Protein AF-A0A9E1ZDC1-F1 (afdb_monomer)

Radius of gyration: 34.67 Å; Cα contacts (8 Å, |Δi|>4): 1556; chains: 1; bounding box: 84×92×98 Å

pLDDT: mean 88.83, std 11.98, range [33.97, 98.5]

Sequence (794 aa):
MKNNKIIIIGAGPSALVVSKELAKLGYKIEIFEALDRVGGMCRSFEWRGYTVDIGPHVFHTSDSELEKYWKEQFGDLLIEGVYWTKNIQGELFDQFYDYPLSWEAISTYPKIIKNKIIGEIGQLNEANKANALNYSEYIDSIAGETLRKMFFEKYPEKIWGISVDKMTADWAPKRVNIYEKKTPFFNKQWTAVGVKGAGAIYERISDEIEKLNGVVNLNSAITEINASEGVINSISTKKRKININQKDIVISTIPVVPLLKMLGNESNLQYRGVIIFYLDCAREHVLADNISWQYYDSDEVYFTRITEPKQMGIQAPLEGNTLITIEVPYSPGDILDQKDKDIICQEIIDQTIKVGLLNKEDVQDITMVKEKFVYPIQYEGYQDELARIEGIIGKYTQLYSLGAGARFNYTDTQVLFKKAFDLADSLSKETTRSIQKIKQQASIEFNRVIKINNRVIGDDSYPYIIAEAGMNHNGDLSLGKKLIDAALTTGCDAIKFQTFLPDSRVSSKVKSADFVEVADGIEETMYDMFSRLSMSFSEQKELFDYAKQLGMEIFSTPFDFESVDFLESLGVDLYKVASMDLVNLPLIKYVAKTNKPIILSTGMANLGTIEDALGVIASAGNLNVALLHCNSTYPAAQEDMNINAINTLKKCFNIPVGLSDHSFGLLVSTVALSIGADIIERHFTLSKAFEGPDHILSSEPDEMRRLVATSRTIKGVLGDGVKRAKSSEYDTINLQQKSIFALTDIKKGQIISQNLLTVKGPSSGILPKFLDIVEGRKAKKDILKDYPITWDDI

Solvent-accessible surface area (backbone atoms only — not comparable to full-atom values): 42229 Å² total; per-residue (Å²): 116,64,86,33,45,37,37,30,39,34,38,25,64,31,40,37,51,23,44,35,54,34,22,77,74,52,34,42,40,40,34,30,17,57,42,89,63,53,11,56,69,46,16,48,48,80,53,95,75,37,60,42,44,66,55,94,63,72,50,54,43,74,49,69,67,60,52,50,49,47,47,76,76,39,42,92,45,44,40,75,54,83,50,29,39,34,39,31,54,62,90,49,61,89,46,79,38,70,35,53,45,18,52,54,57,49,69,72,43,59,70,70,61,37,52,49,41,53,55,42,52,75,66,53,43,75,70,48,44,77,65,30,77,16,20,47,50,32,40,36,33,72,51,12,64,63,49,26,64,65,66,60,34,50,36,52,24,59,59,66,74,48,55,41,78,49,25,28,30,88,70,42,67,96,72,79,58,75,34,73,52,80,54,48,62,61,64,89,38,53,38,29,31,33,69,60,17,51,11,52,60,39,47,51,40,48,55,52,22,43,76,49,68,27,44,80,38,56,64,34,38,76,71,42,46,47,65,57,97,43,39,59,48,29,40,29,33,94,88,50,75,44,80,41,54,90,74,27,38,36,40,35,39,47,42,43,62,65,52,36,45,34,66,76,41,88,73,89,79,48,48,27,16,38,36,38,35,42,37,40,29,69,32,66,67,72,61,63,91,70,36,24,33,39,37,39,38,27,89,91,43,75,47,42,37,41,34,31,54,53,56,56,74,36,82,56,78,47,91,55,31,31,49,40,40,38,36,26,53,37,45,86,82,38,74,76,61,69,48,56,68,69,59,54,52,50,52,50,52,53,43,39,37,73,52,67,60,46,55,82,86,34,56,76,49,76,51,73,51,80,44,66,72,66,41,55,55,58,42,72,70,46,63,61,57,48,51,54,48,49,58,58,52,64,49,24,59,42,54,43,73,42,42,38,42,23,64,65,38,82,70,58,68,58,59,32,50,50,55,16,51,52,50,31,49,55,72,65,42,79,55,31,68,53,50,49,42,62,47,63,39,64,81,75,75,40,33,44,54,39,69,54,86,96,44,58,34,25,87,90,44,61,43,44,36,34,36,27,35,47,58,71,32,63,45,36,65,69,51,40,50,51,50,52,55,46,44,61,76,28,61,47,64,30,42,32,37,62,38,53,55,54,80,61,74,45,61,90,80,60,78,69,93,84,64,69,57,82,63,89,87,45,91,48,45,69,40,55,52,48,42,61,38,40,58,55,71,70,55,50,49,54,51,52,54,50,34,53,75,72,72,44,48,57,38,41,31,47,62,45,69,70,36,46,55,50,44,57,76,70,63,50,67,44,42,37,42,50,34,84,47,41,79,36,50,71,58,47,34,57,57,20,60,71,62,46,38,35,38,37,32,47,16,97,56,54,71,67,55,51,49,54,38,50,52,40,22,49,74,49,72,28,43,41,48,32,41,20,41,37,46,84,42,92,65,28,57,78,82,74,51,54,68,68,52,38,59,50,51,32,71,75,64,49,31,25,29,14,36,42,51,36,34,75,71,64,61,64,63,52,52,37,49,74,78,62,31,25,30,42,35,33,42,33,32,90,44,51,86,48,89,61,94,59,20,70,52,21,37,33,53,73,55,47,27,51,51,38,55,45,44,76,44,46,65,73,71,64,59,86,80,74,92,67,89,54,80,89,44,49,65,54,42,42,60,63,34,54,6,28,22,27,62,40,70,43,51,55,69,38,68,38,47,70,90,41,48,38,80,45,61,46,42,75,29,41,51,59,92,44,47,79,70,51,37,75,31,46,24,69,40,70,43,52,50,76,35,58,42,41,77,83,42,76

Structure (mmCIF, N/CA/C/O backbone):
data_AF-A0A9E1ZDC1-F1
#
_entry.id   AF-A0A9E1ZDC1-F1
#
loop_
_atom_site.group_PDB
_atom_site.id
_atom_site.type_symbol
_atom_site.label_atom_id
_atom_site.label_alt_id
_atom_site.label_comp_id
_atom_site.label_asym_id
_atom_site.label_entity_id
_atom_site.label_seq_id
_atom_site.pdbx_PDB_ins_code
_atom_site.Cartn_x
_atom_site.Cartn_y
_atom_site.Cartn_z
_atom_site.occupancy
_atom_site.B_iso_or_equiv
_atom_site.auth_seq_id
_atom_site.auth_comp_id
_atom_site.auth_asym_id
_atom_site.auth_atom_id
_atom_site.pdbx_PDB_model_num
ATOM 1 N N . MET A 1 1 ? -7.986 -31.735 0.603 1.00 49.97 1 MET A N 1
ATOM 2 C CA . MET A 1 1 ? -7.912 -30.595 -0.338 1.00 49.97 1 MET A CA 1
ATOM 3 C C . MET A 1 1 ? -7.763 -31.032 -1.797 1.00 49.97 1 MET A C 1
ATOM 5 O O . MET A 1 1 ? -8.345 -30.370 -2.637 1.00 49.97 1 MET A O 1
ATOM 9 N N . LYS A 1 2 ? -7.132 -32.178 -2.116 1.00 51.31 2 LYS A N 1
ATOM 10 C CA . LYS A 1 2 ? -6.975 -32.688 -3.502 1.00 51.31 2 LYS A CA 1
ATOM 11 C C . LYS A 1 2 ? -8.265 -32.956 -4.314 1.00 51.31 2 LYS A C 1
ATOM 13 O O . LYS A 1 2 ? -8.186 -33.150 -5.517 1.00 51.31 2 LYS A O 1
ATOM 18 N N . ASN A 1 3 ? -9.447 -32.945 -3.688 1.00 60.28 3 ASN A N 1
ATOM 19 C CA . ASN A 1 3 ? -10.737 -33.051 -4.392 1.00 60.28 3 ASN A CA 1
ATOM 20 C C . ASN A 1 3 ? -11.372 -31.691 -4.731 1.00 60.28 3 ASN A C 1
ATOM 22 O O . ASN A 1 3 ? -12.411 -31.677 -5.387 1.00 60.28 3 ASN A O 1
ATOM 26 N N . ASN A 1 4 ? -10.789 -30.577 -4.277 1.00 70.81 4 ASN A N 1
ATOM 27 C CA . ASN A 1 4 ? -11.313 -29.242 -4.544 1.00 70.81 4 ASN A CA 1
ATOM 28 C C . ASN A 1 4 ? -10.957 -28.835 -5.975 1.00 70.81 4 ASN A C 1
ATOM 30 O O . ASN A 1 4 ? -9.847 -29.095 -6.449 1.00 70.81 4 ASN A O 1
ATOM 34 N N . LYS A 1 5 ? -11.905 -28.194 -6.651 1.00 89.19 5 LYS A N 1
ATOM 35 C CA . LYS A 1 5 ? -11.703 -27.652 -7.986 1.00 89.19 5 LYS A CA 1
ATOM 36 C C . LYS A 1 5 ? -11.059 -26.273 -7.869 1.00 89.19 5 LYS A C 1
ATOM 38 O O . LYS A 1 5 ? -11.479 -25.462 -7.046 1.00 89.19 5 LYS A O 1
ATOM 43 N N . ILE A 1 6 ? -10.045 -26.014 -8.684 1.00 94.31 6 ILE A N 1
ATOM 44 C CA . ILE A 1 6 ? -9.440 -24.693 -8.821 1.00 94.31 6 ILE A CA 1
ATOM 45 C C . ILE A 1 6 ? -9.876 -24.139 -10.165 1.00 94.31 6 ILE A C 1
ATOM 47 O O . ILE A 1 6 ? -9.665 -24.751 -11.212 1.00 94.31 6 ILE A O 1
ATOM 51 N N . ILE A 1 7 ? -10.535 -22.996 -10.104 1.00 96.62 7 ILE A N 1
ATOM 52 C CA . ILE A 1 7 ? -11.113 -22.301 -11.239 1.00 96.62 7 ILE A CA 1
ATOM 53 C C . ILE A 1 7 ? -10.281 -21.053 -11.476 1.00 96.62 7 ILE A C 1
ATOM 55 O O . ILE A 1 7 ? -10.085 -20.257 -10.560 1.00 96.62 7 ILE A O 1
ATOM 59 N N . ILE A 1 8 ? -9.784 -20.882 -12.694 1.00 97.50 8 ILE A N 1
ATOM 60 C CA . ILE A 1 8 ? -8.896 -19.778 -13.038 1.00 97.50 8 ILE A CA 1
ATOM 61 C C . ILE A 1 8 ? -9.574 -18.900 -14.086 1.00 97.50 8 ILE A C 1
ATOM 63 O O . ILE A 1 8 ? -10.061 -19.394 -15.102 1.00 97.50 8 ILE A O 1
ATOM 67 N N . ILE A 1 9 ? -9.630 -17.596 -13.820 1.00 97.25 9 ILE A N 1
ATOM 68 C CA . ILE A 1 9 ? -10.214 -16.588 -14.708 1.00 97.25 9 ILE A CA 1
ATOM 69 C C . ILE A 1 9 ? -9.068 -15.820 -15.374 1.00 97.25 9 ILE A C 1
ATOM 71 O O . ILE A 1 9 ? -8.386 -15.025 -14.722 1.00 97.25 9 ILE A O 1
ATOM 75 N N . GLY A 1 10 ? -8.894 -16.055 -16.675 1.00 96.81 10 GLY A N 1
ATOM 76 C CA . GLY A 1 10 ? -7.767 -15.607 -17.493 1.00 96.81 10 GLY A CA 1
ATOM 77 C C . GLY A 1 10 ? -6.690 -16.686 -17.656 1.00 96.81 10 GLY A C 1
ATOM 78 O O . GLY A 1 10 ? -6.469 -17.495 -16.761 1.00 96.81 10 GLY A O 1
ATOM 79 N N . ALA A 1 11 ? -5.999 -16.685 -18.794 1.00 97.19 11 ALA A N 1
ATOM 80 C CA . ALA A 1 11 ? -4.887 -17.580 -19.124 1.00 97.19 11 ALA A CA 1
ATOM 81 C C . ALA A 1 11 ? -3.605 -16.794 -19.457 1.00 97.19 11 ALA A C 1
ATOM 83 O O . ALA A 1 11 ? -2.862 -17.133 -20.378 1.00 97.19 11 ALA A O 1
ATOM 84 N N . GLY A 1 12 ? -3.345 -15.716 -18.711 1.00 95.25 12 GLY A N 1
ATOM 85 C CA . GLY A 1 12 ? -2.080 -14.977 -18.773 1.00 95.25 12 GLY A CA 1
ATOM 86 C C . GLY A 1 12 ? -0.920 -15.696 -18.065 1.00 95.25 12 GLY A C 1
ATOM 87 O O . GLY A 1 12 ? -1.117 -16.765 -17.481 1.00 95.25 12 GLY A O 1
ATOM 88 N N . PRO A 1 13 ? 0.283 -15.089 -18.027 1.00 94.69 13 PRO A N 1
ATOM 89 C CA . PRO A 1 13 ? 1.482 -15.706 -17.456 1.00 94.69 13 PRO A CA 1
ATOM 90 C C . PRO A 1 13 ? 1.276 -16.244 -16.039 1.00 94.69 13 PRO A C 1
ATOM 92 O O . PRO A 1 13 ? 1.517 -17.418 -15.768 1.00 94.69 13 PRO A O 1
ATOM 95 N N . SER A 1 14 ? 0.750 -15.410 -15.139 1.00 94.00 14 SER A N 1
ATOM 96 C CA . SER A 1 14 ? 0.503 -15.798 -13.750 1.00 94.00 14 SER A CA 1
ATOM 97 C C . SER A 1 14 ? -0.494 -16.947 -13.611 1.00 94.00 14 SER A C 1
ATOM 99 O O . SER A 1 14 ? -0.284 -17.824 -12.777 1.00 94.00 14 SER A O 1
ATOM 101 N N . ALA A 1 15 ? -1.557 -16.952 -14.422 1.00 96.88 15 ALA A N 1
ATOM 102 C CA . ALA A 1 15 ? -2.596 -17.979 -14.397 1.00 96.88 15 ALA A CA 1
ATOM 103 C C . ALA A 1 15 ? -2.041 -19.343 -14.803 1.00 96.88 15 ALA A C 1
ATOM 105 O O . ALA A 1 15 ? -2.305 -20.342 -14.139 1.00 96.88 15 ALA A O 1
ATOM 106 N N . LEU A 1 16 ? -1.249 -19.382 -15.871 1.00 98.06 16 LEU A N 1
ATOM 107 C CA . LEU A 1 16 ? -0.673 -20.619 -16.382 1.00 98.06 16 LEU A CA 1
ATOM 108 C C . LEU A 1 16 ? 0.394 -21.166 -15.435 1.00 98.06 16 LEU A C 1
ATOM 110 O O . LEU A 1 16 ? 0.363 -22.345 -15.100 1.00 98.06 16 LEU A O 1
ATOM 114 N N . VAL A 1 17 ? 1.291 -20.315 -14.930 1.00 96.94 17 VAL A N 1
ATOM 115 C CA . VAL A 1 17 ? 2.350 -20.756 -14.010 1.00 96.94 17 VAL A CA 1
ATOM 116 C C . VAL A 1 17 ? 1.753 -21.330 -12.722 1.00 96.94 17 VAL A C 1
ATOM 118 O O . VAL A 1 17 ? 2.096 -22.449 -12.344 1.00 96.94 17 VAL A O 1
ATOM 121 N N . VAL A 1 18 ? 0.803 -20.630 -12.083 1.00 95.81 18 VAL A N 1
ATOM 122 C CA . VAL A 1 18 ? 0.175 -21.138 -10.848 1.00 95.81 18 VAL A CA 1
ATOM 123 C C . VAL A 1 18 ? -0.628 -22.414 -11.118 1.00 95.81 18 VAL A C 1
ATOM 125 O O . VAL A 1 18 ? -0.587 -23.352 -10.324 1.00 95.81 18 VAL A O 1
ATOM 128 N N . SER A 1 19 ? -1.311 -22.488 -12.266 1.00 97.31 19 SER A N 1
ATOM 129 C CA . SER A 1 19 ? -2.090 -23.665 -12.661 1.00 97.31 19 SER A CA 1
ATOM 130 C C . SER A 1 19 ? -1.210 -24.886 -12.897 1.00 97.31 19 SER A C 1
ATOM 132 O O . SER A 1 19 ? -1.560 -25.964 -12.429 1.00 97.31 19 SER A O 1
ATOM 134 N N . LYS A 1 20 ? -0.058 -24.732 -13.565 1.00 96.88 20 LYS A N 1
ATOM 135 C CA . LYS A 1 20 ? 0.916 -25.814 -13.780 1.00 96.88 20 LYS A CA 1
ATOM 136 C C . LYS A 1 20 ? 1.414 -26.369 -12.453 1.00 96.88 20 LYS A C 1
ATOM 138 O O . LYS A 1 20 ? 1.384 -27.582 -12.251 1.00 96.88 20 LYS A O 1
ATOM 143 N N . GLU A 1 21 ? 1.835 -25.503 -11.534 1.00 94.81 21 GLU A N 1
ATOM 144 C CA . GLU A 1 21 ? 2.350 -25.956 -10.240 1.00 94.81 21 GLU A CA 1
ATOM 145 C C . GLU A 1 21 ? 1.261 -26.633 -9.391 1.00 94.81 21 GLU A C 1
ATOM 147 O O . GLU A 1 21 ? 1.492 -27.698 -8.820 1.00 94.81 21 GLU A O 1
ATOM 152 N N . LEU A 1 22 ? 0.031 -26.111 -9.386 1.00 93.25 22 LEU A N 1
ATOM 153 C CA . LEU A 1 22 ? -1.095 -26.753 -8.697 1.00 93.25 22 LEU A CA 1
ATOM 154 C C . LEU A 1 22 ? -1.521 -28.078 -9.357 1.00 93.25 22 LEU A C 1
ATOM 156 O O . LEU A 1 22 ? -1.839 -29.042 -8.656 1.00 93.25 22 LEU A O 1
ATOM 160 N N . ALA A 1 23 ? -1.488 -28.168 -10.688 1.00 94.25 23 ALA A N 1
ATOM 161 C CA . ALA A 1 23 ? -1.781 -29.401 -11.414 1.00 94.25 23 ALA A CA 1
ATOM 162 C C . ALA A 1 23 ? -0.762 -30.505 -11.082 1.00 94.25 23 ALA A C 1
ATOM 164 O O . ALA A 1 23 ? -1.160 -31.639 -10.815 1.00 94.25 23 ALA A O 1
ATOM 165 N N . LYS A 1 24 ? 0.539 -30.175 -10.984 1.00 93.06 24 LYS A N 1
ATOM 166 C CA . LYS A 1 24 ? 1.595 -31.121 -10.558 1.00 93.06 24 LYS A CA 1
ATOM 167 C C . LYS A 1 24 ? 1.329 -31.715 -9.172 1.00 93.06 24 LYS A C 1
ATOM 169 O O . LYS A 1 24 ? 1.695 -32.855 -8.898 1.00 93.06 24 LYS A O 1
ATOM 174 N N . LEU A 1 25 ? 0.667 -30.956 -8.302 1.00 90.06 25 LEU A N 1
ATOM 175 C CA . LEU A 1 25 ? 0.296 -31.373 -6.948 1.00 90.06 25 LEU A CA 1
ATOM 176 C C . LEU A 1 25 ? -1.012 -32.192 -6.896 1.00 90.06 25 LEU A C 1
ATOM 178 O O . LEU A 1 25 ? -1.396 -32.693 -5.831 1.00 90.06 25 LEU A O 1
ATOM 182 N N . GLY A 1 26 ? -1.675 -32.370 -8.043 1.00 89.31 26 GLY A N 1
ATOM 183 C CA . GLY A 1 26 ? -2.882 -33.177 -8.215 1.00 89.31 26 GLY A CA 1
ATOM 184 C C . GLY A 1 26 ? -4.197 -32.421 -8.009 1.00 89.31 26 GLY A C 1
ATOM 185 O O . GLY A 1 26 ? -5.221 -33.064 -7.777 1.00 89.31 26 GLY A O 1
ATOM 186 N N . TYR A 1 27 ? -4.193 -31.085 -8.049 1.00 90.94 27 TYR A N 1
ATOM 187 C CA . TYR A 1 27 ? -5.428 -30.295 -8.034 1.00 90.94 27 TYR A CA 1
ATOM 188 C C . TYR A 1 27 ? -6.152 -30.357 -9.386 1.00 90.94 27 TYR A C 1
ATOM 190 O O . TYR A 1 27 ? -5.524 -30.408 -10.441 1.00 90.94 27 TYR A O 1
ATOM 198 N N . LYS A 1 28 ? -7.491 -30.309 -9.365 1.00 93.50 28 LYS A N 1
ATOM 199 C CA . LYS A 1 28 ? -8.307 -30.240 -10.588 1.00 93.50 28 LYS A CA 1
ATOM 200 C C . LYS A 1 28 ? -8.386 -28.799 -11.078 1.00 93.50 28 LYS A C 1
ATOM 202 O O . LYS A 1 28 ? -9.041 -27.982 -10.433 1.00 93.50 28 LYS A O 1
ATOM 207 N N . ILE A 1 29 ? -7.745 -28.514 -12.205 1.00 96.44 29 ILE A N 1
ATOM 208 C CA . ILE A 1 29 ? -7.633 -27.172 -12.785 1.00 96.44 29 ILE A CA 1
ATOM 209 C C . ILE A 1 29 ? -8.661 -26.991 -13.906 1.00 96.44 29 ILE A C 1
ATOM 211 O O . ILE A 1 29 ? -8.739 -27.819 -14.812 1.00 96.44 29 ILE A O 1
ATOM 215 N N . GLU A 1 30 ? -9.418 -25.894 -13.880 1.00 97.31 30 GLU A N 1
ATOM 216 C CA . GLU A 1 30 ? -10.218 -25.438 -15.021 1.00 97.31 30 GLU A CA 1
ATOM 217 C C . GLU A 1 30 ? -9.996 -23.939 -15.266 1.00 97.31 30 GLU A C 1
ATOM 219 O O . GLU A 1 30 ? -10.356 -23.103 -14.437 1.00 97.31 30 GLU A O 1
ATOM 224 N N . ILE A 1 31 ? -9.398 -23.606 -16.409 1.00 98.19 31 ILE A N 1
ATOM 225 C CA . ILE A 1 31 ? -9.072 -22.241 -16.833 1.00 98.19 31 ILE A CA 1
ATOM 226 C C . ILE A 1 31 ? -10.138 -21.744 -17.815 1.00 98.19 31 ILE A C 1
ATOM 228 O O . ILE A 1 31 ? -10.599 -22.499 -18.676 1.00 98.19 31 ILE A O 1
ATOM 232 N N . PHE A 1 32 ? -10.514 -20.472 -17.700 1.00 97.69 32 PHE A N 1
ATOM 233 C CA . PHE A 1 32 ? -11.421 -19.775 -18.609 1.00 97.69 32 PHE A CA 1
ATOM 234 C C . PHE A 1 32 ? -10.732 -18.547 -19.199 1.00 97.69 32 PHE A C 1
ATOM 236 O O . PHE A 1 32 ? -10.439 -17.591 -18.482 1.00 97.69 32 PHE A O 1
ATOM 243 N N . GLU A 1 33 ? -10.503 -18.566 -20.509 1.00 97.44 33 GLU A N 1
ATOM 244 C CA . GLU A 1 33 ? -9.873 -17.484 -21.263 1.00 97.44 33 GLU A CA 1
ATOM 245 C C . GLU A 1 33 ? -10.869 -16.903 -22.267 1.00 97.44 33 GLU A C 1
ATOM 247 O O . GLU A 1 33 ? -11.598 -17.629 -22.945 1.00 97.44 33 GLU A O 1
ATOM 252 N N . ALA A 1 34 ? -10.930 -15.576 -22.339 1.00 96.00 34 ALA A N 1
ATOM 253 C CA . ALA A 1 34 ? -11.798 -14.865 -23.263 1.00 96.00 34 ALA A CA 1
ATOM 254 C C . ALA A 1 34 ? -11.298 -14.962 -24.710 1.00 96.00 34 ALA A C 1
ATOM 256 O O . ALA A 1 34 ? -12.120 -15.009 -25.626 1.00 96.00 34 ALA A O 1
ATOM 257 N N . LEU A 1 35 ? -9.980 -14.990 -24.897 1.00 95.12 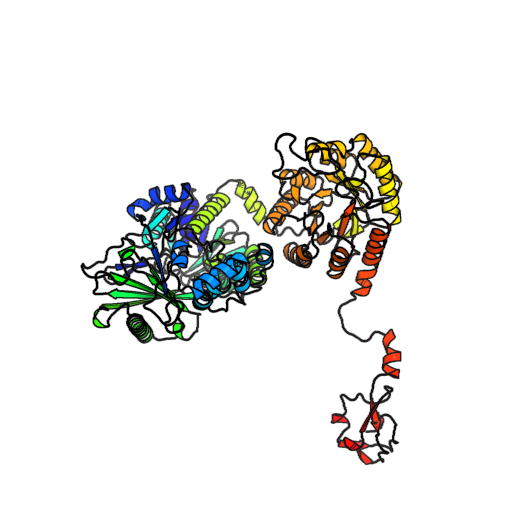35 LEU A N 1
ATOM 258 C CA . LEU A 1 35 ? -9.313 -15.062 -26.189 1.00 95.12 35 LEU A CA 1
ATOM 259 C C . LEU A 1 35 ? -9.285 -16.487 -26.759 1.00 95.12 35 LEU A C 1
ATOM 261 O O . LEU A 1 35 ? -9.610 -17.474 -26.097 1.00 95.12 35 LEU A O 1
ATOM 265 N N . ASP A 1 36 ? -8.882 -16.580 -28.022 1.00 95.44 36 ASP A N 1
ATOM 266 C CA . ASP A 1 36 ? -8.714 -17.825 -28.773 1.00 95.44 36 ASP A CA 1
ATOM 267 C C . ASP A 1 36 ? -7.396 -18.554 -28.473 1.00 95.44 36 ASP A C 1
ATOM 269 O O . ASP A 1 36 ? -7.132 -19.589 -29.078 1.00 95.44 36 ASP A O 1
ATOM 273 N N . ARG A 1 37 ? -6.577 -18.011 -27.567 1.00 95.69 37 ARG A N 1
ATOM 274 C CA . ARG A 1 37 ? -5.244 -18.503 -27.208 1.00 95.69 37 ARG A CA 1
ATOM 275 C C . ARG A 1 37 ? -4.849 -18.070 -25.801 1.00 95.69 37 ARG A C 1
ATOM 277 O O . ARG A 1 37 ? -5.437 -17.148 -25.236 1.00 95.69 37 ARG A O 1
ATOM 284 N N . VAL A 1 38 ? -3.821 -18.718 -25.265 1.00 97.62 38 VAL A N 1
ATOM 285 C CA . VAL A 1 38 ? -3.239 -18.421 -23.950 1.00 97.62 38 VAL A CA 1
ATOM 286 C C . VAL A 1 38 ? -2.105 -17.389 -24.041 1.00 97.62 38 VAL A C 1
ATOM 288 O O . VAL A 1 38 ? -1.715 -16.971 -25.127 1.00 97.62 38 VAL A O 1
ATOM 291 N N . GLY A 1 39 ? -1.574 -16.960 -22.894 1.00 94.31 39 GLY A N 1
ATOM 292 C CA . GLY A 1 39 ? -0.420 -16.056 -22.793 1.00 94.31 39 GLY A CA 1
ATOM 293 C C . GLY A 1 39 ? -0.781 -14.621 -22.410 1.00 94.31 39 GLY A C 1
ATOM 294 O O . GLY A 1 39 ? 0.091 -13.865 -21.991 1.00 94.31 39 GLY A O 1
ATOM 295 N N . GLY A 1 40 ? -2.063 -14.241 -22.452 1.00 93.75 40 GLY A N 1
ATOM 296 C CA . GLY A 1 40 ? -2.523 -12.907 -22.048 1.00 93.75 40 GLY A CA 1
ATOM 297 C C . GLY A 1 40 ? -1.822 -11.795 -22.835 1.00 93.75 40 GLY A C 1
ATOM 298 O O . GLY A 1 40 ? -1.868 -11.787 -24.063 1.00 93.75 40 GLY A O 1
ATOM 299 N N . MET A 1 41 ? -1.161 -10.865 -22.137 1.00 92.12 41 MET A N 1
ATOM 300 C CA . MET A 1 41 ? -0.338 -9.831 -22.784 1.00 92.12 41 MET A CA 1
ATOM 301 C C . MET A 1 41 ? 0.963 -10.378 -23.374 1.00 92.12 41 MET A C 1
ATOM 303 O O . MET A 1 41 ? 1.533 -9.714 -24.211 1.00 92.12 41 MET A O 1
ATOM 307 N N . CYS A 1 42 ? 1.414 -11.573 -22.989 1.00 94.44 42 CYS A N 1
ATOM 308 C CA . CYS A 1 42 ? 2.620 -12.202 -23.530 1.00 94.44 42 CYS A CA 1
ATOM 309 C C . CYS A 1 42 ? 2.321 -13.238 -24.618 1.00 94.44 42 CYS A C 1
ATOM 311 O O . CYS A 1 42 ? 3.142 -14.113 -24.874 1.00 94.44 42 CYS A O 1
ATOM 313 N N . ARG A 1 43 ? 1.120 -13.209 -25.201 1.00 95.69 43 ARG A N 1
ATOM 314 C CA . ARG A 1 43 ? 0.751 -14.116 -26.290 1.00 95.69 43 ARG A CA 1
ATOM 315 C C . ARG A 1 43 ? 1.437 -13.705 -27.592 1.00 95.69 43 ARG A C 1
ATOM 317 O O . ARG A 1 43 ? 1.748 -12.531 -27.786 1.00 95.69 43 ARG A O 1
ATOM 324 N N . SER A 1 44 ? 1.548 -14.663 -28.503 1.00 95.62 44 SER A N 1
ATOM 325 C CA . SER A 1 44 ? 2.071 -14.438 -29.849 1.00 95.62 44 SER A CA 1
ATOM 326 C C . SER A 1 44 ? 1.042 -14.835 -30.904 1.00 95.62 44 SER A C 1
ATOM 328 O O . SER A 1 44 ? 0.084 -15.574 -30.633 1.00 95.62 44 SER A O 1
ATOM 330 N N . PHE A 1 45 ? 1.209 -14.326 -32.119 1.00 94.19 45 PHE A N 1
ATOM 331 C CA . PHE A 1 45 ? 0.434 -14.750 -33.278 1.00 94.19 45 PHE A CA 1
ATOM 332 C C . PHE A 1 45 ? 1.266 -14.703 -34.558 1.00 94.19 45 PHE A C 1
ATOM 334 O O . PHE A 1 45 ? 2.273 -14.008 -34.635 1.00 94.19 45 PHE A O 1
ATOM 341 N N . GLU A 1 46 ? 0.827 -15.457 -35.562 1.00 94.50 46 GLU A N 1
ATOM 342 C CA . GLU A 1 46 ? 1.470 -15.504 -36.871 1.00 94.50 46 GLU A CA 1
ATOM 343 C C . GLU A 1 46 ? 0.924 -14.407 -37.783 1.00 94.50 46 GLU A C 1
ATOM 345 O O . GLU A 1 46 ? -0.292 -14.261 -37.948 1.00 94.50 46 GLU A O 1
ATOM 350 N N . TRP A 1 47 ? 1.821 -13.669 -38.426 1.00 94.62 47 TRP A N 1
ATOM 351 C CA . TRP A 1 47 ? 1.485 -12.687 -39.449 1.00 94.62 47 TRP A CA 1
ATOM 352 C C . TRP A 1 47 ? 2.592 -12.633 -40.500 1.00 94.62 47 TRP A C 1
ATOM 354 O O . TRP A 1 47 ? 3.742 -12.366 -40.185 1.00 94.62 47 TRP A O 1
ATOM 364 N N . ARG A 1 48 ? 2.256 -12.918 -41.766 1.00 91.69 48 ARG A N 1
ATOM 365 C CA . ARG A 1 48 ? 3.208 -12.934 -42.901 1.00 91.69 48 ARG A CA 1
ATOM 366 C C . ARG A 1 48 ? 4.447 -13.825 -42.689 1.00 91.69 48 ARG A C 1
ATOM 368 O O . ARG A 1 48 ? 5.515 -13.550 -43.220 1.00 91.69 48 ARG A O 1
ATOM 375 N N . GLY A 1 49 ? 4.296 -14.905 -41.922 1.00 90.56 49 GLY A N 1
ATOM 376 C CA . GLY A 1 49 ? 5.392 -15.811 -41.561 1.00 90.56 49 GLY A CA 1
ATOM 377 C C . GLY A 1 49 ? 6.245 -15.331 -40.385 1.00 90.56 49 GLY A C 1
ATOM 378 O O . GLY A 1 49 ? 7.120 -16.073 -39.951 1.00 90.56 49 GLY A O 1
ATOM 379 N N . TYR A 1 50 ? 5.997 -14.125 -39.867 1.00 91.69 50 TYR A N 1
ATOM 380 C CA . TYR A 1 50 ? 6.549 -13.668 -38.599 1.00 91.69 50 TYR A CA 1
ATOM 381 C C . TYR A 1 50 ? 5.708 -14.203 -37.442 1.00 91.69 50 TYR A C 1
ATOM 383 O O . TYR A 1 50 ? 4.483 -14.047 -37.439 1.00 91.69 50 TYR A O 1
ATOM 391 N N . THR A 1 51 ? 6.374 -14.706 -36.406 1.00 93.12 51 THR A N 1
ATOM 392 C CA . THR A 1 51 ? 5.764 -14.853 -35.085 1.00 93.12 51 THR A CA 1
ATOM 393 C C . THR A 1 51 ? 5.940 -13.546 -34.320 1.00 93.12 51 THR A C 1
ATOM 395 O O . THR A 1 51 ? 7.067 -13.149 -34.023 1.00 93.12 51 THR A O 1
ATOM 398 N N . VAL A 1 52 ? 4.839 -12.859 -34.012 1.00 93.19 52 VAL A N 1
ATOM 399 C CA . VAL A 1 52 ? 4.871 -11.543 -33.365 1.00 93.19 52 VAL A CA 1
ATOM 400 C C . VAL A 1 52 ? 4.212 -11.565 -31.991 1.00 93.19 52 VAL A C 1
ATOM 402 O O . VAL A 1 52 ? 3.166 -12.184 -31.794 1.00 93.19 52 VAL A O 1
ATOM 405 N N . ASP A 1 53 ? 4.829 -10.865 -31.043 1.00 94.56 53 ASP A N 1
ATOM 406 C CA . ASP A 1 53 ? 4.354 -10.724 -29.667 1.00 94.56 53 ASP A CA 1
ATOM 407 C C . ASP A 1 53 ? 3.461 -9.495 -29.499 1.00 94.56 53 ASP A C 1
ATOM 409 O O . ASP A 1 53 ? 3.579 -8.524 -30.251 1.00 94.56 53 ASP A O 1
ATOM 413 N N . ILE A 1 54 ? 2.605 -9.482 -28.474 1.00 92.81 54 ILE A N 1
ATOM 414 C CA . ILE A 1 54 ? 1.866 -8.280 -28.052 1.00 92.81 54 ILE A CA 1
ATOM 415 C C . ILE A 1 54 ? 2.797 -7.342 -27.265 1.00 92.81 54 ILE A C 1
ATOM 417 O O . ILE A 1 54 ? 2.626 -7.069 -26.079 1.00 92.81 54 ILE A O 1
ATOM 421 N N . GLY A 1 55 ? 3.784 -6.817 -27.988 1.00 84.31 55 GLY A N 1
ATOM 422 C CA . GLY A 1 55 ? 4.843 -5.957 -27.479 1.00 84.31 55 GLY A CA 1
ATOM 423 C C . GLY A 1 55 ? 6.142 -6.735 -27.290 1.00 84.31 55 GLY A C 1
ATOM 424 O O . GLY A 1 55 ? 6.138 -7.962 -27.237 1.00 84.31 55 GLY A O 1
ATOM 425 N N . PRO A 1 56 ? 7.285 -6.046 -27.213 1.00 85.19 56 PRO A N 1
ATOM 426 C CA . PRO A 1 56 ? 8.569 -6.695 -27.027 1.00 85.19 56 PRO A CA 1
ATOM 427 C C . PRO A 1 56 ? 8.663 -7.258 -25.605 1.00 85.19 56 PRO A C 1
ATOM 429 O O . PRO A 1 56 ? 8.663 -6.517 -24.617 1.00 85.19 56 PRO A O 1
ATOM 432 N N . HIS A 1 57 ? 8.764 -8.581 -25.490 1.00 92.81 57 HIS A N 1
ATOM 433 C CA . HIS A 1 57 ? 8.943 -9.259 -24.211 1.00 92.81 57 HIS A CA 1
ATOM 434 C C . HIS A 1 57 ? 10.362 -9.788 -24.069 1.00 92.81 57 HIS A C 1
ATOM 436 O O . HIS A 1 57 ? 10.816 -10.633 -24.837 1.00 92.81 57 HIS A O 1
ATOM 442 N N . VAL A 1 58 ? 11.042 -9.324 -23.023 1.00 94.38 58 VAL A N 1
ATOM 443 C CA . VAL A 1 58 ? 12.350 -9.836 -22.622 1.00 94.38 58 VAL A CA 1
ATOM 444 C C . VAL A 1 58 ? 12.193 -10.585 -21.311 1.00 94.38 58 VAL A C 1
ATOM 446 O O . VAL A 1 58 ? 11.695 -10.042 -20.324 1.00 94.38 58 VAL A O 1
ATOM 449 N N . PHE A 1 59 ? 12.640 -11.834 -21.286 1.00 95.50 59 PHE A N 1
ATOM 450 C CA . PHE A 1 59 ? 12.825 -12.577 -20.050 1.00 95.50 59 PHE A CA 1
ATOM 451 C C . PHE A 1 59 ? 14.118 -12.095 -19.420 1.00 95.50 59 PHE A C 1
ATOM 453 O O . PHE A 1 59 ? 15.170 -12.176 -20.048 1.00 95.50 59 PHE A O 1
ATOM 460 N N . HIS A 1 60 ? 14.041 -11.571 -18.199 1.00 94.69 60 HIS A N 1
ATOM 461 C CA . HIS A 1 60 ? 15.218 -11.113 -17.479 1.00 94.69 60 HIS A CA 1
ATOM 462 C C . HIS A 1 60 ? 15.124 -11.416 -15.989 1.00 94.69 60 HIS A C 1
ATOM 464 O O . HIS A 1 60 ? 14.041 -11.331 -15.403 1.00 94.69 60 HIS A O 1
ATOM 470 N N . THR A 1 61 ? 16.251 -11.768 -15.368 1.00 91.94 61 THR A N 1
ATOM 471 C CA . THR A 1 61 ? 16.315 -11.939 -13.914 1.00 91.94 61 THR A CA 1
ATOM 472 C C . THR A 1 61 ? 17.734 -11.864 -13.356 1.00 91.94 61 THR A C 1
ATOM 474 O O . THR A 1 61 ? 18.704 -12.162 -14.045 1.00 91.94 61 THR A O 1
ATOM 477 N N . SER A 1 62 ? 17.854 -11.451 -12.093 1.00 88.38 62 SER A N 1
ATOM 478 C CA . SER A 1 62 ? 19.078 -11.595 -11.289 1.00 88.38 62 SER A CA 1
ATOM 479 C C . SER A 1 62 ? 19.006 -12.778 -10.313 1.00 88.38 62 SER A C 1
ATOM 481 O O . SER A 1 62 ? 19.938 -12.979 -9.540 1.00 88.38 62 SER A O 1
ATOM 483 N N . ASP A 1 63 ? 17.883 -13.501 -10.275 1.00 88.38 63 ASP A N 1
ATOM 484 C CA . ASP A 1 63 ? 17.671 -14.661 -9.408 1.00 88.38 63 ASP A CA 1
ATOM 485 C C . ASP A 1 63 ? 18.175 -15.922 -10.124 1.00 88.38 63 ASP A C 1
ATOM 487 O O . ASP A 1 63 ? 17.592 -16.360 -11.120 1.00 88.38 63 ASP A O 1
ATOM 491 N N . SER A 1 64 ? 19.269 -16.499 -9.622 1.00 90.81 64 SER A N 1
ATOM 492 C CA . SER A 1 64 ? 19.923 -17.655 -10.240 1.00 90.81 64 SER A CA 1
ATOM 493 C C . SER A 1 64 ? 19.035 -18.900 -10.281 1.00 90.81 64 SER A C 1
ATOM 495 O O . SER A 1 64 ? 19.174 -19.716 -11.191 1.00 90.81 64 SER A O 1
ATOM 497 N N . GLU A 1 65 ? 18.108 -19.056 -9.330 1.00 89.56 65 GLU A N 1
ATOM 498 C CA . GLU A 1 65 ? 17.191 -20.201 -9.313 1.00 89.56 65 GLU A CA 1
ATOM 499 C C . GLU A 1 65 ? 16.123 -20.062 -10.400 1.00 89.56 65 GLU A C 1
ATOM 501 O O . GLU A 1 65 ? 15.799 -21.032 -11.088 1.00 89.56 65 GLU A O 1
ATOM 506 N N . LEU A 1 66 ? 15.612 -18.844 -10.610 1.00 91.75 66 LEU A N 1
ATOM 507 C CA . LEU A 1 66 ? 14.654 -18.581 -11.680 1.00 91.75 66 LEU A CA 1
ATOM 508 C C . LEU A 1 66 ? 15.309 -18.666 -13.063 1.00 91.75 66 LEU A C 1
ATOM 510 O O . LEU A 1 66 ? 14.711 -19.231 -13.978 1.00 91.75 66 LEU A O 1
ATOM 514 N N . GLU A 1 67 ? 16.536 -18.156 -13.209 1.00 95.12 67 GLU A N 1
ATOM 515 C CA . GLU A 1 67 ? 17.333 -18.329 -14.430 1.00 95.12 67 GLU A CA 1
ATOM 516 C C . GLU A 1 67 ? 17.465 -19.816 -14.770 1.00 95.12 67 GLU A C 1
ATOM 518 O O . GLU A 1 67 ? 17.126 -20.241 -15.877 1.00 95.12 67 GLU A O 1
ATOM 523 N N . LYS A 1 68 ? 17.916 -20.620 -13.802 1.00 96.25 68 LYS A N 1
ATOM 524 C CA . LYS A 1 68 ? 18.077 -22.062 -13.974 1.00 96.25 68 LYS A CA 1
ATOM 525 C C . LYS A 1 68 ? 16.760 -22.728 -14.369 1.00 96.25 68 LYS A C 1
ATOM 527 O O . LYS A 1 68 ? 16.738 -23.495 -15.329 1.00 96.25 68 LYS A O 1
ATOM 532 N N . TYR A 1 69 ? 15.662 -22.389 -13.694 1.00 95.00 69 TYR A N 1
ATOM 533 C CA . TYR A 1 69 ? 14.336 -22.900 -14.032 1.00 95.00 69 TYR A CA 1
ATOM 534 C C . TYR A 1 69 ? 13.943 -22.573 -15.480 1.00 95.00 69 TYR A C 1
ATOM 536 O O . TYR A 1 69 ? 13.509 -23.460 -16.214 1.00 95.00 69 TYR A O 1
ATOM 544 N N . TRP A 1 70 ? 14.105 -21.325 -15.928 1.00 96.75 70 TRP A N 1
ATOM 545 C CA . TRP A 1 70 ? 13.759 -20.945 -17.300 1.00 96.75 70 TRP A CA 1
ATOM 546 C C . TRP A 1 70 ? 14.625 -21.652 -18.340 1.00 96.75 70 TRP A C 1
ATOM 548 O O . TRP A 1 70 ? 14.086 -22.124 -19.340 1.00 96.75 70 TRP A O 1
ATOM 558 N N . LYS A 1 71 ? 15.929 -21.805 -18.087 1.00 96.44 71 LYS A N 1
ATOM 559 C CA . LYS A 1 71 ? 16.823 -22.573 -18.966 1.00 96.44 71 LYS A CA 1
ATOM 560 C C . LYS A 1 71 ? 16.413 -24.038 -19.062 1.00 96.44 71 LYS A C 1
ATOM 562 O O . LYS A 1 71 ? 16.344 -24.584 -20.158 1.00 96.44 71 LYS A O 1
ATOM 567 N N . GLU A 1 72 ? 16.105 -24.666 -17.933 1.00 96.31 72 GLU A N 1
ATOM 568 C CA . GLU A 1 72 ? 15.728 -26.081 -17.886 1.00 96.31 72 GLU A CA 1
ATOM 569 C C . GLU A 1 72 ? 14.367 -26.354 -18.537 1.00 96.31 72 GLU A C 1
ATOM 571 O O . GLU A 1 72 ? 14.190 -27.385 -19.180 1.00 96.31 72 GLU A O 1
ATOM 576 N N . GLN A 1 73 ? 13.393 -25.457 -18.365 1.00 94.94 73 GLN A N 1
ATOM 577 C CA . GLN A 1 73 ? 12.025 -25.666 -18.857 1.00 94.94 73 GLN A CA 1
ATOM 578 C C . GLN A 1 73 ? 11.807 -25.157 -20.290 1.00 94.94 73 GLN A C 1
ATOM 580 O O . GLN A 1 73 ? 10.972 -25.697 -21.022 1.00 94.94 73 GLN A O 1
ATOM 585 N N . PHE A 1 74 ? 12.519 -24.098 -20.683 1.00 97.06 74 PHE A N 1
ATOM 586 C CA . PHE A 1 74 ? 12.231 -23.323 -21.893 1.00 97.06 74 PHE A CA 1
ATOM 587 C C . PHE A 1 74 ? 13.478 -22.956 -22.705 1.00 97.06 74 PHE A C 1
ATOM 589 O O . PHE A 1 74 ? 13.366 -22.163 -23.633 1.00 97.06 74 PHE A O 1
ATOM 596 N N . GLY A 1 75 ? 14.657 -23.504 -22.392 1.00 95.25 75 GLY A N 1
ATOM 597 C CA . GLY A 1 75 ? 15.910 -23.142 -23.066 1.00 95.25 75 GLY A CA 1
ATOM 598 C C . GLY A 1 75 ? 15.911 -23.378 -24.581 1.00 95.25 75 GLY A C 1
ATOM 599 O O . GLY A 1 75 ? 16.589 -22.667 -25.306 1.00 95.25 75 GLY A O 1
ATOM 600 N N . ASP A 1 76 ? 15.110 -24.317 -25.083 1.00 96.19 76 ASP A N 1
ATOM 601 C CA . ASP A 1 76 ? 14.914 -24.559 -26.520 1.00 96.19 76 ASP A CA 1
ATOM 602 C C . ASP A 1 76 ? 13.946 -23.564 -27.193 1.00 96.19 76 ASP A C 1
ATOM 604 O O . ASP A 1 76 ? 13.869 -23.506 -28.419 1.00 96.19 76 ASP A O 1
ATOM 608 N N . LEU A 1 77 ? 13.204 -22.783 -26.402 1.00 96.50 77 LEU A N 1
ATOM 609 C CA . LEU A 1 77 ? 12.337 -21.694 -26.860 1.00 96.50 77 LEU A CA 1
ATOM 610 C C . LEU A 1 77 ? 12.947 -20.313 -26.628 1.00 96.50 77 LEU A C 1
ATOM 612 O O . LEU A 1 77 ? 12.320 -19.322 -26.995 1.00 96.50 77 LEU A O 1
ATOM 616 N N . LEU A 1 78 ? 14.137 -20.232 -26.034 1.00 96.38 78 LEU A N 1
ATOM 617 C CA . LEU A 1 78 ? 14.764 -18.984 -25.620 1.00 96.38 78 LEU A CA 1
ATOM 618 C C . LEU A 1 78 ? 16.112 -18.792 -26.317 1.00 96.38 78 LEU A C 1
ATOM 620 O O . LEU A 1 78 ? 16.916 -19.714 -26.407 1.00 96.38 78 LEU A O 1
ATOM 624 N N . ILE A 1 79 ? 16.371 -17.569 -26.776 1.00 95.62 79 ILE A N 1
ATOM 625 C CA . ILE A 1 79 ? 17.688 -17.131 -27.249 1.00 95.62 79 ILE A CA 1
ATOM 626 C C . ILE A 1 79 ? 18.214 -16.089 -26.272 1.00 95.62 79 ILE A C 1
ATOM 628 O O . ILE A 1 79 ? 17.562 -15.073 -26.027 1.00 95.62 79 ILE A O 1
ATOM 632 N N . GLU A 1 80 ? 19.388 -16.359 -25.704 1.00 96.06 80 GLU A N 1
ATOM 633 C CA . GLU A 1 80 ? 20.095 -15.402 -24.858 1.00 96.06 80 GLU A CA 1
ATOM 634 C C . GLU A 1 80 ? 20.659 -14.255 -25.698 1.00 96.06 80 GLU A C 1
ATOM 636 O O . GLU A 1 80 ? 21.153 -14.460 -26.808 1.00 96.06 80 GLU A O 1
ATOM 641 N N . GLY A 1 81 ? 20.622 -13.043 -25.153 1.00 94.19 81 GLY A N 1
ATOM 642 C CA . GLY A 1 81 ? 21.086 -11.860 -25.866 1.00 94.19 81 GLY A CA 1
ATOM 643 C C . GLY A 1 81 ? 21.404 -10.705 -24.933 1.00 94.19 81 GLY A C 1
ATOM 644 O O . GLY A 1 81 ? 20.934 -10.660 -23.797 1.00 94.19 81 GLY A O 1
ATOM 645 N N . VAL A 1 82 ? 22.212 -9.765 -25.422 1.00 94.50 82 VAL A N 1
ATOM 646 C CA . VAL A 1 82 ? 22.555 -8.522 -24.723 1.00 94.50 82 VAL A CA 1
ATOM 647 C C . VAL A 1 82 ? 21.908 -7.368 -25.471 1.00 94.50 82 VAL A C 1
ATOM 649 O O . VAL A 1 82 ? 22.192 -7.160 -26.646 1.00 94.50 82 VAL A O 1
ATOM 652 N N . TYR A 1 83 ? 21.058 -6.611 -24.782 1.00 94.81 83 TYR A N 1
ATOM 653 C CA . TYR A 1 83 ? 20.205 -5.617 -25.430 1.00 94.81 83 TYR A CA 1
ATOM 654 C C . TYR A 1 83 ? 20.598 -4.189 -25.061 1.00 94.81 83 TYR A C 1
ATOM 656 O O . TYR A 1 83 ? 20.804 -3.867 -23.883 1.00 94.81 83 TYR A O 1
ATOM 664 N N . TRP A 1 84 ? 20.657 -3.330 -26.075 1.00 94.50 84 TRP A N 1
ATOM 665 C CA . TRP A 1 84 ? 20.968 -1.909 -25.944 1.00 94.50 84 TRP A CA 1
ATOM 666 C C . TRP A 1 84 ? 19.841 -1.058 -26.515 1.00 94.50 84 TRP A C 1
ATOM 668 O O . TRP A 1 84 ? 19.086 -1.494 -27.381 1.00 94.50 84 TRP A O 1
ATOM 678 N N . THR A 1 85 ? 19.737 0.175 -26.031 1.00 93.75 85 THR A N 1
ATOM 679 C CA . THR A 1 85 ? 18.677 1.101 -26.429 1.00 93.75 85 THR A CA 1
ATOM 680 C C . THR A 1 85 ? 19.195 2.527 -26.524 1.00 93.75 85 THR A C 1
ATOM 682 O O . THR A 1 85 ? 20.239 2.872 -25.963 1.00 93.75 85 THR A O 1
ATOM 685 N N . LYS A 1 86 ? 18.432 3.367 -27.223 1.00 93.38 86 LYS A N 1
ATOM 686 C CA . LYS A 1 86 ? 18.639 4.815 -27.295 1.00 93.38 86 LYS A CA 1
ATOM 687 C C . LYS A 1 86 ? 17.375 5.579 -26.918 1.00 93.38 86 LYS A C 1
ATOM 689 O O . LYS A 1 86 ? 16.270 5.076 -27.102 1.00 93.38 86 LYS A O 1
ATOM 694 N N . ASN A 1 87 ? 17.560 6.796 -26.427 1.00 91.81 87 ASN A N 1
ATOM 695 C CA . ASN A 1 87 ? 16.514 7.802 -26.286 1.00 91.81 87 ASN A CA 1
ATOM 696 C C . ASN A 1 87 ? 16.651 8.831 -27.408 1.00 91.81 87 ASN A C 1
ATOM 698 O O . ASN A 1 87 ? 17.766 9.254 -27.722 1.00 91.81 87 ASN A O 1
ATOM 702 N N . ILE A 1 88 ? 15.522 9.255 -27.959 1.00 91.56 88 ILE A N 1
ATOM 703 C CA . ILE A 1 88 ? 15.415 10.350 -28.918 1.00 91.56 88 ILE A CA 1
ATOM 704 C C . ILE A 1 88 ? 14.522 11.407 -28.282 1.00 91.56 88 ILE A C 1
ATOM 706 O O . ILE A 1 88 ? 13.400 11.107 -27.865 1.00 91.56 88 ILE A O 1
ATOM 710 N N . GLN A 1 89 ? 15.061 12.619 -28.172 1.00 83.62 89 GLN A N 1
ATOM 711 C CA . GLN A 1 89 ? 14.448 13.715 -27.433 1.00 83.62 89 GLN A CA 1
ATOM 712 C C . GLN A 1 89 ? 13.964 14.816 -28.384 1.00 83.62 89 GLN A C 1
ATOM 714 O O . GLN A 1 89 ? 14.718 15.292 -29.233 1.00 83.62 89 GLN A O 1
ATOM 719 N N . GLY A 1 90 ? 12.743 15.301 -28.167 1.00 83.50 90 GLY A N 1
ATOM 720 C CA . GLY A 1 90 ? 12.212 16.495 -28.816 1.00 83.50 90 GLY A CA 1
ATOM 721 C C . GLY A 1 90 ? 11.975 16.322 -30.318 1.00 83.50 90 GLY A C 1
ATOM 722 O O . GLY A 1 90 ? 11.470 15.302 -30.773 1.00 83.50 90 GLY A O 1
ATOM 723 N N . GLU A 1 91 ? 12.273 17.360 -31.095 1.00 84.06 91 GLU A N 1
ATOM 724 C CA . GLU A 1 91 ? 11.952 17.424 -32.534 1.00 84.06 91 GLU A CA 1
ATOM 725 C C . GLU A 1 91 ? 13.151 17.062 -33.432 1.00 84.06 91 GLU A C 1
ATOM 727 O O . GLU A 1 91 ? 13.015 16.940 -34.648 1.00 84.06 91 GLU A O 1
ATOM 732 N N . LEU A 1 92 ? 14.338 16.876 -32.843 1.00 85.50 92 LEU A N 1
ATOM 733 C CA . LEU A 1 92 ? 15.565 16.517 -33.557 1.00 85.50 92 LEU A CA 1
ATOM 734 C C . LEU A 1 92 ? 15.753 14.998 -33.538 1.00 85.50 92 LEU A C 1
ATOM 736 O O . LEU A 1 92 ? 16.472 14.446 -32.705 1.00 85.50 92 LEU A O 1
ATOM 740 N N . PHE A 1 93 ? 15.079 14.316 -34.463 1.00 88.00 93 PHE A N 1
ATOM 741 C CA . PHE A 1 93 ? 15.058 12.850 -34.534 1.00 88.00 93 PHE A CA 1
ATOM 742 C C . PHE A 1 93 ? 16.397 12.202 -34.931 1.00 88.00 93 PHE A C 1
ATOM 744 O O . PHE A 1 93 ? 16.530 10.984 -34.870 1.00 88.00 93 PHE A O 1
ATOM 751 N N . ASP A 1 94 ? 17.398 13.000 -35.303 1.00 84.12 94 ASP A N 1
ATOM 752 C CA . ASP A 1 94 ? 18.762 12.570 -3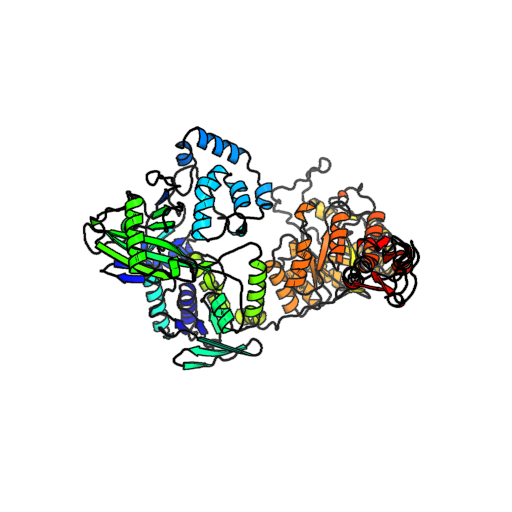5.611 1.00 84.12 94 ASP A CA 1
ATOM 753 C C . ASP A 1 94 ? 19.702 12.569 -34.386 1.00 84.12 94 ASP A C 1
ATOM 755 O O . ASP A 1 94 ? 20.861 12.157 -34.492 1.00 84.12 94 ASP A O 1
ATOM 759 N N . GLN A 1 95 ? 19.222 12.998 -33.211 1.00 86.75 95 GLN A N 1
ATOM 760 C CA . GLN A 1 95 ? 19.994 13.015 -31.967 1.00 86.75 95 GLN A CA 1
ATOM 761 C C . GLN A 1 95 ? 19.660 11.826 -31.061 1.00 86.75 95 GLN A C 1
ATOM 763 O O . GLN A 1 95 ? 18.544 11.679 -30.566 1.00 86.75 95 GLN A O 1
ATOM 768 N N . PHE A 1 96 ? 20.678 11.005 -30.786 1.00 89.88 96 PHE A N 1
ATOM 769 C CA . PHE A 1 96 ? 20.550 9.791 -29.981 1.00 89.88 96 PHE A CA 1
ATOM 770 C C . PHE A 1 96 ? 21.283 9.920 -28.649 1.00 89.88 96 PHE A C 1
ATOM 772 O O . PHE A 1 96 ? 22.491 10.165 -28.606 1.00 89.88 96 PHE A O 1
ATOM 779 N N . TYR A 1 97 ? 20.574 9.631 -27.566 1.00 91.75 97 TYR A N 1
ATOM 780 C CA . TYR A 1 97 ? 21.111 9.594 -26.211 1.00 91.75 97 TYR A CA 1
ATOM 781 C C . TYR A 1 97 ? 21.177 8.154 -25.700 1.00 91.75 97 TYR A C 1
ATOM 783 O O . TYR A 1 97 ? 20.303 7.336 -25.985 1.00 91.75 97 TYR A O 1
ATOM 791 N N . ASP A 1 98 ? 22.234 7.817 -24.961 1.00 90.50 98 ASP A N 1
ATOM 792 C CA . ASP A 1 98 ? 22.377 6.489 -24.361 1.00 90.50 98 ASP A CA 1
ATOM 793 C C . ASP A 1 98 ? 21.357 6.275 -23.238 1.00 90.50 98 ASP A C 1
ATOM 795 O O . ASP A 1 98 ? 21.126 7.166 -22.419 1.00 90.50 98 ASP A O 1
ATOM 799 N N . TYR A 1 99 ? 20.792 5.069 -23.169 1.00 87.94 99 TYR A N 1
ATOM 800 C CA . TYR A 1 99 ? 20.034 4.614 -22.011 1.00 87.94 99 TYR A CA 1
ATOM 801 C C . TYR A 1 99 ? 20.365 3.141 -21.714 1.00 87.94 99 TYR A C 1
ATOM 803 O O . TYR A 1 99 ? 20.414 2.344 -22.653 1.00 87.94 99 TYR A O 1
ATOM 811 N N . PRO A 1 100 ? 20.579 2.739 -20.447 1.00 89.12 100 PRO A N 1
ATOM 812 C CA . PRO A 1 100 ? 20.570 3.543 -19.219 1.00 89.12 100 PRO A CA 1
ATOM 813 C C . PRO A 1 100 ? 21.618 4.668 -19.203 1.00 89.12 100 PRO A C 1
ATOM 815 O O . PRO A 1 100 ? 22.631 4.591 -19.898 1.00 89.12 100 PRO A O 1
ATOM 818 N N . LEU A 1 101 ? 21.362 5.728 -18.428 1.00 89.94 101 LEU A N 1
ATOM 819 C CA . LEU A 1 101 ? 22.249 6.894 -18.366 1.00 89.94 101 LEU A CA 1
ATOM 820 C C . LEU A 1 101 ? 23.608 6.525 -17.761 1.00 89.94 101 LEU A C 1
ATOM 822 O O . LEU A 1 101 ? 23.690 5.734 -16.818 1.00 89.94 101 LEU A O 1
ATOM 826 N N . SER A 1 102 ? 24.676 7.141 -18.270 1.00 91.25 102 SER A N 1
ATOM 827 C CA . SER A 1 102 ? 26.017 6.986 -17.711 1.00 91.25 102 SER A CA 1
ATOM 828 C C . SER A 1 102 ? 26.832 8.276 -17.730 1.00 91.25 102 SER A C 1
ATOM 830 O O . SER A 1 102 ? 26.637 9.131 -18.595 1.00 91.25 102 SER A O 1
ATOM 832 N N . TRP A 1 103 ? 27.783 8.406 -16.805 1.00 90.62 103 TRP A N 1
ATOM 833 C CA . TRP A 1 103 ? 28.739 9.512 -16.774 1.00 90.62 103 TRP A CA 1
ATOM 834 C C . TRP A 1 103 ? 29.605 9.549 -18.028 1.00 90.62 103 TRP A C 1
ATOM 836 O O . TRP A 1 103 ? 29.852 10.629 -18.562 1.00 90.62 103 TRP A O 1
ATOM 846 N N . GLU A 1 104 ? 29.992 8.385 -18.556 1.00 92.19 104 GLU A N 1
ATOM 847 C CA . GLU A 1 104 ? 30.643 8.268 -19.862 1.00 92.19 104 GLU A CA 1
ATOM 848 C C . GLU A 1 104 ? 29.823 8.952 -20.969 1.00 92.19 104 GLU A C 1
ATOM 850 O O . GLU A 1 104 ? 30.367 9.777 -21.703 1.00 92.19 104 GLU A O 1
ATOM 855 N N . ALA A 1 105 ? 28.515 8.687 -21.057 1.00 90.56 105 ALA A N 1
ATOM 856 C CA . ALA A 1 105 ? 27.645 9.324 -22.045 1.00 90.56 105 ALA A CA 1
ATOM 857 C C . ALA A 1 105 ? 27.461 10.827 -21.769 1.00 90.56 105 ALA A C 1
ATOM 859 O O . ALA A 1 105 ? 27.701 11.650 -22.656 1.00 90.56 105 ALA A O 1
ATOM 860 N N . ILE A 1 106 ? 27.132 11.205 -20.529 1.00 91.12 106 ILE A N 1
ATOM 861 C CA . ILE A 1 106 ? 26.914 12.603 -20.113 1.00 91.12 106 ILE A CA 1
ATOM 862 C C . ILE A 1 106 ? 28.171 13.459 -20.342 1.00 91.12 106 ILE A C 1
ATOM 864 O O . ILE A 1 106 ? 28.074 14.642 -20.671 1.00 91.12 106 ILE A O 1
ATOM 868 N N . SER A 1 107 ? 29.371 12.877 -20.238 1.00 90.50 107 SER A N 1
ATOM 869 C CA . SER A 1 107 ? 30.635 13.587 -20.472 1.00 90.50 107 SER A CA 1
ATOM 870 C C . SER A 1 107 ? 30.747 14.180 -21.885 1.00 90.50 107 SER A C 1
ATOM 872 O O . SER A 1 107 ? 31.408 15.216 -22.060 1.00 90.50 107 SER A O 1
ATOM 874 N N . THR A 1 108 ? 30.057 13.566 -22.854 1.00 91.06 108 THR A N 1
ATOM 875 C CA . THR A 1 108 ? 30.024 13.964 -24.268 1.00 91.06 108 THR A CA 1
ATOM 876 C C . THR A 1 108 ? 28.990 15.050 -24.574 1.00 91.06 108 THR A C 1
ATOM 878 O O . THR A 1 108 ? 29.023 15.631 -25.656 1.00 91.06 108 THR A O 1
ATOM 881 N N . TYR A 1 109 ? 28.101 15.371 -23.626 1.00 91.75 109 TYR A N 1
ATOM 882 C CA . TYR A 1 109 ? 27.052 16.371 -23.830 1.00 91.75 109 TYR A CA 1
ATOM 883 C C . TYR A 1 109 ? 27.639 17.784 -23.992 1.00 91.75 109 TYR A C 1
ATOM 885 O O . TYR A 1 109 ? 28.739 18.067 -23.489 1.00 91.75 109 TYR A O 1
ATOM 893 N N . PRO A 1 110 ? 26.901 18.714 -24.639 1.00 92.25 110 PRO A N 1
ATOM 894 C CA . PRO A 1 110 ? 27.311 20.108 -24.753 1.00 92.25 110 PRO A CA 1
ATOM 895 C C . PRO A 1 110 ? 27.723 20.693 -23.399 1.00 92.25 110 PRO A C 1
ATOM 897 O O . PRO A 1 110 ? 27.043 20.499 -22.390 1.00 92.25 110 PRO A O 1
ATOM 900 N N . LYS A 1 111 ? 28.831 21.446 -23.376 1.00 91.31 111 LYS A N 1
ATOM 901 C CA . LYS A 1 111 ? 29.473 21.934 -22.139 1.00 91.31 111 LYS A CA 1
ATOM 902 C C . LYS A 1 111 ? 28.501 22.641 -21.186 1.00 91.31 111 LYS A C 1
ATOM 904 O O . LYS A 1 111 ? 28.606 22.463 -19.979 1.00 91.31 111 LYS A O 1
ATOM 909 N N . ILE A 1 112 ? 27.561 23.416 -21.728 1.00 93.12 112 ILE A N 1
ATOM 910 C CA . ILE A 1 112 ? 26.549 24.146 -20.951 1.00 93.12 112 ILE A CA 1
ATOM 911 C C . ILE A 1 112 ? 25.615 23.170 -20.221 1.00 93.12 112 ILE A C 1
ATOM 913 O O . ILE A 1 112 ? 25.464 23.270 -19.007 1.00 93.12 112 ILE A O 1
ATOM 917 N N . ILE A 1 113 ? 25.048 22.199 -20.944 1.00 92.06 113 ILE A N 1
ATOM 918 C CA . ILE A 1 113 ? 24.124 21.195 -20.394 1.00 92.06 113 ILE A CA 1
ATOM 919 C C . ILE A 1 113 ? 24.846 20.326 -19.363 1.00 92.06 113 ILE A C 1
ATOM 921 O O . ILE A 1 113 ? 24.370 20.166 -18.245 1.00 92.06 113 ILE A O 1
ATOM 925 N N . LYS A 1 114 ? 26.043 19.834 -19.701 1.00 93.19 114 LYS A N 1
ATOM 926 C CA . LYS A 1 114 ? 26.861 19.019 -18.795 1.00 93.19 114 LYS A CA 1
ATOM 927 C C . LYS A 1 114 ? 27.169 19.735 -17.479 1.00 93.19 114 LYS A C 1
ATOM 929 O O . LYS A 1 114 ? 27.022 19.144 -16.416 1.00 93.19 114 LYS A O 1
ATOM 934 N N . ASN A 1 115 ? 27.589 21.000 -17.538 1.00 91.81 115 ASN A N 1
ATOM 935 C CA . ASN A 1 115 ? 27.886 21.772 -16.331 1.00 91.81 115 ASN A CA 1
ATOM 936 C C . ASN A 1 115 ? 26.634 21.982 -15.466 1.00 91.81 115 ASN A C 1
ATOM 938 O O . ASN A 1 115 ? 26.748 21.952 -14.243 1.00 91.81 115 ASN A O 1
ATOM 942 N N . LYS A 1 116 ? 25.459 22.160 -16.088 1.00 95.00 116 LYS A N 1
ATOM 943 C CA . LYS A 1 116 ? 24.180 22.257 -15.373 1.00 95.00 116 LYS A CA 1
ATOM 944 C C . LYS A 1 116 ? 23.846 20.945 -14.657 1.00 95.00 116 LYS A C 1
ATOM 946 O O . LYS A 1 116 ? 23.618 20.973 -13.455 1.00 95.00 116 LYS A O 1
ATOM 951 N N . ILE A 1 117 ? 23.945 19.809 -15.356 1.00 93.81 117 ILE A N 1
ATOM 952 C CA . ILE A 1 117 ? 23.722 18.467 -14.787 1.00 93.81 117 ILE A CA 1
ATOM 953 C C . ILE A 1 117 ? 24.650 18.210 -13.591 1.00 93.81 117 ILE A C 1
ATOM 955 O O . ILE A 1 117 ? 24.190 17.800 -12.532 1.00 93.81 117 ILE A O 1
ATOM 959 N N . ILE A 1 118 ? 25.954 18.483 -13.727 1.00 90.88 118 ILE A N 1
ATOM 960 C CA . ILE A 1 118 ? 26.924 18.286 -12.634 1.00 90.88 118 ILE A CA 1
ATOM 961 C C . ILE A 1 118 ? 26.601 19.193 -11.439 1.00 90.88 118 ILE A C 1
ATOM 963 O O . ILE A 1 118 ? 26.696 18.753 -10.295 1.00 90.88 118 ILE A O 1
ATOM 967 N N . GLY A 1 119 ? 26.220 20.449 -11.693 1.00 91.88 119 GLY A N 1
ATOM 968 C CA . GLY A 1 119 ? 25.844 21.396 -10.645 1.00 91.88 119 GLY A CA 1
ATOM 969 C C . GLY A 1 119 ? 24.595 20.967 -9.873 1.00 91.88 119 GLY A C 1
ATOM 970 O O . GLY A 1 119 ? 24.597 21.037 -8.650 1.00 91.88 119 GLY A O 1
ATOM 971 N N . GLU A 1 120 ? 23.566 20.492 -10.576 1.00 92.94 120 GLU A N 1
ATOM 972 C CA . GLU A 1 120 ? 22.325 19.985 -9.976 1.00 92.94 120 GLU A CA 1
ATOM 973 C C . GLU A 1 120 ? 22.571 18.703 -9.177 1.00 92.94 120 GLU A C 1
ATOM 975 O O . GLU A 1 120 ? 22.168 18.617 -8.020 1.00 92.94 120 GLU A O 1
ATOM 980 N N . ILE A 1 121 ? 23.305 17.740 -9.748 1.00 87.94 121 ILE A N 1
ATOM 981 C CA . ILE A 1 121 ? 23.627 16.476 -9.071 1.00 87.94 121 ILE A CA 1
ATOM 982 C C . ILE A 1 121 ? 24.472 16.714 -7.810 1.00 87.94 121 ILE A C 1
ATOM 984 O O . ILE A 1 121 ? 24.258 16.070 -6.787 1.00 87.94 121 ILE A O 1
ATOM 988 N N . GLY A 1 122 ? 25.403 17.672 -7.847 1.00 83.75 122 GLY A N 1
ATOM 989 C CA . GLY A 1 122 ? 26.217 18.041 -6.685 1.00 83.75 122 GLY A CA 1
ATOM 990 C C . GLY A 1 122 ? 25.439 18.706 -5.540 1.00 83.75 122 GLY A C 1
ATOM 991 O O . GLY A 1 122 ? 26.000 18.878 -4.460 1.00 83.75 122 GLY A O 1
ATOM 992 N N . GLN A 1 123 ? 24.179 19.090 -5.765 1.00 83.50 123 GLN A N 1
ATOM 993 C CA . GLN A 1 123 ? 23.296 19.726 -4.779 1.00 83.50 123 GLN A CA 1
ATOM 994 C C . GLN A 1 123 ? 22.193 18.786 -4.270 1.00 83.50 123 GLN A C 1
ATOM 996 O O . GLN A 1 123 ? 21.358 19.208 -3.466 1.00 83.50 123 GLN A O 1
ATOM 1001 N N . LEU A 1 124 ? 22.169 17.527 -4.720 1.00 83.25 124 LEU A N 1
ATOM 1002 C CA . LEU A 1 124 ? 21.175 16.552 -4.278 1.00 83.25 124 LEU A CA 1
ATOM 1003 C C . LEU A 1 124 ? 21.355 16.226 -2.792 1.00 83.25 124 LEU A C 1
ATOM 1005 O O . LEU A 1 124 ? 22.470 16.067 -2.296 1.00 83.25 124 LEU A O 1
ATOM 1009 N N . ASN A 1 125 ? 20.233 16.111 -2.087 1.00 73.75 125 ASN A N 1
ATOM 1010 C CA . ASN A 1 125 ? 20.173 15.789 -0.667 1.00 73.75 125 ASN A CA 1
ATOM 1011 C C . ASN A 1 125 ? 19.182 14.638 -0.454 1.00 73.75 125 ASN A C 1
ATOM 1013 O O . ASN A 1 125 ? 18.031 14.732 -0.882 1.00 73.75 125 ASN A O 1
ATOM 1017 N N . GLU A 1 126 ? 19.605 13.588 0.256 1.00 68.69 126 GLU A N 1
ATOM 1018 C CA . GLU A 1 126 ? 18.758 12.440 0.614 1.00 68.69 126 GLU A CA 1
ATOM 1019 C C . GLU A 1 126 ? 17.499 12.852 1.403 1.00 68.69 126 GLU A C 1
ATOM 1021 O O . GLU A 1 126 ? 16.454 12.222 1.254 1.00 68.69 126 GLU A O 1
ATOM 1026 N N . ALA A 1 127 ? 17.533 13.955 2.162 1.00 69.25 127 ALA A N 1
ATOM 1027 C CA . ALA A 1 127 ? 16.346 14.468 2.854 1.00 69.25 127 ALA A CA 1
ATOM 1028 C C . ALA A 1 127 ? 15.226 14.897 1.885 1.00 69.25 127 ALA A C 1
ATOM 1030 O O . ALA A 1 127 ? 14.047 14.737 2.189 1.00 69.25 127 ALA A O 1
ATOM 1031 N N . ASN A 1 128 ? 15.566 15.402 0.694 1.00 72.75 128 ASN A N 1
ATOM 1032 C CA . ASN A 1 128 ? 14.563 15.816 -0.294 1.00 72.75 128 ASN A CA 1
ATOM 1033 C C . ASN A 1 128 ? 13.865 14.609 -0.932 1.00 72.75 128 ASN A C 1
ATOM 1035 O O . ASN A 1 128 ? 12.695 14.692 -1.286 1.00 72.75 128 ASN A O 1
ATOM 1039 N N . LYS A 1 129 ? 14.563 13.475 -1.035 1.00 71.00 129 LYS A N 1
ATOM 1040 C CA . LYS A 1 129 ? 14.014 12.226 -1.570 1.00 71.00 129 LYS A CA 1
ATOM 1041 C C . LYS A 1 129 ? 12.964 11.615 -0.646 1.00 71.00 129 LYS A C 1
ATOM 1043 O O . LYS A 1 129 ? 11.945 11.133 -1.126 1.00 71.00 129 LYS A O 1
ATOM 1048 N N . ALA A 1 130 ? 13.195 11.653 0.668 1.00 69.81 130 ALA A N 1
ATOM 1049 C CA . ALA A 1 130 ? 12.230 11.176 1.661 1.00 69.81 130 ALA A CA 1
ATOM 1050 C C . ALA A 1 130 ? 10.957 12.043 1.718 1.00 69.81 130 ALA A C 1
ATOM 1052 O O . ALA A 1 130 ? 9.884 11.533 2.028 1.00 69.81 130 ALA A O 1
ATOM 1053 N N . ASN A 1 131 ? 11.080 13.330 1.382 1.00 74.94 131 ASN A N 1
ATOM 1054 C CA . ASN A 1 131 ? 9.993 14.308 1.430 1.00 74.94 131 ASN A CA 1
ATOM 1055 C C . ASN A 1 131 ? 9.241 14.490 0.099 1.00 74.94 131 ASN A C 1
ATOM 1057 O O . ASN A 1 131 ? 8.302 15.281 0.050 1.00 74.94 131 ASN A O 1
ATOM 1061 N N . ALA A 1 132 ? 9.647 13.806 -0.975 1.00 79.06 132 ALA A N 1
ATOM 1062 C CA . ALA A 1 132 ? 9.035 13.966 -2.290 1.00 79.06 132 ALA A CA 1
ATOM 1063 C C . ALA A 1 132 ? 7.573 13.491 -2.292 1.00 79.06 132 ALA A C 1
ATOM 1065 O O . ALA A 1 132 ? 7.278 12.339 -1.968 1.00 79.06 132 ALA A O 1
ATOM 1066 N N . LEU A 1 133 ? 6.660 14.372 -2.701 1.00 79.69 133 LEU A N 1
ATOM 1067 C CA . LEU A 1 133 ? 5.219 14.105 -2.711 1.00 79.69 133 LEU A CA 1
ATOM 1068 C C . LEU A 1 133 ? 4.754 13.485 -4.036 1.00 79.69 133 LEU A C 1
ATOM 1070 O O . LEU A 1 133 ? 3.800 12.705 -4.075 1.00 79.69 133 LEU A O 1
ATOM 1074 N N . ASN A 1 134 ? 5.445 13.808 -5.128 1.00 85.31 134 ASN A N 1
ATOM 1075 C CA . ASN A 1 134 ? 5.101 13.392 -6.485 1.00 85.31 134 ASN A CA 1
ATOM 1076 C C . ASN A 1 134 ? 6.329 12.878 -7.258 1.00 85.31 134 ASN A C 1
ATOM 1078 O O . ASN A 1 134 ? 7.473 12.956 -6.803 1.00 85.31 134 ASN A O 1
ATOM 1082 N N . TYR A 1 135 ? 6.084 12.314 -8.442 1.00 88.00 135 TYR A N 1
ATOM 1083 C CA . TYR A 1 135 ? 7.120 11.756 -9.311 1.00 88.00 135 TYR A CA 1
ATOM 1084 C C . TYR A 1 135 ? 8.167 12.809 -9.696 1.00 88.00 135 TYR A C 1
ATOM 1086 O O . TYR A 1 135 ? 9.359 12.513 -9.690 1.00 88.00 135 TYR A O 1
ATOM 1094 N N . SER A 1 136 ? 7.734 14.030 -10.019 1.00 90.44 136 SER A N 1
ATOM 1095 C CA . SER A 1 136 ? 8.606 15.125 -10.458 1.00 90.44 136 SER A CA 1
ATOM 1096 C C . SER A 1 136 ? 9.656 15.467 -9.395 1.00 90.44 136 SER A C 1
ATOM 1098 O O . SER A 1 136 ? 10.857 15.391 -9.659 1.00 90.44 136 SER A O 1
ATOM 1100 N N . GLU A 1 137 ? 9.203 15.704 -8.161 1.00 88.69 137 GLU A N 1
ATOM 1101 C CA . GLU A 1 137 ? 10.056 15.973 -6.999 1.00 88.69 137 GLU A CA 1
ATOM 1102 C C . GLU A 1 137 ? 10.999 14.806 -6.691 1.00 88.69 137 GLU A C 1
ATOM 1104 O O . GLU A 1 137 ? 12.181 15.009 -6.397 1.00 88.69 137 GLU A O 1
ATOM 1109 N N . TYR A 1 138 ? 10.507 13.568 -6.806 1.00 87.56 138 TYR A N 1
ATOM 1110 C CA . TYR A 1 138 ? 11.337 12.392 -6.568 1.00 87.56 138 TYR A CA 1
ATOM 1111 C C . TYR A 1 138 ? 12.460 12.281 -7.606 1.00 87.56 138 TYR A C 1
ATOM 1113 O O . TYR A 1 138 ? 13.609 12.033 -7.239 1.00 87.56 138 TYR A O 1
ATOM 1121 N N . ILE A 1 139 ? 12.174 12.491 -8.896 1.00 89.00 139 ILE A N 1
ATOM 1122 C CA . ILE A 1 139 ? 13.220 12.477 -9.927 1.00 89.00 139 ILE A CA 1
ATOM 1123 C C . ILE A 1 139 ? 14.203 13.635 -9.738 1.00 89.00 139 ILE A C 1
ATOM 1125 O O . ILE A 1 139 ? 15.412 13.423 -9.869 1.00 89.00 139 ILE A O 1
ATOM 1129 N N . ASP A 1 140 ? 13.725 14.828 -9.382 1.00 90.00 140 ASP A N 1
ATOM 1130 C CA . ASP A 1 140 ? 14.605 15.961 -9.083 1.00 90.00 140 ASP A CA 1
ATOM 1131 C C . ASP A 1 140 ? 15.575 15.629 -7.947 1.00 90.00 140 ASP A C 1
ATOM 1133 O O . ASP A 1 140 ? 16.748 15.983 -8.037 1.00 90.00 140 ASP A O 1
ATOM 1137 N N . SER A 1 141 ? 15.138 14.860 -6.944 1.00 86.56 141 SER A N 1
ATOM 1138 C CA . SER A 1 141 ? 15.985 14.444 -5.821 1.00 86.56 141 SER A CA 1
ATOM 1139 C C . SER A 1 141 ? 17.097 13.440 -6.171 1.00 86.56 141 SER A C 1
ATOM 1141 O O . SER A 1 141 ? 18.053 13.323 -5.406 1.00 86.56 141 SER A O 1
ATOM 1143 N N . ILE A 1 142 ? 17.008 12.726 -7.304 1.00 84.94 142 ILE A N 1
ATOM 1144 C CA . ILE A 1 142 ? 17.975 11.671 -7.687 1.00 84.94 142 ILE A CA 1
ATOM 1145 C C . ILE A 1 142 ? 18.755 11.969 -8.973 1.00 84.94 142 ILE A C 1
ATOM 1147 O O . ILE A 1 142 ? 19.862 11.463 -9.145 1.00 84.94 142 ILE A O 1
ATOM 1151 N N . ALA A 1 143 ? 18.188 12.754 -9.889 1.00 87.81 143 ALA A N 1
ATOM 1152 C CA . ALA A 1 143 ? 18.773 13.034 -11.200 1.00 87.81 143 ALA A CA 1
ATOM 1153 C C . ALA A 1 143 ? 18.894 14.537 -11.501 1.00 87.81 143 ALA A C 1
ATOM 1155 O O . ALA A 1 143 ? 19.626 14.912 -12.418 1.00 87.81 143 ALA A O 1
ATOM 1156 N N . GLY A 1 144 ? 18.213 15.394 -10.734 1.00 91.00 144 GLY A N 1
ATOM 1157 C CA . GLY A 1 144 ? 18.145 16.830 -10.985 1.00 91.00 144 GLY A CA 1
ATOM 1158 C C . GLY A 1 144 ? 17.229 17.217 -12.153 1.00 91.00 144 GLY A C 1
ATOM 1159 O O . GLY A 1 144 ? 16.881 16.409 -13.021 1.00 91.00 144 GLY A O 1
ATOM 1160 N N . GLU A 1 145 ? 16.878 18.502 -12.183 1.00 93.12 145 GLU A N 1
ATOM 1161 C CA . GLU A 1 145 ? 15.887 19.084 -13.096 1.00 93.12 145 GLU A CA 1
ATOM 1162 C C . GLU A 1 145 ? 16.235 18.883 -14.576 1.00 93.12 145 GLU A C 1
ATOM 1164 O O . GLU A 1 145 ? 15.363 18.617 -15.404 1.00 93.12 145 GLU A O 1
ATOM 1169 N N . THR A 1 146 ? 17.513 18.997 -14.940 1.00 93.81 146 THR A N 1
ATOM 1170 C CA . THR A 1 146 ? 17.939 18.891 -16.339 1.00 93.81 146 THR A CA 1
ATOM 1171 C C . THR A 1 146 ? 17.732 17.479 -16.868 1.00 93.81 146 THR A C 1
ATOM 1173 O O . THR A 1 146 ? 17.142 17.313 -17.933 1.00 93.81 146 THR A O 1
ATOM 1176 N N . LEU A 1 147 ? 18.168 16.451 -16.131 1.00 91.75 147 LEU A N 1
ATOM 1177 C CA . LEU A 1 147 ? 17.951 15.065 -16.552 1.00 91.75 147 LEU A CA 1
ATOM 1178 C C . LEU A 1 147 ? 16.473 14.681 -16.471 1.00 91.75 147 LEU A C 1
ATOM 1180 O O . LEU A 1 147 ? 16.010 13.932 -17.335 1.00 91.75 147 LEU A O 1
ATOM 1184 N N . ARG A 1 148 ? 15.722 15.227 -15.500 1.00 92.19 148 ARG A N 1
ATOM 1185 C CA . ARG A 1 148 ? 14.265 15.066 -15.440 1.00 92.19 148 ARG A CA 1
ATOM 1186 C C . ARG A 1 148 ? 13.613 15.540 -16.733 1.00 92.19 148 ARG A C 1
ATOM 1188 O O . ARG A 1 148 ? 12.967 14.744 -17.406 1.00 92.19 148 ARG A O 1
ATOM 1195 N N . LYS A 1 149 ? 13.861 16.786 -17.136 1.00 91.69 149 LYS A N 1
ATOM 1196 C CA . LYS A 1 149 ? 13.309 17.367 -18.370 1.00 91.69 149 LYS A CA 1
ATOM 1197 C C . LYS A 1 149 ? 13.752 16.640 -19.637 1.00 91.69 149 LYS A C 1
ATOM 1199 O O . LYS A 1 149 ? 12.987 16.577 -20.592 1.00 91.69 149 LYS A O 1
ATOM 1204 N N . MET A 1 150 ? 14.969 16.096 -19.657 1.00 90.31 150 MET A N 1
ATOM 1205 C CA . MET A 1 150 ? 15.488 15.373 -20.823 1.00 90.31 150 MET A CA 1
ATOM 1206 C C . MET A 1 150 ? 14.898 13.966 -20.989 1.00 90.31 150 MET A C 1
ATOM 1208 O O . MET A 1 150 ? 14.692 13.543 -22.120 1.00 90.31 150 MET A O 1
ATOM 1212 N N . PHE A 1 151 ? 14.663 13.219 -19.902 1.00 89.12 151 PHE A N 1
ATOM 1213 C CA . PHE A 1 151 ? 14.364 11.777 -20.002 1.00 89.12 151 PHE A CA 1
ATOM 1214 C C . PHE A 1 151 ? 13.176 11.292 -19.171 1.00 89.12 151 PHE A C 1
ATOM 1216 O O . PHE A 1 151 ? 12.641 10.216 -19.436 1.00 89.12 151 PHE A O 1
ATOM 1223 N N . PHE A 1 152 ? 12.764 12.046 -18.156 1.00 90.75 152 PHE A N 1
ATOM 1224 C CA . PHE A 1 152 ? 11.809 11.589 -17.149 1.00 90.75 152 PHE A CA 1
ATOM 1225 C C . PHE A 1 152 ? 10.600 12.519 -16.992 1.00 90.75 152 PHE A C 1
ATOM 1227 O O . PHE A 1 152 ? 9.847 12.350 -16.046 1.00 90.75 152 PHE A O 1
ATOM 1234 N N . GLU A 1 153 ? 10.385 13.474 -17.894 1.00 92.19 153 GLU A N 1
ATOM 1235 C CA . GLU A 1 153 ? 9.200 14.342 -17.899 1.00 92.19 153 GLU A CA 1
ATOM 1236 C C . GLU A 1 153 ? 8.265 13.931 -19.043 1.00 92.19 153 GLU A C 1
ATOM 1238 O O . GLU A 1 153 ? 7.351 13.135 -18.839 1.00 92.19 153 GLU A O 1
ATOM 1243 N N . LYS A 1 154 ? 8.565 14.355 -20.276 1.00 93.50 154 LYS A N 1
ATOM 1244 C CA . LYS A 1 154 ? 7.703 14.115 -21.442 1.00 93.50 154 LYS A CA 1
ATOM 1245 C C . LYS A 1 154 ? 7.431 12.641 -21.734 1.00 93.50 154 LYS A C 1
ATOM 1247 O O . LYS A 1 154 ? 6.295 12.266 -22.012 1.00 93.50 154 LYS A O 1
ATOM 1252 N N . TYR A 1 155 ? 8.454 11.788 -21.660 1.00 92.25 155 TYR A N 1
ATOM 1253 C CA . TYR A 1 155 ? 8.293 10.366 -21.971 1.00 92.25 155 TYR A CA 1
ATOM 1254 C C . TYR A 1 155 ? 7.313 9.658 -21.008 1.00 92.25 155 TYR A C 1
ATOM 1256 O O . TYR A 1 155 ? 6.351 9.049 -21.492 1.00 92.25 155 TYR A O 1
ATOM 1264 N N . PRO A 1 156 ? 7.470 9.752 -19.668 1.00 90.88 156 PRO A N 1
ATOM 1265 C CA . PRO A 1 156 ? 6.455 9.266 -18.734 1.00 90.88 156 PRO A CA 1
ATOM 1266 C C . PRO A 1 156 ? 5.070 9.888 -18.941 1.00 90.88 156 PRO A C 1
ATOM 1268 O O . PRO A 1 156 ? 4.086 9.151 -18.928 1.00 90.88 156 PRO A O 1
ATOM 1271 N N . GLU A 1 157 ? 4.960 11.198 -19.177 1.00 92.56 157 GLU A N 1
ATOM 1272 C CA . GLU A 1 157 ? 3.652 11.830 -19.414 1.00 92.56 157 GLU A CA 1
ATOM 1273 C C . GLU A 1 157 ? 2.953 11.245 -20.644 1.00 92.56 157 GLU A C 1
ATOM 1275 O O . GLU A 1 157 ? 1.762 10.927 -20.604 1.00 92.56 157 GLU A O 1
ATOM 1280 N N . LYS A 1 158 ? 3.708 11.010 -21.719 1.00 93.00 158 LYS A N 1
ATOM 1281 C CA . LYS A 1 158 ? 3.204 10.414 -22.955 1.00 93.00 158 LYS A CA 1
ATOM 1282 C C . LYS A 1 158 ? 2.731 8.973 -22.752 1.00 93.00 158 LYS A C 1
ATOM 1284 O O . LYS A 1 158 ? 1.660 8.601 -23.242 1.00 93.00 158 LYS A O 1
ATOM 1289 N N . ILE A 1 159 ? 3.483 8.167 -21.997 1.00 90.88 159 ILE A N 1
ATOM 1290 C CA . ILE A 1 159 ? 3.130 6.764 -21.736 1.00 90.88 159 ILE A CA 1
ATOM 1291 C C . ILE A 1 159 ? 1.935 6.646 -20.775 1.00 90.88 159 ILE A C 1
ATOM 1293 O O . ILE A 1 159 ? 0.985 5.916 -21.062 1.00 90.88 159 ILE A O 1
ATOM 1297 N N . TRP A 1 160 ? 1.923 7.415 -19.680 1.00 88.88 160 TRP A N 1
ATOM 1298 C CA . TRP A 1 160 ? 0.927 7.305 -18.605 1.00 88.88 160 TRP A CA 1
ATOM 1299 C C . TRP A 1 160 ? -0.293 8.203 -18.802 1.00 88.88 160 TRP A C 1
ATOM 1301 O O . TRP A 1 160 ? -1.319 7.974 -18.163 1.00 88.88 160 TRP A O 1
ATOM 1311 N N . GLY A 1 161 ? -0.224 9.189 -19.700 1.00 90.00 161 GLY A N 1
ATOM 1312 C CA . GLY A 1 161 ? -1.320 10.113 -20.009 1.00 90.00 161 GLY A CA 1
ATOM 1313 C C . GLY A 1 161 ? -1.687 11.066 -18.868 1.00 90.00 161 GLY A C 1
ATOM 1314 O O . GLY A 1 161 ? -2.771 11.648 -18.888 1.00 90.00 161 GLY A O 1
ATOM 1315 N N . ILE A 1 162 ? -0.817 11.206 -17.867 1.00 90.50 162 ILE A N 1
ATOM 1316 C CA . ILE A 1 162 ? -0.968 12.113 -16.728 1.00 90.50 162 ILE A CA 1
ATOM 1317 C C . ILE A 1 162 ? 0.346 12.852 -16.496 1.00 90.50 162 ILE A C 1
ATOM 1319 O O . ILE A 1 162 ? 1.410 12.317 -16.793 1.00 90.50 162 ILE A O 1
ATOM 1323 N N . SER A 1 163 ? 0.261 14.074 -15.971 1.00 92.12 163 SER A N 1
ATOM 1324 C CA . SER A 1 163 ? 1.456 14.871 -15.693 1.00 92.12 163 SER A CA 1
ATOM 1325 C C . SER A 1 163 ? 2.282 14.271 -14.557 1.00 92.12 163 SER A C 1
ATOM 1327 O O . SER A 1 163 ? 1.707 13.764 -13.588 1.00 92.12 163 SER A O 1
ATOM 1329 N N . VAL A 1 164 ? 3.610 14.389 -14.642 1.00 91.19 164 VAL A N 1
ATOM 1330 C CA . VAL A 1 164 ? 4.537 13.922 -13.596 1.00 91.19 164 VAL A CA 1
ATOM 1331 C C . VAL A 1 164 ? 4.300 14.578 -12.233 1.00 91.19 164 VAL A C 1
ATOM 1333 O O . VAL A 1 164 ? 4.579 13.961 -11.210 1.00 91.19 164 VAL A O 1
ATOM 1336 N N . ASP A 1 165 ? 3.699 15.766 -12.186 1.00 90.56 165 ASP A N 1
ATOM 1337 C CA . ASP A 1 165 ? 3.352 16.430 -10.921 1.00 90.56 165 ASP A CA 1
ATOM 1338 C C . ASP A 1 165 ? 2.121 15.802 -10.237 1.00 90.56 165 ASP A C 1
ATOM 1340 O O . ASP A 1 165 ? 1.893 16.001 -9.049 1.00 90.56 165 ASP A O 1
ATOM 1344 N N . LYS A 1 166 ? 1.314 15.030 -10.980 1.00 88.31 166 LYS A N 1
ATOM 1345 C CA . LYS A 1 166 ? 0.128 14.308 -10.469 1.00 88.31 166 LYS A CA 1
ATOM 1346 C C . LYS A 1 166 ? 0.379 12.816 -10.247 1.00 88.31 166 LYS A C 1
ATOM 1348 O O . LYS A 1 166 ? -0.499 12.102 -9.755 1.00 88.31 166 LYS A O 1
ATOM 1353 N N . MET A 1 167 ? 1.541 12.332 -10.674 1.00 86.81 167 MET A N 1
ATOM 1354 C CA . MET A 1 167 ? 1.986 10.960 -10.470 1.00 86.81 167 MET A CA 1
ATOM 1355 C C . MET A 1 167 ? 2.556 10.819 -9.062 1.00 86.81 167 MET A C 1
ATOM 1357 O O . MET A 1 167 ? 3.289 11.687 -8.594 1.00 86.81 167 MET A O 1
ATOM 1361 N N . THR A 1 168 ? 2.258 9.709 -8.390 1.00 82.12 168 THR A N 1
ATOM 1362 C CA . THR A 1 168 ? 2.844 9.420 -7.074 1.00 82.12 168 THR A CA 1
ATOM 1363 C C . THR A 1 168 ? 4.367 9.233 -7.154 1.00 82.12 168 THR A C 1
ATOM 1365 O O . THR A 1 168 ? 4.884 8.684 -8.132 1.00 82.12 168 THR A O 1
ATOM 1368 N N . ALA A 1 169 ? 5.086 9.632 -6.100 1.00 79.75 169 ALA A N 1
ATOM 1369 C CA . ALA A 1 169 ? 6.516 9.353 -5.950 1.00 79.75 169 ALA A CA 1
ATOM 1370 C C . ALA A 1 169 ? 6.839 7.842 -5.984 1.00 79.75 169 ALA A C 1
ATOM 1372 O O . ALA A 1 169 ? 7.895 7.458 -6.483 1.00 79.75 169 ALA A O 1
ATOM 1373 N N . ASP A 1 170 ? 5.910 6.971 -5.559 1.00 69.88 170 ASP A N 1
ATOM 1374 C CA . ASP A 1 170 ? 6.071 5.504 -5.597 1.00 69.88 170 ASP A CA 1
ATOM 1375 C C . ASP A 1 170 ? 6.323 4.954 -7.010 1.00 69.88 170 ASP A C 1
ATOM 1377 O O . ASP A 1 170 ? 6.878 3.861 -7.176 1.00 69.88 170 ASP A O 1
ATOM 1381 N N . TRP A 1 171 ? 5.896 5.705 -8.027 1.00 70.19 171 TRP A N 1
ATOM 1382 C CA . TRP A 1 171 ? 6.007 5.332 -9.430 1.00 70.19 171 TRP A CA 1
ATOM 1383 C C . TRP A 1 171 ? 7.340 5.700 -10.057 1.00 70.19 171 TRP A C 1
ATOM 1385 O O . TRP A 1 171 ? 7.698 5.177 -11.118 1.00 70.19 171 TRP A O 1
ATOM 1395 N N . ALA A 1 172 ? 8.079 6.610 -9.423 1.00 66.12 172 ALA A N 1
ATOM 1396 C CA . ALA A 1 172 ? 9.403 6.941 -9.888 1.00 66.12 172 ALA A CA 1
ATOM 1397 C C . ALA A 1 172 ? 10.242 5.660 -9.913 1.00 66.12 172 ALA A C 1
ATOM 1399 O O . ALA A 1 172 ? 10.219 4.884 -8.948 1.00 66.12 172 ALA A O 1
ATOM 1400 N N . PRO A 1 173 ? 10.963 5.377 -11.014 1.00 59.19 173 PRO A N 1
ATOM 1401 C CA . PRO A 1 173 ? 11.723 4.152 -11.095 1.00 59.19 173 PRO A CA 1
ATOM 1402 C C . PRO A 1 173 ? 12.672 4.117 -9.903 1.00 59.19 173 PRO A C 1
ATOM 1404 O O . PRO A 1 173 ? 13.584 4.935 -9.794 1.00 59.19 173 PRO A O 1
ATOM 1407 N N . LYS A 1 174 ? 12.531 3.105 -9.041 1.00 53.78 174 LYS A N 1
ATOM 1408 C CA . LYS A 1 174 ? 13.474 2.850 -7.934 1.00 53.78 174 LYS A CA 1
ATOM 1409 C C . LYS A 1 174 ? 14.910 2.573 -8.426 1.00 53.78 174 LYS A C 1
ATOM 1411 O O . LYS A 1 174 ? 15.785 2.243 -7.636 1.00 53.78 174 LYS A O 1
ATOM 1416 N N . ARG A 1 175 ? 15.129 2.638 -9.745 1.00 52.41 175 ARG A N 1
ATOM 1417 C CA . ARG A 1 175 ? 16.323 2.280 -10.509 1.00 52.41 175 ARG A CA 1
ATOM 1418 C C . ARG A 1 175 ? 16.743 3.382 -11.497 1.00 52.41 175 ARG A C 1
ATOM 1420 O O . ARG A 1 175 ? 17.303 3.055 -12.540 1.00 52.41 175 ARG A O 1
ATOM 1427 N N . VAL A 1 176 ? 16.484 4.665 -11.226 1.00 68.06 176 VAL A N 1
ATOM 1428 C CA . VAL A 1 176 ? 17.181 5.737 -11.968 1.00 68.06 176 VAL A CA 1
ATOM 1429 C C . VAL A 1 176 ? 18.617 5.804 -11.449 1.00 68.06 176 VAL A C 1
ATOM 1431 O O . VAL A 1 176 ? 18.931 6.547 -10.529 1.00 68.06 176 VAL A O 1
ATOM 1434 N N . ASN A 1 177 ? 19.478 4.954 -12.006 1.00 69.38 177 ASN A N 1
ATOM 1435 C CA . ASN A 1 177 ? 20.904 4.936 -11.708 1.00 69.38 177 ASN A CA 1
ATOM 1436 C C . ASN A 1 177 ? 21.668 5.563 -12.873 1.00 69.38 177 ASN A C 1
ATOM 1438 O O . ASN A 1 177 ? 21.451 5.191 -14.027 1.00 69.38 177 ASN A O 1
ATOM 1442 N N . ILE A 1 178 ? 22.589 6.474 -12.560 1.00 84.25 178 ILE A N 1
ATOM 1443 C CA . ILE A 1 178 ? 23.592 6.959 -13.510 1.00 84.25 178 ILE A CA 1
ATOM 1444 C C . ILE A 1 178 ? 24.827 6.079 -13.332 1.00 84.25 178 ILE A C 1
ATOM 1446 O O . ILE A 1 178 ? 25.482 6.108 -12.293 1.00 84.25 178 ILE A O 1
ATOM 1450 N N . TYR A 1 179 ? 25.118 5.245 -14.325 1.00 86.00 179 TYR A N 1
ATOM 1451 C CA . TYR A 1 179 ? 26.264 4.338 -14.285 1.00 86.00 179 TYR A CA 1
ATOM 1452 C C . TYR A 1 179 ? 27.570 5.073 -14.607 1.00 86.00 179 TYR A C 1
ATOM 1454 O O . TYR A 1 179 ? 27.574 6.088 -15.290 1.00 86.00 179 TYR A O 1
ATOM 1462 N N . GLU A 1 180 ? 28.716 4.542 -14.188 1.00 86.75 180 GLU A N 1
ATOM 1463 C CA . GLU A 1 180 ? 30.013 5.118 -14.583 1.00 86.75 180 GLU A CA 1
ATOM 1464 C C . GLU A 1 180 ? 30.255 5.012 -16.096 1.00 86.75 180 GLU A C 1
ATOM 1466 O O . GLU A 1 180 ? 30.659 5.968 -16.756 1.00 86.75 180 GLU A O 1
ATOM 1471 N N . LYS A 1 181 ? 29.962 3.837 -16.659 1.00 91.50 181 LYS A N 1
ATOM 1472 C CA . LYS A 1 181 ? 30.176 3.503 -18.072 1.00 91.50 181 LYS A CA 1
ATOM 1473 C C . LYS A 1 181 ? 28.873 3.108 -18.744 1.00 91.50 181 LYS A C 1
ATOM 1475 O O . LYS A 1 181 ? 27.904 2.766 -18.066 1.00 91.50 181 LYS A O 1
ATOM 1480 N N . LYS A 1 182 ? 28.848 3.135 -20.076 1.00 90.19 182 LYS A N 1
ATOM 1481 C CA . LYS A 1 182 ? 27.729 2.596 -20.860 1.00 90.19 182 LYS A CA 1
ATOM 1482 C C . LYS A 1 182 ? 27.541 1.115 -20.534 1.00 90.19 182 LYS A C 1
ATOM 1484 O O . LYS A 1 182 ? 28.504 0.349 -20.507 1.00 90.19 182 LYS A O 1
ATOM 1489 N N . THR A 1 183 ? 26.300 0.716 -20.274 1.00 91.00 183 THR A N 1
ATOM 1490 C CA . THR A 1 183 ? 25.949 -0.672 -19.949 1.00 91.00 183 THR A CA 1
ATOM 1491 C C . THR A 1 183 ? 24.706 -1.108 -20.722 1.00 91.00 183 THR A C 1
ATOM 1493 O O . THR A 1 183 ? 23.902 -0.248 -21.088 1.00 91.00 183 THR A O 1
ATOM 1496 N N . PRO A 1 184 ? 24.535 -2.419 -20.973 1.00 91.75 184 PRO A N 1
ATOM 1497 C CA . PRO A 1 184 ? 23.297 -2.947 -21.533 1.00 91.75 184 PRO A CA 1
ATOM 1498 C C . PRO A 1 184 ? 22.092 -2.610 -20.650 1.00 91.75 184 PRO A C 1
ATOM 1500 O O . PRO A 1 184 ? 22.236 -2.417 -19.441 1.00 91.75 184 PRO A O 1
ATOM 1503 N N . PHE A 1 185 ? 20.890 -2.623 -21.226 1.00 90.00 185 PHE A N 1
ATOM 1504 C CA . PHE A 1 185 ? 19.670 -2.233 -20.512 1.00 90.00 185 PHE A CA 1
ATOM 1505 C C . PHE A 1 185 ? 19.413 -3.060 -19.246 1.00 90.00 185 PHE A C 1
ATOM 1507 O O . PHE A 1 185 ? 19.114 -2.517 -18.184 1.00 90.00 185 PHE A O 1
ATOM 1514 N N . PHE A 1 186 ? 19.596 -4.376 -19.334 1.00 89.12 186 PHE A N 1
ATOM 1515 C CA . PHE A 1 186 ? 19.443 -5.309 -18.217 1.00 89.12 186 PHE A CA 1
ATOM 1516 C C . PHE A 1 186 ? 20.802 -5.680 -17.606 1.00 89.12 186 PHE A C 1
ATOM 1518 O O . PHE A 1 186 ? 21.130 -6.851 -17.433 1.00 89.12 186 PHE A O 1
ATOM 1525 N N . ASN A 1 187 ? 21.627 -4.678 -17.294 1.00 87.31 187 ASN A N 1
ATOM 1526 C CA . ASN A 1 187 ? 22.947 -4.901 -16.707 1.00 87.31 187 ASN A CA 1
ATOM 1527 C C . ASN A 1 187 ? 22.880 -5.803 -15.452 1.00 87.31 187 ASN A C 1
ATOM 1529 O O . ASN A 1 187 ? 22.041 -5.592 -14.571 1.00 87.31 187 ASN A O 1
ATOM 1533 N N . LYS A 1 188 ? 23.797 -6.779 -15.358 1.00 87.75 188 LYS A N 1
ATOM 1534 C CA . LYS A 1 188 ? 23.886 -7.800 -14.288 1.00 87.75 188 LYS A CA 1
ATOM 1535 C C . LYS A 1 188 ? 22.670 -8.730 -14.154 1.00 87.75 188 LYS A C 1
ATOM 1537 O O . LYS A 1 188 ? 22.462 -9.305 -13.088 1.00 87.75 188 LYS A O 1
ATOM 1542 N N . GLN A 1 189 ? 21.867 -8.872 -15.202 1.00 91.69 189 GLN A N 1
ATOM 1543 C CA . GLN A 1 189 ? 20.768 -9.832 -15.250 1.00 91.69 189 GLN A CA 1
ATOM 1544 C C . GLN A 1 189 ? 20.991 -10.801 -16.404 1.00 91.69 189 GLN A C 1
ATOM 1546 O O . GLN A 1 189 ? 21.549 -10.429 -17.436 1.00 91.69 189 GLN A O 1
ATOM 1551 N N . TRP A 1 190 ? 20.544 -12.038 -16.222 1.00 96.19 190 TRP A N 1
ATOM 1552 C CA . TRP A 1 190 ? 20.371 -12.962 -17.330 1.00 96.19 190 TRP A CA 1
ATOM 1553 C C . TRP A 1 190 ? 19.225 -12.475 -18.212 1.00 96.19 190 TRP A C 1
ATOM 1555 O O . TRP A 1 190 ? 18.224 -11.997 -17.675 1.00 96.19 190 TRP A O 1
ATOM 1565 N N . THR A 1 191 ? 19.364 -12.592 -19.533 1.00 96.88 191 THR A N 1
ATOM 1566 C CA . THR A 1 191 ? 18.391 -12.077 -20.501 1.00 96.88 191 THR A CA 1
ATOM 1567 C C . THR A 1 191 ? 18.187 -12.988 -21.700 1.00 96.88 191 THR A C 1
ATOM 1569 O O . THR A 1 191 ? 19.152 -13.455 -22.301 1.00 96.88 191 THR A O 1
ATOM 1572 N N . ALA A 1 192 ? 16.928 -13.164 -22.104 1.00 96.75 192 ALA A N 1
ATOM 1573 C CA . ALA A 1 192 ? 16.554 -13.926 -23.290 1.00 96.75 192 ALA A CA 1
ATOM 1574 C C . ALA A 1 192 ? 15.237 -13.445 -23.922 1.00 96.75 192 ALA A C 1
ATOM 1576 O O . ALA A 1 192 ? 14.411 -12.809 -23.264 1.00 96.75 192 ALA A O 1
ATOM 1577 N N . VAL A 1 193 ? 15.032 -13.774 -25.197 1.00 96.06 193 VAL A N 1
ATOM 1578 C CA . VAL A 1 193 ? 13.763 -13.595 -25.928 1.00 96.06 193 VAL A CA 1
ATOM 1579 C C . VAL A 1 193 ? 13.241 -14.925 -26.460 1.00 96.06 193 VAL A C 1
ATOM 1581 O O . VAL A 1 193 ? 14.008 -15.870 -26.641 1.00 96.06 193 VAL A O 1
ATOM 1584 N N . GLY A 1 194 ? 11.932 -15.006 -26.704 1.00 94.62 194 GLY A N 1
ATOM 1585 C CA . GLY A 1 194 ? 11.300 -16.200 -27.262 1.00 94.62 194 GLY A CA 1
ATOM 1586 C C . GLY A 1 194 ? 11.571 -16.350 -28.760 1.00 94.62 194 GLY A C 1
ATOM 1587 O O . GLY A 1 194 ? 11.202 -15.472 -29.532 1.00 94.62 194 GLY A O 1
ATOM 1588 N N . VAL A 1 195 ? 12.153 -17.475 -29.193 1.00 91.62 195 VAL A N 1
ATOM 1589 C CA . VAL A 1 195 ? 12.483 -17.731 -30.618 1.00 91.62 195 VAL A CA 1
ATOM 1590 C C . VAL A 1 195 ? 11.237 -17.743 -31.501 1.00 91.62 195 VAL A C 1
ATOM 1592 O O . VAL A 1 195 ? 11.272 -17.327 -32.653 1.00 91.62 195 VAL A O 1
ATOM 1595 N N . LYS A 1 196 ? 10.130 -18.237 -30.945 1.00 91.19 196 LYS A N 1
ATOM 1596 C CA . LYS A 1 196 ? 8.807 -18.299 -31.576 1.00 91.19 196 LYS A CA 1
ATOM 1597 C C . LYS A 1 196 ? 7.832 -17.386 -30.831 1.00 91.19 196 LYS A C 1
ATOM 1599 O O . LYS A 1 196 ? 6.709 -17.782 -30.531 1.00 91.19 196 LYS A O 1
ATOM 1604 N N . GLY A 1 197 ? 8.320 -16.208 -30.447 1.00 93.62 197 GLY A N 1
ATOM 1605 C CA . GLY A 1 197 ? 7.619 -15.285 -29.563 1.00 93.62 197 GLY A CA 1
ATOM 1606 C C . GLY A 1 197 ? 7.545 -15.765 -28.110 1.00 93.62 197 GLY A C 1
ATOM 1607 O O . GLY A 1 197 ? 7.772 -16.937 -27.788 1.00 93.62 197 GLY A O 1
ATOM 1608 N N . ALA A 1 198 ? 7.234 -14.848 -27.196 1.00 95.25 198 ALA A N 1
ATOM 1609 C CA . ALA A 1 198 ? 7.049 -15.159 -25.779 1.00 95.25 198 ALA A CA 1
ATOM 1610 C C . ALA A 1 198 ? 5.844 -16.085 -25.522 1.00 95.25 198 ALA A C 1
ATOM 1612 O O . ALA A 1 198 ? 5.840 -16.839 -24.546 1.00 95.25 198 ALA A O 1
ATOM 1613 N N . GLY A 1 199 ? 4.848 -16.076 -26.410 1.00 96.38 199 GLY A N 1
ATOM 1614 C CA . GLY A 1 199 ? 3.626 -16.874 -26.326 1.00 96.38 199 GLY A CA 1
ATOM 1615 C C . GLY A 1 199 ? 3.880 -18.376 -26.324 1.00 96.38 199 GLY A C 1
ATOM 1616 O O . GLY A 1 199 ? 3.230 -19.090 -25.563 1.00 96.38 199 GLY A O 1
ATOM 1617 N N . ALA A 1 200 ? 4.884 -18.848 -27.070 1.00 96.44 200 ALA A N 1
ATOM 1618 C CA . ALA A 1 200 ? 5.221 -20.269 -27.168 1.00 96.44 200 ALA A CA 1
ATOM 1619 C C . ALA A 1 200 ? 5.568 -20.907 -25.806 1.00 96.44 200 ALA A C 1
ATOM 1621 O O . ALA A 1 200 ? 5.296 -22.085 -25.563 1.00 96.44 200 ALA A O 1
ATOM 1622 N N . ILE A 1 201 ? 6.137 -20.127 -24.881 1.00 97.12 201 ILE A N 1
ATOM 1623 C CA . ILE A 1 201 ? 6.436 -20.570 -23.509 1.00 97.12 201 ILE A CA 1
ATOM 1624 C C . ILE A 1 201 ? 5.137 -20.857 -22.756 1.00 97.12 201 ILE A C 1
ATOM 1626 O O . ILE A 1 201 ? 5.010 -21.864 -22.062 1.00 97.12 201 ILE A O 1
ATOM 1630 N N . TYR A 1 202 ? 4.152 -19.979 -22.909 1.00 97.50 202 TYR A N 1
ATOM 1631 C CA . TYR A 1 202 ? 2.861 -20.080 -22.239 1.00 97.50 202 TYR A CA 1
ATOM 1632 C C . TYR A 1 202 ? 1.958 -21.142 -22.867 1.00 97.50 202 TYR A C 1
ATOM 1634 O O . TYR A 1 202 ? 1.248 -21.836 -22.142 1.00 97.50 202 TYR A O 1
ATOM 1642 N N . GLU A 1 203 ? 2.042 -21.335 -24.181 1.00 97.88 203 GLU A N 1
ATOM 1643 C CA . GLU A 1 203 ? 1.428 -22.467 -24.880 1.00 97.88 203 GLU A CA 1
ATOM 1644 C C . GLU A 1 203 ? 1.983 -23.796 -24.357 1.00 97.88 203 GLU A C 1
ATOM 1646 O O . GLU A 1 203 ? 1.209 -24.659 -23.953 1.00 97.88 203 GLU A O 1
ATOM 1651 N N . ARG A 1 204 ? 3.310 -23.925 -24.206 1.00 97.94 204 ARG A N 1
ATOM 1652 C CA . ARG A 1 204 ? 3.915 -25.116 -23.586 1.00 97.94 204 ARG A CA 1
ATOM 1653 C C . ARG A 1 204 ? 3.410 -25.355 -22.164 1.00 97.94 204 ARG A C 1
ATOM 1655 O O . ARG A 1 204 ? 3.104 -26.490 -21.807 1.00 97.94 204 ARG A O 1
ATOM 1662 N N . ILE A 1 205 ? 3.326 -24.308 -21.341 1.00 98.06 205 ILE A N 1
ATOM 1663 C CA . ILE A 1 205 ? 2.791 -24.434 -19.978 1.00 98.06 205 ILE A CA 1
ATOM 1664 C C . ILE A 1 205 ? 1.326 -24.900 -20.021 1.00 98.06 205 ILE A C 1
ATOM 1666 O O . ILE A 1 205 ? 0.937 -25.745 -19.217 1.00 98.06 205 ILE A O 1
ATOM 1670 N N . SER A 1 206 ? 0.527 -24.390 -20.962 1.00 98.19 206 SER A N 1
ATOM 1671 C CA . SER A 1 206 ? -0.852 -24.839 -21.186 1.00 98.19 206 SER A CA 1
ATOM 1672 C C . SER A 1 206 ? -0.917 -26.327 -21.544 1.00 98.19 206 SER A C 1
ATOM 1674 O O . SER A 1 206 ? -1.648 -27.071 -20.893 1.00 98.19 206 SER A O 1
ATOM 1676 N N . ASP A 1 207 ? -0.094 -26.789 -22.489 1.00 97.81 207 ASP A N 1
ATOM 1677 C CA . ASP A 1 207 ? -0.018 -28.205 -22.873 1.00 97.81 207 ASP A CA 1
ATOM 1678 C C . ASP A 1 207 ? 0.366 -29.104 -21.688 1.00 97.81 207 ASP A C 1
ATOM 1680 O O . ASP A 1 207 ? -0.129 -30.222 -21.536 1.00 97.81 207 ASP A O 1
ATOM 1684 N N . GLU A 1 208 ? 1.277 -28.640 -20.830 1.00 97.62 208 GLU A N 1
ATOM 1685 C CA . GLU A 1 208 ? 1.660 -29.356 -19.612 1.00 97.62 208 GLU A CA 1
ATOM 1686 C C . GLU A 1 208 ? 0.511 -29.448 -18.603 1.00 97.62 208 GLU A C 1
ATOM 1688 O O . GLU A 1 208 ? 0.329 -30.498 -17.986 1.00 97.62 208 GLU A O 1
ATOM 1693 N N . ILE A 1 209 ? -0.293 -28.392 -18.455 1.00 97.81 209 ILE A N 1
ATOM 1694 C CA . ILE A 1 209 ? -1.491 -28.409 -17.606 1.00 97.81 209 ILE A CA 1
ATOM 1695 C C . ILE A 1 209 ? -2.493 -29.447 -18.120 1.00 97.81 209 ILE A C 1
ATOM 1697 O O . ILE A 1 209 ? -3.016 -30.231 -17.326 1.00 97.81 209 ILE A O 1
ATOM 1701 N N . GLU A 1 210 ? -2.734 -29.502 -19.431 1.00 96.94 210 GLU A N 1
ATOM 1702 C CA . GLU A 1 210 ? -3.646 -30.482 -20.032 1.00 96.94 210 GLU A CA 1
ATOM 1703 C C . GLU A 1 210 ? -3.134 -31.921 -19.877 1.00 96.94 210 GLU A C 1
ATOM 1705 O O . GLU A 1 210 ? -3.899 -32.815 -19.505 1.00 96.94 210 GLU A O 1
ATOM 1710 N N . LYS A 1 211 ? -1.821 -32.149 -20.035 1.00 97.44 211 LYS A N 1
ATOM 1711 C CA . LYS A 1 211 ? -1.176 -33.447 -19.739 1.00 97.44 211 LYS A CA 1
ATOM 1712 C C . LYS A 1 211 ? -1.340 -33.873 -18.277 1.00 97.44 211 LYS A C 1
ATOM 1714 O O . LYS A 1 211 ? -1.329 -35.066 -17.980 1.00 97.44 211 LYS A O 1
ATOM 1719 N N . LEU A 1 212 ? -1.517 -32.915 -17.369 1.00 96.00 212 LEU A N 1
ATOM 1720 C CA . LEU A 1 212 ? -1.797 -33.135 -15.949 1.00 96.00 212 LEU A CA 1
ATOM 1721 C C . LEU A 1 212 ? -3.309 -33.197 -15.636 1.00 96.00 212 LEU A C 1
ATOM 1723 O O . LEU A 1 212 ? -3.696 -33.144 -14.470 1.00 96.00 212 LEU A O 1
ATOM 1727 N N . ASN A 1 213 ? -4.163 -33.383 -16.651 1.00 93.81 213 ASN A N 1
ATOM 1728 C CA . ASN A 1 213 ? -5.632 -33.432 -16.571 1.00 93.81 213 ASN A CA 1
ATOM 1729 C C . ASN A 1 213 ? -6.309 -32.105 -16.176 1.00 93.81 213 ASN A C 1
ATOM 1731 O O . ASN A 1 213 ? -7.443 -32.109 -15.685 1.00 93.81 213 ASN A O 1
ATOM 1735 N N . GLY A 1 214 ? -5.633 -30.970 -16.364 1.00 96.00 214 GLY A N 1
ATOM 1736 C CA . GLY A 1 214 ? -6.278 -29.660 -16.346 1.00 96.00 214 GLY A CA 1
ATOM 1737 C C . GLY A 1 214 ? -7.087 -29.410 -17.622 1.00 96.00 214 GLY A C 1
ATOM 1738 O O . GLY A 1 214 ? -6.884 -30.068 -18.638 1.00 96.00 214 GLY A O 1
ATOM 1739 N N . VAL A 1 215 ? -8.019 -28.459 -17.570 1.00 97.12 215 VAL A N 1
ATOM 1740 C CA . VAL A 1 215 ? -8.853 -28.071 -18.720 1.00 97.12 215 VAL A CA 1
ATOM 1741 C C . VAL A 1 215 ? -8.663 -26.589 -19.014 1.00 97.12 215 VAL A C 1
ATOM 1743 O O . VAL A 1 215 ? -8.870 -25.763 -18.125 1.00 97.12 215 VAL A O 1
ATOM 1746 N N . VAL A 1 216 ? -8.335 -26.241 -20.260 1.00 97.81 216 VAL A N 1
ATOM 1747 C CA . VAL A 1 216 ? -8.202 -24.849 -20.710 1.00 97.81 216 VAL A CA 1
ATOM 1748 C C . VAL A 1 216 ? -9.329 -24.506 -21.683 1.00 97.81 216 VAL A C 1
ATOM 1750 O O . VAL A 1 216 ? -9.374 -24.967 -22.818 1.00 97.81 216 VAL A O 1
ATOM 1753 N N . ASN A 1 217 ? -10.286 -23.690 -21.235 1.00 97.25 217 ASN A N 1
ATOM 1754 C CA . ASN A 1 217 ? -11.426 -23.275 -22.050 1.00 97.25 217 ASN A CA 1
ATOM 1755 C C . ASN A 1 217 ? -11.133 -21.922 -22.711 1.00 97.25 217 ASN A C 1
ATOM 1757 O O . ASN A 1 217 ? -11.303 -20.871 -22.091 1.00 97.25 217 ASN A O 1
ATOM 1761 N N . LEU A 1 218 ? -10.740 -21.948 -23.983 1.00 97.19 218 LEU A N 1
ATOM 1762 C CA . LEU A 1 218 ? -10.577 -20.754 -24.820 1.00 97.19 218 LEU A CA 1
ATOM 1763 C C . LEU A 1 218 ? -11.940 -20.240 -25.319 1.00 97.19 218 LEU A C 1
ATOM 1765 O O . LEU A 1 218 ? -12.946 -20.964 -25.289 1.00 97.19 218 LEU A O 1
ATOM 1769 N N . ASN A 1 219 ? -12.003 -18.991 -25.788 1.00 96.69 219 ASN A N 1
ATOM 1770 C CA . ASN A 1 219 ? -13.234 -18.332 -26.255 1.00 96.69 219 ASN A CA 1
ATOM 1771 C C . ASN A 1 219 ? -14.399 -18.433 -25.246 1.00 96.69 219 ASN A C 1
ATOM 1773 O O . ASN A 1 219 ? -15.568 -18.619 -25.612 1.00 96.69 219 ASN A O 1
ATOM 1777 N N . SER A 1 220 ? -14.068 -18.382 -23.959 1.00 96.31 220 SER A N 1
ATOM 1778 C CA . SER A 1 220 ? -14.955 -18.662 -22.831 1.00 96.31 220 SER A CA 1
ATOM 1779 C C . SER A 1 220 ? -14.876 -17.544 -21.796 1.00 96.31 220 SER A C 1
ATOM 1781 O O . SER A 1 220 ? -14.631 -17.776 -20.615 1.00 96.31 220 SER A O 1
ATOM 1783 N N . ALA A 1 221 ? -15.119 -16.313 -22.253 1.00 95.00 221 ALA A N 1
ATOM 1784 C CA . ALA A 1 221 ? -15.158 -15.137 -21.394 1.00 95.00 221 ALA A CA 1
ATOM 1785 C C . ALA A 1 221 ? -16.177 -15.308 -20.255 1.00 95.00 221 ALA A C 1
ATOM 1787 O O . ALA A 1 221 ? -17.349 -15.625 -20.503 1.00 95.00 221 ALA A O 1
ATOM 1788 N N . ILE A 1 222 ? -15.732 -15.051 -19.024 1.00 95.75 222 ILE A N 1
ATOM 1789 C CA . ILE A 1 222 ? -16.622 -14.912 -17.872 1.00 95.75 222 ILE A CA 1
ATOM 1790 C C . ILE A 1 222 ? -17.388 -13.601 -18.022 1.00 95.75 222 ILE A C 1
ATOM 1792 O O . ILE A 1 222 ? -16.796 -12.548 -18.243 1.00 95.75 222 ILE A O 1
ATOM 1796 N N . THR A 1 223 ? -18.713 -13.672 -17.949 1.00 91.50 223 THR A N 1
ATOM 1797 C CA . THR A 1 223 ? -19.604 -12.516 -18.114 1.00 91.50 223 THR A CA 1
ATOM 1798 C C . THR A 1 223 ? -20.222 -12.062 -16.800 1.00 91.50 223 THR A C 1
ATOM 1800 O O . THR A 1 223 ? -20.611 -10.906 -16.685 1.00 91.50 223 THR A O 1
ATOM 1803 N N . GLU A 1 224 ? -20.328 -12.960 -15.823 1.00 92.38 224 GLU A N 1
ATOM 1804 C CA . GLU A 1 224 ? -20.990 -12.705 -14.545 1.00 92.38 224 GLU A CA 1
ATOM 1805 C C . GLU A 1 224 ? -20.396 -13.602 -13.453 1.00 92.38 224 GLU A C 1
ATOM 1807 O O . GLU A 1 224 ? -20.112 -14.781 -13.700 1.00 92.38 224 GLU A O 1
ATOM 1812 N N . ILE A 1 225 ? -20.245 -13.051 -12.246 1.00 95.44 225 ILE A N 1
ATOM 1813 C CA . ILE A 1 225 ? -19.899 -13.795 -11.035 1.00 95.44 225 ILE A CA 1
ATOM 1814 C C . ILE A 1 225 ? -21.052 -13.615 -10.049 1.00 95.44 225 ILE A C 1
ATOM 1816 O O . ILE A 1 225 ? -21.308 -12.514 -9.571 1.00 95.44 225 ILE A O 1
ATOM 1820 N N . ASN A 1 226 ? -21.752 -14.702 -9.732 1.00 93.38 226 ASN A N 1
ATOM 1821 C CA . ASN A 1 226 ? -22.827 -14.671 -8.751 1.00 93.38 226 ASN A CA 1
ATOM 1822 C C . ASN A 1 226 ? -22.283 -15.095 -7.386 1.00 93.38 226 ASN A C 1
ATOM 1824 O O . ASN A 1 226 ? -21.792 -16.219 -7.221 1.00 93.38 226 ASN A O 1
ATOM 1828 N N . ALA A 1 227 ? -22.392 -14.193 -6.418 1.00 90.94 227 ALA A N 1
ATOM 1829 C CA . ALA A 1 227 ? -21.910 -14.406 -5.068 1.00 90.94 227 ALA A CA 1
ATOM 1830 C C . ALA A 1 227 ? -22.911 -13.885 -4.031 1.00 90.94 227 ALA A C 1
ATOM 1832 O O . ALA A 1 227 ? -23.622 -12.909 -4.269 1.00 90.94 227 ALA A O 1
ATOM 1833 N N . SER A 1 228 ? -22.953 -14.537 -2.874 1.00 86.00 228 SER A N 1
ATOM 1834 C CA . SER A 1 228 ? -23.768 -14.146 -1.722 1.00 86.00 228 SER A CA 1
ATOM 1835 C C . SER A 1 228 ? -22.953 -14.337 -0.450 1.00 86.00 228 SER A C 1
ATOM 1837 O O . SER A 1 228 ? -22.240 -15.330 -0.338 1.00 86.00 228 SER A O 1
ATOM 1839 N N . GLU A 1 229 ? -23.046 -13.401 0.497 1.00 81.94 229 GLU A N 1
ATOM 1840 C CA . GLU A 1 229 ? -22.394 -13.518 1.817 1.00 81.94 229 GLU A CA 1
ATOM 1841 C C . GLU A 1 229 ? -20.875 -13.807 1.744 1.00 81.94 229 GLU A C 1
ATOM 1843 O O . GLU A 1 229 ? -20.332 -14.573 2.533 1.00 81.94 229 GLU A O 1
ATOM 1848 N N . GLY A 1 230 ? -20.166 -13.227 0.764 1.00 81.69 230 GLY A N 1
ATOM 1849 C CA . GLY A 1 230 ? -18.717 -13.447 0.596 1.00 81.69 230 GLY A CA 1
ATOM 1850 C C . GLY A 1 230 ? -18.341 -14.819 0.014 1.00 81.69 230 GLY A C 1
ATOM 1851 O O . GLY A 1 230 ? -17.179 -15.224 0.039 1.00 81.69 230 GLY A O 1
ATOM 1852 N N . VAL A 1 231 ? -19.301 -15.555 -0.547 1.00 89.12 231 VAL A N 1
ATOM 1853 C CA . VAL A 1 231 ? -19.092 -16.866 -1.175 1.00 89.12 231 VAL A CA 1
ATOM 1854 C C . VAL A 1 231 ? -19.503 -16.774 -2.643 1.00 89.12 231 VAL A C 1
ATOM 1856 O O . VAL A 1 231 ? -20.616 -16.360 -2.959 1.00 89.12 231 VAL A O 1
ATOM 1859 N N . ILE A 1 232 ? -18.603 -17.150 -3.555 1.00 93.69 232 ILE A N 1
ATOM 1860 C CA . ILE A 1 232 ? -18.925 -17.268 -4.979 1.00 93.69 232 ILE A CA 1
ATOM 1861 C C . ILE A 1 232 ? -19.679 -18.584 -5.175 1.00 93.69 232 ILE A C 1
ATOM 1863 O O . ILE A 1 232 ? -19.152 -19.657 -4.889 1.00 93.69 232 ILE A O 1
ATOM 1867 N N . ASN A 1 233 ? -20.918 -18.492 -5.654 1.00 93.38 233 ASN A N 1
ATOM 1868 C CA . ASN A 1 233 ? -21.796 -19.644 -5.868 1.00 93.38 233 ASN A CA 1
ATOM 1869 C C . ASN A 1 233 ? -21.686 -20.175 -7.296 1.00 93.38 233 ASN A C 1
ATOM 1871 O O . ASN A 1 233 ? -21.872 -21.363 -7.560 1.00 93.38 233 ASN A O 1
ATOM 1875 N N . SER A 1 234 ? -21.442 -19.277 -8.251 1.00 95.38 234 SER A N 1
ATOM 1876 C CA . SER A 1 234 ? -21.298 -19.647 -9.654 1.00 95.38 234 SER A CA 1
ATOM 1877 C C . SER A 1 234 ? -20.624 -18.558 -10.474 1.00 95.38 234 SER A C 1
ATOM 1879 O O . SER A 1 234 ? -20.717 -17.375 -10.151 1.00 95.38 234 SER A O 1
ATOM 1881 N N . ILE A 1 235 ? -20.013 -18.974 -11.577 1.00 95.94 235 ILE A N 1
ATOM 1882 C CA . ILE A 1 235 ? -19.555 -18.088 -12.648 1.00 95.94 235 ILE A CA 1
ATOM 1883 C C . ILE A 1 235 ? -20.250 -18.465 -13.951 1.00 95.94 235 ILE A C 1
ATOM 1885 O O . ILE A 1 235 ? -20.532 -19.640 -14.202 1.00 95.94 235 ILE A O 1
ATOM 1889 N N . SER A 1 236 ? -20.526 -17.473 -14.787 1.00 95.19 236 SER A N 1
ATOM 1890 C CA . SER A 1 236 ? -21.217 -17.672 -16.058 1.00 95.19 236 SER A CA 1
ATOM 1891 C C . SER A 1 236 ? -20.317 -17.294 -17.225 1.00 95.19 236 SER A C 1
ATOM 1893 O O . SER A 1 236 ? -19.664 -16.254 -17.215 1.00 95.19 236 SER A O 1
ATOM 1895 N N . THR A 1 237 ? -20.330 -18.133 -18.256 1.00 94.69 237 THR A N 1
ATOM 1896 C CA . THR A 1 237 ? -19.871 -17.794 -19.609 1.00 94.69 237 THR A CA 1
ATOM 1897 C C . THR A 1 237 ? -21.091 -17.613 -20.507 1.00 94.69 237 THR A C 1
ATOM 1899 O O . THR A 1 237 ? -22.193 -18.040 -20.158 1.00 94.69 237 THR A O 1
ATOM 1902 N N . LYS A 1 238 ? -20.897 -17.113 -21.733 1.00 91.06 238 LYS A N 1
ATOM 1903 C CA . LYS A 1 238 ? -21.964 -17.105 -22.753 1.00 91.06 238 LYS A CA 1
ATOM 1904 C C . LYS A 1 238 ? -22.547 -18.496 -23.056 1.00 91.06 238 LYS A C 1
ATOM 1906 O O . LYS A 1 238 ? -23.678 -18.586 -23.516 1.00 91.06 238 LYS A O 1
ATOM 1911 N N . LYS A 1 239 ? -21.770 -19.568 -22.856 1.00 90.62 239 LYS A N 1
ATOM 1912 C CA . LYS A 1 239 ? -22.142 -20.941 -23.241 1.00 90.62 239 LYS A CA 1
ATOM 1913 C C . LYS A 1 239 ? -22.760 -21.738 -22.095 1.00 90.62 239 LYS A C 1
ATOM 1915 O O . LYS A 1 239 ? -23.611 -22.587 -22.335 1.00 90.62 239 LYS A O 1
ATOM 1920 N N . ARG A 1 240 ? -22.291 -21.526 -20.863 1.00 92.88 240 ARG A N 1
ATOM 1921 C CA . ARG A 1 240 ? -22.706 -22.305 -19.690 1.00 92.88 240 ARG A CA 1
ATOM 1922 C C . ARG A 1 240 ? -22.466 -21.571 -18.377 1.00 92.88 240 ARG A C 1
ATOM 1924 O O . ARG A 1 240 ? -21.553 -20.749 -18.273 1.00 92.88 240 ARG A O 1
ATOM 1931 N N . LYS A 1 241 ? -23.229 -21.977 -17.364 1.00 94.44 241 LYS A N 1
ATOM 1932 C CA . LYS A 1 241 ? -23.034 -21.631 -15.954 1.00 94.44 241 LYS A CA 1
ATOM 1933 C C . LYS A 1 241 ? -22.229 -22.727 -15.252 1.00 94.44 241 LYS A C 1
ATOM 1935 O O . LYS A 1 241 ? -22.500 -23.910 -15.451 1.00 94.44 241 LYS A O 1
ATOM 1940 N N . ILE A 1 242 ? -21.250 -22.337 -14.444 1.00 94.69 242 ILE A N 1
ATOM 1941 C CA . ILE A 1 242 ? -20.396 -23.228 -13.656 1.00 94.69 242 ILE A CA 1
ATOM 1942 C C . ILE A 1 242 ? -20.684 -22.977 -12.180 1.00 94.69 242 ILE A C 1
ATOM 1944 O O . ILE A 1 242 ? -20.472 -21.872 -11.686 1.00 94.69 242 ILE A O 1
ATOM 1948 N N . ASN A 1 243 ? -21.168 -24.001 -11.479 1.00 93.56 243 ASN A N 1
ATOM 1949 C CA . ASN A 1 243 ? -21.383 -23.937 -10.035 1.00 93.56 243 ASN A CA 1
ATOM 1950 C C . ASN A 1 243 ? -20.046 -24.083 -9.300 1.00 93.56 243 ASN A C 1
ATOM 1952 O O . ASN A 1 243 ? -19.208 -24.897 -9.697 1.00 93.56 243 ASN A O 1
ATOM 1956 N N . ILE A 1 244 ? -19.876 -23.303 -8.238 1.00 93.31 244 ILE A N 1
ATOM 1957 C CA . ILE A 1 244 ? -18.671 -23.260 -7.413 1.00 93.31 244 ILE A CA 1
ATOM 1958 C C . ILE A 1 244 ? -19.065 -23.651 -5.994 1.00 93.31 244 ILE A C 1
ATOM 1960 O O . ILE A 1 244 ? -19.967 -23.059 -5.403 1.00 93.31 244 ILE A O 1
ATOM 1964 N N . ASN A 1 245 ? -18.425 -24.688 -5.457 1.00 89.62 245 ASN A N 1
ATOM 1965 C CA . ASN A 1 245 ? -18.661 -25.100 -4.080 1.00 89.62 245 ASN A CA 1
ATOM 1966 C C . ASN A 1 245 ? -17.851 -24.221 -3.128 1.00 89.62 245 ASN A C 1
ATOM 1968 O O . ASN A 1 245 ? -16.779 -23.739 -3.467 1.00 89.62 245 ASN A O 1
ATOM 1972 N N . GLN A 1 246 ? -18.280 -24.129 -1.872 1.00 84.56 246 GLN A N 1
ATOM 1973 C CA . GLN A 1 246 ? -17.599 -23.327 -0.846 1.00 84.56 246 GLN A CA 1
ATOM 1974 C C . GLN A 1 246 ? -16.116 -23.696 -0.617 1.00 84.56 246 GLN A C 1
ATOM 1976 O O . GLN A 1 246 ? -15.352 -22.894 -0.089 1.00 84.56 246 GLN A O 1
ATOM 1981 N N . LYS A 1 247 ? -15.706 -24.922 -0.971 1.00 85.50 247 LYS A N 1
ATOM 1982 C CA . LYS A 1 247 ? -14.320 -25.406 -0.838 1.00 85.50 247 LYS A CA 1
ATOM 1983 C C . LYS A 1 247 ? -13.485 -25.226 -2.107 1.00 85.50 247 LYS A C 1
ATOM 1985 O O . LYS A 1 247 ? -12.277 -25.464 -2.054 1.00 85.50 247 LYS A O 1
ATOM 1990 N N . ASP A 1 248 ? -14.118 -24.886 -3.224 1.00 91.06 248 ASP A N 1
ATOM 1991 C CA . ASP A 1 248 ? -13.422 -24.623 -4.477 1.00 91.06 248 ASP A CA 1
ATOM 1992 C C . ASP A 1 248 ? -12.682 -23.283 -4.375 1.00 91.06 248 ASP A C 1
ATOM 1994 O O . ASP A 1 248 ? -13.008 -22.426 -3.553 1.00 91.06 248 ASP A O 1
ATOM 1998 N N . ILE A 1 249 ? -11.629 -23.135 -5.172 1.00 92.50 249 ILE A N 1
ATOM 1999 C CA . ILE A 1 249 ? -10.788 -21.936 -5.183 1.00 92.50 249 ILE A CA 1
ATOM 2000 C C . ILE A 1 249 ? -10.978 -21.243 -6.524 1.00 92.50 249 ILE A C 1
ATOM 2002 O O . ILE A 1 249 ? -10.944 -21.892 -7.566 1.00 92.50 249 ILE A O 1
ATOM 2006 N N . VAL A 1 250 ? -11.131 -19.924 -6.499 1.00 95.38 250 VAL A N 1
ATOM 2007 C CA . VAL A 1 250 ? -11.186 -19.073 -7.684 1.00 95.38 250 VAL A CA 1
ATOM 2008 C C . VAL A 1 250 ? -9.941 -18.195 -7.709 1.00 95.38 250 VAL A C 1
ATOM 2010 O O . VAL A 1 250 ? -9.719 -17.403 -6.797 1.00 95.38 250 VAL A O 1
ATOM 2013 N N . ILE A 1 251 ? -9.123 -18.316 -8.749 1.00 95.75 251 ILE A N 1
ATOM 2014 C CA . ILE A 1 251 ? -7.965 -17.449 -8.980 1.00 95.75 251 ILE A CA 1
ATOM 2015 C C . ILE A 1 251 ? -8.290 -16.547 -10.165 1.00 95.75 251 ILE A C 1
ATOM 2017 O O . ILE A 1 251 ? -8.477 -17.017 -11.283 1.00 95.75 251 ILE A O 1
ATOM 2021 N N . SER A 1 252 ? -8.364 -15.244 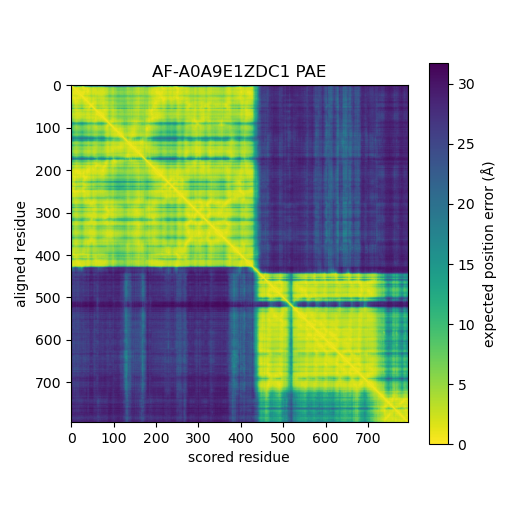-9.932 1.00 96.44 252 SER A N 1
ATOM 2022 C CA . SER A 1 252 ? -8.560 -14.252 -10.980 1.00 96.44 252 SER A CA 1
ATOM 2023 C C . SER A 1 252 ? -7.237 -13.595 -11.337 1.00 96.44 252 SER A C 1
ATOM 2025 O O . SER A 1 252 ? -6.563 -13.042 -10.466 1.00 96.44 252 SER A O 1
ATOM 2027 N N . THR A 1 253 ? -6.902 -13.597 -12.627 1.00 95.06 253 THR A N 1
ATOM 2028 C CA . THR A 1 253 ? -5.753 -12.851 -13.159 1.00 95.06 253 THR A CA 1
ATOM 2029 C C . THR A 1 253 ? -6.139 -11.749 -14.133 1.00 95.06 253 THR A C 1
ATOM 2031 O O . THR A 1 253 ? -5.270 -11.130 -14.748 1.00 95.06 253 THR A O 1
ATOM 2034 N N . ILE A 1 254 ? -7.439 -11.499 -14.293 1.00 94.88 254 ILE A N 1
ATOM 2035 C CA . ILE A 1 254 ? -7.946 -10.382 -15.088 1.00 94.88 254 ILE A CA 1
ATOM 2036 C C . ILE A 1 254 ? -7.760 -9.049 -14.342 1.00 94.88 254 ILE A C 1
ATOM 2038 O O . ILE A 1 254 ? -7.630 -9.049 -13.115 1.00 94.88 254 ILE A O 1
ATOM 2042 N N . PRO A 1 255 ? -7.766 -7.906 -15.051 1.00 94.44 255 PRO A N 1
ATOM 2043 C CA . PRO A 1 255 ? -7.677 -6.591 -14.425 1.00 94.44 255 PRO A CA 1
ATOM 2044 C C . PRO A 1 255 ? -8.738 -6.374 -13.334 1.00 94.44 255 PRO A C 1
ATOM 2046 O O . PRO A 1 255 ? -9.862 -6.871 -13.431 1.00 94.44 255 PRO A O 1
ATOM 2049 N N . VAL A 1 256 ? -8.393 -5.621 -12.286 1.00 93.62 256 VAL A N 1
ATOM 2050 C CA . VAL A 1 256 ? -9.238 -5.516 -11.083 1.00 93.62 256 VAL A CA 1
ATOM 2051 C C . VAL A 1 256 ? -10.579 -4.823 -11.352 1.00 93.62 256 VAL A C 1
ATOM 2053 O O . VAL A 1 256 ? -11.606 -5.211 -10.804 1.00 93.62 256 VAL A O 1
ATOM 2056 N N . VAL A 1 257 ? -10.594 -3.844 -12.258 1.00 94.06 257 VAL A N 1
ATOM 2057 C CA . VAL A 1 257 ? -11.796 -3.082 -12.630 1.00 94.06 257 VAL A CA 1
ATOM 2058 C C . VAL A 1 257 ? -12.879 -3.966 -13.274 1.00 94.06 257 VAL A C 1
ATOM 2060 O O . VAL A 1 257 ? -14.006 -3.972 -12.776 1.00 94.06 257 VAL A O 1
ATOM 2063 N N . PRO A 1 258 ? -12.605 -4.753 -14.338 1.00 93.62 258 PRO A N 1
ATOM 2064 C CA . PRO A 1 258 ? -13.604 -5.674 -14.873 1.00 93.62 258 PRO A CA 1
ATOM 2065 C C . PRO A 1 258 ? -14.002 -6.769 -13.875 1.00 93.62 258 PRO A C 1
ATOM 2067 O O . PRO A 1 258 ? -15.176 -7.135 -13.851 1.00 93.62 258 PRO A O 1
ATOM 2070 N N . LEU A 1 259 ? -13.089 -7.245 -13.017 1.00 94.50 259 LEU A N 1
ATOM 2071 C CA . LEU A 1 259 ? -13.430 -8.197 -11.953 1.00 94.50 259 LEU A CA 1
ATOM 2072 C C . LEU A 1 259 ? -14.454 -7.611 -10.968 1.00 94.50 259 LEU A C 1
ATOM 2074 O O . LEU A 1 259 ? -15.468 -8.246 -10.689 1.00 94.50 259 LEU A O 1
ATOM 2078 N N . LEU A 1 260 ? -14.227 -6.389 -10.475 1.00 93.31 260 LEU A N 1
ATOM 2079 C CA . LEU A 1 260 ? -15.160 -5.696 -9.581 1.00 93.31 260 LEU A CA 1
ATOM 2080 C C . LEU A 1 260 ? -16.527 -5.501 -10.219 1.00 93.31 260 LEU A C 1
ATOM 2082 O O . LEU A 1 260 ? -17.543 -5.748 -9.571 1.00 93.31 260 LEU A O 1
ATOM 2086 N N . LYS A 1 261 ? -16.550 -5.123 -11.500 1.00 93.31 261 LYS A N 1
ATOM 2087 C CA . LYS A 1 261 ? -17.796 -4.971 -12.249 1.00 93.31 261 LYS A CA 1
ATOM 2088 C C . LYS A 1 261 ? -18.579 -6.282 -12.306 1.00 93.31 261 LYS A C 1
ATOM 2090 O O . LYS A 1 261 ? -19.790 -6.272 -12.108 1.00 93.31 261 LYS A O 1
ATOM 2095 N N . MET A 1 262 ? -17.902 -7.412 -12.524 1.00 93.44 262 MET A N 1
ATOM 2096 C CA . MET A 1 262 ? -18.535 -8.740 -12.496 1.00 93.44 262 MET A CA 1
ATOM 2097 C C . MET A 1 262 ? -19.036 -9.138 -11.102 1.00 93.44 262 MET A C 1
ATOM 2099 O O . MET A 1 262 ? -19.962 -9.936 -11.009 1.00 93.44 262 MET A O 1
ATOM 2103 N N . LEU A 1 263 ? -18.449 -8.573 -10.045 1.00 91.31 263 LEU A N 1
ATOM 2104 C CA . LEU A 1 263 ? -18.888 -8.704 -8.653 1.00 91.31 263 LEU A CA 1
ATOM 2105 C C . LEU A 1 263 ? -19.937 -7.643 -8.253 1.00 91.31 263 LEU A C 1
ATOM 2107 O O . LEU A 1 263 ? -20.257 -7.526 -7.072 1.00 91.31 263 LEU A O 1
ATOM 2111 N N . GLY A 1 264 ? -20.444 -6.841 -9.198 1.00 90.56 264 GLY A N 1
ATOM 2112 C CA . GLY A 1 264 ? -21.481 -5.830 -8.956 1.00 90.56 264 GLY A CA 1
ATOM 2113 C C . GLY A 1 264 ? -20.992 -4.535 -8.297 1.00 90.56 264 GLY A C 1
ATOM 2114 O O . GLY A 1 264 ? -21.784 -3.848 -7.661 1.00 90.56 264 GLY A O 1
ATOM 2115 N N . ASN A 1 265 ? -19.702 -4.209 -8.411 1.00 91.00 265 ASN A N 1
ATOM 2116 C CA . ASN A 1 265 ? -19.095 -3.012 -7.824 1.00 91.00 265 ASN A CA 1
ATOM 2117 C C . ASN A 1 265 ? -18.453 -2.120 -8.898 1.00 91.00 265 ASN A C 1
ATOM 2119 O O . ASN A 1 265 ? -18.008 -2.600 -9.940 1.00 91.00 265 ASN A O 1
ATOM 2123 N N . GLU A 1 266 ? -18.356 -0.822 -8.618 1.00 92.12 266 GLU A N 1
ATOM 2124 C CA . GLU A 1 266 ? -17.680 0.156 -9.479 1.00 92.12 266 GLU A CA 1
ATOM 2125 C C . GLU A 1 266 ? -16.327 0.583 -8.898 1.00 92.12 266 GLU A C 1
ATOM 2127 O O . GLU A 1 266 ? -16.047 0.391 -7.708 1.00 92.12 266 GLU A O 1
ATOM 2132 N N . SER A 1 267 ? -15.478 1.151 -9.755 1.00 91.81 267 SER A N 1
ATOM 2133 C CA . SER A 1 267 ? -14.178 1.691 -9.373 1.00 91.81 267 SER A CA 1
ATOM 2134 C C . SER A 1 267 ? -13.776 2.875 -10.243 1.00 91.81 267 SER A C 1
ATOM 2136 O O . SER A 1 267 ? -14.074 2.899 -11.438 1.00 91.81 267 SER A O 1
ATOM 2138 N N . ASN A 1 268 ? -13.041 3.804 -9.632 1.00 90.00 268 ASN A N 1
ATOM 2139 C CA . ASN A 1 268 ? -12.409 4.933 -10.310 1.00 90.00 268 ASN A CA 1
ATOM 2140 C C . ASN A 1 268 ? -10.980 4.634 -10.791 1.00 90.00 268 ASN A C 1
ATOM 2142 O O . ASN A 1 268 ? -10.362 5.503 -11.400 1.00 90.00 268 ASN A O 1
ATOM 2146 N N . LEU A 1 269 ? -10.444 3.433 -10.538 1.00 91.50 269 LEU A N 1
ATOM 2147 C CA . LEU A 1 269 ? -9.129 3.042 -11.038 1.00 91.50 269 LEU A CA 1
ATOM 2148 C C . LEU A 1 269 ? -9.125 2.989 -12.567 1.00 91.50 269 LEU A C 1
ATOM 2150 O O . LEU A 1 269 ? -10.060 2.496 -13.202 1.00 91.50 269 LEU A O 1
ATOM 2154 N N . GLN A 1 270 ? -8.037 3.469 -13.159 1.00 91.00 270 GLN A N 1
ATOM 2155 C CA . GLN A 1 270 ? -7.911 3.613 -14.604 1.00 91.00 270 GLN A CA 1
ATOM 2156 C C . GLN A 1 270 ? -6.707 2.845 -15.135 1.00 91.00 270 GLN A C 1
ATOM 2158 O O . GLN A 1 270 ? -5.696 2.678 -14.454 1.00 91.00 270 GLN A O 1
ATOM 2163 N N . TYR A 1 271 ? -6.822 2.398 -16.382 1.00 92.31 271 TYR A N 1
ATOM 2164 C CA . TYR A 1 271 ? -5.722 1.812 -17.133 1.00 92.31 271 TYR A CA 1
ATOM 2165 C C . TYR A 1 271 ? -5.549 2.565 -18.443 1.00 92.31 271 TYR A C 1
ATOM 2167 O O . TYR A 1 271 ? -6.543 2.956 -19.063 1.00 92.31 271 TYR A O 1
ATOM 2175 N N . ARG A 1 272 ? -4.303 2.682 -18.899 1.00 92.94 272 ARG A N 1
ATOM 2176 C CA . ARG A 1 272 ? -4.003 2.948 -20.302 1.00 92.94 272 ARG A CA 1
ATOM 2177 C C . ARG A 1 272 ? -3.811 1.653 -21.073 1.00 92.94 272 ARG A C 1
ATOM 2179 O O . ARG A 1 272 ? -3.342 0.636 -20.546 1.00 92.94 272 ARG A O 1
ATOM 2186 N N . GLY A 1 273 ? -4.215 1.719 -22.330 1.00 94.75 273 GLY A N 1
ATOM 2187 C CA . GLY A 1 273 ? -3.979 0.696 -23.323 1.00 94.75 273 GLY A CA 1
ATOM 2188 C C . GLY A 1 273 ? -2.752 1.006 -24.171 1.00 94.75 273 GLY A C 1
ATOM 2189 O O . GLY A 1 273 ? -2.176 2.092 -24.095 1.00 94.75 273 GLY A O 1
ATOM 2190 N N . VAL A 1 274 ? -2.378 0.044 -25.006 1.00 95.75 274 VAL A N 1
ATOM 2191 C CA . VAL A 1 274 ? -1.346 0.200 -26.034 1.00 95.75 274 VAL A CA 1
ATOM 2192 C C . VAL A 1 274 ? -1.873 -0.336 -27.357 1.00 95.75 274 VAL A C 1
ATOM 2194 O O . VAL A 1 274 ? -2.496 -1.398 -27.407 1.00 95.75 274 VAL A O 1
ATOM 2197 N N . ILE A 1 275 ? -1.636 0.415 -28.427 1.00 97.00 275 ILE A N 1
ATOM 2198 C CA . ILE A 1 275 ? -1.741 -0.062 -29.798 1.00 97.00 275 ILE A CA 1
ATOM 2199 C C . ILE A 1 275 ? -0.344 -0.477 -30.239 1.00 97.00 275 ILE A C 1
ATOM 2201 O O . ILE A 1 275 ? 0.602 0.299 -30.117 1.00 97.00 275 ILE A O 1
ATOM 2205 N N . ILE A 1 276 ? -0.222 -1.698 -30.741 1.00 97.25 276 ILE A N 1
ATOM 2206 C CA . ILE A 1 276 ? 1.041 -2.259 -31.206 1.00 97.25 276 ILE A CA 1
ATOM 2207 C C . ILE A 1 276 ? 0.925 -2.431 -32.703 1.00 97.25 276 ILE A C 1
ATOM 2209 O O . ILE A 1 276 ? 0.061 -3.176 -33.166 1.00 97.25 276 ILE A O 1
ATOM 2213 N N . PHE A 1 277 ? 1.763 -1.714 -33.440 1.00 97.81 277 PHE A N 1
ATOM 2214 C CA . PHE A 1 277 ? 1.865 -1.818 -34.886 1.00 97.81 277 PHE A CA 1
ATOM 2215 C C . PHE A 1 277 ? 3.044 -2.708 -35.254 1.00 97.81 277 PHE A C 1
ATOM 2217 O O . PHE A 1 277 ? 4.087 -2.669 -34.606 1.00 97.81 277 PHE A O 1
ATOM 2224 N N . TYR A 1 278 ? 2.870 -3.482 -36.314 1.00 97.25 278 TYR A N 1
ATOM 2225 C CA . TYR A 1 278 ? 3.862 -4.396 -36.864 1.00 97.25 278 TYR A CA 1
ATOM 2226 C C . TYR A 1 278 ? 4.075 -4.000 -38.316 1.00 97.25 278 TYR A C 1
ATOM 2228 O O . TYR A 1 278 ? 3.112 -4.026 -39.084 1.00 97.25 278 TYR A O 1
ATOM 2236 N N . LEU A 1 279 ? 5.291 -3.587 -38.668 1.00 96.50 279 LEU A N 1
ATOM 2237 C CA . LEU A 1 279 ? 5.633 -3.147 -40.020 1.00 96.50 279 LEU A CA 1
ATOM 2238 C C . LEU A 1 279 ? 6.656 -4.113 -40.617 1.00 96.50 279 LEU A C 1
ATOM 2240 O O . LEU A 1 279 ? 7.753 -4.264 -40.076 1.00 96.50 279 LEU A O 1
ATOM 2244 N N . ASP A 1 280 ? 6.275 -4.752 -41.722 1.00 96.06 280 ASP A N 1
ATOM 2245 C CA . ASP A 1 280 ? 7.162 -5.582 -42.541 1.00 96.06 280 ASP A CA 1
ATOM 2246 C C . ASP A 1 280 ? 7.967 -4.664 -43.463 1.00 96.06 280 ASP A C 1
ATOM 2248 O O . ASP A 1 280 ? 7.392 -3.943 -44.287 1.00 96.06 280 ASP A O 1
ATOM 2252 N N . CYS A 1 281 ? 9.287 -4.661 -43.297 1.00 96.25 281 CYS A N 1
ATOM 2253 C CA . CYS A 1 281 ? 10.185 -3.727 -43.959 1.00 96.25 281 CYS A CA 1
ATOM 2254 C C . CYS A 1 281 ? 11.131 -4.471 -44.908 1.00 96.25 281 CYS A C 1
ATOM 2256 O O . CYS A 1 281 ? 11.845 -5.385 -44.495 1.00 96.25 281 CYS A O 1
ATOM 2258 N N . ALA A 1 282 ? 11.204 -4.022 -46.163 1.00 94.38 282 ALA A N 1
ATOM 2259 C CA . ALA A 1 282 ? 12.122 -4.491 -47.204 1.00 94.38 282 ALA A CA 1
ATOM 2260 C C . ALA A 1 282 ? 13.557 -3.964 -46.994 1.00 94.38 282 ALA A C 1
ATOM 2262 O O . ALA A 1 282 ? 14.170 -3.389 -47.895 1.00 94.38 282 ALA A O 1
ATOM 2263 N N . ARG A 1 283 ? 14.068 -4.098 -45.770 1.00 92.50 283 ARG A N 1
ATOM 2264 C CA . ARG A 1 283 ? 15.405 -3.674 -45.354 1.00 92.50 283 ARG A CA 1
ATOM 2265 C C . ARG A 1 283 ? 16.034 -4.710 -44.448 1.00 92.50 283 ARG A C 1
ATOM 2267 O O . ARG A 1 283 ? 15.354 -5.319 -43.629 1.00 92.50 283 ARG A O 1
ATOM 2274 N N . GLU A 1 284 ? 17.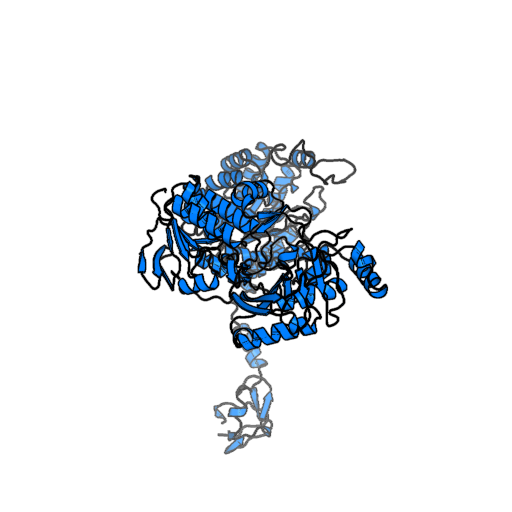357 -4.822 -44.529 1.00 91.25 284 GLU A N 1
ATOM 2275 C CA . GLU A 1 284 ? 18.093 -5.741 -43.666 1.00 91.25 284 GLU A CA 1
ATOM 2276 C C . GLU A 1 284 ? 18.020 -5.314 -42.195 1.00 91.25 284 GLU A C 1
ATOM 2278 O O . GLU A 1 284 ? 17.747 -6.160 -41.344 1.00 91.25 284 GLU A O 1
ATOM 2283 N N . HIS A 1 285 ? 18.185 -4.013 -41.928 1.00 93.06 285 HIS A N 1
ATOM 2284 C CA . HIS A 1 285 ? 18.034 -3.384 -40.616 1.00 93.06 285 HIS A CA 1
ATOM 2285 C C . HIS A 1 285 ? 17.397 -1.996 -40.733 1.00 93.06 285 HIS A C 1
ATOM 2287 O O . HIS A 1 285 ? 17.624 -1.285 -41.718 1.00 93.06 285 HIS A O 1
ATOM 2293 N N . VAL A 1 286 ? 16.606 -1.612 -39.727 1.00 94.38 286 VAL A N 1
ATOM 2294 C CA . VAL A 1 286 ? 15.986 -0.276 -39.637 1.00 94.38 286 VAL A CA 1
ATOM 2295 C C . VAL A 1 286 ? 16.642 0.549 -38.537 1.00 94.38 286 VAL A C 1
ATOM 2297 O O . VAL A 1 286 ? 16.943 1.724 -38.743 1.00 94.38 286 VAL A O 1
ATOM 2300 N N . LEU A 1 287 ? 16.885 -0.056 -37.375 1.00 94.19 287 LEU A N 1
ATOM 2301 C CA . LEU A 1 287 ? 17.625 0.575 -36.291 1.00 94.19 287 LEU A CA 1
ATOM 2302 C C . LEU A 1 287 ? 19.134 0.427 -36.528 1.00 94.19 287 LEU A C 1
ATOM 2304 O O . LEU A 1 287 ? 19.591 -0.468 -37.237 1.00 94.19 287 LEU A O 1
ATOM 2308 N N . ALA A 1 288 ? 19.916 1.316 -35.914 1.00 90.06 288 ALA A N 1
ATOM 2309 C CA . ALA A 1 288 ? 21.372 1.221 -35.941 1.00 90.06 288 ALA A CA 1
ATOM 2310 C C . ALA A 1 288 ? 21.866 -0.096 -35.315 1.00 90.06 288 ALA A C 1
ATOM 2312 O O . ALA A 1 288 ? 21.251 -0.614 -34.380 1.00 90.06 288 ALA A O 1
ATOM 2313 N N . ASP A 1 289 ? 23.013 -0.588 -35.786 1.00 87.50 289 ASP A N 1
ATOM 2314 C CA . ASP A 1 289 ? 23.602 -1.847 -35.324 1.00 87.50 289 ASP A CA 1
ATOM 2315 C C . ASP A 1 289 ? 23.696 -1.932 -33.794 1.00 87.50 289 ASP A C 1
ATOM 2317 O O . ASP A 1 289 ? 24.191 -1.019 -33.123 1.00 87.50 289 ASP A O 1
ATOM 2321 N N . ASN A 1 290 ? 23.279 -3.079 -33.251 1.00 86.56 290 ASN A N 1
ATOM 2322 C CA . ASN A 1 290 ? 23.226 -3.400 -31.823 1.00 86.56 290 ASN A CA 1
ATOM 2323 C C . ASN A 1 290 ? 22.181 -2.619 -31.013 1.00 86.56 290 ASN A C 1
ATOM 2325 O O . ASN A 1 290 ? 22.159 -2.762 -29.792 1.00 86.56 290 ASN A O 1
ATOM 2329 N N . ILE A 1 291 ? 21.314 -1.814 -31.634 1.00 94.44 291 ILE A N 1
ATOM 2330 C CA . ILE A 1 291 ? 20.213 -1.140 -30.938 1.00 94.44 291 ILE A CA 1
ATOM 2331 C C . ILE A 1 291 ? 18.947 -1.982 -31.060 1.00 94.44 291 ILE A C 1
ATOM 2333 O O . ILE A 1 291 ? 18.332 -2.059 -32.116 1.00 94.44 291 ILE A O 1
ATOM 2337 N N . SER A 1 292 ? 18.537 -2.590 -29.949 1.00 95.38 292 SER A N 1
ATOM 2338 C CA . SER A 1 292 ? 17.359 -3.454 -29.892 1.00 95.38 292 SER A CA 1
ATOM 2339 C C . SER A 1 292 ? 16.054 -2.654 -29.963 1.00 95.38 292 SER A C 1
ATOM 2341 O O . SER A 1 292 ? 15.118 -3.065 -30.646 1.00 95.38 292 SER A O 1
ATOM 2343 N N . TRP A 1 293 ? 15.987 -1.500 -29.290 1.00 95.81 293 TRP A N 1
ATOM 2344 C CA . TRP A 1 293 ? 14.842 -0.586 -29.355 1.00 95.81 293 TRP A CA 1
ATOM 2345 C C . TRP A 1 293 ? 15.235 0.878 -29.119 1.00 95.81 293 TRP A C 1
ATOM 2347 O O . TRP A 1 293 ? 16.348 1.189 -28.689 1.00 95.81 293 TRP A O 1
ATOM 2357 N N . GLN A 1 294 ? 14.310 1.786 -29.424 1.00 95.44 294 GLN A N 1
ATOM 2358 C CA . GLN A 1 294 ? 14.455 3.232 -29.261 1.00 95.44 294 GLN A CA 1
ATOM 2359 C C . GLN A 1 294 ? 13.213 3.828 -28.596 1.00 95.44 294 GLN A C 1
ATOM 2361 O O . GLN A 1 294 ? 12.089 3.405 -28.881 1.00 95.44 294 GLN A O 1
ATOM 2366 N N . TYR A 1 295 ? 13.423 4.810 -27.720 1.00 95.06 295 TYR A N 1
ATOM 2367 C CA . TYR A 1 295 ? 12.364 5.557 -27.042 1.00 95.06 295 TYR A CA 1
ATOM 2368 C C . TYR A 1 295 ? 12.191 6.956 -27.634 1.00 95.06 295 TYR A C 1
ATOM 2370 O O . TYR A 1 295 ? 13.180 7.620 -27.943 1.00 95.06 295 TYR A O 1
ATOM 2378 N N . TYR A 1 296 ? 10.940 7.407 -27.726 1.00 95.44 296 TYR A N 1
ATOM 2379 C CA . TYR A 1 296 ? 10.550 8.698 -28.293 1.00 95.44 296 TYR A CA 1
ATOM 2380 C C . TYR A 1 296 ? 9.646 9.461 -27.325 1.00 95.44 296 TYR A C 1
ATOM 2382 O O . TYR A 1 296 ? 8.569 8.980 -26.962 1.00 95.44 296 TYR A O 1
ATOM 2390 N N . ASP A 1 297 ? 10.054 10.668 -26.942 1.00 93.88 297 ASP A N 1
ATOM 2391 C CA . ASP A 1 297 ? 9.290 11.539 -26.038 1.00 93.88 297 ASP A CA 1
ATOM 2392 C C . ASP A 1 297 ? 8.471 12.624 -26.766 1.00 93.88 297 ASP A C 1
ATOM 2394 O O . ASP A 1 297 ? 7.606 13.251 -26.163 1.00 93.88 297 ASP A O 1
ATOM 2398 N N . SER A 1 298 ? 8.727 12.827 -28.061 1.00 94.00 298 SER A N 1
ATOM 2399 C CA . SER A 1 298 ? 8.174 13.924 -28.858 1.00 94.00 298 SER A CA 1
ATOM 2400 C C . SER A 1 298 ? 6.658 13.858 -29.009 1.00 94.00 298 SER A C 1
ATOM 2402 O O . SER A 1 298 ? 6.122 12.817 -29.388 1.00 94.00 298 SER A O 1
ATOM 2404 N N . ASP A 1 299 ? 5.974 14.985 -28.823 1.00 91.19 299 ASP A N 1
ATOM 2405 C CA . ASP A 1 299 ? 4.525 15.116 -29.039 1.00 91.19 299 ASP A CA 1
ATOM 2406 C C . ASP A 1 299 ? 4.141 15.070 -30.534 1.00 91.19 299 ASP A C 1
ATOM 2408 O O . ASP A 1 299 ? 2.971 14.932 -30.889 1.00 91.19 299 ASP A O 1
ATOM 2412 N N . GLU A 1 300 ? 5.129 15.159 -31.430 1.00 93.69 300 GLU A N 1
ATOM 2413 C CA . GLU A 1 300 ? 4.936 15.151 -32.881 1.00 93.69 300 GLU A CA 1
ATOM 2414 C C . GLU A 1 300 ? 4.665 13.766 -33.489 1.00 93.69 300 GLU A C 1
ATOM 2416 O O . GLU A 1 300 ? 4.292 13.668 -34.664 1.00 93.69 300 GLU A O 1
ATOM 2421 N N . VAL A 1 301 ? 4.886 12.704 -32.715 1.00 95.81 301 VAL A N 1
ATOM 2422 C CA . VAL A 1 301 ? 4.640 11.312 -33.105 1.00 95.81 301 VAL A CA 1
ATOM 2423 C C . VAL A 1 301 ? 3.810 10.619 -32.038 1.00 95.81 301 VAL A C 1
ATOM 2425 O O . VAL A 1 301 ? 3.900 10.949 -30.860 1.00 95.81 301 VAL A O 1
ATOM 2428 N N . TYR A 1 302 ? 3.012 9.626 -32.412 1.00 96.19 302 TYR A N 1
ATOM 2429 C CA . TYR A 1 302 ? 2.147 8.929 -31.457 1.00 96.19 302 TYR A CA 1
ATOM 2430 C C . TYR A 1 302 ? 2.908 7.894 -30.631 1.00 96.19 302 TYR A C 1
ATOM 2432 O O . TYR A 1 302 ? 2.599 7.681 -29.460 1.00 96.19 302 TYR A O 1
ATOM 2440 N N . PHE A 1 303 ? 3.913 7.257 -31.226 1.00 96.12 303 PHE A N 1
ATOM 2441 C CA . PHE A 1 303 ? 4.621 6.151 -30.597 1.00 96.12 303 PHE A CA 1
ATOM 2442 C C . PHE A 1 303 ? 5.597 6.595 -29.511 1.00 96.12 303 PHE A C 1
ATOM 2444 O O . PHE A 1 303 ? 6.182 7.678 -29.567 1.00 96.12 303 PHE A O 1
ATOM 2451 N N . THR A 1 304 ? 5.775 5.732 -28.516 1.00 95.50 304 THR A N 1
ATOM 2452 C CA . THR A 1 304 ? 6.751 5.901 -27.432 1.00 95.50 304 THR A CA 1
ATOM 2453 C C . THR A 1 304 ? 7.943 4.973 -27.587 1.00 95.50 304 THR A C 1
ATOM 2455 O O . THR A 1 304 ? 9.036 5.322 -27.152 1.00 95.50 304 THR A O 1
ATOM 2458 N N . ARG A 1 305 ? 7.764 3.799 -28.203 1.00 96.25 305 ARG A N 1
ATOM 2459 C CA . ARG A 1 305 ? 8.838 2.820 -28.389 1.00 96.25 305 ARG A CA 1
ATOM 2460 C C . ARG A 1 305 ? 8.762 2.156 -29.756 1.00 96.25 305 ARG A C 1
ATOM 2462 O O . ARG A 1 305 ? 7.680 1.783 -30.204 1.00 96.25 305 ARG A O 1
ATOM 2469 N N . ILE A 1 306 ? 9.925 1.975 -30.375 1.00 97.06 306 ILE A N 1
ATOM 2470 C CA . ILE A 1 306 ? 10.115 1.159 -31.578 1.00 97.06 306 ILE A CA 1
ATOM 2471 C C . ILE A 1 306 ? 11.155 0.091 -31.265 1.00 97.06 306 ILE A C 1
ATOM 2473 O O . ILE A 1 306 ? 12.235 0.418 -30.784 1.00 97.06 306 ILE A O 1
ATOM 2477 N N . THR A 1 307 ? 10.834 -1.170 -31.533 1.00 97.06 307 THR A N 1
ATOM 2478 C CA . THR A 1 307 ? 11.728 -2.320 -31.326 1.00 97.06 307 THR A CA 1
ATOM 2479 C C . THR A 1 307 ? 11.939 -3.052 -32.641 1.00 97.06 307 THR A C 1
ATOM 2481 O O . THR A 1 307 ? 10.998 -3.191 -33.420 1.00 97.06 307 THR A O 1
ATOM 2484 N N . GLU A 1 308 ? 13.152 -3.547 -32.872 1.00 95.94 308 GLU A N 1
ATOM 2485 C CA . GLU A 1 308 ? 13.482 -4.400 -34.014 1.00 95.94 308 GLU A CA 1
ATOM 2486 C C . GLU A 1 308 ? 13.863 -5.803 -33.506 1.00 95.94 308 GLU A C 1
ATOM 2488 O O . GLU A 1 308 ? 15.006 -6.016 -33.093 1.00 95.94 308 GLU A O 1
ATOM 2493 N N . PRO A 1 309 ? 12.945 -6.792 -33.525 1.00 94.19 309 PRO A N 1
ATOM 2494 C CA . PRO A 1 309 ? 13.215 -8.138 -33.007 1.00 94.19 309 PRO A CA 1
ATOM 2495 C C . PRO A 1 309 ? 14.440 -8.824 -33.628 1.00 94.19 309 PRO A C 1
ATOM 2497 O O . PRO A 1 309 ? 15.100 -9.629 -32.969 1.00 94.19 309 PRO A O 1
ATOM 2500 N N . LYS A 1 310 ? 14.805 -8.464 -34.864 1.00 92.88 310 LYS A N 1
ATOM 2501 C CA . LYS A 1 310 ? 16.009 -8.969 -35.536 1.00 92.88 310 LYS A CA 1
ATOM 2502 C C . LYS A 1 310 ? 17.302 -8.614 -34.800 1.00 92.88 310 LYS A C 1
ATOM 2504 O O . LYS A 1 310 ? 18.183 -9.461 -34.675 1.00 92.88 310 LYS A O 1
ATOM 2509 N N . GLN A 1 311 ? 17.367 -7.425 -34.196 1.00 92.88 311 GLN A N 1
ATOM 2510 C CA . GLN A 1 311 ? 18.477 -6.982 -33.336 1.00 92.88 311 GLN A CA 1
ATOM 2511 C C . GLN A 1 311 ? 18.536 -7.744 -31.997 1.00 92.88 311 GLN A C 1
ATOM 2513 O O . GLN A 1 311 ? 19.476 -7.582 -31.222 1.00 92.88 311 GLN A O 1
ATOM 2518 N N . MET A 1 312 ? 17.530 -8.571 -31.704 1.00 93.19 312 MET A N 1
ATOM 2519 C CA . MET A 1 312 ? 17.448 -9.417 -30.510 1.00 93.19 312 MET A CA 1
ATOM 2520 C C . MET A 1 312 ? 17.661 -10.904 -30.835 1.00 93.19 312 MET A C 1
ATOM 2522 O O . MET A 1 312 ? 17.499 -11.752 -29.963 1.00 93.19 312 MET A O 1
ATOM 2526 N N . GLY A 1 313 ? 18.030 -11.226 -32.081 1.00 89.56 313 GLY A N 1
ATOM 2527 C CA . GLY A 1 313 ? 18.291 -12.593 -32.537 1.00 89.56 313 GLY A CA 1
ATOM 2528 C C . GLY A 1 313 ? 17.081 -13.318 -33.133 1.00 89.56 313 GLY A C 1
ATOM 2529 O O . GLY A 1 313 ? 17.191 -14.503 -33.445 1.00 89.56 313 GLY A O 1
ATOM 2530 N N . ILE A 1 314 ? 15.941 -12.639 -33.320 1.00 90.44 314 ILE A N 1
ATOM 2531 C CA . ILE A 1 314 ? 14.756 -13.222 -33.965 1.00 90.44 314 ILE A CA 1
ATOM 2532 C C . ILE A 1 314 ? 14.889 -13.126 -35.486 1.00 90.44 314 ILE A C 1
ATOM 2534 O O . ILE A 1 314 ? 15.061 -12.045 -36.041 1.00 90.44 314 ILE A O 1
ATOM 2538 N N . GLN A 1 315 ? 14.808 -14.255 -36.183 1.00 85.81 315 GLN A N 1
ATOM 2539 C CA . GLN A 1 315 ? 14.991 -14.278 -37.634 1.00 85.81 315 GLN A CA 1
ATOM 2540 C C . GLN A 1 315 ? 13.753 -13.769 -38.379 1.00 85.81 315 GLN A C 1
ATOM 2542 O O . GLN A 1 315 ? 12.621 -14.102 -38.027 1.00 85.81 315 GLN A O 1
ATOM 2547 N N . ALA A 1 316 ? 13.984 -12.994 -39.440 1.00 86.75 316 ALA A N 1
ATOM 2548 C CA . ALA A 1 316 ? 12.941 -12.632 -40.389 1.00 86.75 316 ALA A CA 1
ATOM 2549 C C . ALA A 1 316 ? 12.633 -13.818 -41.335 1.00 86.75 316 ALA A C 1
ATOM 2551 O O . ALA A 1 316 ? 13.534 -14.606 -41.631 1.00 86.75 316 ALA A O 1
ATOM 2552 N N . PRO A 1 317 ? 11.398 -13.944 -41.854 1.00 85.06 317 PRO A N 1
ATOM 2553 C CA . PRO A 1 317 ? 11.010 -15.008 -42.782 1.00 85.06 317 PRO A CA 1
ATOM 2554 C C . PRO A 1 317 ? 11.707 -14.913 -44.142 1.00 85.06 317 PRO A C 1
ATOM 2556 O O . PRO A 1 317 ? 11.881 -15.928 -44.815 1.00 85.06 317 PRO A O 1
ATOM 2559 N N . LEU A 1 318 ? 12.070 -13.697 -44.560 1.00 87.56 318 LEU A N 1
ATOM 2560 C CA . LEU A 1 318 ? 12.724 -13.406 -45.833 1.00 87.56 318 LEU A CA 1
ATOM 2561 C C . LEU A 1 318 ? 14.075 -12.729 -45.586 1.00 87.56 318 LEU A C 1
ATOM 2563 O O . LEU A 1 318 ? 14.190 -11.818 -44.767 1.00 87.56 318 LEU A O 1
ATOM 2567 N N . GLU A 1 319 ? 15.093 -13.173 -46.319 1.00 86.81 319 GLU A N 1
ATOM 2568 C CA . GLU A 1 319 ? 16.410 -12.533 -46.337 1.00 86.81 319 GLU A CA 1
ATOM 2569 C C . GLU A 1 319 ? 16.301 -11.127 -46.950 1.00 86.81 319 GLU A C 1
ATOM 2571 O O . GLU A 1 319 ? 15.578 -10.935 -47.928 1.00 86.81 319 GLU A O 1
ATOM 2576 N N . GLY A 1 320 ? 16.991 -10.138 -46.374 1.00 89.44 320 GLY A N 1
ATOM 2577 C CA . GLY A 1 320 ? 16.867 -8.738 -46.789 1.00 89.44 320 GLY A CA 1
ATOM 2578 C C . GLY A 1 320 ? 15.670 -7.992 -46.192 1.00 89.44 320 GLY A C 1
ATOM 2579 O O . GLY A 1 320 ? 15.539 -6.798 -46.454 1.00 89.44 320 GLY A O 1
ATOM 2580 N N . ASN A 1 321 ? 14.831 -8.654 -45.384 1.00 93.56 321 ASN A N 1
ATOM 2581 C CA . ASN A 1 321 ? 13.717 -8.037 -44.662 1.00 93.56 321 ASN A CA 1
ATOM 2582 C C . ASN A 1 321 ? 13.963 -7.982 -43.144 1.00 93.56 321 ASN A C 1
ATOM 2584 O O . ASN A 1 321 ? 14.761 -8.740 -42.574 1.00 93.56 321 ASN A O 1
ATOM 2588 N N . THR A 1 322 ? 13.211 -7.107 -42.479 1.00 95.19 322 THR A N 1
ATOM 2589 C CA . THR A 1 322 ? 13.116 -7.017 -41.022 1.00 95.19 322 THR A CA 1
ATOM 2590 C C . THR A 1 322 ? 11.698 -6.632 -40.600 1.00 95.19 322 THR A C 1
ATOM 2592 O O . THR A 1 322 ? 10.878 -6.198 -41.409 1.00 95.19 322 THR A O 1
ATOM 2595 N N . LEU A 1 323 ? 11.419 -6.780 -39.309 1.00 95.50 323 LEU A N 1
ATOM 2596 C CA . LEU A 1 323 ? 10.172 -6.372 -38.674 1.00 95.50 323 LEU A CA 1
ATOM 2597 C C . LEU A 1 323 ? 10.491 -5.273 -37.670 1.00 95.50 323 LEU A C 1
ATOM 2599 O O . LEU A 1 323 ? 11.396 -5.442 -36.852 1.00 95.50 323 LEU A O 1
ATOM 2603 N N . ILE A 1 324 ? 9.702 -4.203 -37.662 1.00 96.31 324 ILE A N 1
ATOM 2604 C CA . ILE A 1 324 ? 9.674 -3.286 -36.521 1.00 96.31 324 ILE A CA 1
ATOM 2605 C C . ILE A 1 324 ? 8.320 -3.343 -35.824 1.00 96.31 324 ILE A C 1
ATOM 2607 O O . ILE A 1 324 ? 7.265 -3.417 -36.459 1.00 96.31 324 ILE A O 1
ATOM 2611 N N . THR A 1 325 ? 8.360 -3.306 -34.496 1.00 97.06 325 THR A N 1
ATOM 2612 C CA . THR A 1 325 ? 7.176 -3.212 -33.644 1.00 97.06 325 THR A CA 1
ATOM 2613 C C . THR A 1 325 ? 7.123 -1.834 -33.011 1.00 97.06 325 THR A C 1
ATOM 2615 O O . THR A 1 325 ? 8.103 -1.406 -32.398 1.00 97.06 325 THR A O 1
ATOM 2618 N N . ILE A 1 326 ? 5.990 -1.154 -33.132 1.00 97.88 326 ILE A N 1
ATOM 2619 C CA . ILE A 1 326 ? 5.809 0.231 -32.698 1.00 97.88 326 ILE A CA 1
ATOM 2620 C C . ILE A 1 326 ? 4.700 0.277 -31.649 1.00 97.88 326 ILE A C 1
ATOM 2622 O O . ILE A 1 326 ? 3.583 -0.165 -31.908 1.00 97.88 326 ILE A O 1
ATOM 2626 N N . GLU A 1 327 ? 4.992 0.831 -30.476 1.00 97.69 327 GLU A N 1
ATOM 2627 C CA . GLU A 1 327 ? 4.044 0.948 -29.367 1.00 97.69 327 GLU A CA 1
ATOM 2628 C C . GLU A 1 327 ? 3.515 2.372 -29.228 1.00 97.69 327 GLU A C 1
ATOM 2630 O O . GLU A 1 327 ? 4.282 3.328 -29.092 1.00 97.69 327 GLU A O 1
ATOM 2635 N N . VAL A 1 328 ? 2.188 2.493 -29.222 1.00 97.25 328 VAL A N 1
ATOM 2636 C CA . VAL A 1 328 ? 1.451 3.751 -29.089 1.00 97.25 328 VAL A CA 1
ATOM 2637 C C . VAL A 1 328 ? 0.504 3.652 -27.889 1.00 97.25 328 VAL A C 1
ATOM 2639 O O . VAL A 1 328 ? -0.481 2.910 -27.953 1.00 97.25 328 VAL A O 1
ATOM 2642 N N . PRO A 1 329 ? 0.758 4.370 -26.784 1.00 95.50 329 PRO A N 1
ATOM 2643 C CA . PRO A 1 329 ? -0.150 4.387 -25.645 1.00 95.50 329 PRO A CA 1
ATOM 2644 C C . PRO A 1 329 ? -1.451 5.115 -26.005 1.00 95.50 329 PRO A C 1
ATOM 2646 O O . PRO A 1 329 ? -1.441 6.159 -26.657 1.00 95.50 329 PRO A O 1
ATOM 2649 N N . TYR A 1 330 ? -2.583 4.590 -25.544 1.00 95.62 330 TYR A N 1
ATOM 2650 C CA . TYR A 1 330 ? -3.894 5.208 -25.738 1.00 95.62 330 TYR A CA 1
ATOM 2651 C C . TYR A 1 330 ? -4.772 5.041 -24.495 1.00 95.62 330 TYR A C 1
ATOM 2653 O O . TYR A 1 330 ? -4.518 4.217 -23.615 1.00 95.62 330 TYR A O 1
ATOM 2661 N N . SER A 1 331 ? -5.812 5.856 -24.393 1.00 93.19 331 SER A N 1
ATOM 2662 C CA . SER A 1 331 ? -6.839 5.751 -23.362 1.00 93.19 331 SER A CA 1
ATOM 2663 C C . SER A 1 331 ? -8.133 5.246 -23.992 1.00 93.19 331 SER A C 1
ATOM 2665 O O . SER A 1 331 ? -8.543 5.768 -25.027 1.00 93.19 331 SER A O 1
ATOM 2667 N N . PRO A 1 332 ? -8.818 4.258 -23.394 1.00 88.56 332 PRO A N 1
ATOM 2668 C CA . PRO A 1 332 ? -10.068 3.758 -23.952 1.00 88.56 332 PRO A CA 1
ATOM 2669 C C . PRO A 1 332 ? -11.093 4.879 -24.155 1.00 88.56 332 PRO A C 1
ATOM 2671 O O . PRO A 1 332 ? -11.424 5.598 -23.213 1.00 88.56 332 PRO A O 1
ATOM 2674 N N . GLY A 1 333 ? -11.606 5.002 -25.377 1.00 88.88 333 GLY A N 1
ATOM 2675 C CA . GLY A 1 333 ? -12.518 6.066 -25.790 1.00 88.88 333 GLY A CA 1
ATOM 2676 C C . GLY A 1 333 ? -11.860 7.378 -26.231 1.00 88.88 333 GLY A C 1
ATOM 2677 O O . GLY A 1 333 ? -12.600 8.298 -26.570 1.00 88.88 333 GLY A O 1
ATOM 2678 N N . ASP A 1 334 ? -10.530 7.493 -26.261 1.00 92.19 334 ASP A N 1
ATOM 2679 C CA . ASP A 1 334 ? -9.856 8.665 -26.830 1.00 92.19 334 ASP A CA 1
ATOM 2680 C C . ASP A 1 334 ? -9.861 8.670 -28.374 1.00 92.19 334 ASP A C 1
ATOM 2682 O O . ASP A 1 334 ? -10.405 7.778 -29.030 1.00 92.19 334 ASP A O 1
ATOM 2686 N N . ILE A 1 335 ? -9.268 9.711 -28.968 1.00 92.88 335 ILE A N 1
ATOM 2687 C CA . ILE A 1 335 ? -9.225 9.893 -30.426 1.00 92.88 335 ILE A CA 1
ATOM 2688 C C . ILE A 1 335 ? -8.490 8.732 -31.115 1.00 92.88 335 ILE A C 1
ATOM 2690 O O . ILE A 1 335 ? -8.912 8.308 -32.189 1.00 92.88 335 ILE A O 1
ATOM 2694 N N . LEU A 1 336 ? -7.420 8.201 -30.515 1.00 93.31 336 LEU A N 1
ATOM 2695 C CA . LEU A 1 336 ? -6.646 7.093 -31.084 1.00 93.31 336 LEU A CA 1
ATOM 2696 C C . LEU A 1 336 ? -7.408 5.765 -30.971 1.00 93.31 336 LEU A C 1
ATOM 2698 O O . LEU A 1 336 ? -7.351 4.929 -31.877 1.00 93.31 336 LEU A O 1
ATOM 2702 N N . ASP A 1 337 ? -8.177 5.574 -29.897 1.00 94.12 337 ASP A N 1
ATOM 2703 C CA . ASP A 1 337 ? -9.032 4.400 -29.745 1.00 94.12 337 ASP A CA 1
ATOM 2704 C C . ASP A 1 337 ? -10.158 4.367 -30.787 1.00 94.12 337 ASP A C 1
ATOM 2706 O O . ASP A 1 337 ? -10.496 3.310 -31.318 1.00 94.12 337 ASP A O 1
ATOM 2710 N N . GLN A 1 338 ? -10.720 5.529 -31.116 1.00 94.38 338 GLN A N 1
ATOM 2711 C CA . GLN A 1 338 ? -11.851 5.637 -32.040 1.00 94.38 338 GLN A CA 1
ATOM 2712 C C . GLN A 1 338 ? -11.443 5.728 -33.518 1.00 94.38 338 GLN A C 1
ATOM 2714 O O . GLN A 1 338 ? -12.299 5.588 -34.393 1.00 94.38 338 GLN A O 1
ATOM 2719 N N . LYS A 1 339 ? -10.161 5.975 -33.811 1.00 95.12 339 LYS A N 1
ATOM 2720 C CA . LYS A 1 339 ? -9.661 6.141 -35.180 1.00 95.12 339 LYS A CA 1
ATOM 2721 C C . LYS A 1 339 ? -9.749 4.833 -35.975 1.00 95.12 339 LYS A C 1
ATOM 2723 O O . LYS A 1 339 ? -9.514 3.745 -35.444 1.00 95.12 339 LYS A O 1
ATOM 2728 N N . ASP A 1 340 ? -10.075 4.967 -37.260 1.00 96.00 340 ASP A N 1
ATOM 2729 C CA . ASP A 1 340 ? -10.106 3.854 -38.208 1.00 96.00 340 ASP A CA 1
ATOM 2730 C C . ASP A 1 340 ? -8.721 3.205 -38.360 1.00 96.00 340 ASP A C 1
ATOM 2732 O O . ASP A 1 340 ? -7.698 3.899 -38.348 1.00 96.00 340 ASP A O 1
ATOM 2736 N N . LYS A 1 341 ? -8.705 1.873 -38.502 1.00 95.38 341 LYS A N 1
ATOM 2737 C CA . LYS A 1 341 ? -7.479 1.066 -38.558 1.00 95.38 341 LYS A CA 1
ATOM 2738 C C . LYS A 1 341 ? -6.567 1.500 -39.706 1.00 95.38 341 LYS A C 1
ATOM 2740 O O . LYS A 1 341 ? -5.367 1.646 -39.496 1.00 95.38 341 LYS A O 1
ATOM 2745 N N . ASP A 1 342 ? -7.114 1.709 -40.898 1.00 96.00 342 ASP A N 1
ATOM 2746 C CA . ASP A 1 342 ? -6.300 1.980 -42.082 1.00 96.00 342 ASP A CA 1
ATOM 2747 C C . ASP A 1 342 ? -5.726 3.400 -42.020 1.00 96.00 342 ASP A C 1
ATOM 2749 O O . ASP A 1 342 ? -4.563 3.623 -42.361 1.00 96.00 342 ASP A O 1
ATOM 2753 N N . ILE A 1 343 ? -6.504 4.347 -41.481 1.00 96.88 343 ILE A N 1
ATOM 2754 C CA . ILE A 1 343 ? -6.056 5.727 -41.252 1.00 96.88 343 ILE A CA 1
ATOM 2755 C C . ILE A 1 343 ? -4.889 5.764 -40.263 1.00 96.88 343 ILE A C 1
ATOM 2757 O O . ILE A 1 343 ? -3.855 6.359 -40.563 1.00 96.88 343 ILE A O 1
ATOM 2761 N N . ILE A 1 344 ? -5.032 5.139 -39.088 1.00 97.12 344 ILE A N 1
ATOM 2762 C CA . ILE A 1 344 ? -3.972 5.185 -38.072 1.00 97.12 344 ILE A CA 1
ATOM 2763 C C . ILE A 1 344 ? -2.721 4.420 -38.524 1.00 97.12 344 ILE A C 1
ATOM 2765 O O . ILE A 1 344 ? -1.611 4.873 -38.264 1.00 97.12 344 ILE A O 1
ATOM 2769 N N . CYS A 1 345 ? -2.872 3.315 -39.261 1.00 97.50 345 CYS A N 1
ATOM 2770 C CA . CYS A 1 345 ? -1.743 2.619 -39.876 1.00 97.50 345 CYS A CA 1
ATOM 2771 C C . CYS A 1 345 ? -0.971 3.525 -40.849 1.00 97.50 345 CYS A C 1
ATOM 2773 O O . CYS A 1 345 ? 0.258 3.576 -40.788 1.00 97.50 345 CYS A O 1
ATOM 2775 N N . GLN A 1 346 ? -1.669 4.272 -41.711 1.00 97.19 346 GLN A N 1
ATOM 2776 C CA . GLN A 1 346 ? -1.016 5.199 -42.637 1.00 97.19 346 GLN A CA 1
ATOM 2777 C C . GLN A 1 346 ? -0.300 6.336 -41.896 1.00 97.19 346 GLN A C 1
ATOM 2779 O O . GLN A 1 346 ? 0.835 6.660 -42.234 1.00 97.19 346 GLN A O 1
ATOM 2784 N N . GLU A 1 347 ? -0.913 6.897 -40.852 1.00 97.50 347 GLU A N 1
ATOM 2785 C CA . GLU A 1 347 ? -0.284 7.939 -40.029 1.00 97.50 347 GLU A CA 1
ATOM 2786 C C . GLU A 1 347 ? 0.979 7.435 -39.323 1.00 97.50 347 GLU A C 1
ATOM 2788 O O . GLU A 1 347 ? 1.960 8.170 -39.225 1.00 97.50 347 GLU A O 1
ATOM 2793 N N . ILE A 1 348 ? 0.993 6.181 -38.863 1.00 97.81 348 ILE A N 1
ATOM 2794 C CA . ILE A 1 348 ? 2.189 5.570 -38.274 1.00 97.81 348 ILE A CA 1
ATOM 2795 C C . ILE A 1 348 ? 3.297 5.414 -39.315 1.00 97.81 348 ILE A C 1
ATOM 2797 O O . ILE A 1 348 ? 4.439 5.765 -39.023 1.00 97.81 348 ILE A O 1
ATOM 2801 N N . ILE A 1 349 ? 2.979 4.973 -40.537 1.00 97.69 349 ILE A N 1
ATOM 2802 C CA . ILE A 1 349 ? 3.956 4.937 -41.637 1.00 97.69 349 ILE A CA 1
ATOM 2803 C C . ILE A 1 349 ? 4.518 6.343 -41.884 1.00 97.69 349 ILE A C 1
ATOM 2805 O O . ILE A 1 349 ? 5.735 6.532 -41.872 1.00 97.69 349 ILE A O 1
ATOM 2809 N N . ASP A 1 350 ? 3.654 7.347 -42.023 1.00 97.81 350 ASP A N 1
ATOM 2810 C CA . ASP A 1 350 ? 4.071 8.727 -42.278 1.00 97.81 350 ASP A CA 1
ATOM 2811 C C . ASP A 1 350 ? 4.952 9.278 -41.141 1.00 97.81 350 ASP A C 1
ATOM 2813 O O . ASP A 1 350 ? 5.942 9.965 -41.396 1.00 97.81 350 ASP A O 1
ATOM 2817 N N . GLN A 1 351 ? 4.658 8.928 -39.884 1.00 97.19 351 GLN A N 1
ATOM 2818 C CA . GLN A 1 351 ? 5.487 9.293 -38.733 1.00 97.19 351 GLN A CA 1
ATOM 2819 C C . GLN A 1 351 ? 6.846 8.583 -38.734 1.00 97.19 351 GLN A C 1
ATOM 2821 O O . GLN A 1 351 ? 7.843 9.226 -38.413 1.00 97.19 351 GLN A O 1
ATOM 2826 N N . THR A 1 352 ? 6.931 7.306 -39.130 1.00 96.62 352 THR A N 1
ATOM 2827 C CA . THR A 1 352 ? 8.232 6.615 -39.264 1.00 96.62 352 THR A CA 1
ATOM 2828 C C . THR A 1 352 ? 9.121 7.254 -40.333 1.00 96.62 352 THR A C 1
ATOM 2830 O O . THR A 1 352 ? 10.335 7.348 -40.149 1.00 96.62 352 THR A O 1
ATOM 2833 N N . ILE A 1 353 ? 8.517 7.766 -41.410 1.00 95.50 353 ILE A N 1
ATOM 2834 C CA . ILE A 1 353 ? 9.219 8.532 -42.446 1.00 95.50 353 ILE A CA 1
ATOM 2835 C C . ILE A 1 353 ? 9.647 9.896 -41.901 1.00 95.50 353 ILE A C 1
ATOM 2837 O O . ILE A 1 353 ? 10.789 10.309 -42.093 1.00 95.50 353 ILE A O 1
ATOM 2841 N N . LYS A 1 354 ? 8.759 10.580 -41.168 1.00 94.56 354 LYS A N 1
ATOM 2842 C CA . LYS A 1 354 ? 9.040 11.880 -40.545 1.00 94.56 354 LYS A CA 1
ATOM 2843 C C . LYS A 1 354 ? 10.254 11.832 -39.615 1.00 94.56 354 LYS A C 1
ATOM 2845 O O . LYS A 1 354 ? 11.063 12.754 -39.642 1.00 94.56 354 LYS A O 1
ATOM 2850 N N . VAL A 1 355 ? 10.394 10.771 -38.819 1.00 94.31 355 VAL A N 1
ATOM 2851 C CA . VAL A 1 355 ? 11.546 10.598 -37.915 1.00 94.31 355 VAL A CA 1
ATOM 2852 C C . VAL A 1 355 ? 12.793 10.043 -38.614 1.00 94.31 355 VAL A C 1
ATOM 2854 O O . VAL A 1 355 ? 13.798 9.794 -37.957 1.00 94.31 355 VAL A O 1
ATOM 2857 N N . GLY A 1 356 ? 12.744 9.834 -39.933 1.00 92.31 356 GLY A N 1
ATOM 2858 C CA . GLY A 1 356 ? 13.882 9.389 -40.737 1.00 92.31 356 GLY A CA 1
ATOM 2859 C C . GLY A 1 356 ? 14.234 7.904 -40.606 1.00 92.31 356 GLY A C 1
ATOM 2860 O O . GLY A 1 356 ? 15.322 7.513 -41.021 1.00 92.31 356 GLY A O 1
ATOM 2861 N N . LEU A 1 357 ? 13.347 7.071 -40.047 1.00 92.38 357 LEU A N 1
ATOM 2862 C CA . LEU A 1 357 ? 13.597 5.630 -39.910 1.00 92.38 357 LEU A CA 1
ATOM 2863 C C . LEU A 1 357 ? 13.403 4.869 -41.225 1.00 92.38 357 LEU A C 1
ATOM 2865 O O . LEU A 1 357 ? 14.136 3.922 -41.511 1.00 92.38 357 LEU A O 1
ATOM 2869 N N . LEU A 1 358 ? 12.395 5.257 -42.007 1.00 94.75 358 LEU A N 1
ATOM 2870 C CA . LEU A 1 358 ? 11.951 4.527 -43.193 1.00 94.75 358 LEU A CA 1
ATOM 2871 C C . LEU A 1 358 ? 11.663 5.476 -44.355 1.00 94.75 358 LEU A C 1
ATOM 2873 O O . LEU A 1 358 ? 11.306 6.633 -44.159 1.00 94.75 358 LEU A O 1
ATOM 2877 N N . ASN A 1 359 ? 11.746 4.955 -45.573 1.00 94.50 359 ASN A N 1
ATOM 2878 C CA . ASN A 1 359 ? 11.125 5.533 -46.755 1.00 94.50 359 ASN A CA 1
ATOM 2879 C C . ASN A 1 359 ? 9.814 4.803 -47.060 1.00 94.50 359 ASN A C 1
ATOM 2881 O O . ASN A 1 359 ? 9.612 3.651 -46.680 1.00 94.50 359 ASN A O 1
ATOM 2885 N N . LYS A 1 360 ? 8.925 5.447 -47.822 1.00 90.44 360 LYS A N 1
ATOM 2886 C CA . LYS A 1 360 ? 7.629 4.857 -48.200 1.00 90.44 360 LYS A CA 1
ATOM 2887 C C . LYS A 1 360 ? 7.762 3.516 -48.934 1.00 90.44 360 LYS A C 1
ATOM 2889 O O . LYS A 1 360 ? 6.909 2.652 -48.787 1.00 90.44 360 LYS A O 1
ATOM 2894 N N . GLU A 1 361 ? 8.815 3.364 -49.727 1.00 93.06 361 GLU A N 1
ATOM 2895 C CA . GLU A 1 361 ? 9.125 2.151 -50.490 1.00 93.06 361 GLU A CA 1
ATOM 2896 C C . GLU A 1 361 ? 9.703 1.010 -49.644 1.00 93.06 361 GLU A C 1
ATOM 2898 O O . GLU A 1 361 ? 9.666 -0.138 -50.082 1.00 93.06 361 GLU A O 1
ATOM 2903 N N . ASP A 1 362 ? 10.185 1.303 -48.429 1.00 94.00 362 ASP A N 1
ATOM 2904 C CA . ASP A 1 362 ? 10.696 0.282 -47.515 1.00 94.00 362 ASP A CA 1
ATOM 2905 C C . ASP A 1 362 ? 9.550 -0.525 -46.874 1.00 94.00 362 ASP A C 1
ATOM 2907 O O . ASP A 1 362 ? 9.764 -1.663 -46.466 1.00 94.00 362 ASP A O 1
ATOM 2911 N N . VAL A 1 363 ? 8.336 0.030 -46.771 1.00 95.31 363 VAL A N 1
ATOM 2912 C CA . VAL A 1 363 ? 7.208 -0.608 -46.067 1.00 95.31 363 VAL A CA 1
ATOM 2913 C C . VAL A 1 363 ? 6.432 -1.529 -47.005 1.00 95.31 363 VAL A C 1
ATOM 2915 O O . VAL A 1 363 ? 5.806 -1.075 -47.963 1.00 95.31 363 VAL A O 1
ATOM 2918 N N . GLN A 1 364 ? 6.425 -2.828 -46.704 1.00 94.62 364 GLN A N 1
ATOM 2919 C CA . GLN A 1 364 ? 5.686 -3.830 -47.476 1.00 94.62 364 GLN A CA 1
ATOM 2920 C C . GLN A 1 364 ? 4.251 -4.009 -46.982 1.00 94.62 364 GLN A C 1
ATOM 2922 O O . GLN A 1 364 ? 3.337 -4.169 -47.792 1.00 94.62 364 GLN A O 1
ATOM 2927 N N . ASP A 1 365 ? 4.053 -4.025 -45.664 1.00 95.69 365 ASP A N 1
ATOM 2928 C CA . ASP A 1 365 ? 2.743 -4.222 -45.046 1.00 95.69 365 ASP A CA 1
ATOM 2929 C C . ASP A 1 365 ? 2.741 -3.715 -43.597 1.00 95.69 365 ASP A C 1
ATOM 2931 O O . ASP A 1 365 ? 3.793 -3.606 -42.959 1.00 95.69 365 ASP A O 1
ATOM 2935 N N . ILE A 1 366 ? 1.550 -3.439 -43.067 1.00 96.94 366 ILE A N 1
ATOM 2936 C CA . ILE A 1 366 ? 1.346 -3.025 -41.680 1.00 96.94 366 ILE A CA 1
ATOM 2937 C C . ILE A 1 366 ? 0.095 -3.673 -41.090 1.00 96.94 366 ILE A C 1
ATOM 2939 O O . ILE A 1 366 ? -0.977 -3.715 -41.694 1.00 96.94 366 ILE A O 1
ATOM 2943 N N . THR A 1 367 ? 0.199 -4.140 -39.851 1.00 96.56 367 THR A N 1
ATOM 2944 C CA . THR A 1 367 ? -0.972 -4.523 -39.056 1.00 96.56 367 THR A CA 1
ATOM 2945 C C . THR A 1 367 ? -0.868 -3.983 -37.639 1.00 96.56 367 THR A C 1
ATOM 2947 O O . THR A 1 367 ? 0.162 -3.448 -37.239 1.00 96.56 367 THR A O 1
ATOM 2950 N N . MET A 1 368 ? -1.950 -4.102 -36.872 1.00 96.50 368 MET A N 1
ATOM 2951 C CA . MET A 1 368 ? -1.993 -3.621 -35.498 1.00 96.50 368 MET A CA 1
ATOM 2952 C C . MET A 1 368 ? -2.880 -4.465 -34.589 1.00 96.50 368 MET A C 1
ATOM 2954 O O . MET A 1 368 ? -3.863 -5.060 -35.039 1.00 96.50 368 MET A O 1
ATOM 2958 N N . VAL A 1 369 ? -2.561 -4.444 -33.294 1.00 95.25 369 VAL A N 1
ATOM 2959 C CA . VAL A 1 369 ? -3.378 -5.001 -32.208 1.00 95.25 369 VAL A CA 1
ATOM 2960 C C . VAL A 1 369 ? -3.558 -3.950 -31.115 1.00 95.25 369 VAL A C 1
ATOM 2962 O O . VAL A 1 369 ? -2.640 -3.191 -30.822 1.00 95.25 369 VAL A O 1
ATOM 2965 N N . LYS A 1 370 ? -4.750 -3.899 -30.509 1.00 94.75 370 LYS A N 1
ATOM 2966 C CA . LYS A 1 370 ? -5.049 -3.029 -29.365 1.00 94.75 370 LYS A CA 1
ATOM 2967 C C . LYS A 1 370 ? -5.171 -3.851 -28.090 1.00 94.75 370 LYS A C 1
ATOM 2969 O O . LYS A 1 370 ? -5.964 -4.787 -28.040 1.00 94.75 370 LYS A O 1
ATOM 2974 N N . GLU A 1 371 ? -4.476 -3.426 -27.044 1.00 93.88 371 GLU A N 1
ATOM 2975 C CA . GLU A 1 371 ? -4.654 -3.922 -25.682 1.00 93.88 371 GLU A CA 1
ATOM 2976 C C . GLU A 1 371 ? -5.181 -2.828 -24.775 1.00 93.88 371 GLU A C 1
ATOM 2978 O O . GLU A 1 371 ? -4.681 -1.710 -24.792 1.00 93.88 371 GLU A O 1
ATOM 2983 N N . LYS A 1 372 ? -6.213 -3.135 -23.989 1.00 92.19 372 LYS A N 1
ATOM 2984 C CA . LYS A 1 372 ? -6.939 -2.125 -23.206 1.00 92.19 372 LYS A CA 1
ATOM 2985 C C . LYS A 1 372 ? -6.369 -1.899 -21.805 1.00 92.19 372 LYS A C 1
ATOM 2987 O O . LYS A 1 372 ? -6.463 -0.797 -21.275 1.00 92.19 372 LYS A O 1
ATOM 2992 N N . PHE A 1 373 ? -5.840 -2.947 -21.184 1.00 91.62 373 PHE A N 1
ATOM 2993 C CA . PHE A 1 373 ? -5.507 -2.960 -19.759 1.00 91.62 373 PHE A CA 1
ATOM 2994 C C . PHE A 1 373 ? -4.023 -3.263 -19.549 1.00 91.62 373 PHE A C 1
ATOM 2996 O O . PHE A 1 373 ? -3.676 -4.302 -18.992 1.00 91.62 373 PHE A O 1
ATOM 3003 N N . VAL A 1 374 ? -3.158 -2.366 -20.026 1.00 90.81 374 VAL A N 1
ATOM 3004 C CA . VAL A 1 374 ? -1.699 -2.557 -19.986 1.00 90.81 374 VAL A CA 1
ATOM 3005 C C . VAL A 1 374 ? -1.094 -1.828 -18.788 1.00 90.81 374 VAL A C 1
ATOM 3007 O O . VAL A 1 374 ? -0.411 -2.422 -17.955 1.00 90.81 374 VAL A O 1
ATOM 3010 N N . TYR A 1 375 ? -1.400 -0.541 -18.667 1.00 89.31 375 TYR A N 1
ATOM 3011 C CA . TYR A 1 375 ? -0.711 0.391 -17.784 1.00 89.31 375 TYR A CA 1
ATOM 3012 C C . TYR A 1 375 ? -1.654 0.890 -16.680 1.00 89.31 375 TYR A C 1
ATOM 3014 O O . TYR A 1 375 ? -2.523 1.709 -16.975 1.00 89.31 375 TYR A O 1
ATOM 3022 N N . PRO A 1 376 ? -1.550 0.413 -15.424 1.00 89.00 376 PRO A N 1
ATOM 3023 C CA . PRO A 1 376 ? -2.357 0.938 -14.322 1.00 89.00 376 PRO A CA 1
ATOM 3024 C C . PRO A 1 376 ? -1.930 2.374 -13.990 1.00 89.00 376 PRO A C 1
ATOM 3026 O O . PRO A 1 376 ? -0.750 2.631 -13.760 1.00 89.00 376 PRO A O 1
ATOM 3029 N N . ILE A 1 377 ? -2.880 3.310 -13.974 1.00 88.94 377 ILE A N 1
ATOM 3030 C CA . ILE A 1 377 ? -2.604 4.733 -13.732 1.00 88.94 377 ILE A CA 1
ATOM 3031 C C . ILE A 1 377 ? -2.606 5.002 -12.223 1.00 88.94 377 ILE A C 1
ATOM 3033 O O . ILE A 1 377 ? -3.660 4.977 -11.588 1.00 88.94 377 ILE A O 1
ATOM 3037 N N . GLN A 1 378 ? -1.432 5.282 -11.654 1.00 82.94 378 GLN A N 1
ATOM 3038 C CA . GLN A 1 378 ? -1.246 5.573 -10.227 1.00 82.94 378 GLN A CA 1
ATOM 3039 C C . GLN A 1 378 ? -1.190 7.087 -9.964 1.00 82.94 378 GLN A C 1
ATOM 3041 O O . GLN A 1 378 ? -0.122 7.683 -9.817 1.00 82.94 378 GLN A O 1
ATOM 3046 N N . TYR A 1 379 ? -2.363 7.716 -9.955 1.00 82.06 379 TYR A N 1
ATOM 3047 C CA . TYR A 1 379 ? -2.540 9.132 -9.614 1.00 82.06 379 TYR A CA 1
ATOM 3048 C C . TYR A 1 379 ? -2.528 9.347 -8.091 1.00 82.06 379 TYR A C 1
ATOM 3050 O O . TYR A 1 379 ? -2.810 8.421 -7.337 1.00 82.06 379 TYR A O 1
ATOM 3058 N N . GLU A 1 380 ? -2.240 10.556 -7.615 1.00 74.25 380 GLU A N 1
ATOM 3059 C CA . GLU A 1 380 ? -2.282 10.879 -6.178 1.00 74.25 380 GLU A CA 1
ATOM 3060 C C . GLU A 1 380 ? -3.607 10.443 -5.505 1.00 74.25 380 GLU A C 1
ATOM 3062 O O . GLU A 1 380 ? -4.697 10.802 -5.949 1.00 74.25 380 GLU A O 1
ATOM 3067 N N . GLY A 1 381 ? -3.523 9.638 -4.438 1.00 73.31 381 GLY A N 1
ATOM 3068 C CA . GLY A 1 381 ? -4.691 9.118 -3.714 1.00 73.31 381 GLY A CA 1
ATOM 3069 C C . GLY A 1 381 ? -5.310 7.836 -4.292 1.00 73.31 381 GLY A C 1
ATOM 3070 O O . GLY A 1 381 ? -6.310 7.352 -3.759 1.00 73.31 381 GLY A O 1
ATOM 3071 N N . TYR A 1 382 ? -4.735 7.230 -5.342 1.00 81.19 382 TYR A N 1
ATOM 3072 C CA . TYR A 1 382 ? -5.212 5.937 -5.863 1.00 81.19 382 TYR A CA 1
ATOM 3073 C C . TYR A 1 382 ? -5.170 4.812 -4.810 1.00 81.19 382 TYR A C 1
ATOM 3075 O O . TYR A 1 382 ? -5.948 3.861 -4.908 1.00 81.19 382 TYR A O 1
ATOM 3083 N N . GLN A 1 383 ? -4.284 4.913 -3.807 1.00 77.94 383 GLN A N 1
ATOM 3084 C CA . GLN A 1 383 ? -4.128 3.916 -2.747 1.00 77.94 383 GLN A CA 1
ATOM 3085 C C . GLN A 1 383 ? -5.401 3.757 -1.904 1.00 77.94 383 GLN A C 1
ATOM 3087 O O . GLN A 1 383 ? -5.733 2.634 -1.534 1.00 77.94 383 GLN A O 1
ATOM 3092 N N . ASP A 1 384 ? -6.146 4.839 -1.652 1.00 77.38 384 ASP A N 1
ATOM 3093 C CA . ASP A 1 384 ? -7.405 4.788 -0.894 1.00 77.38 384 ASP A CA 1
ATOM 3094 C C . ASP A 1 384 ? -8.463 3.960 -1.636 1.00 77.38 384 ASP A C 1
ATOM 3096 O O . ASP A 1 384 ? -9.154 3.113 -1.062 1.00 77.38 384 ASP A O 1
ATOM 3100 N N . GLU A 1 385 ? -8.560 4.178 -2.947 1.00 85.38 385 GLU A N 1
ATOM 3101 C CA . GLU A 1 385 ? -9.463 3.436 -3.819 1.00 85.38 385 GLU A CA 1
ATOM 3102 C C . GLU A 1 385 ? -9.017 1.973 -3.962 1.00 85.38 385 GLU A C 1
ATOM 3104 O O . GLU A 1 385 ? -9.849 1.065 -3.894 1.00 85.38 385 GLU A O 1
ATOM 3109 N N . LEU A 1 386 ? -7.711 1.718 -4.092 1.00 80.75 386 LEU A N 1
ATOM 3110 C CA . LEU A 1 386 ? -7.167 0.362 -4.128 1.00 80.75 386 LEU A CA 1
ATOM 3111 C C . LEU A 1 386 ? -7.437 -0.388 -2.813 1.00 80.75 386 LEU A C 1
ATOM 3113 O O . LEU A 1 386 ? -7.906 -1.523 -2.861 1.00 80.75 386 LEU A O 1
ATOM 3117 N N . ALA A 1 387 ? -7.246 0.248 -1.655 1.00 73.75 387 ALA A N 1
ATOM 3118 C CA . ALA A 1 387 ? -7.533 -0.341 -0.347 1.00 73.75 387 ALA A CA 1
ATOM 3119 C C . ALA A 1 387 ? -9.026 -0.677 -0.185 1.00 73.75 387 ALA A C 1
ATOM 3121 O O . ALA A 1 387 ? -9.381 -1.764 0.279 1.00 73.75 387 ALA A O 1
ATOM 3122 N N . ARG A 1 388 ? -9.926 0.208 -0.640 1.00 86.31 388 ARG A N 1
ATOM 3123 C CA . ARG A 1 388 ? -11.374 -0.063 -0.679 1.00 86.31 388 ARG A CA 1
ATOM 3124 C C . ARG A 1 388 ? -11.689 -1.308 -1.512 1.00 86.31 388 ARG A C 1
ATOM 3126 O O . ARG A 1 388 ? -12.491 -2.150 -1.102 1.00 86.31 388 ARG A O 1
ATOM 3133 N N . ILE A 1 389 ? -11.071 -1.422 -2.684 1.00 83.12 389 ILE A N 1
ATOM 3134 C CA . ILE A 1 389 ? -11.243 -2.542 -3.616 1.00 83.12 389 ILE A CA 1
ATOM 3135 C C . ILE A 1 389 ? -10.716 -3.844 -3.026 1.00 83.12 389 ILE A C 1
ATOM 3137 O O . ILE A 1 389 ? -11.396 -4.869 -3.103 1.00 83.12 389 ILE A O 1
ATOM 3141 N N . GLU A 1 390 ? -9.536 -3.810 -2.414 1.00 77.88 390 GLU A N 1
ATOM 3142 C CA . GLU A 1 390 ? -8.964 -4.959 -1.720 1.00 77.88 390 GLU A CA 1
ATOM 3143 C C . GLU A 1 390 ? -9.861 -5.408 -0.567 1.00 77.88 390 GLU A C 1
ATOM 3145 O O . GLU A 1 390 ? -10.101 -6.605 -0.434 1.00 77.88 390 GLU A O 1
ATOM 3150 N N . GLY A 1 391 ? -10.473 -4.480 0.174 1.00 69.19 391 GLY A N 1
ATOM 3151 C CA . GLY A 1 391 ? -11.484 -4.795 1.186 1.00 69.19 391 GLY A CA 1
ATOM 3152 C C . GLY A 1 391 ? -12.748 -5.453 0.615 1.00 69.19 391 GLY A C 1
ATOM 3153 O O . GLY A 1 391 ? -13.344 -6.313 1.261 1.00 69.19 391 GLY A O 1
ATOM 3154 N N . ILE A 1 392 ? -13.166 -5.108 -0.608 1.00 81.69 392 ILE A N 1
ATOM 3155 C CA . ILE A 1 392 ? -14.293 -5.771 -1.290 1.00 81.69 392 ILE A CA 1
ATOM 3156 C C . ILE A 1 392 ? -13.904 -7.182 -1.731 1.00 81.69 392 ILE A C 1
ATOM 3158 O O . ILE A 1 392 ? -14.648 -8.128 -1.478 1.00 81.69 392 ILE A O 1
ATOM 3162 N N . ILE A 1 393 ? -12.747 -7.332 -2.379 1.00 81.31 393 ILE A N 1
ATOM 3163 C CA . ILE A 1 393 ? -12.250 -8.626 -2.865 1.00 81.31 393 ILE A CA 1
ATOM 3164 C C . ILE A 1 393 ? -11.944 -9.562 -1.687 1.00 81.31 393 ILE A C 1
ATOM 3166 O O . ILE A 1 393 ? -12.254 -10.750 -1.753 1.00 81.31 393 ILE A O 1
ATOM 3170 N N . GLY A 1 394 ? -11.407 -9.024 -0.590 1.00 76.12 394 GLY A N 1
ATOM 3171 C CA . GLY A 1 394 ? -11.050 -9.753 0.626 1.00 76.12 394 GLY A CA 1
ATOM 3172 C C . GLY A 1 394 ? -12.235 -10.410 1.335 1.00 76.12 394 GLY A C 1
ATOM 3173 O O . GLY A 1 394 ? -12.049 -11.415 2.016 1.00 76.12 394 GLY A O 1
ATOM 3174 N N . LYS A 1 395 ? -13.469 -9.935 1.106 1.00 80.81 395 LYS A N 1
ATOM 3175 C CA . LYS A 1 395 ? -14.695 -10.595 1.600 1.00 80.81 395 LYS A CA 1
ATOM 3176 C C . LYS A 1 395 ? -14.896 -11.988 1.002 1.00 80.81 395 LYS A C 1
ATOM 3178 O O . LYS A 1 395 ? -15.604 -12.803 1.588 1.00 80.81 395 LYS A O 1
ATOM 3183 N N . TYR A 1 396 ? -14.304 -12.264 -0.161 1.00 83.25 396 TYR A N 1
ATOM 3184 C CA . TYR A 1 396 ? -14.450 -13.537 -0.853 1.00 83.25 396 TYR A CA 1
ATOM 3185 C C . TYR A 1 396 ? -13.341 -14.508 -0.459 1.00 83.25 396 TYR A C 1
ATOM 3187 O O . TYR A 1 396 ? -12.256 -14.529 -1.038 1.00 83.25 396 TYR A O 1
ATOM 3195 N N . THR A 1 397 ? -13.640 -15.382 0.499 1.00 75.75 397 THR A N 1
ATOM 3196 C CA . THR A 1 397 ? -12.671 -16.348 1.056 1.00 75.75 397 THR A CA 1
ATOM 3197 C C . THR A 1 397 ? -12.030 -17.242 -0.015 1.00 75.75 397 THR A C 1
ATOM 3199 O O . THR A 1 397 ? -10.829 -17.519 0.013 1.00 75.75 397 THR A O 1
ATOM 3202 N N . GLN A 1 398 ? -12.814 -17.623 -1.020 1.00 89.81 398 GLN A N 1
ATOM 3203 C CA . GLN A 1 398 ? -12.409 -18.476 -2.137 1.00 89.81 398 GLN A CA 1
ATOM 3204 C C . GLN A 1 398 ? -11.748 -17.725 -3.305 1.00 89.81 398 GLN A C 1
ATOM 3206 O O . GLN A 1 398 ? -11.174 -18.378 -4.170 1.00 89.81 398 GLN A O 1
ATOM 3211 N N . LEU A 1 399 ? -11.769 -16.386 -3.332 1.00 91.12 399 LEU A N 1
ATOM 3212 C CA . LEU A 1 399 ? -11.202 -15.592 -4.425 1.00 91.12 399 LEU A CA 1
ATOM 3213 C C . LEU A 1 399 ? -9.766 -15.158 -4.114 1.00 91.12 399 LEU A C 1
ATOM 3215 O O . LEU A 1 399 ? -9.470 -14.620 -3.047 1.00 91.12 399 LEU A O 1
ATOM 3219 N N . TYR A 1 400 ? -8.863 -15.371 -5.061 1.00 88.38 400 TYR A N 1
ATOM 3220 C CA . TYR A 1 400 ? -7.482 -14.905 -5.019 1.00 88.38 400 TYR A CA 1
ATOM 3221 C C . TYR A 1 400 ? -7.217 -14.060 -6.261 1.00 88.38 400 TYR A C 1
ATOM 3223 O O . TYR A 1 400 ? -7.591 -14.449 -7.364 1.00 88.38 400 TYR A O 1
ATOM 3231 N N . SER A 1 401 ? -6.575 -12.908 -6.084 1.00 87.25 401 SER A N 1
ATOM 3232 C CA . SER A 1 401 ? -6.167 -12.035 -7.185 1.00 87.25 401 SER A CA 1
ATOM 3233 C C . SER A 1 401 ? -4.664 -12.171 -7.411 1.00 87.25 401 SER A C 1
ATOM 3235 O O . SER A 1 401 ? -3.886 -12.043 -6.464 1.00 87.25 401 SER A O 1
ATOM 3237 N N . LEU A 1 402 ? -4.245 -12.444 -8.647 1.00 86.44 402 LEU A N 1
ATOM 3238 C CA . LEU A 1 402 ? -2.839 -12.635 -9.005 1.00 86.44 402 LEU A CA 1
ATOM 3239 C C . LEU A 1 402 ? -2.534 -12.002 -10.367 1.00 86.44 402 LEU A C 1
ATOM 3241 O O . LEU A 1 402 ? -3.283 -12.166 -11.318 1.00 86.44 402 LEU A O 1
ATOM 3245 N N . GLY A 1 403 ? -1.392 -11.332 -10.489 1.00 82.00 403 GLY A N 1
ATOM 3246 C CA . GLY A 1 403 ? -0.924 -10.763 -11.754 1.00 82.00 403 GLY A CA 1
ATOM 3247 C C . GLY A 1 403 ? -0.942 -9.237 -11.784 1.00 82.00 403 GLY A C 1
ATOM 3248 O O . GLY A 1 403 ? -1.508 -8.595 -10.900 1.00 82.00 403 GLY A O 1
ATOM 3249 N N . ALA A 1 404 ? -0.296 -8.665 -12.803 1.00 80.19 404 ALA A N 1
ATOM 3250 C CA . ALA A 1 404 ? -0.064 -7.225 -12.928 1.00 80.19 404 ALA A CA 1
ATOM 3251 C C . ALA A 1 404 ? -1.378 -6.420 -12.919 1.00 80.19 404 ALA A C 1
ATOM 3253 O O . ALA A 1 404 ? -1.652 -5.646 -12.000 1.00 80.19 404 ALA A O 1
ATOM 3254 N N . GLY A 1 405 ? -2.261 -6.693 -13.886 1.00 83.94 405 GLY A N 1
ATOM 3255 C CA . GLY A 1 405 ? -3.566 -6.036 -13.967 1.00 83.94 405 GLY A CA 1
ATOM 3256 C C . GLY A 1 405 ? -4.456 -6.323 -12.754 1.00 83.94 405 GLY A C 1
ATOM 3257 O O . GLY A 1 405 ? -5.127 -5.420 -12.262 1.00 83.94 405 GLY A O 1
ATOM 3258 N N . ALA A 1 406 ? -4.446 -7.554 -12.241 1.00 86.19 406 ALA A N 1
ATOM 3259 C CA . ALA A 1 406 ? -5.307 -7.979 -11.135 1.00 86.19 406 ALA A CA 1
ATOM 3260 C C . ALA A 1 406 ? -4.953 -7.310 -9.792 1.00 86.19 406 ALA A C 1
ATOM 3262 O O . ALA A 1 406 ? -5.819 -7.131 -8.934 1.00 86.19 406 ALA A O 1
ATOM 3263 N N . ARG A 1 407 ? -3.683 -6.924 -9.617 1.00 82.25 407 ARG A N 1
ATOM 3264 C CA . ARG A 1 407 ? -3.157 -6.237 -8.425 1.00 82.25 407 ARG A CA 1
ATOM 3265 C C . ARG A 1 407 ? -2.904 -4.744 -8.657 1.00 82.25 407 ARG A C 1
ATOM 3267 O O . ARG A 1 407 ? -2.223 -4.131 -7.845 1.00 82.25 407 ARG A O 1
ATOM 3274 N N . PHE A 1 408 ? -3.413 -4.187 -9.760 1.00 84.81 408 PHE A N 1
ATOM 3275 C CA . PHE A 1 408 ? -3.223 -2.785 -10.152 1.00 84.81 408 PHE A CA 1
ATOM 3276 C C . PHE A 1 408 ? -1.752 -2.328 -10.087 1.00 84.81 408 PHE A C 1
ATOM 3278 O O . PHE A 1 408 ? -1.424 -1.241 -9.617 1.00 84.81 408 PHE A O 1
ATOM 3285 N N . ASN A 1 409 ? -0.842 -3.195 -10.534 1.00 76.25 409 ASN A N 1
ATOM 3286 C CA . ASN A 1 409 ? 0.593 -2.974 -10.424 1.00 76.25 409 ASN A CA 1
ATOM 3287 C C . ASN A 1 409 ? 1.292 -3.350 -11.734 1.00 76.25 409 ASN A C 1
ATOM 3289 O O . ASN A 1 409 ? 1.068 -4.436 -12.266 1.00 76.25 409 ASN A O 1
ATOM 3293 N N . TYR A 1 410 ? 2.138 -2.464 -12.254 1.00 74.44 410 TYR A N 1
ATOM 3294 C CA . TYR A 1 410 ? 2.954 -2.753 -13.430 1.00 74.44 410 TYR A CA 1
ATOM 3295 C C . TYR A 1 410 ? 4.154 -3.612 -13.013 1.00 74.44 410 TYR A C 1
ATOM 3297 O O . TYR A 1 410 ? 4.837 -3.308 -12.037 1.00 74.44 410 TYR A O 1
ATOM 3305 N N . THR A 1 411 ? 4.366 -4.764 -13.652 1.00 75.81 411 THR A N 1
ATOM 3306 C CA . THR A 1 411 ? 5.281 -5.782 -13.113 1.00 75.81 411 THR A CA 1
ATOM 3307 C C . THR A 1 411 ? 5.818 -6.718 -14.196 1.00 75.81 411 THR A C 1
ATOM 3309 O O . THR A 1 411 ? 5.048 -7.224 -15.009 1.00 75.81 411 THR A O 1
ATOM 3312 N N . ASP A 1 412 ? 7.121 -7.009 -14.132 1.00 82.31 412 ASP A N 1
ATOM 3313 C CA . ASP A 1 412 ? 7.827 -7.897 -15.063 1.00 82.31 412 ASP A CA 1
ATOM 3314 C C . ASP A 1 412 ? 7.522 -9.387 -14.839 1.00 82.31 412 ASP A C 1
ATOM 3316 O O . ASP A 1 412 ? 7.215 -9.839 -13.727 1.00 82.31 412 ASP A O 1
ATOM 3320 N N . THR A 1 413 ? 7.726 -10.188 -15.887 1.00 86.69 413 THR A N 1
ATOM 3321 C CA . THR A 1 413 ? 7.478 -11.637 -15.908 1.00 86.69 413 THR A CA 1
ATOM 3322 C C . THR A 1 413 ? 8.158 -12.398 -14.766 1.00 86.69 413 THR A C 1
ATOM 3324 O O . THR A 1 413 ? 7.532 -13.280 -14.181 1.00 86.69 413 THR A O 1
ATOM 3327 N N . GLN A 1 414 ? 9.388 -12.045 -14.373 1.00 86.00 414 GLN A N 1
ATOM 3328 C CA . GLN A 1 414 ? 10.083 -12.708 -13.255 1.00 86.00 414 GLN A CA 1
ATOM 3329 C C . GLN A 1 414 ? 9.303 -12.640 -11.933 1.00 86.00 414 GLN A C 1
ATOM 3331 O O . GLN A 1 414 ? 9.197 -13.625 -11.200 1.00 86.00 414 GLN A O 1
ATOM 3336 N N . VAL A 1 415 ? 8.687 -11.491 -11.647 1.00 79.44 415 VAL A N 1
ATOM 3337 C CA . VAL A 1 415 ? 7.890 -11.296 -10.433 1.00 79.44 415 VAL A CA 1
ATOM 3338 C C . VAL A 1 415 ? 6.562 -12.039 -10.560 1.00 79.44 415 VAL A C 1
ATOM 3340 O O . VAL A 1 415 ? 6.072 -12.589 -9.574 1.00 79.44 415 VAL A O 1
ATOM 3343 N N . LEU A 1 416 ? 5.984 -12.099 -11.766 1.00 86.38 416 LEU A N 1
ATOM 3344 C CA . LEU A 1 416 ? 4.767 -12.869 -12.028 1.00 86.38 416 LEU A CA 1
ATOM 3345 C C . LEU A 1 416 ? 4.973 -14.372 -11.795 1.00 86.38 416 LEU A C 1
ATOM 3347 O O . LEU A 1 416 ? 4.095 -14.999 -11.204 1.00 86.38 416 LEU A O 1
ATOM 3351 N N . PHE A 1 417 ? 6.118 -14.927 -12.210 1.00 89.62 417 PHE A N 1
ATOM 3352 C CA . PHE A 1 417 ? 6.494 -16.319 -11.933 1.00 89.62 417 PHE A CA 1
ATOM 3353 C C . PHE A 1 417 ? 6.652 -16.558 -10.432 1.00 89.62 417 PHE A C 1
ATOM 3355 O O . PHE A 1 417 ? 6.018 -17.460 -9.891 1.00 89.62 417 PHE A O 1
ATOM 3362 N N . LYS A 1 418 ? 7.414 -15.705 -9.738 1.00 80.06 418 LYS A N 1
ATOM 3363 C CA . LYS A 1 418 ? 7.648 -15.846 -8.294 1.00 80.06 418 LYS A CA 1
ATOM 3364 C C . LYS A 1 418 ? 6.352 -15.793 -7.484 1.00 80.06 418 LYS A C 1
ATOM 3366 O O . LYS A 1 418 ? 6.071 -16.713 -6.729 1.00 80.06 418 LYS A O 1
ATOM 3371 N N . LYS A 1 419 ? 5.491 -14.799 -7.736 1.00 79.25 419 LYS A N 1
ATOM 3372 C CA . LYS A 1 419 ? 4.179 -14.699 -7.072 1.00 79.25 419 LYS A CA 1
ATOM 3373 C C . LYS A 1 419 ? 3.270 -15.895 -7.372 1.00 79.25 419 LYS A C 1
ATOM 3375 O O . LYS A 1 419 ? 2.475 -16.286 -6.521 1.00 79.25 419 LYS A O 1
ATOM 3380 N N . ALA A 1 420 ? 3.353 -16.459 -8.578 1.00 88.19 420 ALA A N 1
ATOM 3381 C CA . ALA A 1 420 ? 2.611 -17.664 -8.930 1.00 88.19 420 ALA A CA 1
ATOM 3382 C C . ALA A 1 420 ? 3.133 -18.895 -8.170 1.00 88.19 420 ALA A C 1
ATOM 3384 O O . ALA A 1 420 ? 2.323 -19.669 -7.662 1.00 88.19 420 ALA A O 1
ATOM 3385 N N . PHE A 1 421 ? 4.454 -19.046 -8.034 1.00 85.06 421 PHE A N 1
ATOM 3386 C CA . PHE A 1 421 ? 5.065 -20.091 -7.209 1.00 85.06 421 PHE A CA 1
ATOM 3387 C C . PHE A 1 421 ? 4.679 -19.948 -5.737 1.00 85.06 421 PHE A C 1
ATOM 3389 O O . PHE A 1 421 ? 4.221 -20.921 -5.142 1.00 85.06 421 PHE A O 1
ATOM 3396 N N . ASP A 1 422 ? 4.758 -18.738 -5.182 1.00 76.19 422 ASP A N 1
ATOM 3397 C CA . ASP A 1 422 ? 4.387 -18.456 -3.792 1.00 76.19 422 ASP A CA 1
ATOM 3398 C C . ASP A 1 422 ? 2.910 -18.784 -3.527 1.00 76.19 422 ASP A C 1
ATOM 3400 O O . ASP A 1 422 ? 2.569 -19.387 -2.507 1.00 76.19 422 ASP A O 1
ATOM 3404 N N . LEU A 1 423 ? 2.011 -18.436 -4.460 1.00 82.31 423 LEU A N 1
ATOM 3405 C CA . LEU A 1 423 ? 0.593 -18.769 -4.332 1.00 82.31 423 LEU A CA 1
ATOM 3406 C C . LEU A 1 423 ? 0.351 -20.281 -4.434 1.00 82.31 423 LEU A C 1
ATOM 3408 O O . LEU A 1 423 ? -0.422 -20.823 -3.645 1.00 82.31 423 LEU A O 1
ATOM 3412 N N . ALA A 1 424 ? 1.000 -20.971 -5.375 1.00 88.44 424 ALA A N 1
ATOM 3413 C CA . ALA A 1 424 ? 0.883 -22.423 -5.496 1.00 88.44 424 ALA A CA 1
ATOM 3414 C C . ALA A 1 424 ? 1.388 -23.132 -4.229 1.00 88.44 424 ALA A C 1
ATOM 3416 O O . ALA A 1 424 ? 0.711 -24.015 -3.701 1.00 88.44 424 ALA A O 1
ATOM 3417 N N . ASP A 1 425 ? 2.530 -22.700 -3.694 1.00 79.88 425 ASP A N 1
ATOM 3418 C CA . ASP A 1 425 ? 3.110 -23.213 -2.455 1.00 79.88 425 ASP A CA 1
ATOM 3419 C C . ASP A 1 425 ? 2.172 -22.985 -1.254 1.00 79.88 425 ASP A C 1
ATOM 3421 O O . ASP A 1 425 ? 1.815 -23.933 -0.548 1.00 79.88 425 ASP A O 1
ATOM 3425 N N . SER A 1 426 ? 1.663 -21.759 -1.106 1.00 72.56 426 SER A N 1
ATOM 3426 C CA . SER A 1 426 ? 0.674 -21.347 -0.098 1.00 72.56 426 SER A CA 1
ATOM 3427 C C . SER A 1 426 ? -0.605 -22.202 -0.113 1.00 72.56 426 SER A C 1
ATOM 3429 O O . SER A 1 426 ? -1.114 -22.612 0.937 1.00 72.56 426 SER A O 1
ATOM 3431 N N . LEU A 1 427 ? -1.107 -22.534 -1.305 1.00 79.19 427 LEU A N 1
ATOM 3432 C CA . LEU A 1 427 ? -2.293 -23.374 -1.490 1.00 79.19 427 LEU A CA 1
ATOM 3433 C C . LEU A 1 427 ? -2.016 -24.883 -1.353 1.00 79.19 427 LEU A C 1
ATOM 3435 O O . LEU A 1 427 ? -2.960 -25.669 -1.251 1.00 79.19 427 LEU A O 1
ATOM 3439 N N . SER A 1 428 ? -0.754 -25.316 -1.390 1.00 75.00 428 SER A N 1
ATOM 3440 C CA . SER A 1 428 ? -0.384 -26.737 -1.448 1.00 75.00 428 SER A CA 1
ATOM 3441 C C . SER A 1 428 ? 0.058 -27.339 -0.120 1.00 75.00 428 SER A C 1
ATOM 3443 O O . SER A 1 428 ? -0.247 -28.503 0.158 1.00 75.00 428 SER A O 1
ATOM 3445 N N . LYS A 1 429 ? 0.775 -26.574 0.704 1.00 64.38 429 LYS A N 1
ATOM 3446 C CA . LYS A 1 429 ? 1.265 -27.047 1.998 1.00 64.38 429 LYS A CA 1
ATOM 3447 C C . LYS A 1 429 ? 0.096 -27.224 2.971 1.00 64.38 429 LYS A C 1
ATOM 3449 O O . LYS A 1 429 ? -0.851 -26.451 2.947 1.00 64.38 429 LYS A O 1
ATOM 3454 N N . GLU A 1 430 ? 0.171 -28.173 3.912 1.00 46.28 430 GLU A N 1
ATOM 3455 C CA . GLU A 1 430 ? -0.825 -28.297 5.002 1.00 46.28 430 GLU A CA 1
ATOM 3456 C C . GLU A 1 430 ? -0.931 -27.033 5.885 1.00 46.28 430 GLU A C 1
ATOM 3458 O O . GLU A 1 430 ? -1.887 -26.893 6.652 1.00 46.28 430 GLU A O 1
ATOM 3463 N N . THR A 1 431 ? -0.038 -26.052 5.700 1.00 42.44 431 THR A N 1
ATOM 3464 C CA . THR A 1 431 ? -0.226 -24.643 6.080 1.00 42.44 431 THR A CA 1
ATOM 3465 C C . THR A 1 431 ? -1.463 -24.004 5.462 1.00 42.44 431 THR A C 1
ATOM 3467 O O . THR A 1 431 ? -1.827 -22.918 5.885 1.00 42.44 431 THR A O 1
ATOM 3470 N N . THR A 1 432 ? -2.198 -24.646 4.554 1.00 42.06 432 THR A N 1
ATOM 3471 C CA . THR A 1 432 ? -3.556 -24.231 4.209 1.00 42.06 432 THR A CA 1
ATOM 3472 C C . THR A 1 432 ? -4.478 -24.328 5.428 1.00 42.06 432 THR A C 1
ATOM 3474 O O . THR A 1 432 ? -5.387 -23.526 5.535 1.00 42.06 432 THR A O 1
ATOM 3477 N N . ARG A 1 433 ? -4.217 -25.160 6.451 1.00 41.69 433 ARG A N 1
ATOM 3478 C CA . ARG A 1 433 ? -4.907 -24.991 7.749 1.00 41.69 433 ARG A CA 1
ATOM 3479 C C . ARG A 1 433 ? -4.544 -23.687 8.456 1.00 41.69 433 ARG A C 1
ATOM 3481 O O . ARG A 1 433 ? -5.299 -23.297 9.327 1.00 41.69 433 ARG A O 1
ATOM 3488 N N . SER A 1 434 ? -3.440 -23.037 8.107 1.00 36.56 434 SER A N 1
ATOM 3489 C CA . SER A 1 434 ? -3.005 -21.725 8.599 1.00 36.56 434 SER A CA 1
ATOM 3490 C C . SER A 1 434 ? -3.501 -20.601 7.689 1.00 36.56 434 SER A C 1
ATOM 3492 O O . SER A 1 434 ? -4.008 -19.622 8.198 1.00 36.56 434 SER A O 1
ATOM 3494 N N . ILE A 1 435 ? -3.461 -20.764 6.361 1.00 38.25 435 ILE A N 1
ATOM 3495 C CA . ILE A 1 435 ? -3.823 -19.749 5.354 1.00 38.25 435 ILE A CA 1
ATOM 3496 C C . ILE A 1 435 ? -5.320 -19.772 5.027 1.00 38.25 435 ILE A C 1
ATOM 3498 O O . ILE A 1 435 ? -5.932 -18.717 4.928 1.00 38.25 435 ILE A O 1
ATOM 3502 N N . GLN A 1 436 ? -5.966 -20.943 4.973 1.00 36.69 436 GLN A N 1
ATOM 3503 C CA . GLN A 1 436 ? -7.419 -21.017 5.158 1.00 36.69 436 GLN A CA 1
ATOM 3504 C C . GLN A 1 436 ? -7.815 -20.735 6.602 1.00 36.69 436 GLN A C 1
ATOM 3506 O O . GLN A 1 436 ? -8.953 -20.364 6.760 1.00 36.69 436 GLN A O 1
ATOM 3511 N N . LYS A 1 437 ? -6.970 -20.816 7.646 1.00 34.31 437 LYS A N 1
ATOM 3512 C CA . LYS A 1 437 ? -7.327 -20.173 8.936 1.00 34.31 437 LYS A CA 1
ATOM 3513 C C . LYS A 1 437 ? -7.191 -18.657 8.883 1.00 34.31 437 LYS A C 1
ATOM 3515 O O . LYS A 1 437 ? -7.944 -18.017 9.582 1.00 34.31 437 LYS A O 1
ATOM 3520 N N . ILE A 1 438 ? -6.304 -18.097 8.063 1.00 39.16 438 ILE A N 1
ATOM 3521 C CA . ILE A 1 438 ? -6.184 -16.649 7.829 1.00 39.16 438 ILE A CA 1
ATOM 3522 C C . ILE A 1 438 ? -7.342 -16.152 6.940 1.00 39.16 438 ILE A C 1
ATOM 3524 O O . ILE A 1 438 ? -7.862 -15.073 7.162 1.00 39.16 438 ILE A O 1
ATOM 3528 N N . LYS A 1 439 ? -7.840 -16.968 5.996 1.00 34.78 439 LYS A N 1
ATOM 3529 C CA . LYS A 1 439 ? -9.036 -16.667 5.176 1.00 34.78 439 LYS A CA 1
ATOM 3530 C C . LYS A 1 439 ? -10.375 -17.154 5.760 1.00 34.78 439 LYS A C 1
ATOM 3532 O O . LYS A 1 439 ? -11.416 -16.646 5.372 1.00 34.78 439 LYS A O 1
ATOM 3537 N N . GLN A 1 440 ? -10.373 -18.138 6.663 1.00 35.34 440 GLN A N 1
ATOM 3538 C CA . GLN A 1 440 ? -11.490 -18.517 7.555 1.00 35.34 440 GLN A CA 1
ATOM 3539 C C . GLN A 1 440 ? -11.348 -17.868 8.932 1.00 35.34 440 GLN A C 1
ATOM 3541 O O . GLN A 1 440 ? -12.093 -18.213 9.852 1.00 35.34 440 GLN A O 1
ATOM 3546 N N . GLN A 1 441 ? -10.439 -16.910 9.101 1.00 39.53 441 GLN A N 1
ATOM 3547 C CA . GLN A 1 441 ? -10.716 -15.857 10.048 1.00 39.53 441 GLN A CA 1
ATOM 3548 C C . GLN A 1 441 ? -11.888 -15.136 9.399 1.00 39.53 441 GLN A C 1
ATOM 3550 O O . GLN A 1 441 ? -11.713 -14.293 8.525 1.00 39.53 441 GLN A O 1
ATOM 3555 N N . ALA A 1 442 ? -13.105 -15.568 9.762 1.00 38.88 442 ALA A N 1
ATOM 3556 C CA . ALA A 1 442 ? -14.254 -14.678 9.791 1.00 38.88 442 ALA A CA 1
ATOM 3557 C C . ALA A 1 442 ? -13.685 -13.329 10.190 1.00 38.88 442 ALA A C 1
ATOM 3559 O O . ALA A 1 442 ? -13.025 -13.337 11.226 1.00 38.88 442 ALA A O 1
ATOM 3560 N N . SER A 1 443 ? -13.798 -12.308 9.323 1.00 46.84 443 SER A N 1
ATOM 3561 C CA . SER A 1 443 ? -13.200 -10.978 9.505 1.00 46.84 443 SER A CA 1
ATOM 3562 C C . SER A 1 443 ? -13.038 -10.739 10.993 1.00 46.84 443 SER A C 1
ATOM 3564 O O . SER A 1 443 ? -14.059 -10.582 11.668 1.00 46.84 443 SER A O 1
ATOM 3566 N N . ILE A 1 444 ? -11.826 -10.947 11.531 1.00 61.09 444 ILE A N 1
ATOM 3567 C CA . ILE A 1 444 ? -11.705 -10.968 12.982 1.00 61.09 444 ILE A CA 1
ATOM 3568 C C . ILE A 1 444 ? -11.831 -9.518 13.376 1.00 61.09 444 ILE A C 1
ATOM 3570 O O . ILE A 1 444 ? -10.911 -8.717 13.239 1.00 61.09 444 ILE A O 1
ATOM 3574 N N . GLU A 1 445 ? -13.049 -9.184 13.774 1.00 76.31 445 GLU A N 1
ATOM 3575 C CA . GLU A 1 445 ? -13.371 -7.914 14.359 1.00 76.31 445 GLU A CA 1
ATOM 3576 C C . GLU A 1 445 ? -12.775 -7.963 15.752 1.00 76.31 445 GLU A C 1
ATOM 3578 O O . GLU A 1 445 ? -13.337 -8.515 16.698 1.00 76.31 445 GLU A O 1
ATOM 3583 N N . PHE A 1 446 ? -11.564 -7.430 15.845 1.00 89.00 446 PHE A N 1
ATOM 3584 C CA . PHE A 1 446 ? -11.040 -6.988 17.116 1.00 89.00 446 PHE A CA 1
ATOM 3585 C C . PHE A 1 446 ? -12.025 -6.013 17.756 1.00 89.00 446 PHE A C 1
ATOM 3587 O O . PHE A 1 446 ? -12.805 -5.326 17.085 1.00 89.00 446 PHE A O 1
ATOM 3594 N N . ASN A 1 447 ? -11.975 -5.936 19.078 1.00 91.25 447 ASN A N 1
ATOM 3595 C CA . ASN A 1 447 ? -12.869 -5.055 19.792 1.00 91.25 447 ASN A CA 1
ATOM 3596 C C . ASN A 1 447 ? -12.510 -3.598 19.475 1.00 91.25 447 ASN A C 1
ATOM 3598 O O . ASN A 1 447 ? -11.396 -3.149 19.737 1.00 91.25 447 ASN A O 1
ATOM 3602 N N . ARG A 1 448 ? -13.492 -2.836 18.976 1.00 91.81 448 ARG A N 1
ATOM 3603 C CA . ARG A 1 448 ? -13.400 -1.368 18.823 1.00 91.81 448 ARG A CA 1
ATOM 3604 C C . ARG A 1 448 ? -13.156 -0.653 20.146 1.00 91.81 448 ARG A C 1
ATOM 3606 O O . ARG A 1 448 ? -12.716 0.491 20.167 1.00 91.81 448 ARG A O 1
ATOM 3613 N N . VAL A 1 449 ? -13.465 -1.347 21.237 1.00 92.25 449 VAL A N 1
ATOM 3614 C CA . VAL A 1 449 ? -13.353 -0.869 22.599 1.00 92.25 449 VAL A CA 1
ATOM 3615 C C . VAL A 1 449 ? -12.652 -1.919 23.440 1.00 92.25 449 VAL A C 1
ATOM 3617 O O . VAL A 1 449 ? -13.117 -3.054 23.529 1.00 92.25 449 VAL A O 1
ATOM 3620 N N . ILE A 1 450 ? -11.572 -1.531 24.110 1.00 94.44 450 ILE A N 1
ATOM 3621 C CA . ILE A 1 450 ? -10.907 -2.380 25.100 1.00 94.44 450 ILE A CA 1
ATOM 3622 C C . ILE A 1 450 ? -11.129 -1.826 26.503 1.00 94.44 450 ILE A C 1
ATOM 3624 O O . ILE A 1 450 ? -11.282 -0.619 26.706 1.00 94.44 450 ILE A O 1
ATOM 3628 N N . LYS A 1 451 ? -11.149 -2.725 27.485 1.00 93.06 451 LYS A N 1
ATOM 3629 C CA . LYS A 1 451 ? -11.260 -2.369 28.897 1.00 93.06 451 LYS A CA 1
ATOM 3630 C C . LYS A 1 451 ? -9.938 -2.666 29.588 1.00 93.06 451 LYS A C 1
ATOM 3632 O O . LYS A 1 451 ? -9.513 -3.816 29.625 1.00 93.06 451 LYS A O 1
ATOM 3637 N N . ILE A 1 452 ? -9.324 -1.626 30.137 1.00 90.00 452 ILE A N 1
ATOM 3638 C CA . ILE A 1 452 ? -8.140 -1.720 30.987 1.00 90.00 452 ILE A CA 1
ATOM 3639 C C . ILE A 1 452 ? -8.585 -1.291 32.380 1.00 90.00 452 ILE A C 1
ATOM 3641 O O . ILE A 1 452 ? -8.922 -0.124 32.598 1.00 90.00 452 ILE A O 1
ATOM 3645 N N . ASN A 1 453 ? -8.664 -2.252 33.302 1.00 82.12 453 ASN A N 1
ATOM 3646 C CA . ASN A 1 453 ? -9.209 -2.042 34.642 1.00 82.12 453 ASN A CA 1
ATOM 3647 C C . ASN A 1 453 ? -10.614 -1.390 34.581 1.00 82.12 453 ASN A C 1
ATOM 3649 O O . ASN A 1 453 ? -11.524 -1.943 33.963 1.00 82.12 453 ASN A O 1
ATOM 3653 N N . ASN A 1 454 ? -10.819 -0.204 35.161 1.00 82.50 454 ASN A N 1
ATOM 3654 C CA . ASN A 1 454 ? -12.095 0.527 35.117 1.00 82.50 454 ASN A CA 1
ATOM 3655 C C . ASN A 1 454 ? -12.201 1.535 33.961 1.00 82.50 454 ASN A C 1
ATOM 3657 O O . ASN A 1 454 ? -13.172 2.292 33.888 1.00 82.50 454 ASN A O 1
ATOM 3661 N N . ARG A 1 455 ? -11.215 1.572 33.061 1.00 90.12 455 ARG A N 1
ATOM 3662 C CA . ARG A 1 455 ? -11.152 2.520 31.948 1.00 90.12 455 ARG A CA 1
ATOM 3663 C C . ARG A 1 455 ? -11.522 1.828 30.644 1.00 90.12 455 ARG A C 1
ATOM 3665 O O . ARG A 1 455 ? -11.094 0.714 30.354 1.00 90.12 455 ARG A O 1
ATOM 3672 N N . VAL A 1 456 ? -12.354 2.517 29.878 1.00 93.12 456 VAL A N 1
ATOM 3673 C CA . VAL A 1 456 ? -12.792 2.116 28.545 1.00 93.12 456 VAL A CA 1
ATOM 3674 C C . VAL A 1 456 ? -11.975 2.926 27.546 1.00 93.12 456 VAL A C 1
ATOM 3676 O O . VAL A 1 456 ? -11.848 4.138 27.711 1.00 93.12 456 VAL A O 1
ATOM 3679 N N . ILE A 1 457 ? -11.392 2.256 26.557 1.00 93.94 457 ILE A N 1
ATOM 3680 C CA . ILE A 1 457 ? -10.537 2.863 25.535 1.00 93.94 457 ILE A CA 1
ATOM 3681 C C . ILE A 1 457 ? -11.142 2.545 24.171 1.00 93.94 457 ILE A C 1
ATOM 3683 O O . ILE A 1 457 ? -11.392 1.377 23.883 1.00 93.94 457 ILE A O 1
ATOM 3687 N N . GLY A 1 458 ? -11.365 3.572 23.350 1.00 89.00 458 GLY A N 1
ATOM 3688 C CA . GLY A 1 458 ? -12.142 3.497 22.107 1.00 89.00 458 GLY A CA 1
ATOM 3689 C C . GLY A 1 458 ? -13.542 4.119 22.235 1.00 89.00 458 GLY A C 1
ATOM 3690 O O . GLY A 1 458 ? -13.922 4.585 23.314 1.00 89.00 458 GLY A O 1
ATOM 3691 N N . ASP A 1 459 ? -14.285 4.149 21.121 1.00 74.69 459 ASP A N 1
ATOM 3692 C CA . ASP A 1 459 ? -15.660 4.674 20.971 1.00 74.69 459 ASP A CA 1
ATOM 3693 C C . ASP A 1 459 ? -15.948 5.957 21.776 1.00 74.69 459 ASP A C 1
ATOM 3695 O O . ASP A 1 459 ? -16.763 5.984 22.699 1.00 74.69 459 ASP A O 1
ATOM 3699 N N . ASP A 1 460 ? -15.261 7.048 21.429 1.00 71.38 460 ASP A N 1
ATOM 3700 C CA . ASP A 1 460 ? -15.446 8.379 22.023 1.00 71.38 460 ASP A CA 1
ATOM 3701 C C . ASP A 1 460 ? -15.161 8.480 23.541 1.00 71.38 460 ASP A C 1
ATOM 3703 O O . ASP A 1 460 ? -15.572 9.449 24.197 1.00 71.38 460 ASP A O 1
ATOM 3707 N N . SER A 1 461 ? -14.452 7.514 24.127 1.00 86.38 461 SER A N 1
ATOM 3708 C CA . SER A 1 461 ? -13.960 7.605 25.508 1.00 86.38 461 SER A CA 1
ATOM 3709 C C . SER A 1 461 ? -12.855 8.663 25.650 1.00 86.38 461 SER A C 1
ATOM 3711 O O . SER A 1 461 ? -12.264 9.116 24.671 1.00 86.38 461 SER A O 1
ATOM 3713 N N . TYR A 1 462 ? -12.568 9.094 26.883 1.00 90.62 462 TYR A N 1
ATOM 3714 C CA . TYR A 1 462 ? -11.421 9.978 27.113 1.00 90.62 462 TYR A CA 1
ATOM 3715 C C . TYR A 1 462 ? -10.109 9.239 26.826 1.00 90.62 462 TYR A C 1
ATOM 3717 O O . TYR A 1 462 ? -9.971 8.111 27.305 1.00 90.62 462 TYR A O 1
ATOM 3725 N N . PRO A 1 463 ? -9.136 9.877 26.149 1.00 94.75 463 PRO A N 1
ATOM 3726 C CA . PRO A 1 463 ? -7.866 9.240 25.832 1.00 94.75 463 PRO A CA 1
ATOM 3727 C C . PRO A 1 463 ? -7.131 8.731 27.074 1.00 94.75 463 PRO A C 1
ATOM 3729 O O . PRO A 1 463 ? -7.145 9.376 28.129 1.00 94.75 463 PRO A O 1
ATOM 3732 N N . TYR A 1 464 ? -6.500 7.570 26.944 1.00 96.62 464 TYR A N 1
ATOM 3733 C CA . TYR A 1 464 ? -5.753 6.904 28.006 1.00 96.62 464 TYR A CA 1
ATOM 3734 C C . TYR A 1 464 ? -4.297 7.383 28.009 1.00 96.62 464 TYR A C 1
ATOM 3736 O O . TYR A 1 464 ? -3.616 7.284 26.990 1.00 96.62 464 TYR A O 1
ATOM 3744 N N . ILE A 1 465 ? -3.819 7.931 29.126 1.00 97.75 465 ILE A N 1
ATOM 3745 C CA . ILE A 1 465 ? -2.488 8.548 29.215 1.00 97.75 465 ILE A CA 1
ATOM 3746 C C . ILE A 1 465 ? -1.540 7.652 30.007 1.00 97.75 465 ILE A C 1
ATOM 3748 O O . ILE A 1 465 ? -1.788 7.374 31.181 1.00 97.75 465 ILE A O 1
ATOM 3752 N N . ILE A 1 466 ? -0.445 7.238 29.370 1.00 98.19 466 ILE A N 1
ATOM 3753 C CA . ILE A 1 466 ? 0.571 6.346 29.935 1.00 98.19 466 ILE A CA 1
ATOM 3754 C C . ILE A 1 466 ? 1.850 7.142 30.201 1.00 98.19 466 ILE A C 1
ATOM 3756 O O . ILE A 1 466 ? 2.438 7.715 29.279 1.00 98.19 466 ILE A O 1
ATOM 3760 N N . ALA A 1 467 ? 2.297 7.131 31.456 1.00 98.12 467 ALA A N 1
ATOM 3761 C CA . ALA A 1 467 ? 3.624 7.586 31.845 1.00 98.12 467 ALA A CA 1
ATOM 3762 C C . ALA A 1 467 ? 4.624 6.428 31.694 1.00 98.12 467 ALA A C 1
ATOM 3764 O O . ALA A 1 467 ? 4.646 5.508 32.511 1.00 98.12 467 ALA A O 1
ATOM 3765 N N . GLU A 1 468 ? 5.443 6.445 30.645 1.00 97.12 468 GLU A N 1
ATOM 3766 C CA . GLU A 1 468 ? 6.487 5.439 30.427 1.00 97.12 468 GLU A CA 1
ATOM 3767 C C . GLU A 1 468 ? 7.716 5.776 31.277 1.00 97.12 468 GLU A C 1
ATOM 3769 O O . GLU A 1 468 ? 8.566 6.571 30.888 1.00 97.12 468 GLU A O 1
ATOM 3774 N N . ALA A 1 469 ? 7.823 5.180 32.461 1.00 96.31 469 ALA A N 1
ATOM 3775 C CA . ALA A 1 469 ? 9.041 5.265 33.258 1.00 96.31 469 ALA A CA 1
ATOM 3776 C C . ALA A 1 469 ? 10.192 4.506 32.584 1.00 96.31 469 ALA A C 1
ATOM 3778 O O . ALA A 1 469 ? 11.344 4.906 32.732 1.00 96.31 469 ALA A O 1
ATOM 3779 N N . GLY A 1 470 ? 9.888 3.445 31.825 1.00 91.00 470 GLY A N 1
ATOM 3780 C CA . GLY A 1 470 ? 10.868 2.709 31.029 1.00 91.00 470 GLY A CA 1
ATOM 3781 C C . GLY A 1 470 ? 12.089 2.314 31.855 1.00 91.00 470 GLY A C 1
ATOM 3782 O O . GLY A 1 470 ? 11.959 1.550 32.808 1.00 91.00 470 GLY A O 1
ATOM 3783 N N . MET A 1 471 ? 13.245 2.877 31.496 1.00 89.75 471 MET A N 1
ATOM 3784 C CA . MET A 1 471 ? 14.533 2.694 32.175 1.00 89.75 471 MET A CA 1
ATOM 3785 C C . MET A 1 471 ? 14.990 3.920 32.992 1.00 89.75 471 MET A C 1
ATOM 3787 O O . MET A 1 471 ? 16.063 3.882 33.587 1.00 89.75 471 MET A O 1
ATOM 3791 N N . ASN A 1 472 ? 14.176 4.979 33.104 1.00 92.44 472 ASN A N 1
ATOM 3792 C CA . ASN A 1 472 ? 14.494 6.220 33.841 1.00 92.44 472 ASN A CA 1
ATOM 3793 C C . ASN A 1 472 ? 14.610 6.031 35.366 1.00 92.44 472 ASN A C 1
ATOM 3795 O O . ASN A 1 472 ? 14.855 6.982 36.108 1.00 92.44 472 ASN A O 1
ATOM 3799 N N . HIS A 1 473 ? 14.393 4.812 35.860 1.00 93.12 473 HIS A N 1
ATOM 3800 C CA . HIS A 1 473 ? 14.717 4.437 37.231 1.00 93.12 473 HIS A CA 1
ATOM 3801 C C . HIS A 1 473 ? 16.216 4.154 37.420 1.00 93.12 473 HIS A C 1
ATOM 3803 O O . HIS A 1 473 ? 16.644 4.002 38.556 1.00 93.12 473 HIS A O 1
ATOM 3809 N N . ASN A 1 474 ? 17.014 4.069 36.349 1.00 88.81 474 ASN A N 1
ATOM 3810 C CA . ASN A 1 474 ? 18.467 3.876 36.399 1.00 88.81 474 ASN A CA 1
ATOM 3811 C C . ASN A 1 474 ? 18.935 2.679 37.247 1.00 88.81 474 ASN A C 1
ATOM 3813 O O . ASN A 1 474 ? 19.932 2.763 37.958 1.00 88.81 474 ASN A O 1
ATOM 3817 N N . GLY A 1 475 ? 18.189 1.571 37.215 1.00 88.50 475 GLY A N 1
ATOM 3818 C CA . GLY A 1 475 ? 18.440 0.406 38.079 1.00 88.50 475 GLY A CA 1
ATOM 3819 C C . GLY A 1 475 ? 18.133 0.614 39.576 1.00 88.50 475 GLY A C 1
ATOM 3820 O O . GLY A 1 475 ? 18.327 -0.304 40.363 1.00 88.50 475 GLY A O 1
ATOM 3821 N N . ASP A 1 476 ? 17.617 1.777 39.992 1.00 92.19 476 ASP A N 1
ATOM 3822 C CA . ASP A 1 476 ? 17.332 2.120 41.392 1.00 92.19 476 ASP A CA 1
ATOM 3823 C C . ASP A 1 476 ? 15.830 1.976 41.726 1.00 92.19 476 ASP A C 1
ATOM 3825 O O . ASP A 1 476 ? 14.965 2.701 41.222 1.00 92.19 476 ASP A O 1
ATOM 3829 N N . LEU A 1 477 ? 15.513 1.056 42.644 1.00 95.38 477 LEU A N 1
ATOM 3830 C CA . LEU A 1 477 ? 14.156 0.816 43.147 1.00 95.38 477 LEU A CA 1
ATOM 3831 C C . LEU A 1 477 ? 13.531 2.045 43.838 1.00 95.38 477 LEU A C 1
ATOM 3833 O O . LEU A 1 477 ? 12.336 2.303 43.686 1.00 95.38 477 LEU A O 1
ATOM 3837 N N . SER A 1 478 ? 14.313 2.812 44.599 1.00 96.38 478 SER A N 1
ATOM 3838 C CA . SER A 1 478 ? 13.866 4.043 45.266 1.00 96.38 478 SER A CA 1
ATOM 3839 C C . SER A 1 478 ? 13.472 5.105 44.244 1.00 96.38 478 SER A C 1
ATOM 3841 O O . SER A 1 478 ? 12.440 5.764 44.397 1.00 96.38 478 SER A O 1
ATOM 3843 N N . LEU A 1 479 ? 14.253 5.245 43.169 1.00 95.44 479 LEU A N 1
ATOM 3844 C CA . LEU A 1 479 ? 13.910 6.141 42.067 1.00 95.44 479 LEU A CA 1
ATOM 3845 C C . LEU A 1 479 ? 12.653 5.664 41.327 1.00 95.44 479 LEU A C 1
ATOM 3847 O O . LEU A 1 479 ? 11.765 6.476 41.064 1.00 95.44 479 LEU A O 1
ATOM 3851 N N . GLY A 1 480 ? 12.520 4.355 41.092 1.00 96.50 480 GLY A N 1
ATOM 3852 C CA . GLY A 1 480 ? 11.299 3.748 40.551 1.00 96.50 480 GLY A CA 1
ATOM 3853 C C . GLY A 1 480 ? 10.047 4.089 41.370 1.00 96.50 480 GLY A C 1
ATOM 3854 O O . GLY A 1 480 ? 9.038 4.517 40.808 1.00 96.50 480 GLY A O 1
ATOM 3855 N N . LYS A 1 481 ? 10.114 3.987 42.705 1.00 97.81 481 LYS A N 1
ATOM 3856 C CA . LYS A 1 481 ? 9.002 4.367 43.600 1.00 97.81 481 LYS A CA 1
ATOM 3857 C C . LYS A 1 481 ? 8.664 5.857 43.512 1.00 97.81 481 LYS A C 1
ATOM 3859 O O . LYS A 1 481 ? 7.493 6.207 43.419 1.00 97.81 481 LYS A O 1
ATOM 3864 N N . LYS A 1 482 ? 9.671 6.735 43.437 1.00 97.81 482 LYS A N 1
ATOM 3865 C CA . LYS A 1 482 ? 9.446 8.181 43.248 1.00 97.81 482 LYS A CA 1
ATOM 3866 C C . LYS A 1 482 ? 8.796 8.507 41.900 1.00 97.81 482 LYS A C 1
ATOM 3868 O O . LYS A 1 482 ? 7.999 9.439 41.827 1.00 97.81 482 LYS A O 1
ATOM 3873 N N . LEU A 1 483 ? 9.121 7.767 40.837 1.00 97.88 483 LEU A N 1
ATOM 3874 C CA . LEU A 1 483 ? 8.455 7.909 39.537 1.00 97.88 483 LEU A CA 1
ATOM 3875 C C . LEU A 1 483 ? 6.974 7.519 39.630 1.00 97.88 483 LEU A C 1
ATOM 3877 O O . LEU A 1 483 ? 6.138 8.230 39.079 1.00 97.88 483 LEU A O 1
ATOM 3881 N N . ILE A 1 484 ? 6.638 6.458 40.376 1.00 98.12 484 ILE A N 1
ATOM 3882 C CA . ILE A 1 484 ? 5.243 6.080 40.663 1.00 98.12 484 ILE A CA 1
ATOM 3883 C C . ILE A 1 484 ? 4.520 7.200 41.417 1.00 98.12 484 ILE A C 1
ATOM 3885 O O . ILE A 1 484 ? 3.441 7.617 40.991 1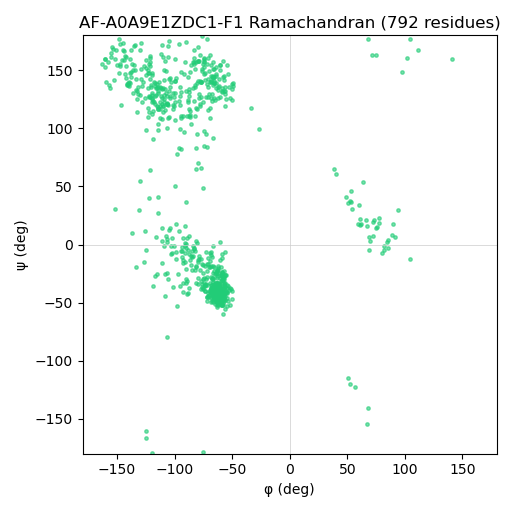.00 98.12 484 ILE A O 1
ATOM 3889 N N . ASP A 1 485 ? 5.123 7.727 42.487 1.00 97.75 485 ASP A N 1
ATOM 3890 C CA . ASP A 1 485 ? 4.547 8.831 43.263 1.00 97.75 485 ASP A CA 1
ATOM 3891 C C . ASP A 1 485 ? 4.269 10.044 42.369 1.00 97.75 485 ASP A C 1
ATOM 3893 O O . ASP A 1 485 ? 3.173 10.609 42.374 1.00 97.75 485 ASP A O 1
ATOM 3897 N N . ALA A 1 486 ? 5.249 10.428 41.548 1.00 97.38 486 ALA A N 1
ATOM 3898 C CA . ALA A 1 486 ? 5.103 11.544 40.631 1.00 97.38 486 ALA A CA 1
ATOM 3899 C C . ALA A 1 486 ? 3.994 11.281 39.605 1.00 97.38 486 ALA A C 1
ATOM 3901 O O . ALA A 1 486 ? 3.118 12.132 39.453 1.00 97.38 486 ALA A O 1
ATOM 3902 N N . ALA A 1 487 ? 3.968 10.109 38.965 1.00 97.19 487 ALA A N 1
ATOM 3903 C CA . ALA A 1 487 ? 2.946 9.733 37.991 1.00 97.19 487 ALA A CA 1
ATOM 3904 C C . ALA A 1 487 ? 1.530 9.817 38.590 1.00 97.19 487 ALA A C 1
ATOM 3906 O O . ALA A 1 487 ? 0.645 10.428 37.979 1.00 97.19 487 ALA A O 1
ATOM 3907 N N . LEU A 1 488 ? 1.341 9.337 39.824 1.00 95.94 488 LEU A N 1
ATOM 3908 C CA . LEU A 1 488 ? 0.075 9.430 40.556 1.00 95.94 488 LEU A CA 1
ATOM 3909 C C . LEU A 1 488 ? -0.386 10.891 40.722 1.00 95.94 488 LEU A C 1
ATOM 3911 O O . LEU A 1 488 ? -1.554 11.207 40.495 1.00 95.94 488 LEU A O 1
ATOM 3915 N N . THR A 1 489 ? 0.530 11.819 41.031 1.00 95.69 489 THR A N 1
ATOM 3916 C CA . THR A 1 489 ? 0.196 13.255 41.175 1.00 95.69 489 THR A CA 1
ATOM 3917 C C . THR A 1 489 ? -0.137 13.969 39.859 1.00 95.69 489 THR A C 1
ATOM 3919 O O . THR A 1 489 ? -0.702 15.067 39.878 1.00 95.69 489 THR A O 1
ATOM 3922 N N . THR A 1 490 ? 0.214 13.390 38.706 1.00 97.00 490 THR A N 1
ATOM 3923 C CA . THR A 1 490 ? -0.127 13.964 37.389 1.00 97.00 490 THR A CA 1
ATOM 3924 C C . THR A 1 490 ? -1.547 13.620 36.945 1.00 97.00 490 THR A C 1
ATOM 3926 O O . THR A 1 490 ? -2.114 14.342 36.124 1.00 97.00 490 THR A O 1
ATOM 3929 N N . GLY A 1 491 ? -2.128 12.546 37.493 1.00 94.88 491 GLY A N 1
ATOM 3930 C CA . GLY A 1 491 ? -3.428 12.015 37.079 1.00 94.88 491 GLY A CA 1
ATOM 3931 C C . GLY A 1 491 ? -3.396 11.210 35.775 1.00 94.88 491 GLY A C 1
ATOM 3932 O O . GLY A 1 491 ? -4.444 11.054 35.142 1.00 94.88 491 GLY A O 1
ATOM 3933 N N . CYS A 1 492 ? -2.217 10.741 35.346 1.00 96.25 492 CYS A N 1
ATOM 3934 C CA . CYS A 1 492 ? -2.109 9.768 34.257 1.00 96.25 492 CYS A CA 1
ATOM 3935 C C . CYS A 1 492 ? -2.850 8.465 34.610 1.00 96.25 492 CYS A C 1
ATOM 3937 O O . CYS A 1 492 ? -3.072 8.165 35.783 1.00 96.25 492 CYS A O 1
ATOM 3939 N N . ASP A 1 493 ? -3.296 7.727 33.594 1.00 96.25 493 ASP A N 1
ATOM 3940 C CA . ASP A 1 493 ? -4.126 6.539 33.800 1.00 96.25 493 ASP A CA 1
ATOM 3941 C C . ASP A 1 493 ? -3.296 5.313 34.213 1.00 96.25 493 ASP A C 1
ATOM 3943 O O . ASP A 1 493 ? -3.823 4.448 34.908 1.00 96.25 493 ASP A O 1
ATOM 3947 N N . ALA A 1 494 ? -2.027 5.242 33.793 1.00 97.19 494 ALA A N 1
ATOM 3948 C CA . ALA A 1 494 ? -1.102 4.171 34.155 1.00 97.19 494 ALA A CA 1
ATOM 3949 C C . ALA A 1 494 ? 0.367 4.597 34.076 1.00 97.19 494 ALA A C 1
ATOM 3951 O O . ALA A 1 494 ? 0.725 5.552 33.379 1.00 97.19 494 ALA A O 1
ATOM 3952 N N . ILE A 1 495 ? 1.218 3.825 34.754 1.00 97.81 495 ILE A N 1
ATOM 3953 C CA . ILE A 1 495 ? 2.674 3.900 34.657 1.00 97.81 495 ILE A CA 1
ATOM 3954 C C . ILE A 1 495 ? 3.206 2.606 34.041 1.00 97.81 495 ILE A C 1
ATOM 3956 O O . ILE A 1 495 ? 2.771 1.507 34.393 1.00 97.81 495 ILE A O 1
ATOM 3960 N N . LYS A 1 496 ? 4.138 2.740 33.099 1.00 97.75 496 LYS A N 1
ATOM 3961 C CA . LYS A 1 496 ? 4.726 1.620 32.366 1.00 97.75 496 LYS A CA 1
ATOM 3962 C C . LYS A 1 496 ? 6.228 1.519 32.625 1.00 97.75 496 LYS A C 1
ATOM 3964 O O . LYS A 1 496 ? 6.922 2.531 32.695 1.00 97.75 496 LYS A O 1
ATOM 3969 N N . PHE A 1 497 ? 6.710 0.289 32.771 1.00 96.88 497 PHE A N 1
ATOM 3970 C CA . PHE A 1 497 ? 8.131 -0.052 32.878 1.00 96.88 497 PHE A CA 1
ATOM 3971 C C . PHE A 1 497 ? 8.564 -0.989 31.736 1.00 96.88 497 PHE A C 1
ATOM 3973 O O . PHE A 1 497 ? 7.777 -1.337 30.846 1.00 96.88 497 PHE A O 1
ATOM 3980 N N . GLN A 1 498 ? 9.837 -1.380 31.741 1.00 95.31 498 GLN A N 1
ATOM 3981 C CA . GLN A 1 498 ? 10.409 -2.362 30.822 1.00 95.31 498 GLN A CA 1
ATOM 3982 C C . GLN A 1 498 ? 10.965 -3.544 31.621 1.00 95.31 498 GLN A C 1
ATOM 3984 O O . GLN A 1 498 ? 11.715 -3.353 32.574 1.00 95.31 498 GLN A O 1
ATOM 3989 N N . THR A 1 499 ? 10.601 -4.766 31.232 1.00 94.19 499 THR A N 1
ATOM 3990 C CA . THR A 1 499 ? 11.017 -6.000 31.910 1.00 94.19 499 THR A CA 1
ATOM 3991 C C . THR A 1 499 ? 11.798 -6.846 30.920 1.00 94.19 499 THR A C 1
ATOM 3993 O O . THR A 1 499 ? 11.245 -7.328 29.933 1.00 94.19 499 THR A O 1
ATOM 3996 N N . PHE A 1 500 ? 13.092 -6.995 31.177 1.00 88.81 500 PHE A N 1
ATOM 3997 C CA . PHE A 1 500 ? 14.000 -7.799 30.371 1.00 88.81 500 PHE A CA 1
ATOM 3998 C C . PHE A 1 500 ? 15.118 -8.358 31.246 1.00 88.81 500 PHE A C 1
ATOM 4000 O O . PHE A 1 500 ? 15.471 -7.776 32.276 1.00 88.81 500 PHE A O 1
ATOM 4007 N N . LEU A 1 501 ? 15.691 -9.474 30.809 1.00 84.94 501 LEU A N 1
ATOM 4008 C CA . LEU A 1 501 ? 16.949 -9.983 31.336 1.00 84.94 501 LEU A CA 1
ATOM 4009 C C . LEU A 1 501 ? 18.126 -9.337 30.573 1.00 84.94 501 LEU A C 1
ATOM 4011 O O . LEU A 1 501 ? 17.998 -9.055 29.380 1.00 84.94 501 LEU A O 1
ATOM 4015 N N . PRO A 1 502 ? 19.290 -9.119 31.212 1.00 76.25 502 PRO A N 1
ATOM 4016 C CA . PRO A 1 502 ? 20.460 -8.525 30.552 1.00 76.25 502 PRO A CA 1
ATOM 4017 C C . PRO A 1 502 ? 20.843 -9.196 29.219 1.00 76.25 502 PRO A C 1
ATOM 4019 O O . PRO A 1 502 ? 21.133 -8.516 28.239 1.00 76.25 502 PRO A O 1
ATOM 4022 N N . ASP A 1 503 ? 20.761 -10.528 29.162 1.00 76.56 503 ASP A N 1
ATOM 4023 C CA . ASP A 1 503 ? 21.145 -11.343 28.001 1.00 76.56 503 ASP A CA 1
ATOM 4024 C C . ASP A 1 503 ? 20.026 -11.573 26.970 1.00 76.56 503 ASP A C 1
ATOM 4026 O O . ASP A 1 503 ? 20.266 -12.202 25.937 1.00 76.56 503 ASP A O 1
ATOM 4030 N N . SER A 1 504 ? 18.797 -11.120 27.230 1.00 76.25 504 SER A N 1
ATOM 4031 C CA . SER A 1 504 ? 17.650 -11.447 26.373 1.00 76.25 504 SER A CA 1
ATOM 4032 C C . SER A 1 504 ? 17.317 -10.369 25.346 1.00 76.25 504 SER A C 1
ATOM 4034 O O . SER A 1 504 ? 16.762 -10.679 24.292 1.00 76.25 504 SER A O 1
ATOM 4036 N N . ARG A 1 505 ? 17.675 -9.109 25.623 1.00 79.12 505 ARG A N 1
ATOM 4037 C CA . ARG A 1 505 ? 17.270 -7.959 24.800 1.00 79.12 505 ARG A CA 1
ATOM 4038 C C . ARG A 1 505 ? 18.236 -7.641 23.663 1.00 79.12 505 ARG A C 1
ATOM 4040 O O . ARG A 1 505 ? 17.805 -7.323 22.558 1.00 79.12 505 ARG A O 1
ATOM 4047 N N . VAL A 1 506 ? 19.541 -7.693 23.923 1.00 79.88 506 VAL A N 1
ATOM 4048 C CA . VAL A 1 506 ? 20.584 -7.376 22.935 1.00 79.88 506 VAL A CA 1
ATOM 4049 C C . VAL A 1 506 ? 21.715 -8.395 22.992 1.00 79.88 506 VAL A C 1
ATOM 4051 O O . VAL A 1 506 ? 22.006 -8.971 24.035 1.00 79.88 506 VAL A O 1
ATOM 4054 N N . SER A 1 507 ? 22.375 -8.630 21.857 1.00 75.75 507 SER A N 1
ATOM 4055 C CA . SER A 1 507 ? 23.486 -9.581 21.796 1.00 75.75 507 SER A CA 1
ATOM 4056 C C . SER A 1 507 ? 24.718 -9.050 22.531 1.00 75.75 507 SER A C 1
ATOM 4058 O O . SER A 1 507 ? 25.225 -7.985 22.194 1.00 75.75 507 SER A O 1
ATOM 4060 N N . SER A 1 508 ? 25.286 -9.858 23.425 1.00 71.31 508 SER A N 1
ATOM 4061 C CA . SER A 1 508 ? 26.597 -9.604 24.044 1.00 71.31 508 SER A CA 1
ATOM 4062 C C . SER A 1 508 ? 27.791 -9.820 23.098 1.00 71.31 508 SER A C 1
ATOM 4064 O O . SER A 1 508 ? 28.934 -9.565 23.470 1.00 71.31 508 SER A O 1
ATOM 4066 N N . LYS A 1 509 ? 27.561 -10.325 21.873 1.00 65.75 509 LYS A N 1
ATOM 4067 C CA . LYS A 1 509 ? 28.625 -10.734 20.931 1.00 65.75 509 LYS A CA 1
ATOM 4068 C C . LYS A 1 509 ? 28.632 -9.958 19.621 1.00 65.75 509 LYS A C 1
ATOM 4070 O O . LYS A 1 509 ? 29.698 -9.745 19.046 1.00 65.75 509 LYS A O 1
ATOM 4075 N N . VAL A 1 510 ? 27.458 -9.596 19.111 1.00 56.12 510 VAL A N 1
ATOM 4076 C CA . VAL A 1 510 ? 27.327 -8.879 17.840 1.00 56.12 510 VAL A CA 1
ATOM 4077 C C . VAL A 1 510 ? 27.258 -7.392 18.148 1.00 56.12 510 VAL 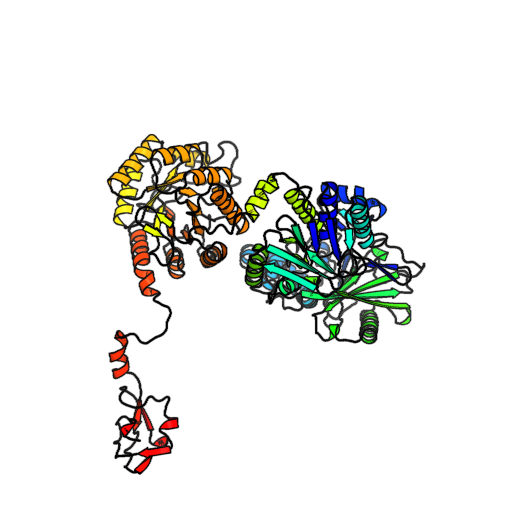A C 1
ATOM 4079 O O . VAL A 1 510 ? 26.272 -6.926 18.712 1.00 56.12 510 VAL A O 1
ATOM 4082 N N . LYS A 1 511 ? 28.306 -6.647 17.778 1.00 52.19 511 LYS A N 1
ATOM 4083 C CA . LYS A 1 511 ? 28.276 -5.185 17.854 1.00 52.19 511 LYS A CA 1
ATOM 4084 C C . LYS A 1 511 ? 27.180 -4.674 16.920 1.00 52.19 511 LYS A C 1
ATOM 4086 O O . LYS A 1 511 ? 27.182 -5.007 15.734 1.00 52.19 511 LYS A O 1
ATOM 4091 N N . SER A 1 512 ? 26.257 -3.872 17.442 1.00 49.16 512 SER A N 1
ATOM 4092 C CA . SER A 1 512 ? 25.427 -3.015 16.596 1.00 49.16 512 SER A CA 1
ATOM 4093 C C . SER A 1 512 ? 26.344 -2.138 15.756 1.00 49.16 512 SER A C 1
ATOM 4095 O O . SER A 1 512 ? 27.323 -1.613 16.285 1.00 49.16 512 SER A O 1
ATOM 4097 N N . ALA A 1 513 ? 26.046 -2.011 14.465 1.00 39.47 513 ALA A N 1
ATOM 4098 C CA . ALA A 1 513 ? 26.997 -1.494 13.491 1.00 39.47 513 ALA A CA 1
ATOM 4099 C C . ALA A 1 513 ? 27.557 -0.095 13.810 1.00 39.47 513 ALA A C 1
ATOM 4101 O O . ALA A 1 513 ? 28.693 0.130 13.432 1.00 39.47 513 ALA A O 1
ATOM 4102 N N . ASP A 1 514 ? 26.873 0.790 14.552 1.00 40.66 514 ASP A N 1
ATOM 4103 C CA . ASP A 1 514 ? 27.337 2.185 14.716 1.00 40.66 514 ASP A CA 1
ATOM 4104 C C . ASP A 1 514 ? 26.928 2.887 16.039 1.00 40.66 514 ASP A C 1
ATOM 4106 O O . ASP A 1 514 ? 26.774 4.103 16.065 1.00 40.66 514 ASP A O 1
ATOM 4110 N N . PHE A 1 515 ? 26.766 2.178 17.165 1.00 35.41 515 PHE A N 1
ATOM 4111 C CA . PHE A 1 515 ? 26.474 2.828 18.463 1.00 35.41 515 PHE A CA 1
ATOM 4112 C C . PHE A 1 515 ? 27.569 2.552 19.501 1.00 35.41 515 PHE A C 1
ATOM 4114 O O . PHE A 1 515 ? 27.523 1.566 20.234 1.00 35.41 515 PHE A O 1
ATOM 4121 N N . VAL A 1 516 ? 28.563 3.442 19.545 1.00 35.75 516 VAL A N 1
ATOM 4122 C CA . VAL A 1 516 ? 29.304 3.773 20.770 1.00 35.75 516 VAL A CA 1
ATOM 4123 C C . VAL A 1 516 ? 28.801 5.158 21.156 1.00 35.75 516 VAL A C 1
ATOM 4125 O O . VAL A 1 516 ? 29.183 6.147 20.529 1.00 35.75 516 VAL A O 1
ATOM 4128 N N . GLU A 1 517 ? 27.882 5.240 22.116 1.00 36.91 517 GLU A N 1
ATOM 4129 C CA . GLU A 1 517 ? 27.531 6.540 22.680 1.00 36.91 517 GLU A CA 1
ATOM 4130 C C . GLU A 1 517 ? 28.728 7.037 23.488 1.00 36.91 517 GLU A C 1
ATOM 4132 O O . GLU A 1 517 ? 29.148 6.415 24.461 1.00 36.91 517 GLU A O 1
ATOM 4137 N N . VAL A 1 518 ? 29.303 8.166 23.073 1.00 34.38 518 VAL A N 1
ATOM 4138 C CA . VAL A 1 518 ? 30.281 8.897 23.882 1.00 34.38 518 VAL A CA 1
ATOM 4139 C C . VAL A 1 518 ? 29.500 9.696 24.924 1.00 34.38 518 VAL A C 1
ATOM 4141 O O . VAL A 1 518 ? 29.396 10.917 24.839 1.00 34.38 518 VAL A O 1
ATOM 4144 N N . ALA A 1 519 ? 28.906 8.998 25.887 1.00 35.62 519 ALA A N 1
ATOM 4145 C CA . ALA A 1 519 ? 28.498 9.604 27.143 1.00 35.62 519 ALA A CA 1
ATOM 4146 C C . ALA A 1 519 ? 29.691 9.487 28.107 1.00 35.62 519 ALA A C 1
ATOM 4148 O O . ALA A 1 519 ? 30.105 8.398 28.493 1.00 35.62 519 ALA A O 1
ATOM 4149 N N . ASP A 1 520 ? 30.311 10.626 28.417 1.00 33.97 520 ASP A N 1
ATOM 4150 C CA . ASP A 1 520 ? 31.274 10.801 29.515 1.00 33.97 520 ASP A CA 1
ATOM 4151 C C . ASP A 1 520 ? 32.563 9.958 29.509 1.00 33.97 520 ASP A C 1
ATOM 4153 O O . ASP A 1 520 ? 33.141 9.655 30.553 1.00 33.97 520 ASP A O 1
ATOM 4157 N N . GLY A 1 521 ? 33.109 9.663 28.326 1.00 42.44 521 GLY A N 1
ATOM 4158 C CA . GLY A 1 521 ? 34.478 9.141 28.217 1.00 42.44 521 GLY A CA 1
ATOM 4159 C C . GLY A 1 521 ? 34.647 7.682 28.657 1.00 42.44 521 GLY A C 1
ATOM 4160 O O . GLY A 1 521 ? 35.771 7.259 28.934 1.00 42.44 521 GLY A O 1
ATOM 4161 N N . ILE A 1 522 ? 33.557 6.911 28.678 1.00 40.97 522 ILE A N 1
ATOM 4162 C CA . ILE A 1 522 ? 33.564 5.455 28.837 1.00 40.97 522 ILE A CA 1
ATOM 4163 C C . ILE A 1 522 ? 32.946 4.853 27.568 1.00 40.97 522 ILE A C 1
ATOM 4165 O O . ILE A 1 522 ? 31.827 5.192 27.201 1.00 40.97 522 ILE A O 1
ATOM 4169 N N . GLU A 1 523 ? 33.677 3.979 26.871 1.00 51.28 523 GLU A N 1
ATOM 4170 C CA . GLU A 1 523 ? 33.141 3.205 25.741 1.00 51.28 523 GLU A CA 1
ATOM 4171 C C . GLU A 1 523 ? 32.175 2.125 26.277 1.00 51.28 523 GLU A C 1
ATOM 4173 O O . GLU A 1 523 ? 32.587 0.993 26.523 1.00 51.28 523 GLU A O 1
ATOM 4178 N N . GLU A 1 524 ? 30.905 2.472 26.518 1.00 63.75 524 GLU A N 1
ATOM 4179 C CA . GLU A 1 524 ? 29.857 1.520 26.930 1.00 63.75 524 GLU A CA 1
ATOM 4180 C C . GLU A 1 524 ? 29.152 0.935 25.687 1.00 63.75 524 GLU A C 1
ATOM 4182 O O . GLU A 1 524 ? 28.772 1.664 24.767 1.00 63.75 524 GLU A O 1
ATOM 4187 N N . THR A 1 525 ? 28.979 -0.392 25.621 1.00 70.50 525 THR A N 1
ATOM 4188 C CA . THR A 1 525 ? 28.158 -1.021 24.569 1.00 70.50 525 THR A CA 1
ATOM 4189 C C . THR A 1 525 ? 26.674 -0.998 24.948 1.00 70.50 525 THR A C 1
ATOM 4191 O O . THR A 1 525 ? 26.334 -0.924 26.127 1.00 70.50 525 THR A O 1
ATOM 4194 N N . MET A 1 526 ? 25.754 -1.156 23.983 1.00 72.56 526 MET A N 1
ATOM 4195 C CA . MET A 1 526 ? 24.319 -1.280 24.311 1.00 72.56 526 MET A CA 1
ATOM 4196 C C . MET A 1 526 ? 24.040 -2.405 25.321 1.00 72.56 526 MET A C 1
ATOM 4198 O O . MET A 1 526 ? 23.157 -2.267 26.162 1.00 72.56 526 MET A O 1
ATOM 4202 N N . TYR A 1 527 ? 24.790 -3.511 25.254 1.00 79.25 527 TYR A N 1
ATOM 4203 C CA . TYR A 1 527 ? 24.665 -4.610 26.212 1.00 79.25 527 TYR A CA 1
ATOM 4204 C C . TYR A 1 527 ? 25.025 -4.172 27.636 1.00 79.25 527 TYR A C 1
ATOM 4206 O O . TYR A 1 527 ? 24.282 -4.471 28.572 1.00 79.25 527 TYR A O 1
ATOM 4214 N N . ASP A 1 528 ? 26.121 -3.432 27.799 1.00 80.19 528 ASP A N 1
ATOM 4215 C CA . ASP A 1 528 ? 26.562 -2.930 29.103 1.00 80.19 528 ASP A CA 1
ATOM 4216 C C . ASP A 1 528 ? 25.537 -1.938 29.679 1.00 80.19 528 ASP A C 1
ATOM 4218 O O . ASP A 1 528 ? 25.118 -2.082 30.831 1.00 80.19 528 ASP A O 1
ATOM 4222 N N . MET A 1 529 ? 25.027 -1.028 28.839 1.00 82.38 529 MET A N 1
ATOM 4223 C CA . MET A 1 529 ? 23.980 -0.073 29.209 1.00 82.38 529 MET A CA 1
ATOM 4224 C C . MET A 1 529 ? 22.701 -0.781 29.685 1.00 82.38 529 MET A C 1
ATOM 4226 O O . MET A 1 529 ? 22.199 -0.494 30.774 1.00 82.38 529 MET A O 1
ATOM 4230 N N . PHE A 1 530 ? 22.160 -1.726 28.904 1.00 84.38 530 PHE A N 1
ATOM 4231 C CA . PHE A 1 530 ? 20.955 -2.467 29.301 1.00 84.38 530 PHE A CA 1
ATOM 4232 C C . PHE A 1 530 ? 21.196 -3.322 30.547 1.00 84.38 530 PHE A C 1
ATOM 4234 O O . PHE A 1 530 ? 20.319 -3.397 31.405 1.00 84.38 530 PHE A O 1
ATOM 4241 N N . SER A 1 531 ? 22.383 -3.914 30.695 1.00 85.25 531 SER A N 1
ATOM 4242 C CA . SER A 1 531 ? 22.747 -4.678 31.892 1.00 85.25 531 SER A CA 1
ATOM 4243 C C . SER A 1 531 ? 22.731 -3.801 33.144 1.00 85.25 531 SER A C 1
ATOM 4245 O O . SER A 1 531 ? 22.118 -4.174 34.145 1.00 85.25 531 SER A O 1
ATOM 4247 N N . ARG A 1 532 ? 23.335 -2.608 33.077 1.00 87.12 532 ARG A N 1
ATOM 4248 C CA . ARG A 1 532 ? 23.369 -1.625 34.172 1.00 87.12 532 ARG A CA 1
ATOM 4249 C C . ARG A 1 532 ? 21.985 -1.094 34.539 1.00 87.12 532 ARG A C 1
ATOM 4251 O O . ARG A 1 532 ? 21.719 -0.842 35.709 1.00 87.12 532 ARG A O 1
ATOM 4258 N N . LEU A 1 533 ? 21.120 -0.907 33.545 1.00 86.56 533 LEU A N 1
ATOM 4259 C CA . LEU A 1 533 ? 19.771 -0.365 33.727 1.00 86.56 533 LEU A CA 1
ATOM 4260 C C . LEU A 1 533 ? 18.725 -1.444 34.049 1.00 86.56 533 LEU A C 1
ATOM 4262 O O . LEU A 1 533 ? 17.590 -1.102 34.382 1.00 86.56 533 LEU A O 1
ATOM 4266 N N . SER A 1 534 ? 19.086 -2.728 33.975 1.00 87.75 534 SER A N 1
ATOM 4267 C CA . SER A 1 534 ? 18.200 -3.832 34.344 1.00 87.75 534 SER A CA 1
ATOM 4268 C C . SER A 1 534 ? 17.894 -3.828 35.846 1.00 87.75 534 SER A C 1
ATOM 4270 O O . SER A 1 534 ? 18.737 -3.498 36.677 1.00 87.75 534 SER A O 1
ATOM 4272 N N . MET A 1 535 ? 16.665 -4.201 36.198 1.00 90.62 535 MET A N 1
ATOM 4273 C CA . MET A 1 535 ? 16.220 -4.353 37.584 1.00 90.62 535 MET A CA 1
ATOM 4274 C C . MET A 1 535 ? 15.874 -5.819 37.835 1.00 90.62 535 MET A C 1
ATOM 4276 O O . MET A 1 535 ? 15.226 -6.451 36.996 1.00 90.62 535 MET A O 1
ATOM 4280 N N . SER A 1 536 ? 16.263 -6.371 38.985 1.00 92.50 536 SER A N 1
ATOM 4281 C CA . SER A 1 536 ? 15.967 -7.772 39.299 1.00 92.50 536 SER A CA 1
ATOM 4282 C C . SER A 1 536 ? 14.457 -8.019 39.424 1.00 92.50 536 SER A C 1
ATOM 4284 O O . SER A 1 536 ? 13.694 -7.134 39.812 1.00 92.50 536 SER A O 1
ATOM 4286 N N . PHE A 1 537 ? 14.000 -9.246 39.162 1.00 94.69 537 PHE A N 1
ATOM 4287 C CA . PHE A 1 537 ? 12.585 -9.607 39.337 1.00 94.69 537 PHE A CA 1
ATOM 4288 C C . PHE A 1 537 ? 12.083 -9.406 40.776 1.00 94.69 537 PHE A C 1
ATOM 4290 O O . PHE A 1 537 ? 10.919 -9.066 40.976 1.00 94.69 537 PHE A O 1
ATOM 4297 N N . SER A 1 538 ? 12.941 -9.553 41.790 1.00 95.06 538 SER A N 1
ATOM 4298 C CA . SER A 1 538 ? 12.577 -9.241 43.179 1.00 95.06 538 SER A CA 1
ATOM 4299 C C . SER A 1 538 ? 12.280 -7.758 43.390 1.00 95.06 538 SER A C 1
ATOM 4301 O O . SER A 1 538 ? 11.281 -7.424 44.022 1.00 95.06 538 SER A O 1
ATOM 4303 N N . GLU A 1 539 ? 13.111 -6.875 42.835 1.00 95.44 539 GLU A N 1
ATOM 4304 C CA . GLU A 1 539 ? 12.919 -5.425 42.940 1.00 95.44 539 GLU A CA 1
ATOM 4305 C C . GLU A 1 539 ? 11.721 -4.971 42.103 1.00 95.44 539 GLU A C 1
ATOM 4307 O O . GLU A 1 539 ? 10.890 -4.206 42.588 1.00 95.44 539 GLU A O 1
ATOM 4312 N N . GLN A 1 540 ? 11.560 -5.510 40.889 1.00 95.44 540 GLN A N 1
ATOM 4313 C CA . GLN A 1 540 ? 10.377 -5.253 40.067 1.00 95.44 540 GLN A CA 1
ATOM 4314 C C . GLN A 1 540 ? 9.098 -5.707 40.780 1.00 95.44 540 GLN A C 1
ATOM 4316 O O . GLN A 1 540 ? 8.110 -4.981 40.781 1.00 95.44 540 GLN A O 1
ATOM 4321 N N . LYS A 1 541 ? 9.102 -6.865 41.454 1.00 97.25 541 LYS A N 1
ATOM 4322 C CA . LYS A 1 541 ? 7.950 -7.304 42.251 1.00 97.25 541 LYS A CA 1
ATOM 4323 C C . LYS A 1 541 ? 7.614 -6.292 43.350 1.00 97.25 541 LYS A C 1
ATOM 4325 O O . LYS A 1 541 ? 6.448 -5.943 43.511 1.00 97.25 541 LYS A O 1
ATOM 4330 N N . GLU A 1 542 ? 8.616 -5.801 44.079 1.00 97.69 542 GLU A N 1
ATOM 4331 C CA . GLU A 1 542 ? 8.411 -4.785 45.118 1.00 97.69 542 GLU A CA 1
ATOM 4332 C C . GLU A 1 542 ? 7.856 -3.472 44.541 1.00 97.69 542 GLU A C 1
ATOM 4334 O O . GLU A 1 542 ? 6.982 -2.844 45.140 1.00 97.69 542 GLU A O 1
ATOM 4339 N N . LEU A 1 543 ? 8.321 -3.077 43.355 1.00 96.81 543 LEU A N 1
ATOM 4340 C CA . LEU A 1 543 ? 7.844 -1.902 42.631 1.00 96.81 543 LEU A CA 1
ATOM 4341 C C . LEU A 1 543 ? 6.370 -2.042 42.204 1.00 96.81 543 LEU A C 1
ATOM 4343 O O . LEU A 1 543 ? 5.580 -1.113 42.385 1.00 96.81 543 LEU A O 1
ATOM 4347 N N . PHE A 1 544 ? 5.984 -3.212 41.688 1.00 97.19 544 PHE A N 1
ATOM 4348 C CA . PHE A 1 544 ? 4.603 -3.520 41.308 1.00 97.19 544 PHE A CA 1
ATOM 4349 C C . PHE A 1 544 ? 3.666 -3.580 42.513 1.00 97.19 544 PHE A C 1
ATOM 4351 O O . PHE A 1 544 ? 2.577 -3.005 42.467 1.00 97.19 544 PHE A O 1
ATOM 4358 N N . ASP A 1 545 ? 4.091 -4.221 43.603 1.00 97.50 545 ASP A N 1
ATOM 4359 C CA . ASP A 1 545 ? 3.324 -4.263 44.850 1.00 97.50 545 ASP A CA 1
ATOM 4360 C C . ASP A 1 545 ? 3.100 -2.839 45.401 1.00 97.50 545 ASP A C 1
ATOM 4362 O O . ASP A 1 545 ? 1.994 -2.506 45.835 1.00 97.50 545 ASP A O 1
ATOM 4366 N N . TYR A 1 546 ? 4.116 -1.971 45.308 1.00 98.00 546 TYR A N 1
ATOM 4367 C CA . TYR A 1 546 ? 4.027 -0.569 45.722 1.00 98.00 546 TYR A CA 1
ATOM 4368 C C . TYR A 1 546 ? 3.010 0.235 44.896 1.00 98.00 546 TYR A C 1
ATOM 4370 O O . TYR A 1 546 ? 2.135 0.884 45.469 1.00 98.00 546 TYR A O 1
ATOM 4378 N N . ALA A 1 547 ? 3.061 0.155 43.561 1.00 96.50 547 ALA A N 1
ATOM 4379 C CA . ALA A 1 547 ? 2.084 0.825 42.695 1.00 96.50 547 ALA A CA 1
ATOM 4380 C C . ALA A 1 547 ? 0.647 0.344 42.957 1.00 96.50 547 ALA A C 1
ATOM 4382 O O . ALA A 1 547 ? -0.267 1.161 43.099 1.00 96.50 547 ALA A O 1
ATOM 4383 N N . LYS A 1 548 ? 0.455 -0.975 43.109 1.00 94.25 548 LYS A N 1
ATOM 4384 C CA . LYS A 1 548 ? -0.853 -1.571 43.420 1.00 94.25 548 LYS A CA 1
ATOM 4385 C C . LYS A 1 548 ? -1.399 -1.101 44.766 1.00 94.25 548 LYS A C 1
ATOM 4387 O O . LYS A 1 548 ? -2.586 -0.796 44.861 1.00 94.25 548 LYS A O 1
ATOM 4392 N N . GLN A 1 549 ? -0.550 -0.985 45.791 1.00 96.62 549 GLN A N 1
ATOM 4393 C CA . GLN A 1 549 ? -0.942 -0.452 47.101 1.00 96.62 549 GLN A CA 1
ATOM 4394 C C . GLN A 1 549 ? -1.461 0.993 47.010 1.00 96.62 549 GLN A C 1
ATOM 4396 O O . GLN A 1 549 ? -2.370 1.366 47.751 1.00 96.62 549 GLN A O 1
ATOM 4401 N N . LEU A 1 550 ? -0.907 1.793 46.096 1.00 96.44 550 LEU A N 1
ATOM 4402 C CA . LEU A 1 550 ? -1.324 3.174 45.846 1.00 96.44 550 LEU A CA 1
ATOM 4403 C C . LEU A 1 550 ? -2.539 3.291 44.908 1.00 96.44 550 LEU A C 1
ATOM 4405 O O . LEU A 1 550 ? -3.037 4.394 44.693 1.00 96.44 550 LEU A O 1
ATOM 4409 N N . GLY A 1 551 ? -3.032 2.175 44.360 1.00 92.94 551 GLY A N 1
ATOM 4410 C CA . GLY A 1 551 ? -4.127 2.162 43.388 1.00 92.94 551 GLY A CA 1
ATOM 4411 C C . GLY A 1 551 ? -3.729 2.678 42.002 1.00 92.94 551 GLY A C 1
ATOM 4412 O O . GLY A 1 551 ? -4.604 3.076 41.236 1.00 92.94 551 GLY A O 1
ATOM 4413 N N . MET A 1 552 ? -2.429 2.693 41.691 1.00 94.25 552 MET A N 1
ATOM 4414 C CA . MET A 1 552 ? -1.906 3.077 40.383 1.00 94.25 552 MET A CA 1
ATOM 4415 C C . MET A 1 552 ? -1.865 1.858 39.461 1.00 94.25 552 MET A C 1
ATOM 4417 O O . MET A 1 552 ? -1.291 0.828 39.818 1.00 94.25 552 MET A O 1
ATOM 4421 N N . GLU A 1 553 ? -2.446 1.982 38.268 1.00 96.06 553 GLU A N 1
ATOM 4422 C CA . GLU A 1 553 ? -2.335 0.950 37.237 1.00 96.06 553 GLU A CA 1
ATOM 4423 C C . GLU A 1 553 ? -0.877 0.849 36.777 1.00 96.06 553 GLU A C 1
ATOM 4425 O O . GLU A 1 553 ? -0.263 1.854 36.400 1.00 96.06 553 GLU A O 1
ATOM 4430 N N . ILE A 1 554 ? -0.321 -0.361 36.826 1.00 96.62 554 ILE A N 1
ATOM 4431 C CA . ILE A 1 554 ? 1.074 -0.627 36.480 1.00 96.62 554 ILE A CA 1
ATOM 4432 C C . ILE A 1 554 ? 1.179 -1.840 35.564 1.00 96.62 554 ILE A C 1
ATOM 4434 O O . ILE A 1 554 ? 0.617 -2.905 35.819 1.00 96.62 554 ILE A O 1
ATOM 4438 N N . PHE A 1 555 ? 1.961 -1.682 34.505 1.00 97.00 555 PHE A N 1
ATOM 4439 C CA . PHE A 1 555 ? 2.268 -2.750 33.566 1.00 97.00 555 PHE A CA 1
ATOM 4440 C C . PHE A 1 555 ? 3.671 -2.563 32.990 1.00 97.00 555 PHE A C 1
ATOM 4442 O O . PHE A 1 555 ? 4.374 -1.597 33.296 1.00 97.00 555 PHE A O 1
ATOM 4449 N N . SER A 1 556 ? 4.109 -3.513 32.169 1.00 96.81 556 SER A N 1
ATOM 4450 C CA . SER A 1 556 ? 5.447 -3.479 31.589 1.00 96.81 556 SER A CA 1
ATOM 4451 C C . SER A 1 556 ? 5.471 -4.020 30.165 1.00 96.81 556 SER A C 1
ATOM 4453 O O . SER A 1 556 ? 4.510 -4.618 29.674 1.00 96.81 556 SER A O 1
ATOM 4455 N N . THR A 1 557 ? 6.585 -3.756 29.493 1.00 96.94 557 THR A N 1
ATOM 4456 C CA . THR A 1 557 ? 6.930 -4.294 28.176 1.00 96.94 557 THR A CA 1
ATOM 4457 C C . THR A 1 557 ? 7.893 -5.469 28.363 1.00 96.94 557 THR A C 1
ATOM 4459 O O . THR A 1 557 ? 9.039 -5.218 28.745 1.00 96.94 557 THR A O 1
ATOM 4462 N N . PRO A 1 558 ? 7.456 -6.728 28.167 1.00 96.38 558 PRO A N 1
ATOM 4463 C CA . PRO A 1 558 ? 8.346 -7.883 28.183 1.00 96.38 558 PRO A CA 1
ATOM 4464 C C . PRO A 1 558 ? 9.126 -7.994 26.870 1.00 96.38 558 PRO A C 1
ATOM 4466 O O . PRO A 1 558 ? 8.551 -7.808 25.798 1.00 96.38 558 PRO A O 1
ATOM 4469 N N . PHE A 1 559 ? 10.404 -8.362 26.959 1.00 94.06 559 PHE A N 1
ATOM 4470 C CA . PHE A 1 559 ? 11.280 -8.588 25.794 1.00 94.06 559 PHE A CA 1
ATOM 4471 C C . PHE A 1 559 ? 11.635 -10.071 25.574 1.00 94.06 559 PHE A C 1
ATOM 4473 O O . PHE A 1 559 ? 12.323 -10.420 24.620 1.00 94.06 559 PHE A O 1
ATOM 4480 N N . ASP A 1 560 ? 11.155 -10.960 26.445 1.00 94.50 560 ASP A N 1
ATOM 4481 C CA . ASP A 1 560 ? 11.403 -12.404 26.411 1.00 94.50 560 ASP A CA 1
ATOM 4482 C C . ASP A 1 560 ? 10.265 -13.178 27.105 1.00 94.50 560 ASP A C 1
ATOM 4484 O O . ASP A 1 560 ? 9.371 -12.581 27.713 1.00 94.50 560 ASP A O 1
ATOM 4488 N N . PHE A 1 561 ? 10.254 -14.510 26.977 1.00 95.69 561 PHE A N 1
ATOM 4489 C CA . PHE A 1 561 ? 9.186 -15.350 27.534 1.00 95.69 561 PHE A CA 1
ATOM 4490 C C .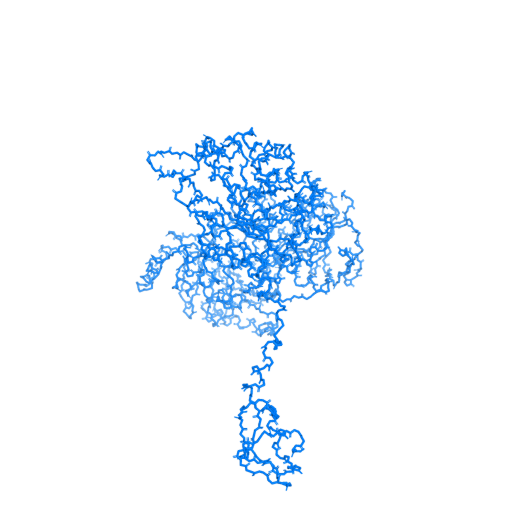 PHE A 1 561 ? 9.204 -15.369 29.067 1.00 95.69 561 PHE A C 1
ATOM 4492 O O . PHE A 1 561 ? 8.145 -15.323 29.690 1.00 95.69 561 PHE A O 1
ATOM 4499 N N . GLU A 1 562 ? 10.388 -15.370 29.674 1.00 95.81 562 GLU A N 1
ATOM 4500 C CA . GLU A 1 562 ? 10.594 -15.340 31.120 1.00 95.81 562 GLU A CA 1
ATOM 4501 C C . GLU A 1 562 ? 9.998 -14.071 31.748 1.00 95.81 562 GLU A C 1
ATOM 4503 O O . GLU A 1 562 ? 9.373 -14.122 32.808 1.00 95.81 562 GLU A O 1
ATOM 4508 N N . SER A 1 563 ? 10.129 -12.938 31.062 1.00 95.81 563 SER A N 1
ATOM 4509 C CA . SER A 1 563 ? 9.539 -11.655 31.429 1.00 95.81 563 SER A CA 1
ATOM 4510 C C . SER A 1 563 ? 8.017 -11.689 31.318 1.00 95.81 563 SER A C 1
ATOM 4512 O O . SER A 1 563 ? 7.335 -11.113 32.165 1.00 95.81 563 SER A O 1
ATOM 4514 N N . VAL A 1 564 ? 7.453 -12.388 30.323 1.00 97.19 564 VAL A N 1
ATOM 4515 C CA . VAL A 1 564 ? 5.996 -12.602 30.243 1.00 97.19 564 VAL A CA 1
ATOM 4516 C C . VAL A 1 564 ? 5.509 -13.430 31.431 1.00 97.19 564 VAL A C 1
ATOM 4518 O O . VAL A 1 564 ? 4.560 -13.013 32.094 1.00 97.19 564 VAL A O 1
ATOM 4521 N N . ASP A 1 565 ? 6.172 -14.549 31.732 1.00 97.38 565 ASP A N 1
ATOM 4522 C CA . ASP A 1 565 ? 5.820 -15.433 32.851 1.00 97.38 565 ASP A CA 1
ATOM 4523 C C . ASP A 1 565 ? 5.924 -14.714 34.204 1.00 97.38 565 ASP A C 1
ATOM 4525 O O . ASP A 1 565 ? 5.049 -14.848 35.067 1.00 97.38 565 ASP A O 1
ATOM 4529 N N . PHE A 1 566 ? 6.964 -13.897 34.382 1.00 97.50 566 PHE A N 1
ATOM 4530 C CA . PHE A 1 566 ? 7.122 -13.057 35.562 1.00 97.50 566 PHE A CA 1
ATOM 4531 C C . PHE A 1 566 ? 5.968 -12.056 35.695 1.00 97.50 566 PHE A C 1
ATOM 4533 O O . PHE A 1 566 ? 5.332 -12.005 36.749 1.00 97.50 566 PHE A O 1
ATOM 4540 N N . LEU A 1 567 ? 5.635 -11.311 34.637 1.00 97.25 567 LEU A N 1
ATOM 4541 C CA . LEU A 1 567 ? 4.524 -10.353 34.657 1.00 97.25 567 LEU A CA 1
ATOM 4542 C C . LEU A 1 567 ? 3.163 -11.037 34.878 1.00 97.25 567 LEU A C 1
ATOM 4544 O O . LEU A 1 567 ? 2.320 -10.503 35.603 1.00 97.25 567 LEU A O 1
ATOM 4548 N N . GLU A 1 568 ? 2.955 -12.241 34.338 1.00 97.56 568 GLU A N 1
ATOM 4549 C CA . GLU A 1 568 ? 1.762 -13.044 34.634 1.00 97.56 568 GLU A CA 1
ATOM 4550 C C . GLU A 1 568 ? 1.687 -13.385 36.128 1.00 97.56 568 GLU A C 1
ATOM 4552 O O . GLU A 1 568 ? 0.624 -13.240 36.735 1.00 97.56 568 GLU A O 1
ATOM 4557 N N . SER A 1 569 ? 2.815 -13.760 36.748 1.00 97.19 569 SER A N 1
ATOM 4558 C CA . SER A 1 569 ? 2.886 -14.059 38.187 1.00 97.19 569 SER A CA 1
ATOM 4559 C C . SER A 1 569 ? 2.561 -12.852 39.075 1.00 97.19 569 SER A C 1
ATOM 4561 O O . SER A 1 569 ? 2.049 -13.019 40.183 1.00 97.19 569 SER A O 1
ATOM 4563 N N . LEU A 1 570 ? 2.805 -11.635 38.576 1.00 96.19 570 LEU A N 1
ATOM 4564 C CA . LEU A 1 570 ? 2.423 -10.393 39.244 1.00 96.19 570 LEU A CA 1
ATOM 4565 C C . LEU A 1 570 ? 0.945 -10.049 39.051 1.00 96.19 570 LEU A C 1
ATOM 4567 O O . LEU A 1 570 ? 0.443 -9.172 39.752 1.00 96.19 570 LEU A O 1
ATOM 4571 N N . GLY A 1 571 ? 0.239 -10.701 38.123 1.00 93.56 571 GLY A N 1
ATOM 4572 C CA . GLY A 1 571 ? -1.149 -10.392 37.797 1.00 93.56 571 GLY A CA 1
ATOM 4573 C C . GLY A 1 571 ? -1.299 -8.986 37.219 1.00 93.56 571 GLY A C 1
ATOM 4574 O O . GLY A 1 571 ? -2.034 -8.177 37.782 1.00 93.56 571 GLY A O 1
ATOM 4575 N N . VAL A 1 572 ? -0.542 -8.662 36.166 1.00 95.44 572 VAL A N 1
ATOM 4576 C CA . VAL A 1 572 ? -0.732 -7.417 35.391 1.00 95.44 572 VAL A CA 1
ATOM 4577 C C . VAL A 1 572 ? -2.062 -7.434 34.642 1.00 95.44 572 VAL A C 1
ATOM 4579 O O . VAL A 1 572 ? -2.511 -8.514 34.266 1.00 95.44 572 VAL A O 1
ATOM 4582 N N . ASP A 1 573 ? -2.675 -6.278 34.394 1.00 94.50 573 ASP A N 1
ATOM 4583 C CA . ASP A 1 573 ? -3.969 -6.201 33.696 1.00 94.50 573 ASP A CA 1
ATOM 4584 C C . ASP A 1 573 ? -3.840 -6.010 32.177 1.00 94.50 573 ASP A C 1
ATOM 4586 O O . ASP A 1 573 ? -4.813 -6.208 31.451 1.00 94.50 573 ASP A O 1
ATOM 4590 N N . LEU A 1 574 ? -2.650 -5.668 31.671 1.00 96.19 574 LEU A N 1
ATOM 4591 C CA . LEU A 1 574 ? -2.371 -5.542 30.240 1.00 96.19 574 LEU A CA 1
ATOM 4592 C C . LEU A 1 574 ? -0.892 -5.783 29.903 1.00 96.19 574 LEU A C 1
ATOM 4594 O O . LEU A 1 574 ? -0.027 -5.760 30.779 1.00 96.19 574 LEU A O 1
ATOM 4598 N N . TYR A 1 575 ? -0.612 -5.923 28.607 1.00 97.75 575 TYR A N 1
ATOM 4599 C CA . TYR A 1 575 ? 0.740 -5.996 28.058 1.00 97.75 575 TYR A CA 1
ATOM 4600 C C . TYR A 1 575 ? 0.998 -4.916 27.014 1.00 97.75 575 TYR A C 1
ATOM 4602 O O . TYR A 1 575 ? 0.119 -4.562 26.228 1.00 97.75 575 TYR A O 1
ATOM 4610 N N . LYS A 1 576 ? 2.247 -4.454 26.953 1.00 97.81 576 LYS A N 1
ATOM 4611 C CA . LYS A 1 576 ? 2.774 -3.673 25.833 1.00 97.81 576 LYS A CA 1
ATOM 4612 C C . LYS A 1 576 ? 3.781 -4.503 25.055 1.00 97.81 576 LYS A C 1
ATOM 4614 O O . LYS A 1 576 ? 4.660 -5.101 25.656 1.00 97.81 576 LYS A O 1
ATOM 4619 N N . VAL A 1 577 ? 3.685 -4.491 23.731 1.00 97.81 577 VAL A N 1
ATOM 4620 C CA . VAL A 1 577 ? 4.739 -4.974 22.830 1.00 97.81 577 VAL A CA 1
ATOM 4621 C C . VAL A 1 577 ? 5.412 -3.765 22.183 1.00 97.81 577 VAL A C 1
ATOM 4623 O O . VAL A 1 577 ? 4.738 -2.875 21.652 1.00 97.81 577 VAL A O 1
ATOM 4626 N N . ALA A 1 578 ? 6.740 -3.709 22.273 1.00 95.69 578 ALA A N 1
ATOM 4627 C CA . ALA A 1 578 ? 7.537 -2.630 21.702 1.00 95.69 578 ALA A CA 1
ATOM 4628 C C . ALA A 1 578 ? 7.572 -2.689 20.167 1.00 95.69 578 ALA A C 1
ATOM 4630 O O . ALA A 1 578 ? 7.359 -3.744 19.575 1.00 95.69 578 ALA A O 1
ATOM 4631 N N . SER A 1 579 ? 7.917 -1.570 19.520 1.00 94.56 579 SER A N 1
ATOM 4632 C CA . SER A 1 579 ? 8.030 -1.501 18.055 1.00 94.56 579 SER A CA 1
ATOM 4633 C C . SER A 1 579 ? 9.007 -2.536 17.483 1.00 94.56 579 SER A C 1
ATOM 4635 O O . SER A 1 579 ? 8.721 -3.133 16.451 1.00 94.56 579 SER A O 1
ATOM 4637 N N . MET A 1 580 ? 10.140 -2.795 18.154 1.00 91.12 580 MET A N 1
ATOM 4638 C CA . MET A 1 580 ? 11.108 -3.804 17.693 1.00 91.12 580 MET A CA 1
ATOM 4639 C C . MET A 1 580 ? 10.562 -5.235 17.750 1.00 91.12 580 MET A C 1
ATOM 4641 O O . MET A 1 580 ? 10.934 -6.065 16.926 1.00 91.12 580 MET A O 1
ATOM 4645 N N . ASP A 1 581 ? 9.651 -5.512 18.683 1.00 94.81 581 ASP A N 1
ATOM 4646 C CA . ASP A 1 581 ? 9.051 -6.830 18.871 1.00 94.81 581 ASP A CA 1
ATOM 4647 C C . ASP A 1 581 ? 7.766 -7.019 18.064 1.00 94.81 581 ASP A C 1
ATOM 4649 O O . ASP A 1 581 ? 7.190 -8.105 18.087 1.00 94.81 581 ASP A O 1
ATOM 4653 N N . LEU A 1 582 ? 7.336 -6.023 17.279 1.00 94.75 582 LEU A N 1
ATOM 4654 C CA . LEU A 1 582 ? 6.192 -6.170 16.375 1.00 94.75 582 LEU A CA 1
ATOM 4655 C C . LEU A 1 582 ? 6.397 -7.328 15.380 1.00 94.75 582 LEU A C 1
ATOM 4657 O O . LEU A 1 582 ? 5.455 -8.039 15.039 1.00 94.75 582 LEU A O 1
ATOM 4661 N N . VAL A 1 583 ? 7.640 -7.548 14.943 1.00 89.81 583 VAL A N 1
ATOM 4662 C CA . VAL A 1 583 ? 8.020 -8.672 14.069 1.00 89.81 583 VAL A CA 1
ATOM 4663 C C . VAL A 1 583 ? 8.294 -9.968 14.839 1.00 89.81 583 VAL A C 1
ATOM 4665 O O . VAL A 1 583 ? 8.426 -11.035 14.235 1.00 89.81 583 VAL A O 1
ATOM 4668 N N . ASN A 1 584 ? 8.362 -9.915 16.171 1.00 94.31 584 ASN A N 1
ATOM 4669 C CA . ASN A 1 584 ? 8.605 -11.063 17.040 1.00 94.31 584 ASN A CA 1
ATOM 4670 C C . ASN A 1 584 ? 7.300 -11.842 17.275 1.00 94.31 584 ASN A C 1
ATOM 4672 O O . ASN A 1 584 ? 6.764 -11.941 18.381 1.00 94.31 584 ASN A O 1
ATOM 4676 N N . LEU A 1 585 ? 6.773 -12.417 16.190 1.00 96.00 585 LEU A N 1
ATOM 4677 C CA . LEU A 1 585 ? 5.524 -13.178 16.186 1.00 96.00 585 LEU A CA 1
ATOM 4678 C C . LEU A 1 585 ? 5.466 -14.291 17.258 1.00 96.00 585 LEU A C 1
ATOM 4680 O O . LEU A 1 585 ? 4.393 -14.487 17.836 1.00 96.00 585 LEU A O 1
ATOM 4684 N N . PRO A 1 586 ? 6.558 -15.024 17.577 1.00 96.69 586 PRO A N 1
ATOM 4685 C CA . PRO A 1 586 ? 6.556 -15.980 18.685 1.00 96.69 586 PRO A CA 1
ATOM 4686 C C . PRO A 1 586 ? 6.243 -15.342 20.046 1.00 96.69 586 PRO A C 1
ATOM 4688 O O . PRO A 1 586 ? 5.394 -15.874 20.767 1.00 96.69 586 PRO A O 1
ATOM 4691 N N . LEU A 1 587 ? 6.868 -14.205 20.374 1.00 96.94 587 LEU A N 1
ATOM 4692 C CA . LEU A 1 587 ? 6.615 -13.457 21.611 1.00 96.94 587 LEU A CA 1
ATOM 4693 C C . LEU A 1 587 ? 5.189 -12.914 21.653 1.00 96.94 587 LEU A C 1
ATOM 4695 O O . LEU A 1 587 ? 4.471 -13.149 22.624 1.00 96.94 587 LEU A O 1
ATOM 4699 N N . ILE A 1 588 ? 4.736 -12.296 20.563 1.00 98.00 588 ILE A N 1
ATOM 4700 C CA . ILE A 1 588 ? 3.364 -11.788 20.435 1.00 98.00 588 ILE A CA 1
ATOM 4701 C C . ILE A 1 588 ? 2.343 -12.902 20.670 1.00 98.00 588 ILE A C 1
ATOM 4703 O O . ILE A 1 588 ? 1.380 -12.722 21.413 1.00 98.00 588 ILE A O 1
ATOM 4707 N N . LYS A 1 589 ? 2.557 -14.087 20.086 1.00 97.06 589 LYS A N 1
ATOM 4708 C CA . LYS A 1 589 ? 1.680 -15.244 20.299 1.00 97.06 589 LYS A CA 1
ATOM 4709 C C . LYS A 1 589 ? 1.674 -15.710 21.751 1.00 97.06 589 LYS A C 1
ATOM 4711 O O . LYS A 1 589 ? 0.644 -16.185 22.226 1.00 97.06 589 LYS A O 1
ATOM 4716 N N . TYR A 1 590 ? 2.821 -15.645 22.424 1.00 97.75 590 TYR A N 1
ATOM 4717 C CA . TYR A 1 590 ? 2.960 -16.034 23.823 1.00 97.75 590 TYR A CA 1
ATOM 4718 C C . TYR A 1 590 ? 2.179 -15.080 24.731 1.00 97.75 590 TYR A C 1
ATOM 4720 O O . TYR A 1 590 ? 1.312 -15.530 25.477 1.00 97.75 590 TYR A O 1
ATOM 4728 N N . VAL A 1 591 ? 2.368 -13.770 24.547 1.00 97.88 591 VAL A N 1
ATOM 4729 C CA . VAL A 1 591 ? 1.592 -12.718 25.222 1.00 97.88 591 VAL A CA 1
ATOM 4730 C C . VAL A 1 591 ? 0.097 -12.865 24.931 1.00 97.88 591 VAL A C 1
ATOM 4732 O O . VAL A 1 591 ? -0.718 -12.835 25.848 1.00 97.88 591 VAL A O 1
ATOM 4735 N N . ALA A 1 592 ? -0.294 -13.107 23.679 1.00 97.25 592 ALA A N 1
ATOM 4736 C CA . ALA A 1 592 ? -1.699 -13.224 23.294 1.00 97.25 592 ALA A CA 1
ATOM 4737 C C . ALA A 1 592 ? -2.451 -14.364 23.990 1.00 97.25 592 ALA A C 1
ATOM 4739 O O . ALA A 1 592 ? -3.647 -14.227 24.245 1.00 97.25 592 ALA A O 1
ATOM 4740 N N . LYS A 1 593 ? -1.767 -15.451 24.368 1.00 96.69 593 LYS A N 1
ATOM 4741 C CA . LYS A 1 593 ? -2.376 -16.572 25.104 1.00 96.69 593 LYS A CA 1
ATOM 4742 C C . LYS A 1 593 ? -2.783 -16.232 26.538 1.00 96.69 593 LYS A C 1
ATOM 4744 O O . LYS A 1 593 ? -3.615 -16.946 27.088 1.00 96.69 593 LYS A O 1
ATOM 4749 N N . THR A 1 594 ? -2.245 -15.160 27.121 1.00 95.81 594 THR A N 1
ATOM 4750 C CA . THR A 1 594 ? -2.691 -14.648 28.433 1.00 95.81 594 THR A CA 1
ATOM 4751 C C . THR A 1 594 ? -4.124 -14.105 28.376 1.00 95.81 594 THR A C 1
ATOM 4753 O O . THR A 1 594 ? -4.783 -13.970 29.403 1.00 95.81 594 THR A O 1
ATOM 4756 N N . ASN A 1 595 ? -4.624 -13.812 27.165 1.00 95.00 595 ASN A N 1
ATOM 4757 C CA . ASN A 1 595 ? -5.940 -13.235 26.888 1.00 95.00 595 ASN A CA 1
ATOM 4758 C C . ASN A 1 595 ? -6.192 -11.862 27.548 1.00 95.00 595 ASN A C 1
ATOM 4760 O O . ASN A 1 595 ? -7.336 -11.414 27.650 1.00 95.00 595 ASN A O 1
ATOM 4764 N N . LYS A 1 596 ? -5.127 -11.181 27.983 1.00 95.81 596 LYS A N 1
ATOM 4765 C CA . LYS A 1 596 ? -5.175 -9.809 28.500 1.00 95.81 596 LYS A CA 1
ATOM 4766 C C . LYS A 1 596 ? -5.074 -8.788 27.361 1.00 95.81 596 LYS A C 1
ATOM 4768 O O . LYS A 1 596 ? -4.523 -9.123 26.309 1.00 95.81 596 LYS A O 1
ATOM 4773 N N . PRO A 1 597 ? -5.591 -7.559 27.532 1.00 97.25 597 PRO A N 1
ATOM 4774 C CA . PRO A 1 597 ? -5.408 -6.480 26.568 1.00 97.25 597 PRO A CA 1
ATOM 4775 C C . PRO A 1 597 ? -3.944 -6.277 26.160 1.00 97.25 597 PRO A C 1
ATOM 4777 O O . PRO A 1 597 ? -3.046 -6.305 27.003 1.00 97.25 597 PRO A O 1
ATOM 4780 N N . ILE A 1 598 ? -3.717 -6.047 24.866 1.00 98.12 598 ILE A N 1
ATOM 4781 C CA . ILE A 1 598 ? -2.392 -5.804 24.289 1.00 98.12 598 ILE A CA 1
ATOM 4782 C C . ILE A 1 598 ? -2.364 -4.426 23.643 1.00 98.12 598 ILE A C 1
ATOM 4784 O O . ILE A 1 598 ? -3.195 -4.105 22.798 1.00 98.12 598 ILE A O 1
ATOM 4788 N N . ILE A 1 599 ? -1.363 -3.631 23.992 1.00 98.44 599 ILE A N 1
ATOM 4789 C CA . ILE A 1 599 ? -0.994 -2.421 23.264 1.00 98.44 599 ILE A CA 1
ATOM 4790 C C . ILE A 1 599 ? 0.208 -2.770 22.379 1.00 98.44 599 ILE A C 1
ATOM 4792 O O . ILE A 1 599 ? 1.232 -3.218 22.888 1.00 98.44 599 ILE A O 1
ATOM 4796 N N . LEU A 1 600 ? 0.105 -2.580 21.064 1.00 97.88 600 LEU A N 1
ATOM 4797 C CA . LEU A 1 600 ? 1.200 -2.791 20.110 1.00 97.88 600 LEU A CA 1
ATOM 4798 C C . LEU A 1 600 ? 1.729 -1.444 19.616 1.00 97.88 600 LEU A C 1
ATOM 4800 O O . LEU A 1 600 ? 0.971 -0.687 19.014 1.00 97.88 600 LEU A O 1
ATOM 4804 N N . SER A 1 601 ? 3.016 -1.144 19.801 1.00 98.00 601 SER A N 1
ATOM 4805 C CA . SER A 1 601 ? 3.629 -0.026 19.064 1.00 98.00 601 SER A CA 1
ATOM 4806 C C . SER A 1 601 ? 3.986 -0.447 17.638 1.00 98.00 601 SER A C 1
ATOM 4808 O O . SER A 1 601 ? 4.472 -1.553 17.419 1.00 98.00 601 SER A O 1
ATOM 4810 N N . THR A 1 602 ? 3.771 0.445 16.671 1.00 97.19 602 THR A N 1
ATOM 4811 C CA . THR A 1 602 ? 3.915 0.146 15.236 1.00 97.19 602 THR A CA 1
ATOM 4812 C C . THR A 1 602 ? 5.045 0.923 14.555 1.00 97.19 602 THR A C 1
ATOM 4814 O O . THR A 1 602 ? 4.970 1.206 13.361 1.00 97.19 602 THR A O 1
ATOM 4817 N N . GLY A 1 603 ? 6.085 1.309 15.299 1.00 91.19 603 GLY A N 1
ATOM 4818 C CA . GLY A 1 603 ? 7.276 1.919 14.701 1.00 91.19 603 GLY A CA 1
ATOM 4819 C C . GLY A 1 603 ? 8.056 0.912 13.853 1.00 91.19 603 GLY A C 1
ATOM 4820 O O . GLY A 1 603 ? 7.972 -0.290 14.090 1.00 91.19 603 GLY A O 1
ATOM 4821 N N . MET A 1 604 ? 8.820 1.398 12.867 1.00 88.56 604 MET A N 1
ATOM 4822 C CA . MET A 1 604 ? 9.610 0.570 11.930 1.00 88.56 604 MET A CA 1
ATOM 4823 C C . MET A 1 604 ? 8.777 -0.398 11.064 1.00 88.56 604 MET A C 1
ATOM 4825 O O . MET A 1 604 ? 9.325 -1.329 10.475 1.00 88.56 604 MET A O 1
ATOM 4829 N N . ALA A 1 605 ? 7.461 -0.189 10.969 1.00 81.44 605 ALA A N 1
ATOM 4830 C CA . ALA A 1 605 ? 6.534 -1.133 10.357 1.00 81.44 605 ALA A CA 1
ATOM 4831 C C . ALA A 1 605 ? 5.693 -0.509 9.239 1.00 81.44 605 ALA A C 1
ATOM 4833 O O . ALA A 1 605 ? 5.373 0.678 9.257 1.00 81.44 605 ALA A O 1
ATOM 4834 N N . ASN A 1 606 ? 5.288 -1.345 8.281 1.00 81.81 606 ASN A N 1
ATOM 4835 C CA . ASN A 1 606 ? 4.239 -1.025 7.313 1.00 81.81 606 ASN A CA 1
ATOM 4836 C C . ASN A 1 606 ? 2.939 -1.775 7.669 1.00 81.81 606 ASN A C 1
ATOM 4838 O O . ASN A 1 606 ? 2.918 -2.599 8.585 1.00 81.81 606 ASN A O 1
ATOM 4842 N N . LEU A 1 607 ? 1.854 -1.515 6.930 1.00 84.19 607 LEU A N 1
ATOM 4843 C CA . LEU A 1 607 ? 0.544 -2.129 7.194 1.00 84.19 607 LEU A CA 1
ATOM 4844 C C . LEU A 1 607 ? 0.568 -3.665 7.171 1.00 84.19 607 LEU A C 1
ATOM 4846 O O . LEU A 1 607 ? -0.086 -4.277 8.009 1.00 84.19 607 LEU A O 1
ATOM 4850 N N . GLY A 1 608 ? 1.342 -4.284 6.273 1.00 73.75 608 GLY A N 1
ATOM 4851 C CA . GLY A 1 608 ? 1.447 -5.744 6.192 1.00 73.75 608 GLY A CA 1
ATOM 4852 C C . GLY A 1 608 ? 2.119 -6.351 7.425 1.00 73.75 608 GLY A C 1
ATOM 4853 O O . GLY A 1 608 ? 1.648 -7.343 7.965 1.00 73.75 608 GLY A O 1
ATOM 4854 N N . THR A 1 609 ? 3.165 -5.705 7.949 1.00 81.50 609 THR A N 1
ATOM 4855 C CA . THR A 1 609 ? 3.820 -6.145 9.194 1.00 81.50 609 THR A CA 1
ATOM 4856 C C . THR A 1 609 ? 2.881 -6.060 10.402 1.00 81.50 609 THR A C 1
ATOM 4858 O O . THR A 1 609 ? 2.899 -6.927 11.273 1.00 81.50 609 THR A O 1
ATOM 4861 N N . ILE A 1 610 ? 2.038 -5.025 10.456 1.00 91.06 610 ILE A N 1
ATOM 4862 C CA . ILE A 1 610 ? 1.023 -4.880 11.508 1.00 91.06 610 ILE A CA 1
ATOM 4863 C C . ILE A 1 610 ? -0.049 -5.970 11.363 1.00 91.06 610 ILE A C 1
ATOM 4865 O O . ILE A 1 610 ? -0.462 -6.563 12.359 1.00 91.06 610 ILE A O 1
ATOM 4869 N N . GLU A 1 611 ? -0.470 -6.268 10.131 1.00 89.62 611 GLU A N 1
ATOM 4870 C CA . GLU A 1 611 ? -1.424 -7.340 9.829 1.00 89.62 611 GLU A CA 1
ATOM 4871 C C . GLU A 1 611 ? -0.906 -8.714 10.283 1.00 89.62 611 GLU A C 1
ATOM 4873 O O . GLU A 1 611 ? -1.659 -9.462 10.908 1.00 89.62 611 GLU A O 1
ATOM 4878 N N . ASP A 1 612 ? 0.378 -9.021 10.072 1.00 83.62 612 ASP A N 1
ATOM 4879 C CA . ASP A 1 612 ? 0.998 -10.266 10.547 1.00 83.62 612 ASP A CA 1
ATOM 4880 C C . ASP A 1 612 ? 0.898 -10.411 12.078 1.00 83.62 612 ASP A C 1
ATOM 4882 O O . ASP A 1 612 ? 0.485 -11.459 12.594 1.00 83.62 612 ASP A O 1
ATOM 4886 N N . ALA A 1 613 ? 1.231 -9.347 12.817 1.00 91.62 613 ALA A N 1
ATOM 4887 C CA . ALA A 1 613 ? 1.151 -9.313 14.277 1.00 91.62 613 ALA A CA 1
ATOM 4888 C C . ALA A 1 613 ? -0.291 -9.504 14.774 1.00 91.62 613 ALA A C 1
ATOM 4890 O O . ALA A 1 613 ? -0.554 -10.352 15.636 1.00 91.62 613 ALA A O 1
ATOM 4891 N N . LEU A 1 614 ? -1.241 -8.765 14.196 1.00 94.31 614 LEU A N 1
ATOM 4892 C CA . LEU A 1 614 ? -2.661 -8.887 14.519 1.00 94.31 614 LEU A CA 1
ATOM 4893 C C . LEU A 1 614 ? -3.186 -10.293 14.200 1.00 94.31 614 LEU A C 1
ATOM 4895 O O . LEU A 1 614 ? -3.837 -10.912 15.042 1.00 94.31 614 LEU A O 1
ATOM 4899 N N . GLY A 1 615 ? -2.840 -10.854 13.041 1.00 88.75 615 GLY A N 1
ATOM 4900 C CA . GLY A 1 615 ? -3.233 -12.206 12.650 1.00 88.75 615 GLY A CA 1
ATOM 4901 C C . GLY A 1 615 ? -2.799 -13.260 13.672 1.00 88.75 615 GLY A C 1
ATOM 4902 O O . GLY A 1 615 ? -3.578 -14.154 14.025 1.00 88.75 615 GLY A O 1
ATOM 4903 N N . VAL A 1 616 ? -1.588 -13.125 14.222 1.00 91.19 616 VAL A N 1
ATOM 4904 C CA . VAL A 1 616 ? -1.069 -14.009 15.274 1.00 91.19 616 VAL A CA 1
ATOM 4905 C C . VAL A 1 616 ? -1.835 -13.857 16.588 1.00 91.19 616 VAL A C 1
ATOM 4907 O O . VAL A 1 616 ? -2.212 -14.882 17.168 1.00 91.19 616 VAL A O 1
ATOM 4910 N N . ILE A 1 617 ? -2.116 -12.630 17.034 1.00 94.88 617 ILE A N 1
ATOM 4911 C CA . ILE A 1 617 ? -2.892 -12.371 18.260 1.00 94.88 617 ILE A CA 1
ATOM 4912 C C . ILE A 1 617 ? -4.296 -12.963 18.141 1.00 94.88 617 ILE A C 1
ATOM 4914 O O . ILE A 1 617 ? -4.733 -13.745 18.990 1.00 94.88 617 ILE A O 1
ATOM 4918 N N . ALA A 1 618 ? -4.961 -12.674 17.027 1.00 88.94 618 ALA A N 1
ATOM 4919 C CA . ALA A 1 618 ? -6.278 -13.192 16.711 1.00 88.94 618 ALA A CA 1
ATOM 4920 C C . ALA A 1 618 ? -6.292 -14.731 16.660 1.00 88.94 618 ALA A C 1
ATOM 4922 O O . ALA A 1 618 ? -7.218 -15.374 17.156 1.00 88.94 618 ALA A O 1
ATOM 4923 N N . SER A 1 619 ? -5.234 -15.359 16.130 1.00 86.81 619 SER A N 1
ATOM 4924 C CA . SER A 1 619 ? -5.102 -16.824 16.101 1.00 86.81 619 SER A CA 1
ATOM 4925 C C . SER A 1 619 ? -4.967 -17.468 17.488 1.00 86.81 619 SER A C 1
ATOM 4927 O O . SER A 1 619 ? -5.257 -18.659 17.637 1.00 86.81 619 SER A O 1
ATOM 4929 N N . ALA A 1 620 ? -4.528 -16.702 18.493 1.00 91.31 620 ALA A N 1
ATOM 4930 C CA . ALA A 1 620 ? -4.473 -17.124 19.890 1.00 91.31 620 ALA A CA 1
ATOM 4931 C C . ALA A 1 620 ? -5.812 -16.925 20.628 1.00 91.31 620 ALA A C 1
ATOM 4933 O O . ALA A 1 620 ? -5.939 -17.376 21.763 1.00 91.31 620 ALA A O 1
ATOM 4934 N N . GLY A 1 621 ? -6.811 -16.311 19.980 1.00 90.31 621 GLY A N 1
ATOM 4935 C CA . GLY A 1 621 ? -8.146 -16.077 20.534 1.00 90.31 621 GLY A CA 1
ATOM 4936 C C . GLY A 1 621 ? -8.301 -14.762 21.300 1.00 90.31 621 GLY A C 1
ATOM 4937 O O . GLY A 1 621 ? -9.346 -14.552 21.908 1.00 90.31 621 GLY A O 1
ATOM 4938 N N . ASN A 1 622 ? -7.299 -13.880 21.266 1.00 94.56 622 ASN A N 1
ATOM 4939 C CA . ASN A 1 622 ? -7.351 -12.588 21.942 1.00 94.56 622 ASN A CA 1
ATOM 4940 C C . ASN A 1 622 ? -7.786 -11.490 20.960 1.00 94.56 622 ASN A C 1
ATOM 4942 O O . ASN A 1 622 ? -7.167 -11.304 19.918 1.00 94.56 622 ASN A O 1
ATOM 4946 N N . LEU A 1 623 ? -8.861 -10.775 21.290 1.00 93.88 623 LEU A N 1
ATOM 4947 C CA . LEU A 1 623 ? -9.440 -9.711 20.457 1.00 93.88 623 LEU A CA 1
ATOM 4948 C C . LEU A 1 623 ? -9.270 -8.312 21.067 1.00 93.88 623 LEU A C 1
ATOM 4950 O O . LEU A 1 623 ? -9.773 -7.331 20.520 1.00 93.88 623 LEU A O 1
ATOM 4954 N N . ASN A 1 624 ? -8.586 -8.209 22.208 1.00 95.31 624 ASN A N 1
ATOM 4955 C CA . ASN A 1 624 ? -8.410 -6.964 22.947 1.00 95.31 624 ASN A CA 1
ATOM 4956 C C . ASN A 1 624 ? -7.067 -6.331 22.584 1.00 95.31 624 ASN A C 1
ATOM 4958 O O . ASN A 1 624 ? -6.079 -6.522 23.291 1.00 95.31 624 ASN A O 1
ATOM 4962 N N . VAL A 1 625 ? -7.026 -5.592 21.476 1.00 96.94 625 VAL A N 1
ATOM 4963 C CA . VAL A 1 625 ? -5.794 -4.965 20.979 1.00 96.94 625 VAL A CA 1
ATOM 4964 C C . VAL A 1 625 ? -5.998 -3.475 20.736 1.00 96.94 625 VAL A C 1
ATOM 4966 O O . VAL A 1 625 ? -7.030 -3.069 20.210 1.00 96.94 625 VAL A O 1
ATOM 4969 N N . ALA A 1 626 ? -4.994 -2.675 21.084 1.00 97.94 626 ALA A N 1
ATOM 4970 C CA . ALA A 1 626 ? -4.845 -1.295 20.639 1.00 97.94 626 ALA A CA 1
ATOM 4971 C C . ALA A 1 626 ? -3.504 -1.116 19.916 1.00 97.94 626 ALA A C 1
ATOM 4973 O O . ALA A 1 626 ? -2.512 -1.758 20.267 1.00 97.94 626 ALA A O 1
ATOM 4974 N N . LEU A 1 627 ? -3.461 -0.223 18.929 1.00 98.31 627 LEU A N 1
ATOM 4975 C CA . LEU A 1 627 ? -2.225 0.142 18.229 1.00 98.31 627 LEU A CA 1
ATOM 4976 C C . LEU A 1 627 ? -1.736 1.504 18.701 1.00 98.31 627 LEU A C 1
ATOM 4978 O O . LEU A 1 627 ? -2.537 2.411 18.894 1.00 98.31 627 LEU A O 1
ATOM 4982 N N . LEU A 1 628 ? -0.427 1.689 18.811 1.00 98.50 628 LEU A N 1
ATOM 4983 C CA . LEU A 1 628 ? 0.183 3.006 18.928 1.00 98.50 628 LEU A CA 1
ATOM 4984 C C . LEU A 1 628 ? 1.020 3.275 17.688 1.00 98.50 628 LEU A C 1
ATOM 4986 O O . LEU A 1 628 ? 2.032 2.607 17.466 1.00 98.50 628 LEU A O 1
ATOM 4990 N N . HIS A 1 629 ? 0.625 4.295 16.927 1.00 98.19 629 HIS A N 1
ATOM 4991 C CA . HIS A 1 629 ? 1.517 4.874 15.931 1.00 98.19 629 HIS A CA 1
ATOM 4992 C C . HIS A 1 629 ? 2.791 5.370 16.620 1.00 98.19 629 HIS A C 1
ATOM 4994 O O . HIS A 1 629 ? 2.743 5.826 17.765 1.00 98.19 629 HIS A O 1
ATOM 5000 N N . CYS A 1 630 ? 3.934 5.244 15.957 1.00 94.62 630 CYS A N 1
ATOM 5001 C CA . CYS A 1 630 ? 5.224 5.535 16.564 1.00 94.62 630 CYS A CA 1
ATOM 5002 C C . CYS A 1 630 ? 6.288 5.789 15.493 1.00 94.62 630 CYS A C 1
ATOM 5004 O O . CYS A 1 630 ? 6.364 5.056 14.508 1.00 94.62 630 CYS A O 1
ATOM 5006 N N . ASN A 1 631 ? 7.152 6.775 15.731 1.00 88.06 631 ASN A N 1
ATOM 5007 C CA . ASN A 1 631 ? 8.460 6.858 15.093 1.00 88.06 631 ASN A CA 1
ATOM 5008 C C . ASN A 1 631 ? 9.523 6.480 16.140 1.00 88.06 631 ASN A C 1
ATOM 5010 O O . ASN A 1 631 ? 9.598 7.103 17.198 1.00 88.06 631 ASN A O 1
ATOM 5014 N N . SER A 1 632 ? 10.297 5.423 15.879 1.00 85.19 632 SER A N 1
ATOM 5015 C CA . SER A 1 632 ? 11.256 4.832 16.830 1.00 85.19 632 SER A CA 1
ATOM 5016 C C . SER A 1 632 ? 12.661 5.440 16.734 1.00 85.19 632 SER A C 1
ATOM 5018 O O . SER A 1 632 ? 13.656 4.738 16.887 1.00 85.19 632 SER A O 1
ATOM 5020 N N . THR A 1 633 ? 12.738 6.744 16.477 1.00 72.00 633 THR A N 1
ATOM 5021 C CA . THR A 1 633 ? 13.943 7.568 16.639 1.00 72.00 633 THR A CA 1
ATOM 5022 C C . THR A 1 633 ? 13.870 8.345 17.952 1.00 72.00 633 THR A C 1
ATOM 5024 O O . THR A 1 633 ? 12.806 8.854 18.306 1.00 72.00 633 THR A O 1
ATOM 5027 N N . TYR A 1 634 ? 14.995 8.467 18.656 1.00 77.75 634 TYR A N 1
ATOM 5028 C CA . TYR A 1 634 ? 15.065 9.026 20.007 1.00 77.75 634 TYR A CA 1
ATOM 5029 C C . TYR A 1 634 ? 16.082 10.181 20.033 1.00 77.75 634 TYR A C 1
ATOM 5031 O O . TYR A 1 634 ? 17.280 9.917 20.096 1.00 77.75 634 TYR A O 1
ATOM 5039 N N . PRO A 1 635 ? 15.656 11.457 19.953 1.00 81.19 635 PRO A N 1
ATOM 5040 C CA . PRO A 1 635 ? 14.287 11.952 19.788 1.00 81.19 635 PRO A CA 1
ATOM 5041 C C . PRO A 1 635 ? 13.798 11.890 18.330 1.00 81.19 635 PRO A C 1
ATOM 5043 O O . PRO A 1 635 ? 14.590 11.914 17.389 1.00 81.19 635 PRO A O 1
ATOM 5046 N N . ALA A 1 636 ? 12.479 11.872 18.140 1.00 78.00 636 ALA A N 1
ATOM 5047 C CA . ALA A 1 636 ? 11.866 11.959 16.817 1.00 78.00 636 ALA A CA 1
ATOM 5048 C C . ALA A 1 636 ? 11.655 13.414 16.380 1.00 78.00 636 ALA A C 1
ATOM 5050 O O . ALA A 1 636 ? 11.143 14.237 17.150 1.00 78.00 636 ALA A O 1
ATOM 5051 N N . ALA A 1 637 ? 12.025 13.720 15.133 1.00 79.50 637 ALA A N 1
ATOM 5052 C CA . ALA A 1 637 ? 11.725 15.002 14.507 1.00 79.50 637 ALA A CA 1
ATOM 5053 C C . ALA A 1 637 ? 10.208 15.152 14.328 1.00 79.50 637 ALA A C 1
ATOM 5055 O O . ALA A 1 637 ? 9.510 14.186 14.016 1.00 79.50 637 ALA A O 1
ATOM 5056 N N . GLN A 1 638 ? 9.677 16.355 14.555 1.00 87.12 638 GLN A N 1
ATOM 5057 C CA . GLN A 1 638 ? 8.227 16.576 14.537 1.00 87.12 638 GLN A CA 1
ATOM 5058 C C . GLN A 1 638 ? 7.632 16.329 13.144 1.00 87.12 638 GLN A C 1
ATOM 5060 O O . GLN A 1 638 ? 6.502 15.849 13.043 1.00 87.12 638 GLN A O 1
ATOM 5065 N N . GLU A 1 639 ? 8.394 16.621 12.087 1.00 84.12 639 GLU A N 1
ATOM 5066 C CA . GLU A 1 639 ? 7.994 16.430 10.692 1.00 84.12 639 GLU A CA 1
ATOM 5067 C C . GLU A 1 639 ? 7.875 14.938 10.335 1.00 84.12 639 GLU A C 1
ATOM 5069 O O . GLU A 1 639 ? 6.948 14.540 9.628 1.00 84.12 639 GLU A O 1
ATOM 5074 N N . ASP A 1 640 ? 8.730 14.096 10.922 1.00 83.19 640 ASP A N 1
ATOM 5075 C CA . ASP A 1 640 ? 8.779 12.652 10.665 1.00 83.19 640 ASP A CA 1
ATOM 5076 C C . ASP A 1 640 ? 7.731 11.858 11.460 1.00 83.19 640 ASP A C 1
ATOM 5078 O O . ASP A 1 640 ? 7.593 10.642 11.299 1.00 83.19 640 ASP A O 1
ATOM 5082 N N . MET A 1 641 ? 6.982 12.514 12.353 1.00 89.19 641 MET A N 1
ATOM 5083 C CA . MET A 1 641 ? 5.989 11.832 13.184 1.00 89.19 641 MET A CA 1
ATOM 5084 C C . MET A 1 641 ? 4.759 11.380 12.397 1.00 89.19 641 MET A C 1
ATOM 5086 O O . MET A 1 641 ? 4.075 10.478 12.865 1.00 89.19 641 MET A O 1
ATOM 5090 N N . ASN A 1 642 ? 4.449 11.982 11.240 1.00 93.00 642 ASN A N 1
ATOM 5091 C CA . ASN A 1 642 ? 3.326 11.608 10.364 1.00 93.00 642 ASN A CA 1
ATOM 5092 C C . ASN A 1 642 ? 2.026 11.241 11.123 1.00 93.00 642 ASN A C 1
ATOM 5094 O O . ASN A 1 642 ? 1.516 10.122 11.048 1.00 93.00 642 ASN A O 1
ATOM 5098 N N . ILE A 1 643 ? 1.479 12.187 11.890 1.00 97.00 643 ILE A N 1
ATOM 5099 C CA . ILE A 1 643 ? 0.362 11.927 12.817 1.00 97.00 643 ILE A CA 1
ATOM 5100 C C . ILE A 1 643 ? -0.928 11.465 12.117 1.00 97.00 643 ILE A C 1
ATOM 5102 O O . ILE A 1 643 ? -1.728 10.743 12.711 1.00 97.00 643 ILE A O 1
ATOM 5106 N N . ASN A 1 644 ? -1.090 11.748 10.821 1.00 95.56 644 ASN A N 1
ATOM 5107 C CA . ASN A 1 644 ? -2.195 11.211 10.022 1.00 95.56 644 ASN A CA 1
ATOM 5108 C C . ASN A 1 644 ? -2.195 9.677 9.911 1.00 95.56 644 ASN A C 1
ATOM 5110 O O . ASN A 1 644 ? -3.257 9.102 9.666 1.00 95.56 644 ASN A O 1
ATOM 5114 N N . ALA A 1 645 ? -1.068 9.002 10.155 1.00 94.88 645 ALA A N 1
ATOM 5115 C CA . ALA A 1 645 ? -1.011 7.543 10.204 1.00 94.88 645 ALA A CA 1
ATOM 5116 C C . ALA A 1 645 ? -1.978 6.949 11.245 1.00 94.88 645 ALA A C 1
ATOM 5118 O O . ALA A 1 645 ? -2.530 5.877 11.011 1.00 94.88 645 ALA A O 1
ATOM 5119 N N . ILE A 1 646 ? -2.282 7.668 12.336 1.00 97.12 646 ILE A N 1
ATOM 5120 C CA . ILE A 1 646 ? -3.303 7.262 13.318 1.00 97.12 646 ILE A CA 1
ATOM 5121 C C . ILE A 1 646 ? -4.661 7.058 12.632 1.00 97.12 646 ILE A C 1
ATOM 5123 O O . ILE A 1 646 ? -5.318 6.039 12.844 1.00 97.12 646 ILE A O 1
ATOM 5127 N N . ASN A 1 647 ? -5.064 7.983 11.755 1.00 94.50 647 ASN A N 1
ATOM 5128 C CA . ASN A 1 647 ? -6.321 7.880 11.010 1.00 94.50 647 ASN A CA 1
ATOM 5129 C C . ASN A 1 647 ? -6.308 6.699 10.035 1.00 94.50 647 ASN A C 1
ATOM 5131 O O . ASN A 1 647 ? -7.322 6.016 9.890 1.00 94.50 647 ASN A O 1
ATOM 5135 N N . THR A 1 648 ? -5.172 6.443 9.385 1.00 93.50 648 THR A N 1
ATOM 5136 C CA . THR A 1 648 ? -4.998 5.277 8.510 1.00 93.50 648 THR A CA 1
ATOM 5137 C C . THR A 1 648 ? -5.159 3.980 9.296 1.00 93.50 648 THR A C 1
ATOM 5139 O O . THR A 1 648 ? -5.986 3.153 8.929 1.00 93.50 648 THR A O 1
ATOM 5142 N N . LEU A 1 649 ? -4.463 3.826 10.427 1.00 95.06 649 LEU A N 1
ATOM 5143 C CA . LEU A 1 649 ? -4.557 2.634 11.275 1.00 95.06 649 LEU A CA 1
ATOM 5144 C C . LEU A 1 649 ? -5.986 2.408 11.794 1.00 95.06 649 LEU A C 1
ATOM 5146 O O . LEU A 1 649 ? -6.476 1.279 11.756 1.00 95.06 649 LEU A O 1
ATOM 5150 N N . LYS A 1 650 ? -6.689 3.477 12.199 1.00 91.94 650 LYS A N 1
ATOM 5151 C CA . LYS A 1 650 ? -8.106 3.401 12.596 1.00 91.94 650 LYS A CA 1
ATOM 5152 C C . LYS A 1 650 ? -8.989 2.884 11.465 1.00 91.94 650 LYS A C 1
ATOM 5154 O O . LYS A 1 650 ? -9.811 2.002 11.693 1.00 91.94 650 LYS A O 1
ATOM 5159 N N . LYS A 1 651 ? -8.814 3.407 10.247 1.00 89.88 651 LYS A N 1
ATOM 5160 C CA . LYS A 1 651 ? -9.586 2.989 9.065 1.00 89.88 651 LYS A CA 1
ATOM 5161 C C . LYS A 1 651 ? -9.277 1.552 8.644 1.00 89.88 651 LYS A C 1
ATOM 5163 O O . LYS A 1 651 ? -10.198 0.829 8.281 1.00 89.88 651 LYS A O 1
ATOM 5168 N N . CYS A 1 652 ? -8.006 1.153 8.682 1.00 86.06 652 CYS A N 1
ATOM 5169 C CA . CYS A 1 652 ? -7.558 -0.164 8.234 1.00 86.06 652 CYS A CA 1
ATOM 5170 C C . CYS A 1 652 ? -7.975 -1.280 9.195 1.00 86.06 652 CYS A C 1
ATOM 5172 O O . CYS A 1 652 ? -8.454 -2.316 8.744 1.00 86.06 652 CYS A O 1
ATOM 5174 N N . PHE A 1 653 ? -7.802 -1.074 10.504 1.00 88.75 653 PHE A N 1
ATOM 5175 C CA . PHE A 1 653 ? -7.936 -2.149 11.492 1.00 88.75 653 PHE A CA 1
ATOM 5176 C C . PHE A 1 653 ? -9.161 -2.015 12.397 1.00 88.75 653 PHE A C 1
ATOM 5178 O O . PHE A 1 653 ? -9.559 -2.997 13.016 1.00 88.75 653 PHE A O 1
ATOM 5185 N N . ASN A 1 654 ? -9.794 -0.836 12.447 1.00 90.19 654 ASN A N 1
ATOM 5186 C CA . ASN A 1 654 ? -11.032 -0.602 13.192 1.00 90.19 654 ASN A CA 1
ATOM 5187 C C . ASN A 1 654 ? -10.935 -1.032 14.682 1.00 90.19 654 ASN A C 1
ATOM 5189 O O . ASN A 1 654 ? -11.824 -1.683 15.235 1.00 90.19 654 ASN A O 1
ATOM 5193 N N . ILE A 1 655 ? -9.832 -0.638 15.319 1.00 94.62 655 ILE A N 1
ATOM 5194 C CA . ILE A 1 655 ? -9.494 -0.840 16.738 1.00 94.62 655 ILE A CA 1
ATOM 5195 C C . ILE A 1 655 ? -9.059 0.484 17.373 1.00 94.62 655 ILE A C 1
ATOM 5197 O O . ILE A 1 655 ? -8.805 1.436 16.629 1.00 94.62 655 ILE A O 1
ATOM 5201 N N . PRO A 1 656 ? -8.946 0.578 18.713 1.00 97.12 656 PRO A N 1
ATOM 5202 C CA . PRO A 1 656 ? -8.364 1.749 19.351 1.00 97.12 656 PRO A CA 1
ATOM 5203 C C . PRO A 1 656 ? -6.950 2.021 18.833 1.00 97.12 656 PRO A C 1
ATOM 5205 O O . PRO A 1 656 ? -6.109 1.117 18.778 1.00 97.12 656 PRO A O 1
ATOM 5208 N N . VAL A 1 657 ? -6.680 3.275 18.473 1.00 97.88 657 VAL A N 1
ATOM 5209 C CA . VAL A 1 657 ? -5.365 3.707 17.993 1.00 97.88 657 VAL A CA 1
ATOM 5210 C C . VAL A 1 657 ? -4.929 4.970 18.710 1.00 97.88 657 VAL A C 1
ATOM 5212 O O . VAL A 1 657 ? -5.655 5.962 18.763 1.00 97.88 657 VAL A O 1
ATOM 5215 N N . GLY A 1 658 ? -3.709 4.935 19.223 1.00 97.88 658 GLY A N 1
ATOM 5216 C CA . GLY A 1 658 ? -3.050 6.037 19.895 1.00 97.88 658 GLY A CA 1
ATOM 5217 C C . GLY A 1 658 ? -1.696 6.403 19.295 1.00 97.88 658 GLY A C 1
ATOM 5218 O O . GLY A 1 658 ? -1.375 6.046 18.160 1.00 97.88 658 GLY A O 1
ATOM 5219 N N . LEU A 1 659 ? -0.894 7.100 20.094 1.00 98.38 659 LEU A N 1
ATOM 5220 C CA . LEU A 1 659 ? 0.469 7.510 19.777 1.00 98.38 659 LEU A CA 1
ATOM 5221 C C . LEU A 1 659 ? 1.431 7.089 20.897 1.00 98.38 659 LEU A C 1
ATOM 5223 O O . LEU A 1 659 ? 1.138 7.294 22.072 1.00 98.38 659 LEU A O 1
ATOM 5227 N N . SER A 1 660 ? 2.590 6.555 20.520 1.00 97.81 660 SER A N 1
ATOM 5228 C CA . SER A 1 660 ? 3.786 6.438 21.362 1.00 97.81 660 SER A CA 1
ATOM 5229 C C . SER A 1 660 ? 4.780 7.496 20.875 1.00 97.81 660 SER A C 1
ATOM 5231 O O . SER A 1 660 ? 5.254 7.429 19.738 1.00 97.81 660 SER A O 1
ATOM 5233 N N . ASP A 1 661 ? 4.981 8.539 21.682 1.00 95.56 661 ASP A N 1
ATOM 5234 C CA . ASP A 1 661 ? 5.600 9.804 21.272 1.00 95.56 661 ASP A CA 1
ATOM 5235 C C . ASP A 1 661 ? 6.998 9.986 21.883 1.00 95.56 661 ASP A C 1
ATOM 5237 O O . ASP A 1 661 ? 7.152 10.082 23.104 1.00 95.56 661 ASP A O 1
ATOM 5241 N N . HIS A 1 662 ? 8.002 10.089 21.007 1.00 90.00 662 HIS A N 1
ATOM 5242 C CA . HIS A 1 662 ? 9.413 10.324 21.341 1.00 90.00 662 HIS A CA 1
ATOM 5243 C C . HIS A 1 662 ? 9.902 11.716 20.902 1.00 90.00 662 HIS A C 1
ATOM 5245 O O . HIS A 1 662 ? 11.106 11.964 20.822 1.00 90.00 662 HIS A O 1
ATOM 5251 N N . SER A 1 663 ? 8.985 12.626 20.561 1.00 87.94 663 SER A N 1
ATOM 5252 C CA . SER A 1 663 ? 9.319 13.988 20.140 1.00 87.94 663 SER A CA 1
ATOM 5253 C C . SER A 1 663 ? 9.524 14.934 21.327 1.00 87.94 663 SER A C 1
ATOM 5255 O O . SER A 1 663 ? 8.989 14.742 22.427 1.00 87.94 663 SER A O 1
ATOM 5257 N N . PHE A 1 664 ? 10.261 16.022 21.101 1.00 86.00 664 PHE A N 1
ATOM 5258 C CA . PHE A 1 664 ? 10.394 17.079 22.100 1.00 86.00 664 PHE A CA 1
ATOM 5259 C C . PHE A 1 664 ? 9.103 17.882 22.285 1.00 86.00 664 PHE A C 1
ATOM 5261 O O . PHE A 1 664 ? 8.480 18.346 21.326 1.00 86.00 664 PHE A O 1
ATOM 5268 N N . GLY A 1 665 ? 8.770 18.134 23.555 1.00 88.81 665 GLY A N 1
ATOM 5269 C CA . GLY A 1 665 ? 7.609 18.930 23.951 1.00 88.81 665 GLY A CA 1
ATOM 5270 C C . GLY A 1 665 ? 6.276 18.252 23.624 1.00 88.81 665 GLY A C 1
ATOM 5271 O O . GLY A 1 665 ? 6.227 17.178 23.041 1.00 88.81 665 GLY A O 1
ATOM 5272 N N . LEU A 1 666 ? 5.164 18.880 24.010 1.00 94.50 666 LEU A N 1
ATOM 5273 C CA . LEU A 1 666 ? 3.829 18.260 23.972 1.00 94.50 666 LEU A CA 1
ATOM 5274 C C . LEU A 1 666 ? 3.060 18.457 22.659 1.00 94.50 666 LEU A C 1
ATOM 5276 O O . LEU A 1 666 ? 1.912 18.019 22.564 1.00 94.50 666 LEU A O 1
ATOM 5280 N N . LEU A 1 667 ? 3.638 19.148 21.671 1.00 95.38 667 LEU A N 1
ATOM 5281 C CA . LEU A 1 667 ? 2.917 19.553 20.462 1.00 95.38 667 LEU A CA 1
ATOM 5282 C C . LEU A 1 667 ? 2.353 18.342 19.715 1.00 95.38 667 LEU A C 1
ATOM 5284 O O . LEU A 1 667 ? 1.153 18.287 19.461 1.00 95.38 667 LEU A O 1
ATOM 5288 N N . VAL A 1 668 ? 3.200 17.354 19.431 1.00 96.44 668 VAL A N 1
ATOM 5289 C CA . VAL A 1 668 ? 2.835 16.163 18.656 1.00 96.44 668 VAL A CA 1
ATOM 5290 C C . VAL A 1 668 ? 1.742 15.357 19.364 1.00 96.44 668 VAL A C 1
ATOM 5292 O O . VAL A 1 668 ? 0.697 15.091 18.774 1.00 96.44 668 VAL A O 1
ATOM 5295 N N . SER A 1 669 ? 1.917 15.066 20.656 1.00 97.31 669 SER A N 1
ATOM 5296 C CA . SER A 1 669 ? 0.878 14.453 21.497 1.00 97.31 669 SER A CA 1
ATOM 5297 C C . SER A 1 669 ? -0.442 15.237 21.502 1.00 97.31 669 SER A C 1
ATOM 5299 O O . SER A 1 669 ? -1.518 14.647 21.436 1.00 97.31 669 SER A O 1
ATOM 5301 N N . THR A 1 670 ? -0.387 16.571 21.547 1.00 96.38 670 THR A N 1
ATOM 5302 C CA . THR A 1 670 ? -1.586 17.428 21.533 1.00 96.38 670 THR A CA 1
ATOM 5303 C C . THR A 1 670 ? -2.311 17.362 20.188 1.00 96.38 670 THR A C 1
ATOM 5305 O O . THR A 1 670 ? -3.540 17.299 20.153 1.00 96.38 670 THR A O 1
ATOM 5308 N N . VAL A 1 671 ? -1.565 17.335 19.081 1.00 96.75 671 VAL A N 1
ATOM 5309 C CA . VAL A 1 671 ? -2.120 17.160 17.731 1.00 96.75 671 VAL A CA 1
ATOM 5310 C C . VAL A 1 671 ? -2.715 15.760 17.566 1.00 96.75 671 VAL A C 1
ATOM 5312 O O . VAL A 1 671 ? -3.808 15.621 17.029 1.00 96.75 671 VAL A O 1
ATOM 5315 N N . ALA A 1 672 ? -2.063 14.720 18.085 1.00 97.12 672 ALA A N 1
ATOM 5316 C CA . ALA A 1 672 ? -2.615 13.367 18.067 1.00 97.12 672 ALA A CA 1
ATOM 5317 C C . ALA A 1 672 ? -3.954 13.287 18.819 1.00 97.12 672 ALA A C 1
ATOM 5319 O O . ALA A 1 672 ? -4.917 12.717 18.307 1.00 97.12 672 ALA A O 1
ATOM 5320 N N . LEU A 1 673 ? -4.060 13.928 19.989 1.00 96.00 673 LEU A N 1
ATOM 5321 C CA . LEU A 1 673 ? -5.327 14.036 20.720 1.00 96.00 673 LEU A CA 1
ATOM 5322 C C . LEU A 1 673 ? -6.412 14.768 19.911 1.00 96.00 673 LEU A C 1
ATOM 5324 O O . LEU A 1 673 ? -7.575 14.370 19.965 1.00 96.00 673 LEU A O 1
ATOM 5328 N N . SER A 1 674 ? -6.063 15.816 19.155 1.00 94.12 674 SER A N 1
ATOM 5329 C CA . SER A 1 674 ? -7.045 16.602 18.391 1.00 94.12 674 SER A CA 1
ATOM 5330 C C . SER A 1 674 ? -7.603 15.864 17.172 1.00 94.12 674 SER A C 1
ATOM 5332 O O . SER A 1 674 ? -8.753 16.097 16.803 1.00 94.12 674 SER A O 1
ATOM 5334 N N . ILE A 1 675 ? -6.833 14.941 16.587 1.00 92.75 675 ILE A N 1
ATOM 5335 C CA . ILE A 1 675 ? -7.301 14.060 15.506 1.00 92.75 675 ILE A CA 1
ATOM 5336 C C . ILE A 1 675 ? -7.928 12.754 16.022 1.00 92.75 675 ILE A C 1
ATOM 5338 O O . ILE A 1 675 ? -8.290 11.887 15.231 1.00 92.75 675 ILE A O 1
ATOM 5342 N N . GLY A 1 676 ? -8.079 12.622 17.344 1.00 91.25 676 GLY A N 1
ATOM 5343 C CA . GLY A 1 676 ? -8.823 11.540 17.977 1.00 91.25 676 GLY A CA 1
ATOM 5344 C C . GLY A 1 676 ? -7.992 10.335 18.408 1.00 91.25 676 GLY A C 1
ATOM 5345 O O . GLY A 1 676 ? -8.531 9.238 18.403 1.00 91.25 676 GLY A O 1
ATOM 5346 N N . ALA A 1 677 ? -6.715 10.479 18.768 1.00 96.06 677 ALA A N 1
ATOM 5347 C CA . ALA A 1 677 ? -5.945 9.390 19.381 1.00 96.06 677 ALA A CA 1
ATOM 5348 C C . ALA A 1 677 ? -6.594 8.887 20.690 1.00 96.06 677 ALA A C 1
ATOM 5350 O O . ALA A 1 677 ? -6.911 9.681 21.576 1.00 96.06 677 ALA A O 1
ATOM 5351 N N . ASP A 1 678 ? -6.750 7.567 20.829 1.00 96.31 678 ASP A N 1
ATOM 5352 C CA . ASP A 1 678 ? -7.394 6.926 21.989 1.00 96.31 678 ASP A CA 1
ATOM 5353 C C . ASP A 1 678 ? -6.428 6.707 23.162 1.00 96.31 678 ASP A C 1
ATOM 5355 O O . ASP A 1 678 ? -6.851 6.549 24.306 1.00 96.31 678 ASP A O 1
ATOM 5359 N N . ILE A 1 679 ? -5.124 6.675 22.883 1.00 97.81 679 ILE A N 1
ATOM 5360 C CA . ILE A 1 679 ? -4.057 6.436 23.859 1.00 97.81 679 ILE A CA 1
ATOM 5361 C C . ILE A 1 679 ? -2.893 7.377 23.541 1.00 97.81 679 ILE A C 1
ATOM 5363 O O . ILE A 1 679 ? -2.558 7.558 22.373 1.00 97.81 679 ILE A O 1
ATOM 5367 N N . ILE A 1 680 ? -2.255 7.953 24.556 1.00 98.19 680 ILE A N 1
ATOM 5368 C CA . ILE A 1 680 ? -0.967 8.637 24.411 1.00 98.19 680 ILE A CA 1
ATOM 5369 C C . ILE A 1 680 ? 0.017 8.034 25.407 1.00 98.19 680 ILE A C 1
ATOM 5371 O O . ILE A 1 680 ? -0.245 8.002 26.608 1.00 98.19 680 ILE A O 1
ATOM 5375 N N . GLU A 1 681 ? 1.160 7.593 24.904 1.00 98.38 681 GLU A N 1
ATOM 5376 C CA . GLU A 1 681 ? 2.296 7.135 25.693 1.00 98.38 681 GLU A CA 1
ATOM 5377 C C . GLU A 1 681 ? 3.477 8.080 25.484 1.00 98.38 681 GLU A C 1
ATOM 5379 O O . GLU A 1 681 ? 3.836 8.393 24.347 1.00 98.38 681 GLU A O 1
ATOM 5384 N N . ARG A 1 682 ? 4.083 8.526 26.587 1.00 96.75 682 ARG A N 1
ATOM 5385 C CA . ARG A 1 682 ? 5.310 9.329 26.587 1.00 96.75 682 ARG A CA 1
ATOM 5386 C C . ARG A 1 682 ? 6.245 8.861 27.682 1.00 96.75 682 ARG A C 1
ATOM 5388 O O . ARG A 1 682 ? 5.779 8.564 28.783 1.00 96.75 682 ARG A O 1
ATOM 5395 N N . HIS A 1 683 ? 7.548 8.894 27.408 1.00 95.56 683 HIS A N 1
ATOM 5396 C CA . HIS A 1 683 ? 8.547 8.691 28.453 1.00 95.56 683 HIS A CA 1
ATOM 5397 C C . HIS A 1 683 ? 8.362 9.716 29.580 1.00 95.56 683 HIS A C 1
ATOM 5399 O O . HIS A 1 683 ? 7.962 10.855 29.329 1.00 95.56 683 HIS A O 1
ATOM 5405 N N . PHE A 1 684 ? 8.623 9.313 30.819 1.00 97.50 684 PHE A N 1
ATOM 5406 C CA . PHE A 1 684 ? 8.335 10.077 32.026 1.00 97.50 684 PHE A CA 1
ATOM 5407 C C . PHE A 1 684 ? 9.535 10.088 32.970 1.00 97.50 684 PHE A C 1
ATOM 5409 O O . PHE A 1 684 ? 10.124 9.047 33.262 1.00 97.50 684 PHE A O 1
ATOM 5416 N N . THR A 1 685 ? 9.890 11.271 33.464 1.00 96.00 685 THR A N 1
ATOM 5417 C CA . THR A 1 685 ? 11.025 11.480 34.369 1.00 96.00 685 THR A CA 1
ATOM 5418 C C . THR A 1 685 ? 10.666 12.470 35.476 1.00 96.00 685 THR A C 1
ATOM 5420 O O . THR A 1 685 ? 9.753 13.278 35.326 1.00 96.00 685 THR A O 1
ATOM 5423 N N . LEU A 1 686 ? 11.409 12.449 36.586 1.00 93.94 686 LEU A N 1
ATOM 5424 C CA . LEU A 1 686 ? 11.352 13.511 37.601 1.00 93.94 686 LEU A CA 1
ATOM 5425 C C . LEU A 1 686 ? 12.085 14.779 37.149 1.00 93.94 686 LEU A C 1
ATOM 5427 O O . LEU A 1 686 ? 11.742 15.872 37.588 1.00 93.94 686 LEU A O 1
ATOM 5431 N N . SER A 1 687 ? 13.113 14.612 36.317 1.00 90.38 687 SER A N 1
ATOM 5432 C CA . SER A 1 687 ? 13.945 15.684 35.777 1.00 90.38 687 SER A CA 1
ATOM 5433 C C . SER A 1 687 ? 14.590 15.231 34.471 1.00 90.38 687 SER A C 1
ATOM 5435 O O . SER A 1 687 ? 15.124 14.121 34.399 1.00 90.38 687 SER A O 1
ATOM 5437 N N . LYS A 1 688 ? 14.572 16.081 33.443 1.00 86.56 688 LYS A N 1
ATOM 5438 C CA . LYS A 1 688 ? 15.308 15.855 32.184 1.00 86.56 688 LYS A CA 1
ATOM 5439 C C . LYS A 1 688 ? 16.824 15.961 32.352 1.00 86.56 688 LYS A C 1
ATOM 5441 O O . LYS A 1 688 ? 17.561 15.561 31.462 1.00 86.56 688 LYS A O 1
ATOM 5446 N N . ALA A 1 689 ? 17.284 16.513 33.478 1.00 82.50 689 ALA A N 1
ATOM 5447 C CA . ALA A 1 689 ? 18.702 16.683 33.787 1.00 82.50 689 ALA A CA 1
ATOM 5448 C C . ALA A 1 689 ? 19.355 15.435 34.410 1.00 82.50 689 ALA A C 1
ATOM 5450 O O . ALA A 1 689 ? 20.534 15.483 34.750 1.00 82.50 689 ALA A O 1
ATOM 5451 N N . PHE A 1 690 ? 18.602 14.354 34.630 1.00 83.44 690 PHE A N 1
ATOM 5452 C CA . PHE A 1 690 ? 19.176 13.090 35.090 1.00 83.44 690 PHE A CA 1
ATOM 5453 C C . PHE A 1 690 ? 19.934 12.381 33.966 1.00 83.44 690 PHE A C 1
ATOM 5455 O O . PHE A 1 690 ? 19.568 12.478 32.798 1.00 83.44 690 PHE A O 1
ATOM 5462 N N . GLU A 1 691 ? 20.995 11.669 34.341 1.00 75.19 691 GLU A N 1
ATOM 5463 C CA . GLU A 1 691 ? 21.792 10.854 33.425 1.00 75.19 691 GLU A CA 1
ATOM 5464 C C . GLU A 1 691 ? 21.022 9.603 33.001 1.00 75.19 691 GLU A C 1
ATOM 5466 O O . GLU A 1 691 ? 20.386 8.952 33.827 1.00 75.19 691 GLU A O 1
ATOM 5471 N N . GLY A 1 692 ? 21.103 9.255 31.719 1.00 72.62 692 GLY A N 1
ATOM 5472 C CA . GLY A 1 692 ? 20.456 8.085 31.128 1.00 72.62 692 GLY A CA 1
ATOM 5473 C C . GLY A 1 692 ? 19.898 8.393 29.734 1.00 72.62 692 GLY A C 1
ATOM 5474 O O . GLY A 1 692 ? 19.687 9.562 29.405 1.00 72.62 692 GLY A O 1
ATOM 5475 N N . PRO A 1 693 ? 19.653 7.359 28.913 1.00 72.81 693 PRO A N 1
ATOM 5476 C CA . PRO A 1 693 ? 19.401 7.525 27.478 1.00 72.81 693 PRO A CA 1
ATOM 5477 C C . PRO A 1 693 ? 18.092 8.273 27.176 1.00 72.81 693 PRO A C 1
ATOM 5479 O O . PRO A 1 693 ? 18.025 9.077 26.250 1.00 72.81 693 PRO A O 1
ATOM 5482 N N . ASP A 1 694 ? 17.063 8.072 28.004 1.00 80.38 694 ASP A N 1
ATOM 5483 C CA . ASP A 1 694 ? 15.709 8.556 27.716 1.00 80.38 694 ASP A CA 1
ATOM 5484 C C . ASP A 1 694 ? 15.314 9.815 28.509 1.00 80.38 694 ASP A C 1
ATOM 5486 O O . ASP A 1 694 ? 14.268 10.416 28.242 1.00 80.38 694 ASP A O 1
ATOM 5490 N N . HIS A 1 695 ? 16.110 10.265 29.486 1.00 83.38 695 HIS A N 1
ATOM 5491 C CA . HIS A 1 695 ? 15.705 11.373 30.363 1.00 83.38 695 HIS A CA 1
ATOM 5492 C C . HIS A 1 695 ? 15.488 12.682 29.597 1.00 83.38 695 HIS A C 1
ATOM 5494 O O . HIS A 1 695 ? 14.511 13.382 29.863 1.00 83.38 695 HIS A O 1
ATOM 5500 N N . ILE A 1 696 ? 16.341 12.993 28.616 1.00 79.19 696 ILE A N 1
ATOM 5501 C CA . ILE A 1 696 ? 16.308 14.272 27.891 1.00 79.19 696 ILE A CA 1
ATOM 5502 C C . ILE A 1 696 ? 15.026 14.472 27.063 1.00 79.19 696 ILE A C 1
ATOM 5504 O O . ILE A 1 696 ? 14.534 15.597 26.946 1.00 79.19 696 ILE A O 1
ATOM 5508 N N . LEU A 1 697 ? 14.457 13.389 26.520 1.00 80.69 697 LEU A N 1
ATOM 5509 C CA . LEU A 1 697 ? 13.228 13.406 25.711 1.00 80.69 697 LEU A CA 1
ATOM 5510 C C . LEU A 1 697 ? 11.952 13.172 26.542 1.00 80.69 697 LEU A C 1
ATOM 5512 O O . LEU A 1 697 ? 10.842 13.451 26.078 1.00 80.69 697 LEU A O 1
ATOM 5516 N N . SER A 1 698 ? 12.102 12.678 27.774 1.00 89.62 698 SER A N 1
ATOM 5517 C CA . SER A 1 698 ? 11.002 12.357 28.688 1.00 89.62 698 SER A CA 1
ATOM 5518 C C . SER A 1 698 ? 10.221 13.589 29.137 1.00 89.62 698 SER A C 1
ATOM 5520 O O . SER A 1 698 ? 10.766 14.676 29.272 1.00 89.62 698 SER A O 1
ATOM 5522 N N . SER A 1 699 ? 8.938 13.424 29.442 1.00 95.38 699 SER A N 1
ATOM 5523 C CA . SER A 1 699 ? 8.109 14.456 30.059 1.00 95.38 699 SER A CA 1
ATOM 5524 C C . SER A 1 699 ? 8.292 14.511 31.572 1.00 95.38 699 SER A C 1
ATOM 5526 O O . SER A 1 699 ? 8.285 13.486 32.251 1.00 95.38 699 SER A O 1
ATOM 5528 N N . GLU A 1 700 ? 8.389 15.726 32.101 1.00 96.50 700 GLU A N 1
ATOM 5529 C CA . GLU A 1 700 ? 8.387 15.986 33.544 1.00 96.50 700 GLU A CA 1
ATOM 5530 C C . GLU A 1 700 ? 6.952 16.038 34.112 1.00 96.50 700 GLU A C 1
ATOM 5532 O O . GLU A 1 700 ? 5.984 16.150 33.345 1.00 96.50 700 GLU A O 1
ATOM 5537 N N . PRO A 1 701 ? 6.759 16.005 35.450 1.00 97.25 701 PRO A N 1
ATOM 5538 C CA . PRO A 1 701 ? 5.428 15.969 36.066 1.00 97.25 701 PRO A CA 1
ATOM 5539 C C . PRO A 1 701 ? 4.492 17.099 35.623 1.00 97.25 701 PRO A C 1
ATOM 5541 O O . PRO A 1 701 ? 3.300 16.872 35.410 1.00 97.25 701 PRO A O 1
ATOM 5544 N N . ASP A 1 702 ? 5.010 18.312 35.426 1.00 96.69 702 ASP A N 1
ATOM 5545 C CA . ASP A 1 702 ? 4.198 19.447 34.984 1.00 96.69 702 ASP A CA 1
ATOM 5546 C C . ASP A 1 702 ? 3.760 19.334 33.518 1.00 96.69 702 ASP A C 1
ATOM 5548 O O . ASP A 1 702 ? 2.645 19.737 33.177 1.00 96.69 702 ASP A O 1
ATOM 5552 N N . GLU A 1 703 ? 4.600 18.771 32.647 1.00 96.56 703 GLU A N 1
ATOM 5553 C CA . GLU A 1 703 ? 4.247 18.504 31.250 1.00 96.56 703 GLU A CA 1
ATOM 5554 C C . GLU A 1 703 ? 3.194 17.396 31.168 1.00 96.56 703 GLU A C 1
ATOM 5556 O O . GLU A 1 703 ? 2.162 17.562 30.513 1.00 96.56 703 GLU A O 1
ATOM 5561 N N . MET A 1 704 ? 3.398 16.305 31.910 1.00 97.56 704 MET A N 1
ATOM 5562 C CA . MET A 1 704 ? 2.447 15.198 31.966 1.00 97.56 704 MET A CA 1
ATOM 5563 C C . MET A 1 704 ? 1.086 15.651 32.522 1.00 97.56 704 MET A C 1
ATOM 5565 O O . MET A 1 704 ? 0.045 15.326 31.951 1.00 97.56 704 MET A O 1
ATOM 5569 N N . ARG A 1 705 ? 1.062 16.502 33.560 1.00 97.81 705 ARG A N 1
ATOM 5570 C CA . ARG A 1 705 ? -0.186 17.073 34.101 1.00 97.81 705 ARG A CA 1
ATOM 5571 C C . ARG A 1 705 ? -0.945 17.907 33.060 1.00 97.81 705 ARG A C 1
ATOM 5573 O O . ARG A 1 705 ? -2.173 17.833 32.992 1.00 97.81 705 ARG A O 1
ATOM 5580 N N . ARG A 1 706 ? -0.243 18.685 32.224 1.00 97.62 706 ARG A N 1
ATOM 5581 C CA . ARG A 1 706 ? -0.867 19.444 31.119 1.00 97.62 706 ARG A CA 1
ATOM 5582 C C . ARG A 1 706 ? -1.442 18.519 30.052 1.00 97.62 706 ARG A C 1
ATOM 5584 O O . ARG A 1 706 ? -2.539 18.781 29.554 1.00 97.62 706 ARG A O 1
ATOM 5591 N N . LEU A 1 707 ? -0.734 17.443 29.718 1.00 97.25 707 LEU A N 1
ATOM 5592 C CA . LEU A 1 707 ? -1.204 16.449 28.757 1.00 97.25 707 LEU A CA 1
ATOM 5593 C C . LEU A 1 707 ? -2.473 15.746 29.259 1.00 97.25 707 LEU A C 1
ATOM 5595 O O . LEU A 1 707 ? -3.464 15.668 28.530 1.00 97.25 707 LEU A O 1
ATOM 5599 N N . VAL A 1 708 ? -2.493 15.339 30.531 1.00 97.31 708 VAL A N 1
ATOM 5600 C CA . VAL A 1 708 ? -3.684 14.776 31.183 1.00 97.31 708 VAL A CA 1
ATOM 5601 C C . VAL A 1 708 ? -4.843 15.770 31.128 1.00 97.31 708 VAL A C 1
ATOM 5603 O O . VAL A 1 708 ? -5.910 15.423 30.624 1.00 97.31 708 VAL A O 1
ATOM 5606 N N . ALA A 1 709 ? -4.648 17.021 31.556 1.00 96.38 709 ALA A N 1
ATOM 5607 C CA . ALA A 1 709 ? -5.699 18.043 31.515 1.00 96.38 709 ALA A CA 1
ATOM 5608 C C . ALA A 1 709 ? -6.251 18.272 30.093 1.00 96.38 709 ALA A C 1
ATOM 5610 O O . ALA A 1 709 ? -7.466 18.394 29.900 1.00 96.38 709 ALA A O 1
ATOM 5611 N N . THR A 1 710 ? -5.372 18.258 29.089 1.00 95.75 710 THR A N 1
ATOM 5612 C CA . THR A 1 710 ? -5.750 18.357 27.673 1.00 95.75 710 THR A CA 1
ATOM 5613 C C . THR A 1 710 ? -6.610 17.163 27.260 1.00 95.75 710 THR A C 1
ATOM 5615 O O . THR A 1 710 ? -7.708 17.355 26.744 1.00 95.75 710 THR A O 1
ATOM 5618 N N . SER A 1 711 ? -6.197 15.933 27.584 1.00 95.00 711 SER A N 1
ATOM 5619 C CA . SER A 1 711 ? -6.963 14.716 27.264 1.00 95.00 711 SER A CA 1
ATOM 5620 C C . SER A 1 711 ? -8.388 14.719 27.840 1.00 95.00 711 SER A C 1
ATOM 5622 O O . SER A 1 711 ? -9.311 14.193 27.222 1.00 95.00 711 SER A O 1
ATOM 5624 N N . ARG A 1 712 ? -8.603 15.339 29.011 1.00 93.69 712 ARG A N 1
ATOM 5625 C CA . ARG A 1 712 ? -9.922 15.400 29.669 1.00 93.69 712 ARG A CA 1
ATOM 5626 C C . ARG A 1 712 ? -10.834 16.491 29.115 1.00 93.69 712 ARG A C 1
ATOM 5628 O O . ARG A 1 712 ? -12.046 16.424 29.299 1.00 93.69 712 ARG A O 1
ATOM 5635 N N . THR A 1 713 ? -10.278 17.490 28.436 1.00 92.50 713 THR A N 1
ATOM 5636 C CA . THR A 1 713 ? -11.033 18.646 27.925 1.00 92.50 713 THR A CA 1
ATOM 5637 C C . THR A 1 713 ? -11.198 18.627 26.407 1.00 92.50 713 THR A C 1
ATOM 5639 O O . THR A 1 713 ? -12.191 19.159 25.907 1.00 92.50 713 THR A O 1
ATOM 5642 N N . ILE A 1 714 ? -10.297 17.960 25.673 1.00 91.38 714 ILE A N 1
ATOM 5643 C CA . ILE A 1 714 ? -10.208 18.009 24.206 1.00 91.38 714 ILE A CA 1
ATOM 5644 C C . ILE A 1 714 ? -11.523 17.657 23.505 1.00 91.38 714 ILE A C 1
ATOM 5646 O O . ILE A 1 714 ? -11.931 18.357 22.585 1.00 91.38 714 ILE A O 1
ATOM 5650 N N . LYS A 1 715 ? -12.260 16.652 23.990 1.00 85.12 715 LYS A N 1
ATOM 5651 C CA . LYS A 1 715 ? -13.551 16.260 23.405 1.00 85.12 715 LYS A CA 1
ATOM 5652 C C . LYS A 1 715 ? -14.587 17.388 23.466 1.00 85.12 715 LYS A C 1
ATOM 5654 O O . LYS A 1 715 ? -15.326 17.612 22.512 1.00 85.12 715 LYS A O 1
ATOM 5659 N N . GLY A 1 716 ? -14.621 18.125 24.578 1.00 84.00 716 GLY A N 1
ATOM 5660 C CA . GLY A 1 716 ? -15.498 19.287 24.730 1.00 84.00 716 GLY A CA 1
ATOM 5661 C C . GLY A 1 716 ? -15.116 20.434 23.792 1.00 84.00 716 GLY A C 1
ATOM 5662 O O . GLY A 1 716 ? -15.998 21.143 23.313 1.00 84.00 716 GLY A O 1
ATOM 5663 N N . VAL A 1 717 ? -13.819 20.579 23.501 1.00 88.44 717 VAL A N 1
ATOM 5664 C CA . VAL A 1 717 ? -13.294 21.569 22.550 1.00 88.44 717 VAL A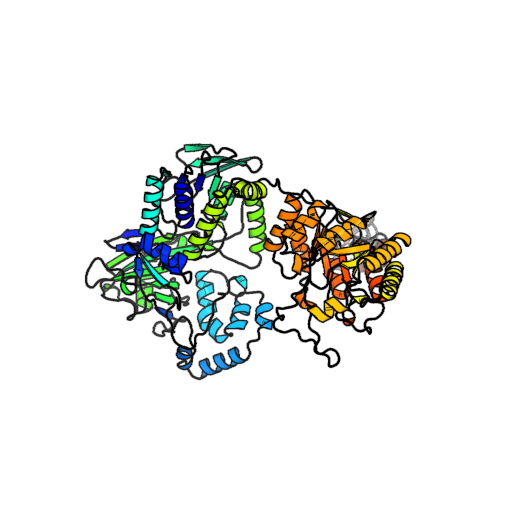 CA 1
ATOM 5665 C C . VAL A 1 717 ? -13.644 21.196 21.107 1.00 88.44 717 VAL A C 1
ATOM 5667 O O . VAL A 1 717 ? -14.091 22.059 20.357 1.00 88.44 717 VAL A O 1
ATOM 5670 N N . LEU A 1 718 ? -13.486 19.923 20.728 1.00 86.75 718 LEU A N 1
ATOM 5671 C CA . LEU A 1 718 ? -13.802 19.428 19.382 1.00 86.75 718 LEU A CA 1
ATOM 5672 C C . LEU A 1 718 ? -15.307 19.517 19.067 1.00 86.75 718 LEU A C 1
ATOM 5674 O O . LEU A 1 718 ? -15.693 19.883 17.956 1.00 86.75 718 LEU A O 1
ATOM 5678 N N . GLY A 1 719 ? -16.169 19.250 20.052 1.00 84.31 719 GLY A N 1
ATOM 5679 C CA . GLY A 1 719 ? -17.619 19.355 19.896 1.00 84.31 719 GLY A CA 1
ATOM 5680 C C . GLY A 1 719 ? -18.207 18.311 18.937 1.00 84.31 719 GLY A C 1
ATOM 5681 O O . GLY A 1 719 ? -17.665 17.226 18.772 1.00 84.31 719 GLY A O 1
ATOM 5682 N N . ASP A 1 720 ? -19.354 18.628 18.328 1.00 80.06 720 ASP A N 1
ATOM 5683 C CA . ASP A 1 720 ? -20.106 17.723 17.442 1.00 80.06 720 ASP A CA 1
ATOM 5684 C C . ASP A 1 720 ? -19.930 18.030 15.943 1.00 80.06 720 ASP A C 1
ATOM 5686 O O . ASP A 1 720 ? -20.630 17.464 15.108 1.00 80.06 720 ASP A O 1
ATOM 5690 N N . GLY A 1 721 ? -19.050 18.972 15.590 1.00 85.00 721 GLY A N 1
ATOM 5691 C CA . GLY A 1 721 ? -18.797 19.386 14.203 1.00 85.00 721 GLY A CA 1
ATOM 5692 C C . GLY A 1 721 ? -19.942 20.148 13.515 1.00 85.00 721 GLY A C 1
ATOM 5693 O O . GLY A 1 721 ? -19.763 20.650 12.405 1.00 85.00 721 GLY A O 1
ATOM 5694 N N . VAL A 1 722 ? -21.112 20.303 14.146 1.00 80.38 722 VAL A N 1
ATOM 5695 C CA . VAL A 1 722 ? -22.268 20.972 13.532 1.00 80.38 722 VAL A CA 1
ATOM 5696 C C . VAL A 1 722 ? -22.188 22.482 13.756 1.00 80.38 722 VAL A C 1
ATOM 5698 O O . VAL A 1 722 ? -22.390 22.984 14.868 1.00 80.38 722 VAL A O 1
ATOM 5701 N N . LYS A 1 723 ? -21.965 23.246 12.680 1.00 83.06 723 LYS A N 1
ATOM 5702 C CA . LYS A 1 723 ? -21.961 24.713 12.743 1.00 83.06 723 LYS A CA 1
ATOM 5703 C C . LYS A 1 723 ? -23.371 25.250 12.995 1.00 83.06 723 LYS A C 1
ATOM 5705 O O . LYS A 1 723 ? -24.229 25.254 12.117 1.00 83.06 723 LYS A O 1
ATOM 5710 N N . ARG A 1 724 ? -23.582 25.767 14.204 1.00 81.75 724 ARG A N 1
ATOM 5711 C CA . ARG A 1 724 ? -24.798 26.468 14.631 1.00 81.75 724 ARG A CA 1
ATOM 5712 C C . ARG A 1 724 ? -24.458 27.555 15.643 1.00 81.75 724 ARG A C 1
ATOM 5714 O O . ARG A 1 724 ? -23.434 27.447 16.317 1.00 81.75 724 ARG A O 1
ATOM 5721 N N . ALA A 1 725 ? -25.310 28.573 15.746 1.00 76.31 725 ALA A N 1
ATOM 5722 C CA . ALA A 1 725 ? -25.218 29.538 16.836 1.00 76.31 725 ALA A CA 1
ATOM 5723 C C . ALA A 1 725 ? -25.439 28.812 18.170 1.00 76.31 725 ALA A C 1
ATOM 5725 O O . ALA A 1 725 ? -26.362 27.999 18.299 1.00 76.31 725 ALA A O 1
ATOM 5726 N N . LYS A 1 726 ? -24.580 29.071 19.152 1.00 76.25 726 LYS A N 1
ATOM 5727 C CA . LYS A 1 726 ? -24.758 28.577 20.519 1.00 76.25 726 LYS A CA 1
ATOM 5728 C C . LYS A 1 726 ? -25.699 29.512 21.275 1.00 76.25 726 LYS A C 1
ATOM 5730 O O . LYS A 1 726 ? -25.814 30.691 20.954 1.00 76.25 726 LYS A O 1
ATOM 5735 N N . SER A 1 727 ? -26.362 29.002 22.310 1.00 72.25 727 SER A N 1
ATOM 5736 C CA . SER A 1 727 ? -27.249 29.812 23.159 1.00 72.25 727 SER A CA 1
ATOM 5737 C C . SER A 1 727 ? -26.531 31.020 23.771 1.00 72.25 727 SER A C 1
ATOM 5739 O O . SER A 1 727 ? -27.125 32.086 23.884 1.00 72.25 727 SER A O 1
ATOM 5741 N N . SER A 1 728 ? -25.236 30.888 24.076 1.00 75.56 728 SER A N 1
ATOM 5742 C CA . SER A 1 728 ? -24.372 31.974 24.553 1.00 75.56 728 SER A CA 1
ATOM 5743 C C . SER A 1 728 ? -24.190 33.120 23.553 1.00 75.56 728 SER A C 1
ATOM 5745 O O . SER A 1 728 ? -23.774 34.205 23.940 1.00 75.56 728 SER A O 1
ATOM 5747 N N . GLU A 1 729 ? -24.470 32.896 22.268 1.00 76.75 729 GLU A N 1
ATOM 5748 C CA . GLU A 1 729 ? -24.372 33.919 21.224 1.00 76.75 729 GLU A CA 1
ATOM 5749 C C . GLU A 1 729 ? -25.691 34.682 21.029 1.00 76.75 729 GLU A C 1
ATOM 5751 O O . GLU A 1 729 ? -25.705 35.657 20.286 1.00 76.75 729 GLU A O 1
ATOM 5756 N N . TYR A 1 730 ? -26.794 34.282 21.679 1.00 72.69 730 TYR A N 1
ATOM 5757 C CA . TYR A 1 730 ? -28.123 34.862 21.440 1.00 72.69 730 TYR A CA 1
ATOM 5758 C C . TYR A 1 730 ? -28.180 36.370 21.725 1.00 72.69 730 TYR A C 1
ATOM 5760 O O . TYR A 1 730 ? -28.648 37.142 20.888 1.00 72.69 730 TYR A O 1
ATOM 5768 N N . ASP A 1 731 ? -27.635 36.813 22.859 1.00 73.25 731 ASP A N 1
ATOM 5769 C CA . ASP A 1 731 ? -27.597 38.238 23.208 1.00 73.25 731 ASP A CA 1
ATOM 5770 C C . ASP A 1 731 ? -26.705 39.023 22.242 1.00 73.25 731 ASP A C 1
ATOM 5772 O O . ASP A 1 731 ? -27.071 40.105 21.785 1.00 73.25 731 ASP A O 1
ATOM 5776 N N . THR A 1 732 ? -25.567 38.445 21.850 1.00 78.75 732 THR A N 1
ATOM 5777 C CA . THR A 1 732 ? -24.659 39.031 20.857 1.00 78.75 732 THR A CA 1
ATOM 5778 C C . THR A 1 732 ? -25.327 39.159 19.490 1.00 78.75 732 THR A C 1
ATOM 5780 O O . THR A 1 732 ? -25.175 40.188 18.833 1.00 78.75 732 THR A O 1
ATOM 5783 N N . ILE A 1 733 ? -26.103 38.157 19.070 1.00 74.50 733 ILE A N 1
ATOM 5784 C CA . ILE A 1 733 ? -26.897 38.196 17.838 1.00 74.50 733 ILE A CA 1
ATOM 5785 C C . ILE A 1 733 ? -27.891 39.356 17.908 1.00 74.50 733 ILE A C 1
ATOM 5787 O O . ILE A 1 733 ? -27.900 40.196 17.010 1.00 74.50 733 ILE A O 1
ATOM 5791 N N . ASN A 1 734 ? -28.664 39.461 18.990 1.00 75.19 734 ASN A N 1
ATOM 5792 C CA . ASN A 1 734 ? -29.642 40.536 19.147 1.00 75.19 734 ASN A CA 1
ATOM 5793 C C . ASN A 1 734 ? -28.977 41.919 19.148 1.00 75.19 734 ASN A C 1
ATOM 5795 O O . ASN A 1 734 ? -29.467 42.831 18.489 1.00 75.19 734 ASN A O 1
ATOM 5799 N N . LEU A 1 735 ? -27.837 42.072 19.826 1.00 81.50 735 LEU A N 1
ATOM 5800 C CA . LEU A 1 735 ? -27.134 43.350 19.958 1.00 81.50 735 LEU A CA 1
ATOM 5801 C C . LEU A 1 735 ? -26.372 43.772 18.693 1.00 81.50 735 LEU A C 1
ATOM 5803 O O . LEU A 1 735 ? -26.308 44.964 18.392 1.00 81.50 735 LEU A O 1
ATOM 5807 N N . GLN A 1 736 ? -25.765 42.831 17.967 1.00 85.75 736 GLN A N 1
ATOM 5808 C CA . GLN A 1 736 ? -24.775 43.150 16.929 1.00 85.75 736 GLN A CA 1
ATOM 5809 C C . GLN A 1 736 ? -25.203 42.777 15.507 1.00 85.75 736 GLN A C 1
ATOM 5811 O O . GLN A 1 736 ? -24.714 43.397 14.554 1.00 85.75 736 GLN A O 1
ATOM 5816 N N . GLN A 1 737 ? -26.100 41.798 15.328 1.00 83.25 737 GLN A N 1
ATOM 5817 C CA . GLN A 1 737 ? -26.522 41.392 13.989 1.00 83.25 737 GLN A CA 1
ATOM 5818 C C . GLN A 1 737 ? -27.299 42.527 13.310 1.00 83.25 737 GLN A C 1
ATOM 5820 O O . GLN A 1 737 ? -27.985 43.335 13.937 1.00 83.25 737 GLN A O 1
ATOM 5825 N N . LYS A 1 738 ? -27.114 42.639 11.996 1.00 92.19 738 LYS A N 1
ATOM 5826 C CA . LYS A 1 738 ? -27.725 43.693 11.195 1.00 92.19 738 LYS A CA 1
ATOM 5827 C C . LYS A 1 738 ? -29.101 43.253 10.706 1.00 92.19 738 LYS A C 1
ATOM 5829 O O . LYS A 1 738 ? -29.288 42.094 10.340 1.00 92.19 738 LYS A O 1
ATOM 5834 N N . SER A 1 739 ? -30.022 44.201 10.637 1.00 92.62 739 SER A N 1
ATOM 5835 C CA . SER A 1 739 ? -31.324 44.068 9.988 1.00 92.62 739 SER A CA 1
ATOM 5836 C C . SER A 1 739 ? -31.551 45.237 9.023 1.00 92.62 739 SER A C 1
ATOM 5838 O O . SER A 1 739 ? -30.712 46.136 8.899 1.00 92.62 739 SER A O 1
ATOM 5840 N N . ILE A 1 740 ? -32.633 45.179 8.257 1.00 94.75 740 ILE A N 1
ATOM 5841 C CA . ILE A 1 740 ? -33.037 46.242 7.342 1.00 94.75 740 ILE A CA 1
ATOM 5842 C C . ILE A 1 740 ? -33.711 47.340 8.163 1.00 94.75 740 ILE A C 1
ATOM 5844 O O . ILE A 1 740 ? -34.625 47.077 8.940 1.00 94.75 740 ILE A O 1
ATOM 5848 N N . PHE A 1 741 ? -33.272 48.574 7.963 1.00 96.56 741 PHE A N 1
ATOM 5849 C CA . PHE A 1 741 ? -33.840 49.770 8.566 1.00 96.56 741 PHE A CA 1
ATOM 5850 C C . PHE A 1 741 ? -34.231 50.769 7.484 1.00 96.56 741 PHE A C 1
ATOM 5852 O O . PHE A 1 741 ? -33.674 50.779 6.384 1.00 96.56 741 PHE A O 1
ATOM 5859 N N . ALA A 1 742 ? -35.134 51.673 7.834 1.00 96.06 742 ALA A N 1
ATOM 5860 C CA . ALA A 1 742 ? -35.457 52.813 6.997 1.00 96.06 742 ALA A CA 1
ATOM 5861 C C . ALA A 1 742 ? -34.307 53.846 7.013 1.00 96.06 742 ALA A C 1
ATOM 5863 O O . ALA A 1 742 ? -33.842 54.274 8.080 1.00 96.06 742 ALA A O 1
ATOM 5864 N N . LEU A 1 743 ? -33.824 54.236 5.828 1.00 96.69 743 LEU A N 1
ATOM 5865 C CA . LEU A 1 743 ? -32.830 55.305 5.634 1.00 96.69 743 LEU A CA 1
ATOM 5866 C C . LEU A 1 743 ? -33.466 56.697 5.771 1.00 96.69 743 LEU A C 1
ATOM 5868 O O . LEU A 1 743 ? -32.826 57.646 6.233 1.00 96.69 743 LEU A O 1
ATOM 5872 N N . THR A 1 744 ? -34.736 56.802 5.393 1.00 95.69 744 THR A N 1
ATOM 5873 C CA . THR A 1 744 ? -35.589 57.992 5.485 1.00 95.69 744 THR A CA 1
ATOM 5874 C C . THR A 1 744 ? -36.980 57.575 5.958 1.00 95.69 744 THR A C 1
ATOM 5876 O O . THR A 1 744 ? -37.290 56.390 5.933 1.00 95.69 744 THR A O 1
ATOM 5879 N N . ASP A 1 745 ? -37.838 58.518 6.349 1.00 97.06 745 ASP A N 1
ATOM 5880 C CA . ASP A 1 745 ? -39.241 58.202 6.643 1.00 97.06 745 ASP A CA 1
ATOM 5881 C C . ASP A 1 745 ? -39.926 57.578 5.410 1.00 97.06 745 ASP A C 1
ATOM 5883 O O . ASP A 1 745 ? -39.783 58.081 4.292 1.00 97.06 745 ASP A O 1
ATOM 5887 N N . ILE A 1 746 ? -40.686 56.502 5.619 1.00 97.19 746 ILE A N 1
ATOM 5888 C CA . ILE A 1 746 ? -41.481 55.798 4.605 1.00 97.19 746 ILE A CA 1
ATOM 5889 C C . ILE A 1 746 ? -42.952 55.912 5.009 1.00 97.19 746 ILE A C 1
ATOM 5891 O O . ILE A 1 746 ? -43.340 55.489 6.098 1.00 97.19 746 ILE A O 1
ATOM 5895 N N . LYS A 1 747 ? -43.793 56.498 4.154 1.00 96.50 747 LYS A N 1
ATOM 5896 C CA . LYS A 1 747 ? -45.213 56.726 4.464 1.00 96.50 747 LYS A CA 1
ATOM 5897 C C . LYS A 1 747 ? -46.078 55.500 4.209 1.00 96.50 747 LYS A C 1
ATOM 5899 O O . LYS A 1 747 ? -45.828 54.725 3.288 1.00 96.50 747 LYS A O 1
ATOM 5904 N N . LYS A 1 748 ? -47.168 55.368 4.968 1.00 96.75 748 LYS A N 1
ATOM 5905 C CA . LYS A 1 748 ? -48.208 54.371 4.720 1.00 96.75 748 LYS A CA 1
ATOM 5906 C C . LYS A 1 748 ? -48.668 54.451 3.266 1.00 96.75 748 LYS A C 1
ATOM 5908 O O . LYS A 1 748 ? -49.099 55.492 2.778 1.00 96.75 748 LYS A O 1
ATOM 5913 N N . GLY A 1 749 ? -48.621 53.314 2.589 1.00 94.31 749 GLY A N 1
ATOM 5914 C CA . GLY A 1 749 ? -48.992 53.167 1.193 1.00 94.31 749 GLY A CA 1
ATOM 5915 C C . GLY A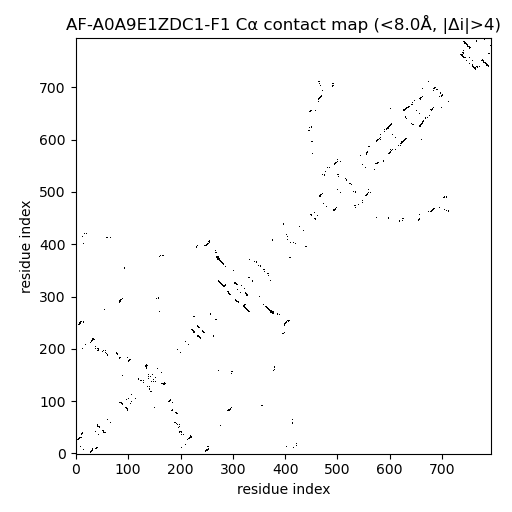 1 749 ? -47.882 53.493 0.189 1.00 94.31 749 GLY A C 1
ATOM 5916 O O . GLY A 1 749 ? -48.111 53.310 -1.004 1.00 94.31 749 GLY A O 1
ATOM 5917 N N . GLN A 1 750 ? -46.703 53.932 0.630 1.00 96.25 750 GLN A N 1
ATOM 5918 C CA . GLN A 1 750 ? -45.545 54.137 -0.236 1.00 96.25 750 GLN A CA 1
ATOM 5919 C C . GLN A 1 750 ? -44.941 52.790 -0.655 1.00 96.25 750 GLN A C 1
ATOM 5921 O O . GLN A 1 750 ? -44.882 51.856 0.147 1.00 96.25 750 GLN A O 1
ATOM 5926 N N . ILE A 1 751 ? -44.500 52.691 -1.911 1.00 96.44 751 ILE A N 1
ATOM 5927 C CA . ILE A 1 751 ? -43.708 51.552 -2.385 1.00 96.44 751 ILE A CA 1
ATOM 5928 C C . ILE A 1 751 ? -42.271 51.722 -1.890 1.00 96.44 751 ILE A C 1
ATOM 5930 O O . ILE A 1 751 ? -41.665 52.774 -2.090 1.00 96.44 751 ILE A O 1
ATOM 5934 N N . ILE A 1 752 ? -41.746 50.697 -1.228 1.00 96.00 752 ILE A N 1
ATOM 5935 C CA . ILE A 1 752 ? -40.399 50.673 -0.671 1.00 96.00 752 ILE A CA 1
ATOM 5936 C C . ILE A 1 752 ? -39.413 50.357 -1.793 1.00 96.00 752 ILE A C 1
ATOM 5938 O O . ILE A 1 752 ? -39.466 49.281 -2.378 1.00 96.00 752 ILE A O 1
ATOM 5942 N N . SER A 1 753 ? -38.512 51.284 -2.094 1.00 93.31 753 SER A N 1
ATOM 5943 C CA . SER A 1 753 ? -37.414 51.107 -3.050 1.00 93.31 753 SER A CA 1
ATOM 5944 C C . SER A 1 753 ? -36.073 51.018 -2.324 1.00 93.31 753 SER A C 1
ATOM 5946 O O . SER A 1 753 ? -35.941 51.511 -1.201 1.00 93.31 753 SER A O 1
ATOM 5948 N N . GLN A 1 754 ? -35.056 50.427 -2.958 1.00 91.88 754 GLN A N 1
ATOM 5949 C CA . GLN A 1 754 ? -33.745 50.201 -2.337 1.00 91.88 754 GLN A CA 1
ATOM 5950 C C . GLN A 1 754 ? -33.102 51.467 -1.738 1.00 91.88 754 GLN A C 1
ATOM 5952 O O . GLN A 1 754 ? -32.483 51.410 -0.678 1.00 91.88 754 GLN A O 1
ATOM 5957 N N . ASN A 1 755 ? -33.290 52.633 -2.363 1.00 94.44 755 ASN A N 1
ATOM 5958 C CA . ASN A 1 755 ? -32.770 53.920 -1.883 1.00 94.44 755 ASN A CA 1
ATOM 5959 C C . ASN A 1 755 ? -33.431 54.438 -0.588 1.00 94.44 755 ASN A C 1
ATOM 5961 O O . ASN A 1 755 ? -32.957 55.423 -0.027 1.00 94.44 755 ASN A O 1
ATOM 5965 N N . LEU A 1 756 ? -34.513 53.810 -0.120 1.00 96.00 756 LEU A N 1
ATOM 5966 C CA . LEU A 1 756 ? -35.158 54.105 1.166 1.00 96.00 756 LEU A CA 1
ATOM 5967 C C . LEU A 1 756 ? -34.660 53.186 2.287 1.00 96.00 756 LEU A C 1
ATOM 5969 O O . LEU A 1 756 ? -35.043 53.362 3.444 1.00 96.00 756 LEU A O 1
ATOM 5973 N N . LEU A 1 757 ? -33.824 52.203 1.955 1.00 96.31 757 LEU A N 1
ATOM 5974 C CA . LEU A 1 757 ? -33.367 51.158 2.856 1.00 96.31 757 LEU A CA 1
ATOM 5975 C C . LEU A 1 757 ? -31.909 51.373 3.250 1.00 96.31 757 LEU A C 1
ATOM 5977 O O . LEU A 1 757 ? -31.086 51.887 2.497 1.00 96.31 757 LEU A O 1
ATOM 5981 N N . THR A 1 758 ? -31.571 50.942 4.455 1.00 95.88 758 THR A N 1
ATOM 5982 C CA . THR A 1 758 ? -30.190 50.827 4.912 1.00 95.88 758 THR A CA 1
ATOM 5983 C C . THR A 1 758 ? -30.046 49.598 5.798 1.00 95.88 758 THR A C 1
ATOM 5985 O O . THR A 1 758 ? -31.024 49.096 6.349 1.00 95.88 758 THR A O 1
ATOM 5988 N N . VAL A 1 759 ? -28.825 49.093 5.941 1.00 95.44 759 VAL A N 1
ATOM 5989 C CA . VAL A 1 759 ? -28.531 47.925 6.774 1.00 95.44 759 VAL A CA 1
ATOM 5990 C C . VAL A 1 759 ? -27.747 48.389 7.991 1.00 95.44 759 VAL A C 1
ATOM 5992 O O . VAL A 1 759 ? -26.607 48.838 7.877 1.00 95.44 759 VAL A O 1
ATOM 5995 N N . LYS A 1 760 ? -28.352 48.272 9.174 1.00 91.75 760 LYS A N 1
ATOM 5996 C CA . LYS A 1 760 ? -27.711 48.597 10.457 1.00 91.75 760 LYS A CA 1
ATOM 5997 C C . LYS A 1 760 ? -28.187 47.650 11.564 1.00 91.75 760 LYS A C 1
ATOM 5999 O O . LYS A 1 760 ? -28.983 46.756 11.310 1.00 91.75 760 LYS A O 1
ATOM 6004 N N . GLY A 1 761 ? -27.591 47.751 12.750 1.00 84.75 761 GLY A N 1
ATOM 6005 C CA . GLY A 1 761 ? -27.971 46.958 13.930 1.00 84.75 761 GLY A CA 1
ATOM 6006 C C . GLY A 1 761 ? -28.612 47.860 14.991 1.00 84.75 761 GLY A C 1
ATOM 6007 O O . GLY A 1 761 ? -28.524 49.082 14.833 1.00 84.75 761 GLY A O 1
ATOM 6008 N N . PRO A 1 762 ? -29.190 47.308 16.073 1.00 85.06 762 PRO A N 1
ATOM 6009 C CA . PRO A 1 762 ? -29.271 45.881 16.431 1.00 85.06 762 PRO A CA 1
ATOM 6010 C C . PRO A 1 762 ? -30.246 45.060 15.560 1.00 85.06 762 PRO A C 1
ATOM 6012 O O . PRO A 1 762 ? -30.904 45.591 14.663 1.00 85.06 762 PRO A O 1
ATOM 6015 N N . SER A 1 763 ? -30.320 43.749 15.798 1.00 76.38 763 SER A N 1
ATOM 6016 C CA . SER A 1 763 ? -31.153 42.815 15.028 1.00 76.38 763 SER A CA 1
ATOM 6017 C C . SER A 1 763 ? -32.599 42.858 15.513 1.00 76.38 763 SER A C 1
ATOM 6019 O O . SER A 1 763 ? -33.015 42.074 16.361 1.00 76.38 763 SER A O 1
ATOM 6021 N N . SER A 1 764 ? -33.360 43.829 15.014 1.00 79.56 764 SER A N 1
ATOM 6022 C CA . SER A 1 764 ? -34.753 44.072 15.417 1.00 79.56 764 SER A CA 1
ATOM 6023 C C . SER A 1 764 ? -35.742 44.078 14.249 1.00 79.56 764 SER A C 1
ATOM 6025 O O . SER A 1 764 ? -36.948 44.165 14.470 1.00 79.56 764 SER A O 1
ATOM 6027 N N . GLY A 1 765 ? -35.250 43.964 13.013 1.00 85.56 765 GLY A N 1
ATOM 6028 C CA . GLY A 1 765 ? -36.049 43.912 11.792 1.00 85.56 765 GLY A CA 1
ATOM 6029 C C . GLY A 1 765 ? -35.775 42.683 10.926 1.00 85.56 765 GLY A C 1
ATOM 6030 O O . GLY A 1 765 ? -35.116 41.721 11.319 1.00 85.56 765 GLY A O 1
ATOM 6031 N N . ILE A 1 766 ? -36.267 42.737 9.695 1.00 90.25 766 ILE A N 1
ATOM 6032 C CA . ILE A 1 766 ? -36.054 41.737 8.656 1.00 90.25 766 ILE A CA 1
ATOM 6033 C C . ILE A 1 766 ? -34.555 41.647 8.342 1.00 90.25 766 ILE A C 1
ATOM 6035 O O . ILE A 1 766 ? -33.865 42.659 8.215 1.00 90.25 766 ILE A O 1
ATOM 6039 N N . LEU A 1 767 ? -34.033 40.427 8.196 1.00 90.19 767 LEU A N 1
ATOM 6040 C CA . LEU A 1 767 ? -32.626 40.216 7.852 1.00 90.19 767 LEU A CA 1
ATOM 6041 C C . LEU A 1 767 ? -32.290 40.775 6.454 1.00 90.19 767 LEU A C 1
ATOM 6043 O O . LEU A 1 767 ? -33.092 40.610 5.534 1.00 90.19 767 LEU A O 1
ATOM 6047 N N . PRO A 1 768 ? -31.074 41.316 6.230 1.00 92.38 768 PRO A N 1
ATOM 6048 C CA . PRO A 1 768 ? -30.684 41.923 4.951 1.00 92.38 768 PRO A CA 1
ATOM 6049 C C . PRO A 1 768 ? -30.763 40.982 3.747 1.00 92.38 768 PRO A C 1
ATOM 6051 O O . PRO A 1 768 ? -30.967 41.432 2.629 1.00 92.38 768 PRO A O 1
ATOM 6054 N N . LYS A 1 769 ? -30.675 39.663 3.965 1.00 90.50 769 LYS A N 1
ATOM 6055 C CA . LYS A 1 769 ? -30.861 38.658 2.904 1.00 90.50 769 LYS A CA 1
ATOM 6056 C C . LYS A 1 769 ? -32.246 38.693 2.242 1.00 90.50 769 LYS A C 1
ATOM 6058 O O . LYS A 1 769 ? -32.445 38.039 1.230 1.00 90.50 769 LYS A O 1
ATOM 6063 N N . PHE A 1 770 ? -33.208 39.391 2.841 1.00 90.06 770 PHE A N 1
ATOM 6064 C CA . PHE A 1 770 ? -34.555 39.565 2.308 1.00 90.06 770 PHE A CA 1
ATOM 6065 C C . PHE A 1 770 ? -34.777 40.959 1.709 1.00 90.06 770 PHE A C 1
ATOM 6067 O O . PHE A 1 770 ? -35.925 41.323 1.472 1.00 90.06 770 PHE A O 1
ATOM 6074 N N . LEU A 1 771 ? -33.717 41.741 1.467 1.00 92.38 771 LEU A N 1
ATOM 6075 C CA . LEU A 1 771 ? -33.817 43.069 0.851 1.00 92.38 771 LEU A CA 1
ATOM 6076 C C . LEU A 1 771 ? -34.659 43.044 -0.431 1.00 92.38 771 LEU A C 1
ATOM 6078 O O . LEU A 1 771 ? -35.600 43.823 -0.530 1.00 92.38 771 LEU A O 1
ATOM 6082 N N . ASP A 1 772 ? -34.415 42.081 -1.320 1.00 89.81 772 ASP A N 1
ATOM 6083 C CA . ASP A 1 772 ? -35.151 41.930 -2.586 1.00 89.81 772 ASP A CA 1
ATOM 6084 C C . ASP A 1 772 ? -36.648 41.631 -2.386 1.00 89.81 772 ASP A C 1
ATOM 6086 O O . ASP A 1 772 ? -37.471 41.914 -3.250 1.00 89.81 772 ASP A O 1
ATOM 6090 N N . ILE A 1 773 ? -37.020 41.045 -1.241 1.00 88.69 773 ILE A N 1
ATOM 6091 C CA . ILE A 1 773 ? -38.422 40.770 -0.891 1.00 88.69 773 ILE A CA 1
ATOM 6092 C C . ILE A 1 773 ? -39.100 42.020 -0.330 1.00 88.69 773 ILE A C 1
ATOM 6094 O O . ILE A 1 773 ? -40.313 42.176 -0.485 1.00 88.69 773 ILE A O 1
ATOM 6098 N N . VAL A 1 774 ? -38.338 42.859 0.375 1.00 92.31 774 VAL A N 1
ATOM 6099 C CA . VAL A 1 774 ? -38.804 44.123 0.956 1.00 92.31 774 VAL A CA 1
ATOM 6100 C C . VAL A 1 774 ? -38.937 45.192 -0.131 1.00 92.31 774 VAL A C 1
ATOM 6102 O O . VAL A 1 774 ? -39.886 45.977 -0.105 1.00 92.31 774 VAL A O 1
ATOM 6105 N N . GLU A 1 775 ? -38.034 45.204 -1.109 1.00 92.25 775 GLU A N 1
ATOM 6106 C CA . GLU A 1 775 ? -38.122 46.077 -2.273 1.00 92.25 775 GLU A CA 1
ATOM 6107 C C . GLU A 1 775 ? -39.383 45.784 -3.107 1.00 92.25 775 GLU A C 1
ATOM 6109 O O . GLU A 1 775 ? -39.788 44.645 -3.325 1.00 92.25 775 GLU A O 1
ATOM 6114 N N . GLY A 1 776 ? -40.069 46.843 -3.529 1.00 90.88 776 GLY A N 1
ATOM 6115 C CA . GLY A 1 776 ? -41.340 46.776 -4.247 1.00 90.88 776 GLY A CA 1
ATOM 6116 C C . GLY A 1 776 ? -42.568 46.550 -3.357 1.00 90.88 776 GLY A C 1
ATOM 6117 O O . GLY A 1 776 ? -43.695 46.662 -3.846 1.00 90.88 776 GLY A O 1
ATOM 6118 N N . ARG A 1 777 ? -42.404 46.279 -2.053 1.00 94.50 777 ARG A N 1
ATOM 6119 C CA . ARG A 1 777 ? -43.539 46.150 -1.121 1.00 94.50 777 ARG A CA 1
ATOM 6120 C C . ARG A 1 777 ? -44.139 47.500 -0.767 1.00 94.50 777 ARG A C 1
ATOM 6122 O O . ARG A 1 777 ? -43.483 48.535 -0.835 1.00 94.50 777 ARG A O 1
ATOM 6129 N N . LYS A 1 778 ? -45.413 47.485 -0.377 1.00 95.81 778 LYS A N 1
ATOM 6130 C CA . LYS A 1 778 ? -46.168 48.683 -0.007 1.00 95.81 778 LYS A CA 1
ATOM 6131 C C . LYS A 1 778 ? -46.253 48.780 1.512 1.00 95.81 778 LYS A C 1
ATOM 6133 O O . LYS A 1 778 ? -46.852 47.910 2.131 1.00 95.81 778 LYS A O 1
ATOM 6138 N N . ALA A 1 779 ? -45.730 49.853 2.101 1.00 96.00 779 ALA A N 1
ATOM 6139 C CA . ALA A 1 779 ? -45.749 50.026 3.552 1.00 96.00 779 ALA A CA 1
ATOM 6140 C C . ALA A 1 779 ? -47.194 50.050 4.099 1.00 96.00 779 ALA A C 1
ATOM 6142 O O . ALA A 1 779 ? -48.036 50.833 3.649 1.00 96.00 779 ALA A O 1
ATOM 6143 N N . LYS A 1 780 ? -47.503 49.205 5.085 1.00 95.38 780 LYS A N 1
ATOM 6144 C CA . LYS A 1 780 ? -48.829 49.100 5.726 1.00 95.38 780 LYS A CA 1
ATOM 6145 C C . LYS A 1 780 ? -49.097 50.222 6.733 1.00 95.38 780 LYS A C 1
ATOM 6147 O O . LYS A 1 780 ? -50.259 50.533 7.018 1.00 95.38 780 LYS A O 1
ATOM 6152 N N . LYS A 1 781 ? -48.038 50.853 7.238 1.00 94.31 781 LYS A N 1
ATOM 6153 C CA . LYS A 1 781 ? -48.055 51.995 8.164 1.00 94.31 781 LYS A CA 1
ATOM 6154 C C . LYS A 1 781 ? -46.853 52.910 7.901 1.00 94.31 781 LYS A C 1
ATOM 6156 O O . LYS A 1 781 ? -45.999 52.574 7.088 1.00 94.31 781 LYS A O 1
ATOM 6161 N N . ASP A 1 782 ? -46.816 54.060 8.566 1.00 95.62 782 ASP A N 1
ATOM 6162 C CA . ASP A 1 782 ? -45.643 54.938 8.541 1.00 95.62 782 ASP A CA 1
ATOM 6163 C C . ASP A 1 782 ? -44.470 54.245 9.264 1.00 95.62 782 ASP A C 1
ATOM 6165 O O . ASP A 1 782 ? -44.634 53.767 10.389 1.00 95.62 782 ASP A O 1
ATOM 6169 N N . ILE A 1 783 ? -43.299 54.199 8.624 1.00 95.94 783 ILE A N 1
ATOM 6170 C CA . ILE A 1 783 ? -42.036 53.695 9.181 1.00 95.94 783 ILE A CA 1
ATOM 6171 C C . ILE A 1 783 ? -41.085 54.888 9.269 1.00 95.94 783 ILE A C 1
ATOM 6173 O O . ILE A 1 783 ? -40.759 55.502 8.254 1.00 95.94 783 ILE A O 1
ATOM 6177 N N . LEU A 1 784 ? -40.667 55.260 10.477 1.00 96.69 784 LEU A N 1
ATOM 6178 C CA . LEU A 1 784 ? -39.790 56.414 10.675 1.00 96.69 784 LEU A CA 1
ATOM 6179 C C . LEU A 1 784 ? -38.353 56.098 10.254 1.00 96.69 784 LEU A C 1
ATOM 6181 O O . LEU A 1 784 ? -37.899 54.956 10.341 1.00 96.69 784 LEU A O 1
ATOM 6185 N N . LYS A 1 785 ? -37.610 57.131 9.854 1.00 96.69 785 LYS A N 1
ATOM 6186 C CA . LYS A 1 785 ? -36.166 57.059 9.661 1.00 96.69 785 LYS A CA 1
ATOM 6187 C C . LYS A 1 785 ? -35.525 56.434 10.893 1.00 96.69 785 LYS A C 1
ATOM 6189 O O . LYS A 1 785 ? -35.860 56.775 12.024 1.00 96.69 785 LYS A O 1
ATOM 6194 N N . ASP A 1 786 ? -34.551 55.567 10.652 1.00 94.44 786 ASP A N 1
ATOM 6195 C CA . ASP A 1 786 ? -33.782 54.906 11.704 1.00 94.44 786 ASP A CA 1
ATOM 6196 C C . ASP A 1 786 ? -34.529 53.826 12.499 1.00 94.44 786 ASP A C 1
ATOM 6198 O O . ASP A 1 786 ? -33.947 53.246 13.410 1.00 94.44 786 ASP A O 1
ATOM 6202 N N . TYR A 1 787 ? -35.752 53.462 12.098 1.00 94.12 787 TYR A N 1
ATOM 6203 C CA . TYR A 1 787 ? -36.472 52.315 12.657 1.00 94.12 787 TYR A CA 1
ATOM 6204 C C . TYR A 1 787 ? -36.266 51.037 11.827 1.00 94.12 787 TYR A C 1
ATOM 6206 O O . TYR A 1 787 ? -36.061 51.119 10.607 1.00 94.12 787 TYR A O 1
ATOM 6214 N N . PRO A 1 788 ? -36.282 49.854 12.475 1.00 93.62 788 PRO A N 1
ATOM 6215 C CA . PRO A 1 788 ? -36.185 48.577 11.781 1.00 93.62 788 PRO A CA 1
ATOM 6216 C C . PRO A 1 788 ? -37.439 48.336 10.944 1.00 93.62 788 PRO A C 1
ATOM 6218 O O . PRO A 1 788 ? -38.542 48.675 11.365 1.00 93.62 788 PRO A O 1
ATOM 6221 N N . ILE A 1 789 ? -37.265 47.718 9.779 1.00 92.94 789 ILE A N 1
ATOM 6222 C CA . ILE A 1 789 ? -38.381 47.243 8.964 1.00 92.94 789 ILE A CA 1
ATOM 6223 C C . ILE A 1 789 ? -38.718 45.830 9.407 1.00 92.94 789 ILE A C 1
ATOM 6225 O O . ILE A 1 789 ? -37.861 44.952 9.393 1.00 92.94 789 ILE A O 1
ATOM 6229 N N . THR A 1 790 ? -39.966 45.605 9.781 1.00 93.25 790 THR A N 1
ATOM 6230 C CA . THR A 1 790 ? -40.522 44.322 10.211 1.00 93.25 790 THR A CA 1
ATOM 6231 C C . THR A 1 790 ? -41.525 43.798 9.183 1.00 93.25 790 THR A C 1
ATOM 6233 O O . THR A 1 790 ? -42.006 44.538 8.325 1.00 93.25 790 THR A O 1
ATOM 6236 N N . TRP A 1 791 ? -41.873 42.511 9.258 1.00 89.31 791 TRP A N 1
ATOM 6237 C CA . TRP A 1 791 ? -42.873 41.922 8.356 1.00 89.31 791 TRP A CA 1
ATOM 6238 C C . TRP A 1 791 ? -44.276 42.524 8.532 1.00 89.31 791 TRP A C 1
ATOM 6240 O O . TRP A 1 791 ? -45.065 42.517 7.591 1.00 89.31 791 TRP A O 1
ATOM 6250 N N . ASP A 1 792 ? -44.578 43.083 9.706 1.00 91.25 792 ASP A N 1
ATOM 6251 C CA . ASP A 1 792 ? -45.844 43.778 9.964 1.00 91.25 792 ASP A CA 1
ATOM 6252 C C . ASP A 1 792 ? -45.905 45.154 9.285 1.00 91.25 792 ASP A C 1
ATOM 6254 O O . ASP A 1 792 ? -46.991 45.711 9.094 1.00 91.25 792 ASP A O 1
ATOM 6258 N N . ASP A 1 793 ? -44.751 45.709 8.907 1.00 89.62 793 ASP A N 1
ATOM 6259 C CA . ASP A 1 793 ? -44.658 47.021 8.277 1.00 89.62 793 ASP A CA 1
ATOM 6260 C C . ASP A 1 793 ? -44.956 46.979 6.770 1.00 89.62 793 ASP A C 1
ATOM 6262 O O . ASP A 1 793 ? -45.263 48.030 6.203 1.00 89.62 793 ASP A O 1
ATOM 6266 N N . ILE A 1 794 ? -44.895 45.804 6.121 1.00 88.38 794 ILE A N 1
ATOM 6267 C CA . ILE A 1 794 ? -44.904 45.636 4.649 1.00 88.38 794 ILE A CA 1
ATOM 6268 C C . ILE A 1 794 ? -45.930 44.641 4.117 1.00 88.38 794 ILE A C 1
ATOM 6270 O O . ILE A 1 794 ? -46.333 43.719 4.860 1.00 88.38 794 ILE A O 1
#

Foldseek 3Di:
DLAFAAEEEAQALLRLLLLLLLLVLNHAAEYFHQAQAHHVQQAWDDDPNATDGNDFAKDKDLDPVVVVVCCVQPVVQKDWDFAFEWEDFAQQLVDTAGPPAAPARLVPDDPVLSVVQVVQQVPADPVQCVVDAFCLSNCCNHRNDSVCNGPPFLLCCLQQVDGRRQHGVVPHPPPSDHHHDRGTNRPSMTIIAGLSGSNVSSVSSVVSSVVSVYHYHHSWHFDAFDDDQLETQWTDTPVDIDGHDRRHAYEYAAALQVVQVNVVHHAPWFAKKKKKKKWKFLAQDLDPASHQKYAYSYPVAQFGMKGWCVSRVHDDPDHSITMIITIGIGACPDPVNPDDFVVVQVSNVVVCVSSVRDDPVGTDDMDIDMDHHQGTNRGPPVVVRLLVSCVVQLSNLRYHYAYDSSSSHHDHSVVSSVRSVVVSVCVNDPCCVVVSVVSVPPLQQFDQWFDQPPAIFHDPGQAAEEAEQELQCQQPLVQLLVLLVLCVVLPHQAYEYAAEDLPQQDHPPDQDPDDQPPDPPDRAGPSNQCNRSHYDLVSVLVSLVSSVVVVHQYDYEYRDLVRLVSRVVSVHQEYEHECVCLQVLVVLLSRLLVLHAYEYENEPHDPVSNVSSVSSSVVSVHSRYEYAYEHPDQQDDLVVSPLCVQVVCCVNNVHQYAHEHRHAACPSVLVNVLVPHRYYYFHEHCALPDDDRRSVSGDHSVRSSVSSVSSVCNDVVNDDPDDDDDPVCVVVQQFFAKAKAFQAKDAQFHADAPVRIDIGDDPDAHHPVCVVVSHRDGFNHIGHHPGHHHPNGD

Mean predicted aligned error: 16.12 Å

Secondary structure (DSSP, 8-state):
-TTSEEEEE--SHHHHHHHHHHHHTT-EEEEE-SSSSS-GGG-EEEETTEEEESS---EEES-HHHHHHHHHHHTTTEEE---EEEEE-TT-TT-EEEES-BHHHHHTS-HHHHHHHHHHHTT--HHHHHT--BHHHHHHHHHHHHHIIIIISHHHHHHHSS-TTTBBGGGS-TT---BSS---TTTTSEEEEEBTBTHHHHHHHHHHHHHTT-EEESS--EEEEEEETTEEEEEEESS-EEE--TT-EEEE-S-HHHHHHHTT------EEEEEEEEEEESSS-SSPTTEEEEEE--TTSS-SEEE-GGGGTPPPSSTT-EEEEEEEEE-TTSHHHHS-HHHHHHHHHHHHHHTTS--GGGEEEEEEEEEEEEEE--BTTHHHHHHHHHHHHHT-TTEEE-STGGGT----HHHHHHHHHHHHHHHHSTTHHHHHHHHSS------SSEEETTEEESTTPPPEEEEEEETTTTT-HHHHHHHHHHHHHHT-SEEEEEE--HHHHS-SSS--TT--B-STT--B-HHHHHHHH---HHHHHHHHHHHHHTT-EEEEEESSHHHHHHHHHHT-S-EEE-GGGGG-HHHHHHHHTT---EEEE-TT--HHHHHHHHHHHHHTT---EEEEEE--SSSBPSGGG-TTHHHHHHHHH-S-EEEEE-BSSSHHHHHHHHTT-SEEEEEB-S-TTSSSSSTTTSBPHHHHHHHHHHHHHHHHHHTTS-----GGGHHHHHHH--EEEESS-B-TTPBP-GGGEEEESSS-S--GGGHHHHTTPBPSS-B-TTPBP-GGG-

Nearest PDB structures (foldseek):
  6ppw-assembly1_A  TM=9.131E-01  e=8.025E-32  Neisseria meningitidis serogroup B
  4ipi-assembly1_A-2  TM=9.039E-01  e=9.393E-32  Neisseria meningitidis
  4ipj-assembly1_A-2  TM=9.085E-01  e=1.221E-31  Neisseria meningitidis
  2wqp-assembly1_A-2  TM=9.244E-01  e=9.442E-31  Neisseria meningitidis serogroup B
  1vli-assembly1_A  TM=6.717E-01  e=1.621E-27  Bacillus subtilis